Protein 5ZXD (pdb70)

Foldseek 3Di:
DDDWDWAFQDWDDDPNRGLAGGAIDTFDKQFEEEEEEDPPSQPVVVLVCVVVCVDPGPPFFEDEFDQDDADQDQLLVVQQCVNVVLSVLLVLQLVQQPDDPVSRGGSNVDDRLSSNSRVSNQVSAGQEYYEANCLSGFQSSLLSVLQVLCPHGHYYYYYHQQQVSQQSHGQKYWYRDPNYTDIAGHGVVVVCVVVVLVVLQVVLVVVVVVVVVVVVVVHGDHDDDQAAALAADAADDDDDDAFWFAQFWADDPPDDTLAGGETDGDDLAFEEEGEGPPSQPVVVLCLRVVVDAGPDTHDGDPPAFEQEDDLVVLQPQALAFLLCSLCVVQVDDSVVSQVLLRNLGQDPVRRHDGSNPDDSLSSLSSSSSVSRSSNGQEYEEEASPSNPHNVSLVSVLVNLCVHNHYYYYGYNNLVSCQSSFHFYWYRDPSYIHTDPDGPVSVSVVSCVVSVHDD/DLWWWQFADWDDDPRRTQAGRAIDTFDKQFAEEEAEFPPSQPVVVLVCVQVCVDPGPPVADEDELDAFQDFDQAQLLCSQQVPVVVLVVLVVLLVVLVVCVVVPNPPSVVVNVVSVCCNDPVNSVVLSVLLVLLLVQQFDDPVSGGGRNPDDRLVSNSSVSSQVSAGLEYEEANCLPGAQSSLLSVLVVLLPHRTTYYYYHQQLVSQQRRGQKYWYRPPSYTDIDGHGVVVVVVVVVCVVVVVVDAPAAAALAADAADDDDDPAFWFAQFWADDPPDDTLAGRETGGADLAFAAEHEGPPSQPVVVLCLRVVVDAGPDTHDGRPPAFEQEEDLVVLLVQAAFALLVVCCVVQVDDSVVSQNLLVNLPQDNVSRGHGSNPDDSLSSLSSSSSVSSSSNGQEYEYEASCSNGHNSNLVSVLVNLCVHNHHYYYHYSRQVSQVSNPHFYWYRPPSYIHTDPDGVVSVSVVSCVVSVHDDDPPDD

Radius of gyration: 34.21 Å; Cα contacts (8 Å, |Δi|>4): 1710; chains: 2; bounding box: 65×100×100 Å

Sequence (935 aa):
NASDIKLEKFSISAHGKELFVNADLYIVAGRRRYGLVGPNGKGKTTLLKHIANRALSIPPNIDVLLCEQEVVADETPAVQAVGAAAAEAKARRILAGLGFDPEQNRPTQKFSGGWRRVSLARALFEPTLLLDEPTNHLDLNAVIWLNNYLQGWRKTLLIVSHDQGFLDDVCTDIIHLDAQRLHYYRGNYTFKKYQQKQKELLKQYEKQEKKLKELKAGELLKRPKEYTVRFTFPDPPPLSPPVLGLHGVTFGYQGQKPLFKNLDFGIDDSRICIVGPNGVGKSTLLLLLTGKLTPTHGERKNHRLKIGFFNQQYAEQLREETPTEYLQRGFNNLPYQDARKCLGRFGLESHAHTIQICKLSGGQKARVVFAELACREPDVLILDEPTNNLDIESIDALGEAINEYKGAVIVVSHDARLITETNCQLWVVEEQSVSQIDGDFEDYKREVLEALGEVVASDIKLEKFSISAHGKELFVNADLYIVAGRRYGLVGPNGKGKTTLLKHIANRALSIPPNIDVLLCEQEVVADETPAVQAVLRADTKRLKLLEEERRLQGQLEQGDDTAAERLEKVYEELRATGAAAAEAKARRILAGLGFDPEQNRPTQKFSGGWRRVSLARALFEPTLLLDEPTNHLDLNAVIWLNNYLQGWRKTLLIVSHDQGFLDDVCTDIIHLDAQRLHYYRGNYTFKKYQQKQKELLKQPKEYTVRFTFPDPPPLSPPVLGLHGVTFGYQGQKPLFKNLDFGIDDSRICIVGPNGVGKSTLLLLLTGKLTPTHGERKNHRLKIGFFNQQYAEQLREETPTEYLQRGFNLPYQDARKCLGRFGLESHAHTIQICKLSGGQKARVVFAELACREPDVLILDEPTNNLDIESIDALGEAINEYKGAVIVVSHDARRLITETNCQLWVVEEQSVSQIDGDFEDYKREVLEALGEVVSHHHH

Secondary structure (DSSP, 8-state):
----EEEEEEEEEETTEEEEEEEEEEE-TT-EEEEE--TTSSHHHHHHHHHHT-S---S--B----PPP-SS-BHHHHHH--HHHHHHHHHHHHHHTT------SBGGGS-TTT--HHHHHHH---SB--BSTTTTS-HHHHHHHHHHHHT--SBEEEE---HHHHHHH-SEEEEEETTEEEEEES-------HHHHHHHHHHHHHHHHHHHHHHH-----PPPP-------PPPPP-PSP-EEEEEEEE--TTS--SEEEEEEEE---EEEEE--TTSSHHHHHHHHHTSS--SB---B-TT--EEEE-HHHHTT-----HHHHHHHHH---HHHHHHHHHHTT--GGGGGS-GGGS-HHHHHHHHHHHHHHT--SEEEEESTTTT--HHHHHHHHHHHHH--SEEEEE---HHHHHHTTPEEEEEETTEEEEE-S-HHHHHHHHHHHTT---/--SEEEEEEEEEETTEEEEEEEEEEE-TT-EEEEE--TTSSHHHHHHHHHTTSS---TTS-B----SPPP-SS-BHHHHHH-HHHHHHHHHHHHHHHHHHHHHT-TTHHHHHHHHHHHHSHHHHHHHHHHHHHHHHHTT------SBGGGS-TTT--HHHHHHH---SB--BSGGGG--HHHHHHHHHHHHT--SBEEEE---HHHHHHH-SEEEEEETTEEEEEES-------HHHHHHHHH---SS------PPP---PSP-EEEEEEEE--TTS--SEEEEEEEE---EEEEE-STTSSHHHHHHHHHTSS--SB---B-TT--EEEE-HHHHHH-----HHHHHHHHH---HHHHHHHHHHTT--TGGGGS-GGGS-HHHHHHHHHHHHHHH--SEEEEESTTTT--HHHHHHHHHHHHH--SEEEEE---HHHHHHTTPEEEEEETTEEEE-SS-HHHHHHHHHHHTT----S---

GO terms:
  GO:0005635 nuclear envelope (C, EXP)
  GO:0005737 cytoplasm (C, EXP)
  GO:0005524 ATP binding (F, TAS)
  GO:0008135 translation factor activity, RNA binding (F, TAS)
  GO:0006412 translation (P, TAS)
  GO:0006954 inflammatory response (P, TAS)
  GO:0005829 cytosol (C, TAS)
  GO:0005829 cytosol (C, IDA)
  GO:0016020 membrane (C, HDA)
  GO:0003723 RNA binding (F, HDA)
  GO:0005515 protein binding (F, IPI)
  GO:0005524 ATP binding (F, IDA)
  GO:0005635 nuclear envelope (C, IDA)
  GO:0005654 nucleoplasm (C, IDA)
  GO:0005737 cytoplasm (C, IDA)
  GO:0008494 translation activator activity (F, IDA)
  GO:0045727 positive regulation of translation (P, IDA)
  GO:0043022 ribosome binding (F, IDA)
  GO:0006413 translational initiation (P, IMP)

Structure (mmCIF, N/CA/C/O backbone):
data_5ZXD
#
_entry.id   5ZXD
#
_cell.length_a   66.068
_cell.length_b   132.814
_cell.length_c   148.329
_cell.angle_alpha   90.000
_cell.angle_beta   90.000
_cell.angle_gamma   90.000
#
_symmetry.space_group_name_H-M   'P 21 21 21'
#
loop_
_entity.id
_entity.type
_entity.pdbx_description
1 polymer 'ATP-binding cassette sub-family F member 1'
2 non-polymer "ADENOSINE-5'-TRIPHOSPHATE"
3 water water
#
loop_
_atom_site.group_PDB
_atom_site.id
_atom_site.type_symbol
_atom_site.label_atom_id
_atom_site.label_alt_id
_atom_site.label_comp_id
_atom_site.label_asym_id
_atom_site.label_entity_id
_atom_site.label_seq_id
_atom_site.pdbx_PDB_ins_code
_atom_site.Cartn_x
_atom_site.Cartn_y
_atom_site.Cartn_z
_atom_site.occupancy
_atom_site.B_iso_or_equiv
_atom_site.auth_seq_id
_atom_site.auth_comp_id
_atom_site.auth_asym_id
_atom_site.auth_atom_id
_atom_site.pdbx_PDB_model_num
ATOM 1 N N . ASN A 1 1 ? -11.93900 89.70000 45.16700 1.000 86.95000 2 ASN A N 1
ATOM 2 C CA . ASN A 1 1 ? -11.72400 90.96000 44.46800 1.000 85.38000 2 ASN A CA 1
ATOM 3 C C . ASN A 1 1 ? -12.98300 91.39200 43.72100 1.000 76.93000 2 ASN A C 1
ATOM 4 O O . ASN A 1 1 ? -13.92400 91.91000 44.32200 1.000 67.79000 2 ASN A O 1
ATOM 9 N N . ALA A 1 2 ? -12.99300 91.17300 42.40900 1.000 73.96000 3 ALA A N 1
ATOM 10 C CA . ALA A 1 2 ? -14.10300 91.55700 41.54900 1.000 69.32000 3 ALA A CA 1
ATOM 11 C C . ALA A 1 2 ? -14.75000 90.31300 40.95900 1.000 65.69000 3 ALA A C 1
ATOM 12 O O . ALA A 1 2 ? -14.05800 89.38400 40.53200 1.000 70.40000 3 ALA A O 1
ATOM 14 N N . SER A 1 3 ? -16.07900 90.30300 40.93400 1.000 61.84000 4 SER A N 1
ATOM 15 C CA . SER A 1 3 ? -16.82900 89.15800 40.44600 1.000 59.05000 4 SER A CA 1
ATOM 16 C C . SER A 1 3 ? -17.10800 89.28200 38.95300 1.000 51.99000 4 SER A C 1
ATOM 17 O O . SER A 1 3 ? -17.21400 90.38300 38.40600 1.000 51.08000 4 SER A O 1
ATOM 20 N N . ASP A 1 4 ? -17.22000 88.13200 38.29900 1.000 48.35000 5 ASP A N 1
ATOM 21 C CA . ASP A 1 4 ? -17.63600 88.07000 36.90900 1.000 48.34000 5 ASP A CA 1
ATOM 22 C C . ASP A 1 4 ? -19.15700 88.01400 36.82100 1.000 51.54000 5 ASP A C 1
ATOM 23 O O . ASP A 1 4 ? -19.85200 87.73300 37.80000 1.000 58.63000 5 ASP A O 1
ATOM 28 N N . ILE A 1 5 ? -19.67100 88.29200 35.62800 1.000 47.90000 6 ILE A N 1
ATOM 29 C CA . ILE A 1 5 ? -21.09600 88.19700 35.33600 1.000 46.82000 6 ILE A CA 1
ATOM 30 C C . ILE A 1 5 ? -21.30600 86.98200 34.44400 1.000 43.61000 6 ILE A C 1
ATOM 31 O O . ILE A 1 5 ? -20.71200 86.88800 33.36300 1.000 46.21000 6 ILE A O 1
ATOM 36 N N . LYS A 1 6 ? -22.15400 86.05700 34.89600 1.000 44.29000 7 LYS A N 1
ATOM 37 C CA . LYS A 1 6 ? -22.51300 84.85800 34.13400 1.000 47.96000 7 LYS A CA 1
ATOM 38 C C . LYS A 1 6 ? -24.01300 84.63800 34.31600 1.000 49.51000 7 LYS A C 1
ATOM 39 O O . LYS A 1 6 ? -24.44000 83.93500 35.23400 1.000 51.42000 7 LYS A O 1
ATOM 45 N N . LEU A 1 7 ? -24.81100 85.24200 33.43900 1.000 53.65000 8 LEU A N 1
ATOM 46 C CA . LEU A 1 7 ? -26.26300 85.07700 33.46200 1.000 52.85000 8 LEU A CA 1
ATOM 47 C C . LEU A 1 7 ? -26.68000 84.30700 32.21700 1.000 49.10000 8 LEU A C 1
ATOM 48 O O . LEU A 1 7 ? -26.54800 84.81100 31.09900 1.000 49.75000 8 LEU A O 1
ATOM 53 N N . GLU A 1 8 ? -27.20000 83.09800 32.40500 1.000 50.35000 9 GLU A N 1
ATOM 54 C CA . GLU A 1 8 ? -27.39800 82.17300 31.29800 1.000 52.71000 9 GLU A CA 1
ATOM 55 C C . GLU A 1 8 ? -28.87400 82.02800 30.94900 1.000 57.93000 9 GLU A C 1
ATOM 56 O O . GLU A 1 8 ? -29.72600 81.92600 31.83500 1.000 61.59000 9 GLU A O 1
ATOM 62 N N . LYS A 1 9 ? -29.16000 81.99200 29.64900 1.000 64.29000 10 LYS A N 1
ATOM 63 C CA . LYS A 1 9 ? -30.51300 81.84400 29.13000 1.000 68.52000 10 LYS A CA 1
ATOM 64 C C . LYS A 1 9 ? -31.48800 82.82800 29.77000 1.000 65.70000 10 LYS A C 1
ATOM 65 O O . LYS A 1 9 ? -32.57300 82.46200 30.22700 1.000 66.64000 10 LYS A O 1
ATOM 71 N N . PHE A 1 10 ? -31.11100 84.10500 29.74000 1.000 60.99000 11 PHE A N 1
ATOM 72 C CA . PHE A 1 10 ? -32.01900 85.18600 30.08300 1.000 55.54000 11 PHE A CA 1
ATOM 73 C C . PHE A 1 10 ? -32.74900 85.66500 28.83300 1.000 50.27000 11 PHE A C 1
ATOM 74 O O . PHE A 1 10 ? -32.28100 85.49900 27.70300 1.000 52.97000 11 PHE A O 1
ATOM 82 N N . SER A 1 11 ? -33.91300 86.27000 29.04900 1.000 48.41000 12 SER A N 1
ATOM 83 C CA . SER A 1 11 ? -34.73800 86.78300 27.96400 1.000 51.96000 12 SER A CA 1
ATOM 84 C C . SER A 1 11 ? -35.19900 88.19400 28.30200 1.000 58.52000 12 SER A C 1
ATOM 85 O O . SER A 1 11 ? -35.47300 88.50300 29.46600 1.000 61.51000 12 SER A O 1
ATOM 88 N N . ILE A 1 12 ? -35.27400 89.05000 27.28700 1.000 55.68000 13 ILE A N 1
ATOM 89 C CA . ILE A 1 12 ? -35.73300 90.42500 27.45500 1.000 54.61000 13 ILE A CA 1
ATOM 90 C C . ILE A 1 12 ? -36.72600 90.73800 26.34700 1.000 55.55000 13 ILE A C 1
ATOM 91 O O . ILE A 1 12 ? -36.39600 90.61400 25.16100 1.000 50.97000 13 ILE A O 1
ATOM 96 N N . SER A 1 13 ? -37.93900 91.12000 26.73600 1.000 57.56000 14 SER A N 1
ATOM 97 C CA . SER A 1 13 ? -38.93700 91.67000 25.83100 1.000 59.26000 14 SER A CA 1
ATOM 98 C C . SER A 1 13 ? -39.21200 93.10500 26.25100 1.000 58.46000 14 SER A C 1
ATOM 99 O O . SER A 1 13 ? -39.41600 93.37900 27.43900 1.000 62.43000 14 SER A O 1
ATOM 102 N N . ALA A 1 14 ? -39.20400 94.01900 25.28400 1.000 57.25000 15 ALA A N 1
ATOM 103 C CA . ALA A 1 14 ? -39.41500 95.42900 25.57300 1.000 60.04000 15 ALA A CA 1
ATOM 104 C C . ALA A 1 14 ? -40.05200 96.09900 24.36700 1.000 66.03000 15 ALA A C 1
ATOM 105 O O . ALA A 1 14 ? -39.69800 95.79600 23.22300 1.000 70.76000 15 ALA A O 1
ATOM 107 N N . HIS A 1 15 ? -40.99100 97.00800 24.63600 1.000 71.04000 16 HIS A N 1
ATOM 108 C CA . HIS A 1 15 ? -41.69100 97.76200 23.59500 1.000 71.73000 16 HIS A CA 1
ATOM 109 C C . HIS A 1 15 ? -42.36400 96.82700 22.59200 1.000 69.61000 16 HIS A C 1
ATOM 110 O O . HIS A 1 15 ? -42.38900 97.09100 21.38800 1.000 70.77000 16 HIS A O 1
ATOM 117 N N . GLY A 1 16 ? -42.91200 95.72200 23.09400 1.000 70.01000 17 GLY A N 1
ATOM 118 C CA . GLY A 1 16 ? -43.59600 94.77200 22.24000 1.000 73.52000 17 GLY A CA 1
ATOM 119 C C . GLY A 1 16 ? -42.70100 93.98300 21.31300 1.000 74.44000 17 GLY A C 1
ATOM 120 O O . GLY A 1 16 ? -43.17900 93.47000 20.29800 1.000 74.79000 17 GLY A O 1
ATOM 121 N N . LYS A 1 17 ? -41.41400 93.86500 21.63200 1.000 72.59000 18 LYS A N 1
ATOM 122 C CA . LYS A 1 17 ? -40.46200 93.14500 20.79900 1.000 67.77000 18 LYS A CA 1
ATOM 123 C C . LYS A 1 17 ? -39.72400 92.10800 21.63000 1.000 59.03000 18 LYS A C 1
ATOM 124 O O . LYS A 1 17 ? -39.35300 92.36900 22.77800 1.000 54.40000 18 LYS A O 1
ATOM 130 N N . GLU A 1 18 ? -39.51400 90.93200 21.04200 1.000 55.76000 19 GLU A N 1
ATOM 131 C CA . GLU A 1 18 ? -38.69600 89.88500 21.65200 1.000 55.96000 19 GLU A CA 1
ATOM 132 C C . GLU A 1 18 ? -37.24200 90.18100 21.31000 1.000 53.83000 19 GLU A C 1
ATOM 133 O O . GLU A 1 18 ? -36.71400 89.73300 20.29000 1.000 54.88000 19 GLU A O 1
ATOM 139 N N . LEU A 1 19 ? -36.58400 90.95400 22.17400 1.000 49.64000 20 LEU A N 1
ATOM 140 C CA . LEU A 1 19 ? -35.22000 91.37800 21.88300 1.000 45.86000 20 LEU A CA 1
ATOM 141 C C . LEU A 1 19 ? -34.20700 90.28100 22.19000 1.000 46.03000 20 LEU A C 1
ATOM 142 O O . LEU A 1 19 ? -33.28000 90.05600 21.40300 1.000 46.29000 20 LEU A O 1
ATOM 147 N N . PHE A 1 20 ? -34.36100 89.58600 23.31600 1.000 49.53000 21 PHE A N 1
ATOM 148 C CA . PHE A 1 20 ? -33.42600 88.54000 23.70800 1.000 45.70000 21 PHE A CA 1
ATOM 149 C C . PHE A 1 20 ? -34.19000 87.28200 24.09200 1.000 46.86000 21 PHE A C 1
ATOM 150 O O . PHE A 1 20 ? -35.07200 87.32800 24.95500 1.000 49.70000 21 PHE A O 1
ATOM 158 N N . VAL A 1 21 ? -33.84100 86.16600 23.45800 1.000 45.88000 22 VAL A N 1
ATOM 159 C CA . VAL A 1 21 ? -34.45800 84.87100 23.72200 1.000 50.44000 22 VAL A CA 1
ATOM 160 C C . VAL A 1 21 ? -33.34600 83.89700 24.08400 1.000 52.81000 22 VAL A C 1
ATOM 161 O O . VAL A 1 21 ? -32.57900 83.46900 23.21200 1.000 55.76000 22 VAL A O 1
ATOM 165 N N . ASN A 1 22 ? -33.26100 83.54500 25.36900 1.000 52.18000 23 ASN A N 1
ATOM 166 C CA . ASN A 1 22 ? -32.29900 82.55900 25.87100 1.000 51.64000 23 ASN A CA 1
ATOM 167 C C . ASN A 1 22 ? -30.86200 82.96400 25.54100 1.000 51.21000 23 ASN A C 1
ATOM 168 O O . ASN A 1 22 ? -30.07300 82.17700 25.01400 1.000 49.73000 23 ASN A O 1
ATOM 173 N N . ALA A 1 23 ? -30.52300 84.20900 25.86500 1.000 49.98000 24 ALA A N 1
ATOM 174 C CA . ALA A 1 23 ? -29.18900 84.74200 25.63500 1.000 46.53000 24 ALA A CA 1
ATOM 175 C C . ALA A 1 23 ? -28.30600 84.53100 26.86100 1.000 44.10000 24 ALA A C 1
ATOM 176 O O . ALA A 1 23 ? -28.78000 84.24000 27.95800 1.000 41.24000 24 ALA A O 1
ATOM 178 N N . ASP A 1 24 ? -27.00100 84.67900 26.66200 1.000 40.89000 25 ASP A N 1
ATOM 179 C CA . ASP A 1 24 ? -26.03600 84.47600 27.73200 1.000 43.95000 25 ASP A CA 1
ATOM 180 C C . ASP A 1 24 ? -25.17200 85.72000 27.87100 1.000 41.77000 25 ASP A C 1
ATOM 181 O O . ASP A 1 24 ? -24.60000 86.19700 26.88700 1.000 35.79000 25 ASP A O 1
ATOM 186 N N . LEU A 1 25 ? -25.08700 86.23900 29.09300 1.000 40.78000 26 LEU A N 1
ATOM 187 C CA . LEU A 1 25 ? -24.30600 87.42900 29.40900 1.000 37.34000 26 LEU A CA 1
ATOM 188 C C . LEU A 1 25 ? -23.08300 86.99200 30.20700 1.000 37.95000 26 LEU A C 1
ATOM 189 O O . LEU A 1 25 ? -23.20400 86.60600 31.37700 1.000 39.40000 26 LEU A O 1
ATOM 194 N N . TYR A 1 26 ? -21.91600 87.03300 29.56000 1.000 35.85000 27 TYR A N 1
ATOM 195 C CA . TYR A 1 26 ? -20.62900 86.71600 30.17400 1.000 40.58000 27 TYR A CA 1
ATOM 196 C C . TYR A 1 26 ? -19.76900 87.97200 30.14200 1.000 42.79000 27 TYR A C 1
ATOM 197 O O . TYR A 1 26 ? -19.37000 88.42700 29.06500 1.000 45.20000 27 TYR A O 1
ATOM 206 N N . ILE A 1 27 ? -19.47100 88.52200 31.31500 1.000 40.20000 28 ILE A N 1
ATOM 207 C CA . ILE A 1 27 ? -18.64200 89.72000 31.44000 1.000 36.58000 28 ILE A CA 1
ATOM 208 C C . ILE A 1 27 ? -17.56900 89.41900 32.48000 1.000 38.64000 28 ILE A C 1
ATOM 209 O O . ILE A 1 27 ? -17.84500 89.41900 33.68400 1.000 44.56000 28 ILE A O 1
ATOM 214 N N . VAL A 1 28 ? -16.34800 89.16500 32.02200 1.000 39.42000 29 VAL A N 1
ATOM 215 C CA . VAL A 1 28 ? -15.23100 88.90900 32.92300 1.000 35.96000 29 VAL A CA 1
ATOM 216 C C . VAL A 1 28 ? -14.67100 90.23900 33.40700 1.000 38.99000 29 VAL A C 1
ATOM 217 O O . VAL A 1 28 ? -14.45800 91.16400 32.61400 1.000 46.43000 29 VAL A O 1
ATOM 221 N N . ALA A 1 29 ? -14.43800 90.34000 34.71400 1.000 42.99000 30 ALA A N 1
ATOM 222 C CA . ALA A 1 29 ? -13.89100 91.56300 35.28300 1.000 46.88000 30 ALA A CA 1
ATOM 223 C C . ALA A 1 29 ? -12.52300 91.86800 34.68700 1.000 40.98000 30 ALA A C 1
ATOM 224 O O . ALA A 1 29 ? -11.68400 90.97800 34.52200 1.000 40.85000 30 ALA A O 1
ATOM 226 N N . GLY A 1 30 ? -12.30400 93.13900 34.35500 1.000 36.11000 31 GLY A N 1
ATOM 227 C CA . GLY A 1 30 ? -11.04500 93.59000 33.81100 1.000 35.18000 31 GLY A CA 1
ATOM 228 C C . GLY A 1 30 ? -10.96400 93.59900 32.29900 1.000 36.03000 31 GLY A C 1
ATOM 229 O O . GLY A 1 30 ? -10.08700 94.27200 31.74600 1.000 36.79000 31 GLY A O 1
ATOM 230 N N A ARG A 1 31 ? -11.84700 92.88100 31.61500 0.550 35.67000 32 ARG A N 1
ATOM 231 N N B ARG A 1 31 ? -11.84200 92.86900 31.61800 0.450 35.67000 32 ARG A N 1
ATOM 232 C CA A ARG A 1 31 ? -11.83400 92.84100 30.16200 0.550 33.95000 32 ARG A CA 1
ATOM 233 C CA B ARG A 1 31 ? -11.84200 92.84100 30.16600 0.450 34.07000 32 ARG A CA 1
ATOM 234 C C A ARG A 1 31 ? -12.68100 93.97200 29.58700 0.550 34.27000 32 ARG A C 1
ATOM 235 C C B ARG A 1 31 ? -12.60600 94.04000 29.61100 0.450 34.34000 32 ARG A C 1
ATOM 236 O O A ARG A 1 31 ? -13.51100 94.57500 30.27200 0.550 36.21000 32 ARG A O 1
ATOM 237 O O B ARG A 1 31 ? -13.31300 94.75400 30.32700 0.450 35.93000 32 ARG A O 1
ATOM 252 N N . ARG A 1 32 ? -12.45400 94.25800 28.30700 1.000 34.76000 33 ARG A N 1
ATOM 253 C CA . ARG A 1 32 ? -13.10800 95.36200 27.61500 1.000 34.39000 33 ARG A CA 1
ATOM 254 C C . ARG A 1 32 ? -13.88900 94.80400 26.43400 1.000 36.09000 33 ARG A C 1
ATOM 255 O O . ARG A 1 32 ? -13.30100 94.32000 25.45700 1.000 38.02000 33 ARG A O 1
ATOM 263 N N . TYR A 1 33 ? -15.21200 94.87300 26.54000 1.000 30.97000 34 TYR A N 1
ATOM 264 C CA . TYR A 1 33 ? -16.12700 94.30200 25.56600 1.000 31.92000 34 TYR A CA 1
ATOM 265 C C . TYR A 1 33 ? -16.69600 95.40500 24.68600 1.000 27.82000 34 TYR A C 1
ATOM 266 O O . TYR A 1 33 ? -17.11000 96.45800 25.18300 1.000 27.49000 34 TYR A O 1
ATOM 275 N N . GLY A 1 34 ? -16.71900 95.15900 23.38000 1.000 29.46000 35 GLY A N 1
ATOM 276 C CA . GLY A 1 34 ? -17.46900 95.98700 22.45800 1.000 28.51000 35 GLY A CA 1
ATOM 277 C C . GLY A 1 34 ? -18.70800 95.23600 22.01100 1.000 30.62000 35 GLY A C 1
ATOM 278 O O . GLY A 1 34 ? -18.61700 94.11600 21.51300 1.000 30.26000 35 GLY A O 1
ATOM 279 N N . LEU A 1 35 ? -19.86500 95.86600 22.19300 1.000 25.88000 36 LEU A N 1
ATOM 280 C CA . LEU A 1 35 ? -21.14700 95.27500 21.83200 1.000 25.39000 36 LEU A CA 1
ATOM 281 C C . LEU A 1 35 ? -21.59500 95.86000 20.49900 1.000 27.80000 36 LEU A C 1
ATOM 282 O O . LEU A 1 35 ? -21.81900 97.07100 20.39000 1.000 25.55000 36 LEU A O 1
ATOM 287 N N . VAL A 1 36 ? -21.70900 95.00100 19.48700 1.000 26.21000 37 VAL A N 1
ATOM 288 C CA . VAL A 1 36 ? -22.04000 95.42100 18.13200 1.000 27.63000 37 VAL A CA 1
ATOM 289 C C . VAL A 1 36 ? -23.25200 94.63900 17.65200 1.000 27.30000 37 VAL A C 1
ATOM 290 O O . VAL A 1 36 ? -23.48500 93.50000 18.06900 1.000 29.74000 37 VAL A O 1
ATOM 294 N N . GLY A 1 37 ? -24.02000 95.25900 16.76100 1.000 27.95000 38 GLY A N 1
ATOM 295 C CA . GLY A 1 37 ? -25.21200 94.65700 16.21700 1.000 31.17000 38 GLY A CA 1
ATOM 296 C C . GLY A 1 37 ? -26.06100 95.68000 15.49200 1.000 31.83000 38 GLY A C 1
ATOM 297 O O . GLY A 1 37 ? -25.90300 96.89100 15.67900 1.000 33.24000 38 GLY A O 1
ATOM 298 N N . PRO A 1 38 ? -26.98700 95.21100 14.65500 1.000 31.69000 39 PRO A N 1
ATOM 299 C CA . PRO A 1 38 ? -27.78300 96.13300 13.83700 1.000 35.10000 39 PRO A CA 1
ATOM 300 C C . PRO A 1 38 ? -28.59100 97.09900 14.69000 1.000 40.52000 39 PRO A C 1
ATOM 301 O O . PRO A 1 38 ? -28.84600 96.87000 15.87400 1.000 39.29000 39 PRO A O 1
ATOM 305 N N . ASN A 1 39 ? -28.99500 98.19800 14.05900 1.000 36.74000 40 ASN A N 1
ATOM 306 C CA . ASN A 1 39 ? -29.76800 99.22100 14.74800 1.000 41.85000 40 ASN A CA 1
ATOM 307 C C . ASN A 1 39 ? -31.13900 98.68400 15.14000 1.000 40.49000 40 ASN A C 1
ATOM 308 O O . ASN A 1 39 ? -31.78900 97.96900 14.37100 1.000 46.53000 40 ASN A O 1
ATOM 313 N N . GLY A 1 40 ? -31.57300 99.02700 16.35100 1.000 36.73000 41 GLY A N 1
ATOM 314 C CA . GLY A 1 40 ? -32.88400 98.64700 16.83400 1.000 41.27000 41 GLY A CA 1
ATOM 315 C C . GLY A 1 40 ? -33.01500 97.22600 17.32800 1.000 42.67000 41 GLY A C 1
ATOM 316 O O . GLY A 1 40 ? -34.14300 96.74400 17.47700 1.000 46.17000 41 GLY A O 1
ATOM 317 N N . LYS A 1 41 ? -31.90800 96.53500 17.59200 1.000 36.81000 42 LYS A N 1
ATOM 318 C CA . LYS A 1 41 ? -31.96300 95.13800 17.99700 1.000 33.21000 42 LYS A CA 1
ATOM 319 C C . LYS A 1 41 ? -31.91100 94.93800 19.50700 1.000 37.20000 42 LYS A C 1
ATOM 320 O O . LYS A 1 41 ? -32.15100 93.81900 19.97200 1.000 35.32000 42 LYS A O 1
ATOM 326 N N . GLY A 1 42 ? -31.60200 95.97800 20.28100 1.000 35.82000 43 GLY A N 1
ATOM 327 C CA . GLY A 1 42 ? -31.70300 95.88200 21.72600 1.000 39.13000 43 GLY A CA 1
ATOM 328 C C . GLY A 1 42 ? -30.42700 96.12600 22.50800 1.000 38.18000 43 GLY A C 1
ATOM 329 O O . GLY A 1 42 ? -30.30400 95.67000 23.64900 1.000 41.63000 43 GLY A O 1
ATOM 330 N N . LYS A 1 43 ? -29.47500 96.85300 21.92100 1.000 34.56000 44 LYS A N 1
ATOM 331 C CA . LYS A 1 43 ? -28.21800 97.12600 22.61500 1.000 33.52000 44 LYS A CA 1
ATOM 332 C C . LYS A 1 43 ? -28.43800 98.06400 23.80000 1.000 40.03000 44 LYS A C 1
ATOM 333 O O . LYS A 1 43 ? -28.06300 97.74800 24.94100 1.000 37.43000 44 LYS A O 1
ATOM 339 N N . THR A 1 44 ? -29.05500 99.22300 23.54700 1.000 32.64000 45 THR A N 1
ATOM 340 C CA . THR A 1 44 ? -29.34000 100.16900 24.62200 1.000 43.04000 45 THR A CA 1
ATOM 341 C C . THR A 1 44 ? -30.27600 99.56100 25.65900 1.000 42.69000 45 THR A C 1
ATOM 342 O O . THR A 1 44 ? -30.11300 99.79000 26.86300 1.000 47.65000 45 THR A O 1
ATOM 346 N N . THR A 1 45 ? -31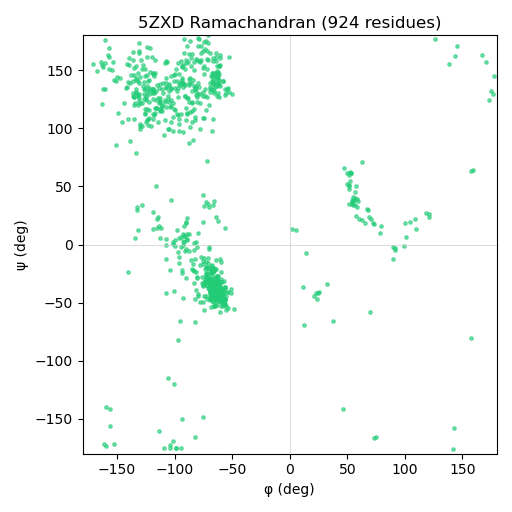.26400 98.78100 25.21000 1.000 46.56000 46 THR A N 1
ATOM 347 C CA . THR A 1 45 ? -32.16700 98.12200 26.14800 1.000 44.55000 46 THR A CA 1
ATOM 348 C C . THR A 1 45 ? -31.41000 97.15700 27.05200 1.000 46.91000 46 THR A C 1
ATOM 349 O O . THR A 1 45 ? -31.66700 97.09400 28.26100 1.000 53.77000 46 THR A O 1
ATOM 353 N N . LEU A 1 46 ? -30.46600 96.40300 26.48500 1.000 41.01000 47 LEU A N 1
ATOM 354 C CA . LEU A 1 46 ? -29.65000 95.50000 27.29100 1.000 38.10000 47 LEU A CA 1
ATOM 355 C C . LEU A 1 46 ? -28.84900 96.27100 28.33200 1.000 41.77000 47 LEU A C 1
ATOM 356 O O . LEU A 1 46 ? -28.80400 95.88700 29.51000 1.000 43.11000 47 LEU A O 1
ATOM 361 N N . LEU A 1 47 ? -28.20400 97.36700 27.91600 1.000 40.15000 48 LEU A N 1
ATOM 362 C CA . LEU A 1 47 ? -27.43000 98.15700 28.87100 1.000 37.87000 48 LEU A CA 1
ATOM 363 C C . LEU A 1 47 ? -28.31600 98.71500 29.98000 1.000 44.07000 48 LEU A C 1
ATOM 364 O O . LEU A 1 47 ? -27.93800 98.69500 31.15800 1.000 43.11000 48 LEU A O 1
ATOM 369 N N . LYS A 1 48 ? -29.50100 99.21200 29.62100 1.000 43.05000 49 LYS A N 1
ATOM 370 C CA . LYS A 1 48 ? -30.40100 99.77500 30.62100 1.000 45.25000 49 LYS A CA 1
ATOM 371 C C . LYS A 1 48 ? -30.89000 98.70600 31.59000 1.000 49.42000 49 LYS A C 1
ATOM 372 O O . LYS A 1 48 ? -31.04300 98.97000 32.78800 1.000 51.28000 49 LYS A O 1
ATOM 378 N N . HIS A 1 49 ? -31.13800 97.49300 31.09300 1.000 47.09000 50 HIS A N 1
ATOM 379 C CA . HIS A 1 49 ? -31.58400 96.42200 31.97700 1.000 47.05000 50 HIS A CA 1
ATOM 380 C C . HIS A 1 49 ? -30.45400 95.92000 32.86500 1.000 50.86000 50 HIS A C 1
ATOM 381 O O . HIS A 1 49 ? -30.71400 95.39000 33.95200 1.000 58.38000 50 HIS A O 1
ATOM 388 N N . ILE A 1 50 ? -29.20300 96.07200 32.42800 1.000 42.62000 51 ILE A N 1
ATOM 389 C CA . ILE A 1 50 ? -28.08100 95.74400 33.30500 1.000 46.41000 51 ILE A CA 1
ATOM 390 C C . ILE A 1 50 ? -27.93100 96.80300 34.39300 1.000 48.97000 51 ILE A C 1
ATOM 391 O O . ILE A 1 50 ? -27.74100 96.48200 35.57300 1.000 52.05000 51 ILE A O 1
ATOM 396 N N . ALA A 1 51 ? -28.02100 98.08100 34.01400 1.000 44.45000 52 ALA A N 1
ATOM 397 C CA . ALA A 1 51 ? -27.89400 99.15500 34.99700 1.000 50.92000 52 ALA A CA 1
ATOM 398 C C . ALA A 1 51 ? -29.04600 99.13700 35.99400 1.000 55.38000 52 ALA A C 1
ATOM 399 O O . ALA A 1 51 ? -28.84900 99.40900 37.18400 1.000 59.85000 52 ALA A O 1
ATOM 401 N N . ASN A 1 52 ? -30.25800 98.82600 35.52600 1.000 57.21000 53 ASN A N 1
ATOM 402 C CA . ASN A 1 52 ? -31.40700 98.72300 36.41800 1.000 62.76000 53 ASN A CA 1
ATOM 403 C C . ASN A 1 52 ? -31.28700 97.55800 37.38600 1.000 62.46000 53 ASN A C 1
ATOM 404 O O . ASN A 1 52 ? -31.96800 97.55500 38.41700 1.000 65.21000 53 ASN A O 1
ATOM 409 N N . ARG A 1 53 ? -30.43800 96.57700 37.07500 1.000 62.38000 54 ARG A N 1
ATOM 410 C CA . ARG A 1 53 ? -30.44700 95.27100 37.73200 1.000 66.48000 54 ARG A CA 1
ATOM 411 C C . ARG A 1 53 ? -31.80400 94.59000 37.58600 1.000 67.80000 54 ARG A C 1
ATOM 412 O O . ARG A 1 53 ? -32.24300 93.85100 38.47100 1.000 66.09000 54 ARG A O 1
ATOM 420 N N . ALA A 1 54 ? -32.48000 94.84900 36.46200 1.000 66.30000 55 ALA A N 1
ATOM 421 C CA . ALA A 1 54 ? -33.63800 94.04300 36.09300 1.000 65.92000 55 ALA A CA 1
ATOM 422 C C . ALA A 1 54 ? -33.21800 92.62100 35.75000 1.000 65.51000 55 ALA A C 1
ATOM 423 O O . ALA A 1 54 ? -33.98800 91.67700 35.95700 1.000 72.42000 55 ALA A O 1
ATOM 425 N N . LEU A 1 55 ? -32.01100 92.45600 35.21500 1.000 63.77000 56 LEU A N 1
ATOM 426 C CA . LEU A 1 55 ? -31.36000 91.16000 35.13500 1.000 64.05000 56 LEU A CA 1
ATOM 427 C C . LEU A 1 55 ? -30.59100 90.92500 36.42800 1.000 66.75000 56 LEU A C 1
ATOM 428 O O . LEU A 1 55 ? -30.02000 91.85900 36.99900 1.000 65.38000 56 LEU A O 1
ATOM 433 N N . SER A 1 56 ? -30.58900 89.67900 36.89400 1.000 73.67000 57 SER A N 1
ATOM 434 C CA . SER A 1 56 ? -29.91900 89.35500 38.14900 1.000 78.48000 57 SER A CA 1
ATOM 435 C C . SER A 1 56 ? -28.41500 89.53600 37.98200 1.000 73.19000 57 SER A C 1
ATOM 436 O O . SER A 1 56 ? -27.75100 88.73500 37.31600 1.000 70.65000 57 SER A O 1
ATOM 439 N N . ILE A 1 57 ? -27.88300 90.58800 38.59400 1.000 74.49000 58 ILE A N 1
ATOM 440 C CA . ILE A 1 57 ? -26.48000 90.96600 38.45900 1.000 73.57000 58 ILE A CA 1
ATOM 441 C C . ILE A 1 57 ? -25.86200 91.02300 39.85200 1.000 75.76000 58 ILE A C 1
ATOM 442 O O . ILE A 1 57 ? -26.49000 91.54700 40.78400 1.000 84.76000 58 ILE A O 1
ATOM 447 N N . PRO A 1 58 ? -24.65700 90.49300 40.04700 1.000 72.41000 59 PRO A N 1
ATOM 448 C CA . PRO A 1 58 ? -24.01500 90.55900 41.36900 1.000 74.95000 59 PRO A CA 1
ATOM 449 C C . PRO A 1 58 ? -23.72900 91.99500 41.76800 1.000 79.70000 59 PRO A C 1
ATOM 450 O O . PRO A 1 58 ? -23.64600 92.88400 40.90800 1.000 79.33000 59 PRO A O 1
ATOM 454 N N . PRO A 1 59 ? -23.57900 92.26600 43.06800 1.000 84.45000 60 PRO A N 1
ATOM 455 C CA . PRO A 1 59 ? -23.34500 93.64900 43.51100 1.000 83.28000 60 PRO A CA 1
ATOM 456 C C . PRO A 1 59 ? -21.95700 94.18500 43.18600 1.000 80.12000 60 PRO A C 1
ATOM 457 O O . PRO A 1 59 ? -21.12600 94.35200 44.08400 1.000 76.15000 60 PRO A O 1
ATOM 461 N N . ASN A 1 60 ? -21.69900 94.46100 41.91100 1.000 73.18000 61 ASN A N 1
ATOM 462 C CA . ASN A 1 60 ? -20.55000 95.25300 41.49500 1.000 69.52000 61 ASN A CA 1
ATOM 463 C C . ASN A 1 60 ? -21.00300 96.68600 41.25100 1.000 58.24000 61 ASN A C 1
ATOM 464 O O . ASN A 1 60 ? -22.16000 96.93300 40.89900 1.000 61.93000 61 ASN A O 1
ATOM 469 N N . ILE A 1 61 ? -20.09300 97.63900 41.44800 1.000 50.12000 62 ILE A N 1
ATOM 470 C CA . ILE A 1 61 ? -20.44900 99.02700 41.16700 1.000 55.18000 62 ILE A CA 1
ATOM 471 C C . ILE A 1 61 ? -20.52700 99.20800 39.65600 1.000 55.79000 62 ILE A C 1
ATOM 472 O O . ILE A 1 61 ? -19.53400 99.04700 38.93700 1.000 58.08000 62 ILE A O 1
ATOM 477 N N . ASP A 1 62 ? -21.72200 99.50900 39.16400 1.000 53.93000 63 ASP A N 1
ATOM 478 C CA . ASP A 1 62 ? -22.00300 99.56700 37.73900 1.000 59.26000 63 ASP A CA 1
ATOM 479 C C . ASP A 1 62 ? -22.53200 100.95000 37.39700 1.000 53.29000 63 ASP A C 1
ATOM 480 O O . ASP A 1 62 ? -23.38400 101.48400 38.11200 1.000 49.13000 63 ASP A O 1
ATOM 485 N N . VAL A 1 63 ? -22.02400 101.53800 36.31300 1.000 48.62000 64 VAL A N 1
ATOM 486 C CA . VAL A 1 63 ? -22.49300 102.85200 35.87100 1.000 48.78000 64 VAL A CA 1
ATOM 487 C C . VAL A 1 63 ? -22.77900 102.81300 34.37900 1.000 43.90000 64 VAL A C 1
ATOM 488 O O . VAL A 1 63 ? -21.92800 102.38700 33.59000 1.000 41.40000 64 VAL A O 1
ATOM 492 N N . LEU A 1 64 ? -23.97800 103.24600 33.99600 1.000 45.98000 65 LEU A N 1
ATOM 493 C CA . LEU A 1 64 ? -24.33400 103.51300 32.61200 1.000 41.24000 65 LEU A CA 1
ATOM 494 C C . LEU A 1 64 ? -24.41800 105.02100 32.41200 1.000 47.87000 65 LEU A C 1
ATOM 495 O O . LEU A 1 64 ? -25.00900 105.73300 33.23400 1.000 49.28000 65 LEU A O 1
ATOM 500 N N . LEU A 1 65 ? -23.85000 105.49700 31.31000 1.000 56.69000 66 LEU A N 1
ATOM 501 C CA . LEU A 1 65 ? -23.66600 106.91900 31.07100 1.000 61.43000 66 LEU A CA 1
ATOM 502 C C . LEU A 1 65 ? -24.81800 107.50700 30.26800 1.000 72.07000 66 LEU A C 1
ATOM 503 O O . LEU A 1 65 ? -25.32700 106.87700 29.33700 1.000 68.64000 66 LEU A O 1
ATOM 508 N N . CYS A 1 66 ? -25.20600 108.73100 30.62100 1.000 92.15000 67 CYS A N 1
ATOM 509 C CA . CYS A 1 66 ? -26.23100 109.47400 29.89600 1.000 99.65000 67 CYS A CA 1
ATOM 510 C C . CYS A 1 66 ? -26.08100 110.95500 30.22700 1.000 96.35000 67 CYS A C 1
ATOM 511 O O . CYS A 1 66 ? -25.27800 111.33900 31.08000 1.000 103.51000 67 CYS A O 1
ATOM 514 N N . GLU A 1 67 ? -26.89800 111.77800 29.57100 1.000 86.68000 68 GLU A N 1
ATOM 515 C CA . GLU A 1 67 ? -26.69300 113.22300 29.54400 1.000 76.94000 68 GLU A CA 1
ATOM 516 C C . GLU A 1 67 ? -26.85800 113.86000 30.92200 1.000 72.83000 68 GLU A C 1
ATOM 517 O O . GLU A 1 67 ? -27.70400 113.45000 31.72300 1.000 74.45000 68 GLU A O 1
ATOM 523 N N . GLN A 1 68 ? -26.06000 114.89700 31.17400 1.000 60.99000 69 GLN A N 1
ATOM 524 C CA . GLN A 1 68 ? -25.94400 115.54900 32.47100 1.000 60.51000 69 GLN A CA 1
ATOM 525 C C . GLN A 1 68 ? -26.75800 116.84400 32.50800 1.000 60.38000 69 GLN A C 1
ATOM 526 O O . GLN A 1 68 ? -26.87500 117.56100 31.50800 1.000 56.52000 69 GLN A O 1
ATOM 532 N N . GLU A 1 69 ? -27.30900 117.13300 33.69100 1.000 46.51000 70 GLU A N 1
ATOM 533 C CA . GLU A 1 69 ? -28.35600 118.13800 33.86000 1.000 59.54000 70 GLU A CA 1
ATOM 534 C C . GLU A 1 69 ? -27.84300 119.54100 33.57700 1.000 57.46000 70 GLU A C 1
ATOM 535 O O . GLU A 1 69 ? -26.64900 119.82000 33.66700 1.000 62.00000 70 GLU A O 1
ATOM 541 N N . VAL A 1 70 ? -28.75700 120.44400 33.25400 1.000 57.09000 71 VAL A N 1
ATOM 542 C CA . VAL A 1 70 ? -28.38500 121.80600 32.91100 1.000 58.59000 71 VAL A CA 1
ATOM 543 C C . VAL A 1 70 ? -28.91900 122.74200 33.98900 1.000 52.37000 71 VAL A C 1
ATOM 544 O O . VAL A 1 70 ? -30.11900 122.73400 34.29600 1.000 54.05000 71 VAL A O 1
ATOM 548 N N . VAL A 1 71 ? -27.98800 123.49200 34.60500 1.000 52.87000 72 VAL A N 1
ATOM 549 C CA . VAL A 1 71 ? -28.12800 124.27800 35.83700 1.000 55.48000 72 VAL A CA 1
ATOM 550 C C . VAL A 1 71 ? -27.02200 125.32500 35.85300 1.000 59.45000 72 VAL A C 1
ATOM 551 O O . VAL A 1 71 ? -26.23700 125.41300 34.90500 1.000 53.34000 72 VAL A O 1
ATOM 555 N N . ALA A 1 72 ? -26.88100 126.07200 36.94700 1.000 64.61000 73 ALA A N 1
ATOM 556 C CA . ALA A 1 72 ? -25.78300 127.03400 36.99400 1.000 65.33000 73 ALA A CA 1
ATOM 557 C C . ALA A 1 72 ? -24.45300 126.40100 37.38600 1.000 60.58000 73 ALA A C 1
ATOM 558 O O . ALA A 1 72 ? -23.44100 127.10900 37.45300 1.000 62.51000 73 ALA A O 1
ATOM 560 N N . ASP A 1 73 ? -24.40900 125.08400 37.59800 1.000 55.51000 74 ASP A N 1
ATOM 561 C CA . ASP A 1 73 ? -23.17200 124.45900 38.05300 1.000 62.63000 74 ASP A CA 1
ATOM 562 C C . ASP A 1 73 ? -22.10700 124.47100 36.96200 1.000 68.85000 74 ASP A C 1
ATOM 563 O O . ASP A 1 73 ? -22.34900 124.07100 35.81000 1.000 50.59000 74 ASP A O 1
ATOM 568 N N . GLU A 1 74 ? -20.90900 124.90600 37.35200 1.000 82.74000 75 GLU A N 1
ATOM 569 C CA . GLU A 1 74 ? -19.75200 124.87400 36.47400 1.000 68.81000 75 GLU A CA 1
ATOM 570 C C . GLU A 1 74 ? -19.38200 123.42800 36.15100 1.000 60.20000 75 GLU A C 1
ATOM 571 O O . GLU A 1 74 ? -19.57100 122.52100 36.96600 1.000 56.97000 75 GLU A O 1
ATOM 577 N N . THR A 1 75 ? -18.85900 123.22900 34.94400 1.000 53.60000 76 THR A N 1
ATOM 578 C CA . THR A 1 75 ? -18.54400 121.89800 34.42100 1.000 53.05000 76 THR A CA 1
ATOM 579 C C . THR A 1 75 ? -17.59800 121.07000 35.30100 1.000 46.89000 76 THR A C 1
ATOM 580 O O . THR A 1 75 ? -17.90700 119.88900 35.57300 1.000 48.85000 76 THR A O 1
ATOM 584 N N . PRO A 1 76 ? -16.46500 121.59500 35.78900 1.000 51.26000 77 PRO A N 1
ATOM 585 C CA . PRO A 1 76 ? -15.62100 120.74800 36.63300 1.000 51.17000 77 PRO A CA 1
ATOM 586 C C . PRO A 1 76 ? -16.29300 120.42400 37.94900 1.000 52.09000 77 PRO A C 1
ATOM 587 O O . PRO A 1 76 ? -15.98500 119.38800 38.54600 1.000 64.69000 77 PRO A O 1
ATOM 591 N N . ALA A 1 77 ? -17.22400 121.26700 38.40800 1.000 54.16000 78 ALA A N 1
ATOM 592 C CA . ALA A 1 77 ? -17.95200 120.95300 39.63200 1.000 53.72000 78 ALA A CA 1
ATOM 593 C C . ALA A 1 77 ? -18.91800 119.79900 39.42300 1.000 51.16000 78 ALA A C 1
ATOM 594 O O . ALA A 1 77 ? -19.10100 118.97400 40.32500 1.000 55.58000 78 ALA A O 1
ATOM 596 N N . VAL A 1 78 ? -19.55800 119.71600 38.25200 1.000 49.46000 79 VAL A N 1
ATOM 597 C CA . VAL A 1 78 ? -20.43600 118.56500 38.05800 1.000 64.61000 79 VAL A CA 1
ATOM 598 C C . VAL A 1 78 ? -19.60800 117.29800 37.92300 1.000 60.10000 79 VAL A C 1
ATOM 599 O O . VAL A 1 78 ? -20.11400 116.19600 38.17600 1.000 62.17000 79 VAL A O 1
ATOM 603 N N . GLN A 1 79 ? -18.32600 117.42800 37.53900 1.000 58.19000 80 GLN A N 1
ATOM 604 C CA . GLN A 1 79 ? -17.46100 116.24600 37.56100 1.000 59.71000 80 GLN A CA 1
ATOM 605 C C . GLN A 1 79 ? -17.03100 115.87400 38.96800 1.000 55.85000 80 GLN A C 1
ATOM 606 O O . GLN A 1 79 ? -17.19500 114.72900 39.40000 1.000 60.31000 80 GLN A O 1
ATOM 612 N N . ALA A 1 80 ? -16.55000 116.84600 39.71300 1.000 60.13000 81 ALA A N 1
ATOM 613 C CA . ALA A 1 80 ? -15.90900 116.60900 40.99800 1.000 61.66000 81 ALA A CA 1
ATOM 614 C C . ALA A 1 80 ? -16.80900 115.84400 41.96200 1.000 67.07000 81 ALA A C 1
ATOM 615 O O . ALA A 1 80 ? -16.39900 114.83500 42.55100 1.000 76.65000 81 ALA A O 1
ATOM 617 N N . VAL A 1 81 ? -18.03300 116.31700 42.14600 1.000 68.95000 82 VAL A N 1
ATOM 618 C CA . VAL A 1 81 ? -18.99000 115.59000 42.97400 1.000 82.73000 82 VAL A CA 1
ATOM 619 C C . VAL A 1 81 ? -20.33800 115.47000 42.26500 1.000 84.15000 82 VAL A C 1
ATOM 620 O O . VAL A 1 81 ? -20.88700 114.37600 42.14200 1.000 86.02000 82 VAL A O 1
ATOM 624 N N . GLY A 1 124 ? -4.82500 116.67500 47.76200 1.000 93.96000 125 GLY A N 1
ATOM 625 C CA . GLY A 1 124 ? -5.91400 115.72600 47.61900 1.000 90.30000 125 GLY A CA 1
ATOM 626 C C . GLY A 1 124 ? -7.02600 116.24300 46.73000 1.000 85.27000 125 GLY A C 1
ATOM 627 O O . GLY A 1 124 ? -7.23200 115.74300 45.62400 1.000 85.63000 125 GLY A O 1
ATOM 628 N N . ALA A 1 125 ? -7.75500 117.24700 47.22500 1.000 82.25000 126 ALA A N 1
ATOM 629 C CA . ALA A 1 125 ? -8.76800 117.89700 46.40200 1.000 77.06000 126 ALA A CA 1
ATOM 630 C C . ALA A 1 125 ? -8.14000 118.59500 45.20400 1.000 74.78000 126 ALA A C 1
ATOM 631 O O . ALA A 1 125 ? -8.76200 118.68100 44.13800 1.000 70.44000 126 ALA A O 1
ATOM 633 N N . ALA A 1 126 ? -6.91200 119.09900 45.36000 1.000 73.11000 127 ALA A N 1
ATOM 634 C CA . ALA A 1 126 ? -6.19300 119.65200 44.21800 1.000 70.39000 127 ALA A CA 1
ATOM 635 C C . ALA A 1 126 ? -5.96000 118.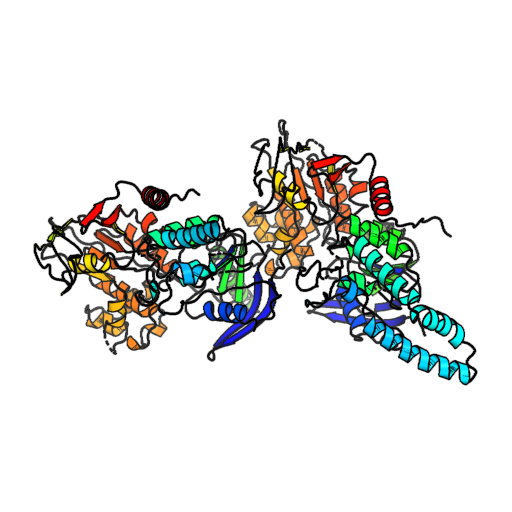58700 43.15500 1.000 69.22000 127 ALA A C 1
ATOM 636 O O . ALA A 1 126 ? -6.15900 118.83800 41.96000 1.000 66.73000 127 ALA A O 1
ATOM 638 N N . ALA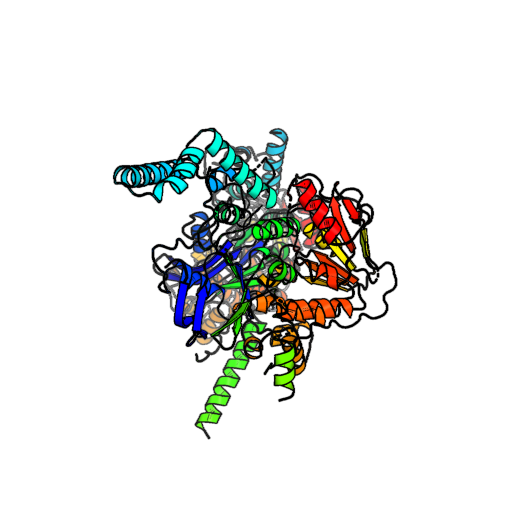 A 1 127 ? -5.55600 117.38500 43.57500 1.000 64.77000 128 ALA A N 1
ATOM 639 C CA . ALA A 1 127 ? -5.34800 116.29500 42.62800 1.000 64.94000 128 ALA A CA 1
ATOM 640 C C . ALA A 1 127 ? -6.64600 115.91600 41.92300 1.000 61.14000 128 ALA A C 1
ATOM 641 O O . ALA A 1 127 ? -6.65900 115.69500 40.70600 1.000 65.76000 128 ALA A O 1
ATOM 643 N N . ALA A 1 128 ? -7.75200 115.84600 42.67000 1.000 58.81000 129 ALA A N 1
ATOM 644 C CA . ALA A 1 128 ? -9.03100 115.47500 42.06900 1.000 58.77000 129 ALA A CA 1
ATOM 645 C C . ALA A 1 128 ? -9.51000 116.53200 41.08000 1.000 62.22000 129 ALA A C 1
ATOM 646 O O . ALA A 1 128 ? -9.99800 116.19700 39.99100 1.000 64.23000 129 ALA A O 1
ATOM 648 N N . GLU A 1 129 ? -9.38800 117.81200 41.44100 1.000 59.44000 130 GLU A N 1
ATOM 649 C CA . GLU A 1 129 ? -9.78200 118.87500 40.52300 1.000 55.45000 130 GLU A CA 1
ATOM 650 C C . GLU A 1 129 ? -8.90600 118.87300 39.27700 1.000 53.71000 130 GLU A C 1
ATOM 651 O O . GLU A 1 129 ? -9.39900 119.08500 38.16200 1.000 55.26000 130 GLU A O 1
ATOM 657 N N . ALA A 1 130 ? -7.60400 118.62200 39.44400 1.000 49.74000 131 ALA A N 1
ATOM 658 C CA . ALA A 1 130 ? -6.71600 118.53500 38.29000 1.000 50.31000 131 ALA A CA 1
ATOM 659 C C . ALA A 1 130 ? -7.10400 117.37300 37.38500 1.000 50.57000 131 ALA A C 1
ATOM 660 O O . ALA A 1 130 ? -7.06900 117.49700 36.15700 1.000 52.18000 131 ALA A O 1
ATOM 662 N N . LYS A 1 131 ? -7.49000 116.24000 37.97500 1.000 50.48000 132 LYS A N 1
ATOM 663 C CA . LYS A 1 131 ? -7.92800 115.09300 37.18200 1.000 47.49000 132 LYS A CA 1
ATOM 664 C C . LYS A 1 131 ? -9.19400 115.41600 36.39500 1.000 49.90000 132 LYS A C 1
ATOM 665 O O . LYS A 1 131 ? -9.29900 115.10200 35.19900 1.000 48.46000 132 LYS A O 1
ATOM 671 N N . ALA A 1 132 ? -10.17500 116.03300 37.06000 1.000 45.71000 133 ALA A N 1
ATOM 672 C CA . ALA A 1 132 ? -11.40900 116.41300 36.37900 1.000 44.89000 133 ALA A CA 1
ATOM 673 C C . ALA A 1 132 ? -11.13200 117.37400 35.22900 1.000 46.25000 133 ALA A C 1
ATOM 674 O O . ALA A 1 132 ? -11.66700 117.20700 34.12400 1.000 47.83000 133 ALA A O 1
ATOM 676 N N . ARG A 1 133 ? -10.28700 118.38200 35.46700 1.000 47.87000 134 ARG A N 1
ATOM 677 C CA . ARG A 1 133 ? -9.96300 119.33700 34.41300 1.000 47.20000 134 ARG A CA 1
ATOM 678 C C . ARG A 1 133 ? -9.17600 118.68700 33.28300 1.000 51.77000 134 ARG A C 1
ATOM 679 O O . ARG A 1 133 ? -9.33600 119.07400 32.12300 1.000 56.47000 134 ARG A O 1
ATOM 687 N N . ARG A 1 134 ? -8.33000 117.70300 33.59400 1.000 51.06000 135 ARG A N 1
ATOM 688 C CA . ARG A 1 134 ? -7.61600 116.97900 32.54700 1.000 52.11000 135 ARG A CA 1
ATOM 689 C C . ARG A 1 134 ? -8.58900 116.22000 31.65500 1.000 47.18000 135 ARG A C 1
ATOM 690 O O . ARG A 1 134 ? -8.49300 116.26800 30.42200 1.000 43.45000 135 ARG A O 1
ATOM 698 N N . ILE A 1 135 ? -9.54500 115.51700 32.26800 1.000 45.54000 136 ILE A N 1
ATOM 699 C CA . ILE A 1 135 ? -10.53700 114.78600 31.48200 1.000 40.04000 136 ILE A CA 1
ATOM 700 C C . ILE A 1 135 ? -11.36800 115.74800 30.64000 1.000 44.42000 136 ILE A C 1
ATOM 701 O O . ILE A 1 135 ? -11.69100 115.46200 29.48100 1.000 39.51000 136 ILE A O 1
ATOM 706 N N . LEU A 1 136 ? -11.71100 116.91000 31.20100 1.000 43.18000 137 LEU A N 1
ATOM 707 C CA . LEU A 1 136 ? -12.51400 117.87200 30.45300 1.000 38.85000 137 LEU A CA 1
ATOM 708 C C . LEU A 1 136 ? -11.73700 118.46100 29.28100 1.000 40.49000 137 LEU A C 1
ATOM 709 O O . LEU A 1 136 ? -12.27200 118.57700 28.17200 1.000 44.46000 137 LEU A O 1
ATOM 714 N N . ALA A 1 137 ? -10.47800 118.84500 29.50800 1.000 36.38000 138 ALA A N 1
ATOM 715 C CA . ALA A 1 137 ? -9.64400 119.34500 28.42200 1.000 38.62000 138 ALA A CA 1
ATOM 716 C C . ALA A 1 137 ? -9.47900 118.29800 27.33000 1.000 37.33000 138 ALA A C 1
ATOM 717 O O . ALA A 1 137 ? -9.47000 118.62700 26.13800 1.000 41.35000 138 ALA A O 1
ATOM 719 N N . GLY A 1 138 ? -9.35400 117.02700 27.71900 1.000 36.50000 139 GLY A N 1
ATOM 720 C CA . GLY A 1 138 ? -9.26200 115.96900 26.72900 1.000 37.91000 139 GLY A CA 1
ATOM 721 C C . GLY A 1 138 ? -10.49600 115.85400 25.85600 1.000 34.19000 139 GLY A C 1
ATOM 722 O O . GLY A 1 138 ? -10.40200 115.46100 24.69100 1.000 33.54000 139 GLY A O 1
ATOM 723 N N . LEU A 1 139 ? -11.66400 116.19400 26.39800 1.000 33.74000 140 LEU A N 1
ATOM 724 C CA . LEU A 1 139 ? -12.91700 116.11900 25.65900 1.000 34.27000 140 LEU A CA 1
ATOM 725 C C . LEU A 1 139 ? -13.26100 117.42300 24.94700 1.000 34.29000 140 LEU A C 1
ATOM 726 O O . LEU A 1 139 ? -14.35800 117.54000 24.38900 1.000 39.10000 140 LEU A O 1
ATOM 731 N N . GLY A 1 140 ? -12.35800 118.39400 24.95200 1.000 37.42000 141 GLY A N 1
ATOM 732 C CA . GLY A 1 140 ? -12.52900 119.62100 24.21300 1.000 36.54000 141 GLY A CA 1
ATOM 733 C C . GLY A 1 140 ? -12.91000 120.85400 25.01800 1.000 40.40000 141 GLY A C 1
ATOM 734 O O . GLY A 1 140 ? -13.40900 121.81900 24.42700 1.000 48.86000 141 GLY A O 1
ATOM 735 N N . PHE A 1 141 ? -12.69200 120.85500 26.32900 1.000 37.35000 142 PHE A N 1
ATOM 736 C CA . PHE A 1 141 ? -13.05500 121.97500 27.18700 1.000 40.62000 142 PHE A CA 1
ATOM 737 C C . PHE A 1 141 ? -11.81700 122.82000 27.46100 1.000 40.53000 142 PHE A C 1
ATOM 738 O O . PHE A 1 141 ? -10.86600 122.34500 28.09000 1.000 39.07000 142 PHE A O 1
ATOM 746 N N . ASP A 1 142 ? -11.82600 124.06200 26.98700 1.000 38.46000 143 ASP A N 1
ATOM 747 C CA . ASP A 1 142 ? -10.79300 125.01700 27.35400 1.000 43.54000 143 ASP A CA 1
ATOM 748 C C . ASP A 1 142 ? -11.07700 125.53600 28.76100 1.000 43.53000 143 ASP A C 1
ATOM 749 O O . ASP A 1 142 ? -12.12600 125.23800 29.33600 1.000 42.10000 143 ASP A O 1
ATOM 754 N N . PRO A 1 143 ? -10.14700 126.28800 29.36300 1.000 45.19000 144 PRO A N 1
ATOM 755 C CA . PRO A 1 143 ? -10.40400 126.81400 30.71700 1.000 44.58000 144 PRO A CA 1
ATOM 756 C C . PRO A 1 143 ? -11.73400 127.54000 30.87600 1.000 46.51000 144 PRO A C 1
ATOM 757 O O . PRO A 1 143 ? -12.40700 127.35300 31.89600 1.000 50.37000 144 PRO A O 1
ATOM 761 N N . GLU A 1 144 ? -12.13500 128.36100 29.90100 1.000 45.20000 145 GLU A N 1
ATOM 762 C CA . GLU A 1 144 ? -13.41700 129.05400 30.00500 1.000 51.09000 145 GLU A CA 1
ATOM 763 C C . GLU A 1 144 ? -14.57300 128.06300 30.04200 1.000 47.41000 145 GLU A C 1
ATOM 764 O O . GLU A 1 144 ? -15.45000 128.14500 30.91000 1.000 49.92000 145 GLU A O 1
ATOM 778 N N . GLN A 1 146 ? -14.44900 125.00100 30.78900 1.000 42.96000 147 GLN A N 1
ATOM 779 C CA . GLN A 1 146 ? -14.35100 124.34700 32.08500 1.000 50.68000 147 GLN A CA 1
ATOM 780 C C . GLN A 1 146 ? -15.17700 125.10600 33.11600 1.000 53.48000 147 GLN A C 1
ATOM 781 O O . GLN A 1 146 ? -16.21900 124.62600 33.56500 1.000 64.01000 147 GLN A O 1
ATOM 787 N N . ASN A 1 147 ? -14.78800 126.33800 33.42600 1.000 50.15000 148 ASN A N 1
ATOM 788 C CA . ASN A 1 147 ? -15.51000 127.11900 34.42200 1.000 57.10000 148 ASN A CA 1
ATOM 789 C C . ASN A 1 147 ? -16.84400 127.68000 33.91000 1.000 56.22000 148 ASN A C 1
ATOM 790 O O . ASN A 1 147 ? -17.37500 128.62000 34.51500 1.000 60.20000 148 ASN A O 1
ATOM 795 N N . ARG A 1 148 ? -17.40500 127.13100 32.82800 1.000 55.47000 149 ARG A N 1
ATOM 796 C CA . ARG A 1 148 ? -18.67300 127.66400 32.34100 1.000 54.79000 149 ARG A CA 1
ATOM 797 C C . ARG A 1 148 ? -19.84700 126.89700 32.94700 1.000 50.11000 149 ARG A C 1
ATOM 798 O O . ARG A 1 148 ? -19.78600 125.67000 33.07600 1.000 47.11000 149 ARG A O 1
ATOM 806 N N . PRO A 1 149 ? -20.91500 127.60100 33.33100 1.000 49.93000 150 PRO A N 1
ATOM 807 C CA . PRO A 1 149 ? -22.10500 126.91300 33.84300 1.000 52.66000 150 PRO A CA 1
ATOM 808 C C . PRO A 1 149 ? -22.65500 125.92400 32.83000 1.000 55.43000 150 PRO A C 1
ATOM 809 O O . PRO A 1 149 ? -22.67800 126.17600 31.62600 1.000 50.50000 150 PRO A O 1
ATOM 813 N N . THR A 1 150 ? -23.09000 124.77900 33.33800 1.000 58.83000 151 THR A N 1
ATOM 814 C CA . THR A 1 150 ? -23.62900 123.73500 32.48000 1.000 56.46000 151 THR A CA 1
ATOM 815 C C . THR A 1 150 ? -24.85900 124.17400 31.67800 1.000 56.20000 151 THR A C 1
ATOM 816 O O . THR A 1 150 ? -25.23100 123.46800 30.73800 1.000 52.36000 151 THR A O 1
ATOM 820 N N . GLN A 1 151 ? -25.51200 125.29700 32.02600 1.000 53.55000 152 GLN A N 1
ATOM 821 C CA . GLN A 1 151 ? -26.63200 125.81200 31.22600 1.000 55.25000 152 GLN A CA 1
ATOM 822 C C . GLN A 1 151 ? -26.22900 126.41400 29.88800 1.000 52.76000 152 GLN A C 1
ATOM 823 O O . GLN A 1 151 ? -27.04700 126.42900 28.95800 1.000 50.44000 152 GLN A O 1
ATOM 829 N N . LYS A 1 152 ? -25.01700 126.93700 29.76700 1.000 47.79000 153 LYS A N 1
ATOM 830 C CA . LYS A 1 152 ? -24.58900 127.59500 28.54600 1.000 57.09000 153 LYS A CA 1
ATOM 831 C C . LYS A 1 152 ? -23.95700 126.62000 27.55800 1.000 50.77000 153 LYS A C 1
ATOM 832 O O . LYS A 1 152 ? -23.17700 127.03800 26.69500 1.000 51.49000 153 LYS A O 1
ATOM 838 N N . PHE A 1 153 ? -24.28000 125.33400 27.67000 1.000 46.40000 154 PHE A N 1
ATOM 839 C CA . PHE A 1 153 ? -23.78900 124.30300 26.76900 1.000 41.80000 154 PHE A CA 1
ATOM 840 C C . PHE A 1 153 ? -24.95300 123.66200 26.02800 1.000 41.85000 154 PHE A C 1
ATOM 841 O O . PHE A 1 153 ? -26.04400 123.48900 26.58100 1.000 46.56000 154 PHE A O 1
ATOM 849 N N . SER A 1 154 ? -24.71000 123.30300 24.77000 1.000 41.57000 155 SER A N 1
ATOM 850 C CA . SER A 1 154 ? -25.69500 122.56300 23.99800 1.000 49.30000 155 SER A CA 1
ATOM 851 C C . SER A 1 154 ? -25.79900 121.13100 24.52600 1.000 49.59000 155 SER A C 1
ATOM 852 O O . SER A 1 154 ? -25.10900 120.73300 25.47000 1.000 49.79000 155 SER A O 1
ATOM 855 N N . GLY A 1 155 ? -26.67400 120.34200 23.90000 1.000 47.07000 156 GLY A N 1
ATOM 856 C CA . GLY A 1 155 ? -26.88100 118.97600 24.35700 1.000 44.98000 156 GLY A CA 1
ATOM 857 C C . GLY A 1 155 ? -25.64400 118.10600 24.22000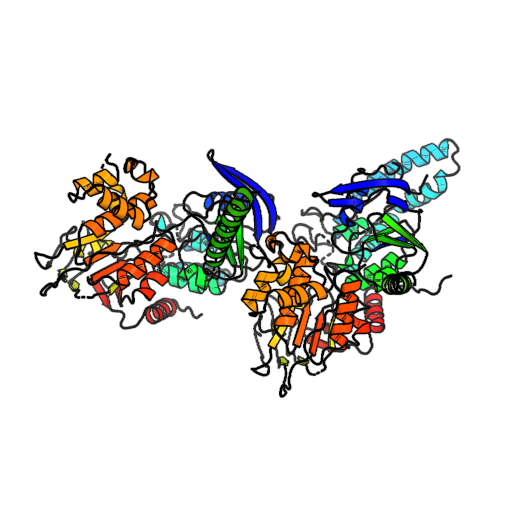 1.000 44.41000 156 GLY A C 1
ATOM 858 O O . GLY A 1 155 ? -25.30700 117.34100 25.12900 1.000 44.72000 156 GLY A O 1
ATOM 859 N N . GLY A 1 156 ? -24.95300 118.20500 23.08300 1.000 35.20000 157 GLY A N 1
ATOM 860 C CA . GLY A 1 156 ? -23.77000 117.38200 22.87700 1.000 34.41000 157 GLY A CA 1
ATOM 861 C C . GLY A 1 156 ? -22.67200 117.66900 23.88400 1.000 35.75000 157 GLY A C 1
ATOM 862 O O . GLY A 1 156 ? -22.01100 116.75200 24.38500 1.000 42.43000 157 GLY A O 1
ATOM 863 N N . TRP A 1 157 ? -22.46700 118.94500 24.20600 1.000 37.29000 158 TRP A N 1
ATOM 864 C CA . TRP A 1 157 ? -21.44700 119.27800 25.19000 1.000 40.69000 158 TRP A CA 1
ATOM 865 C C . TRP A 1 157 ? -21.84000 118.80400 26.58400 1.000 37.33000 158 TRP A C 1
ATOM 866 O O . TRP A 1 157 ? -20.97200 118.41200 27.37400 1.000 38.32000 158 TRP A O 1
ATOM 877 N N . ARG A 1 158 ? -23.13800 118.79700 26.89600 1.000 38.29000 159 ARG A N 1
ATOM 878 C CA . ARG A 1 158 ? -23.58200 118.21300 28.15800 1.000 43.76000 159 ARG A CA 1
ATOM 879 C C . ARG A 1 158 ? -23.34800 116.70600 28.18200 1.000 43.40000 159 ARG A C 1
ATOM 880 O O . ARG A 1 158 ? -23.00000 116.14500 29.23200 1.000 42.36000 159 ARG A O 1
ATOM 904 N N . ARG A 1 160 ? -20.87800 115.31900 26.73500 1.000 39.44000 161 ARG A N 1
ATOM 905 C CA . ARG A 1 160 ? -19.43900 115.23400 27.00000 1.000 36.84000 161 ARG A CA 1
ATOM 906 C C . ARG A 1 160 ? -19.12700 115.42400 28.48100 1.000 41.64000 161 ARG A C 1
ATOM 907 O O . ARG A 1 160 ? -18.25600 114.74200 29.03800 1.000 33.95000 161 ARG A O 1
ATOM 915 N N . VAL A 1 161 ? -19.80400 116.38000 29.11700 1.000 42.24000 162 VAL A N 1
ATOM 916 C CA . VAL A 1 161 ? -19.67500 116.60600 30.55400 1.000 42.14000 162 VAL A CA 1
ATOM 917 C C . VAL A 1 161 ? -19.99400 115.32500 31.33200 1.000 44.73000 162 VAL A C 1
ATOM 918 O O . VAL A 1 161 ? -19.22700 114.89400 32.20900 1.000 37.86000 162 VAL A O 1
ATOM 922 N N . SER A 1 162 ? -21.09300 114.65800 30.97100 1.000 40.79000 163 SER A N 1
ATOM 923 C CA . SER A 1 162 ? -21.45500 113.39800 31.62500 1.000 44.78000 163 SER A CA 1
ATOM 924 C C . SER A 1 162 ? -20.41500 112.30300 31.37100 1.000 47.24000 163 SER A C 1
ATOM 925 O O . SER A 1 162 ? -20.11400 111.48700 32.26300 1.000 48.97000 163 SER A O 1
ATOM 928 N N . LEU A 1 163 ? -19.88800 112.24800 30.14400 1.000 38.33000 164 LEU A N 1
ATOM 929 C CA . LEU A 1 163 ? -18.80700 111.31600 29.83400 1.000 38.71000 164 LEU A CA 1
ATOM 930 C C . LEU A 1 163 ? -17.62100 111.52900 30.76400 1.000 40.05000 164 LEU A C 1
ATOM 931 O O . LEU A 1 163 ? -17.05800 110.57200 31.31500 1.000 39.77000 164 LEU A O 1
ATOM 936 N N . ALA A 1 164 ? -17.22800 112.79000 30.93900 1.000 38.46000 165 ALA A N 1
ATOM 937 C CA . ALA A 1 164 ? -16.16500 113.11600 31.87900 1.000 42.41000 165 ALA A CA 1
ATOM 938 C C . ALA A 1 164 ? -16.49500 112.61100 33.27300 1.000 43.94000 165 ALA A C 1
ATOM 939 O O . ALA A 1 164 ? -15.60400 112.16100 34.00400 1.000 44.15000 165 ALA A O 1
ATOM 941 N N . ARG A 1 165 ? -17.77600 112.66700 33.65300 1.000 42.52000 166 ARG A N 1
ATOM 942 C CA . ARG A 1 165 ? -18.15400 112.23000 34.99600 1.000 40.60000 166 ARG A CA 1
ATOM 943 C C . ARG A 1 165 ? -17.89900 110.75000 35.18900 1.000 39.40000 166 ARG A C 1
ATOM 944 O O . ARG A 1 165 ? -17.26000 110.33400 36.16400 1.000 40.47000 166 ARG A O 1
ATOM 952 N N . ALA A 1 166 ? -18.43300 109.93600 34.28700 1.000 41.56000 167 ALA A N 1
ATOM 953 C CA . ALA A 1 166 ? -18.28400 108.50100 34.46100 1.000 42.35000 167 ALA A CA 1
ATOM 954 C C . ALA A 1 166 ? -16.82600 108.07700 34.32900 1.000 41.57000 167 ALA A C 1
ATOM 955 O O . ALA A 1 166 ? -16.38400 107.15400 35.02700 1.000 42.83000 167 ALA A O 1
ATOM 957 N N . LEU A 1 167 ? -16.04700 108.76800 33.49300 1.000 37.63000 168 LEU A N 1
ATOM 958 C CA . LEU A 1 167 ? -14.62100 108.46100 33.44300 1.000 39.76000 168 LEU A CA 1
ATOM 959 C C . LEU A 1 167 ? -13.91900 108.85400 34.73800 1.000 46.34000 168 LEU A C 1
ATOM 960 O O . LEU A 1 167 ? -12.99400 108.16200 35.17700 1.000 50.66000 168 LEU A O 1
ATOM 965 N N . PHE A 1 168 ? -14.35600 109.94600 35.36900 1.000 47.99000 169 PHE A N 1
ATOM 966 C CA . PHE A 1 168 ? -13.74300 110.39800 36.61200 1.000 47.66000 169 PHE A CA 1
ATOM 967 C C . PHE A 1 168 ? -14.06400 109.45700 37.76800 1.000 48.28000 169 PHE A C 1
ATOM 968 O O . 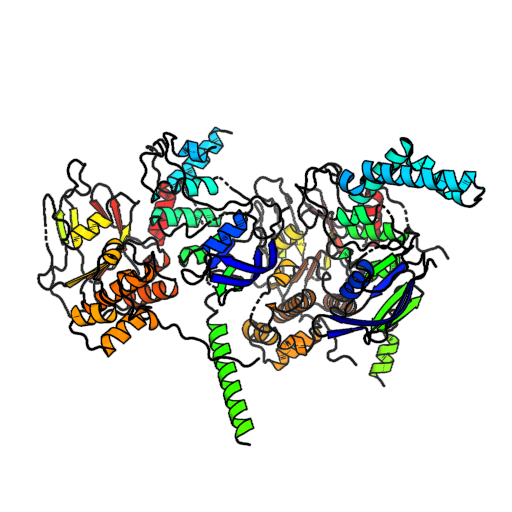PHE A 1 168 ? -13.21300 109.21500 38.63300 1.000 48.11000 169 PHE A O 1
ATOM 992 N N . GLU A 1 170 ? -14.52500 106.29000 37.75200 1.000 49.07000 171 GLU A N 1
ATOM 993 C CA . GLU A 1 170 ? -13.78900 105.04000 37.59100 1.000 48.05000 171 GLU A CA 1
ATOM 994 C C . GLU A 1 170 ? -14.50300 103.83600 38.21500 1.000 44.22000 171 GLU A C 1
ATOM 995 O O . GLU A 1 170 ? -13.98400 103.21500 39.14600 1.000 44.35000 171 GLU A O 1
ATOM 1001 N N . PRO A 1 171 ? -15.68600 103.47400 37.71900 1.000 48.47000 172 PRO A N 1
ATOM 1002 C CA . PRO A 1 171 ? -16.42500 102.36700 38.33000 1.000 47.81000 172 PRO A CA 1
ATOM 1003 C C . PRO A 1 171 ? -15.83900 101.02800 37.91700 1.000 53.43000 172 PRO A C 1
ATOM 1004 O O . PRO A 1 171 ? -15.03700 100.93300 36.98700 1.000 53.51000 172 PRO A O 1
ATOM 1008 N N . THR A 1 172 ? -16.23500 99.98500 38.65100 1.000 54.57000 173 THR A N 1
ATOM 1009 C CA . THR A 1 172 ? -15.78500 98.63700 38.31600 1.000 53.85000 173 THR A CA 1
ATOM 1010 C C . THR A 1 172 ? -16.26200 98.23900 36.92600 1.000 48.17000 173 THR A C 1
ATOM 1011 O O . THR A 1 172 ? -15.48000 97.73500 36.11000 1.000 47.30000 173 THR A O 1
ATOM 1015 N N . LEU A 1 173 ? -17.54000 98.47100 36.63000 1.000 47.30000 174 LEU A N 1
ATOM 1016 C CA . LEU A 1 173 ? -18.10600 98.19300 35.31300 1.000 43.25000 174 LEU A CA 1
ATOM 1017 C C . LEU A 1 173 ? -18.69500 99.47900 34.74700 1.000 41.46000 174 LEU A C 1
ATOM 1018 O O . LEU A 1 173 ? -19.73700 99.95700 35.21900 1.000 49.06000 174 LEU A O 1
ATOM 1023 N N . LEU A 1 174 ? -18.03400 100.02400 33.72700 1.000 43.14000 175 LEU A N 1
ATOM 1024 C CA . LEU A 1 174 ? -18.49800 101.21800 33.03700 1.000 38.55000 175 LEU A CA 1
ATOM 1025 C C . LEU A 1 174 ? -19.11000 100.82500 31.69900 1.000 36.08000 175 LEU A C 1
ATOM 1026 O O . LEU A 1 174 ? -18.47300 100.13000 30.89800 1.000 42.40000 175 LEU A O 1
ATOM 1039 N N . LEU A 1 176 ? -20.74400 102.29300 28.21600 1.000 37.84000 177 LEU A N 1
ATOM 1040 C CA . LEU A 1 176 ? -20.83100 103.45000 27.33500 1.000 35.66000 177 LEU A CA 1
ATOM 1041 C C . LEU A 1 176 ? -21.65700 103.08500 26.11200 1.000 33.23000 177 LEU A C 1
ATOM 1042 O O . LEU A 1 176 ? -21.40200 102.06100 25.47000 1.000 37.19000 177 LEU A O 1
ATOM 1047 N N . ASP A 1 177 ? -22.64600 103.92100 25.80100 1.000 30.44000 178 ASP A N 1
ATOM 1048 C CA . ASP A 1 177 ? -23.55800 103.69600 24.68100 1.000 30.73000 178 ASP A CA 1
ATOM 1049 C C . ASP A 1 177 ? -23.17700 104.65100 23.55500 1.000 28.77000 178 ASP A C 1
ATOM 1050 O O . ASP A 1 177 ? -23.54100 105.83000 23.57500 1.000 29.05000 178 ASP A O 1
ATOM 1055 N N . GLU A 1 178 ? -22.44500 104.13200 22.57300 1.000 31.19000 179 GLU A N 1
ATOM 1056 C CA . GLU A 1 178 ? -21.99000 104.89800 21.41700 1.000 36.74000 179 GLU A CA 1
ATOM 1057 C C . GLU A 1 178 ? -21.27900 106.19200 21.82600 1.000 33.39000 179 GLU A C 1
ATOM 1058 O O . GLU A 1 178 ? -21.69700 107.28600 21.43300 1.000 30.66000 179 GLU A O 1
ATOM 1064 N N . PRO A 1 179 ? -20.18900 106.09800 22.59400 1.000 35.72000 180 PRO A N 1
ATOM 1065 C CA . PRO A 1 179 ? -19.60900 107.31700 23.18000 1.000 32.10000 180 PRO A CA 1
ATOM 1066 C C . PRO A 1 179 ? -18.96100 108.24800 22.16800 1.000 32.77000 180 PRO A C 1
ATOM 1067 O O . PRO A 1 179 ? -18.93700 109.46200 22.40200 1.000 28.14000 180 PRO A O 1
ATOM 1071 N N . THR A 1 180 ? -18.43400 107.73100 21.06100 1.000 31.04000 181 THR A N 1
ATOM 1072 C CA . THR A 1 180 ? -17.77400 108.56700 20.06500 1.000 35.47000 181 THR A CA 1
ATOM 1073 C C . THR A 1 180 ? -18.72000 109.08200 18.98800 1.000 37.87000 181 THR A C 1
ATOM 1074 O O . THR A 1 180 ? -18.28900 109.86600 18.13600 1.000 32.18000 181 THR A O 1
ATOM 1078 N N . ASN A 1 181 ? -19.99300 108.67700 19.01100 1.000 33.28000 182 ASN A N 1
ATOM 1079 C CA . ASN A 1 181 ? -20.87400 108.94800 17.87800 1.000 34.34000 182 ASN A CA 1
ATOM 1080 C C . ASN A 1 181 ? -21.10500 110.44000 17.66900 1.000 35.74000 182 ASN A C 1
ATOM 1081 O O . ASN A 1 181 ? -21.28800 110.88200 16.52900 1.000 43.76000 182 ASN A O 1
ATOM 1086 N N . HIS A 1 182 ? -21.10100 111.23000 18.74100 1.000 34.25000 183 HIS A N 1
ATOM 1087 C CA . HIS A 1 182 ? -21.35400 112.66100 18.63100 1.000 39.05000 183 HIS A CA 1
ATOM 1088 C C . HIS A 1 182 ? -20.17200 113.50000 19.09700 1.000 34.51000 183 HIS A C 1
ATOM 1089 O O . HIS A 1 182 ? -20.31900 114.71300 19.28700 1.000 36.43000 183 HIS A O 1
ATOM 1096 N N . LEU A 1 183 ? -19.00600 112.88900 19.27700 1.000 32.34000 184 LEU A N 1
ATOM 1097 C CA . LEU A 1 183 ? -17.78800 113.63300 19.54100 1.000 35.11000 184 LEU A CA 1
ATOM 1098 C C . LEU A 1 183 ? -17.14000 114.07000 18.23300 1.000 35.98000 184 LEU A C 1
ATOM 1099 O O . LEU A 1 183 ? -17.40900 113.52100 17.16000 1.000 41.19000 184 LEU A O 1
ATOM 1104 N N . ASP A 1 184 ? -16.27900 115.07600 18.33200 1.000 36.41000 185 ASP A N 1
ATOM 1105 C CA . ASP A 1 184 ? -15.42200 115.44500 17.21900 1.000 31.58000 185 ASP A CA 1
ATOM 1106 C C . ASP A 1 184 ? -14.15000 114.60100 17.25200 1.000 29.24000 185 ASP A C 1
ATOM 1107 O O . ASP A 1 184 ? -13.91500 113.82100 18.17700 1.000 29.52000 185 ASP A O 1
ATOM 1112 N N . LEU A 1 185 ? -13.31500 114.77400 16.22500 1.000 27.71000 186 LEU A N 1
ATOM 1113 C CA . LEU A 1 185 ? -12.16600 113.88800 16.05800 1.000 27.65000 186 LEU A CA 1
ATOM 1114 C C . LEU A 1 185 ? -11.15600 114.05300 17.18700 1.000 26.58000 186 LEU A C 1
ATOM 1115 O O . LEU A 1 185 ? -10.57300 113.06700 17.65000 1.000 27.59000 186 LEU A O 1
ATOM 1120 N N . ASN A 1 186 ? -10.92500 115.28900 17.63700 1.000 27.49000 187 ASN A N 1
ATOM 1121 C CA . ASN A 1 186 ? -9.97000 115.50800 18.72200 1.000 28.01000 187 ASN A CA 1
ATOM 1122 C C . ASN A 1 186 ? -10.40100 114.77300 19.98700 1.000 33.57000 187 ASN A C 1
ATOM 1123 O O . ASN A 1 186 ? -9.58300 114.11500 20.65200 1.000 33.98000 187 ASN A O 1
ATOM 1128 N N . ALA A 1 187 ? -11.69100 114.85800 20.32100 1.000 27.67000 188 ALA A N 1
ATOM 1129 C CA . ALA A 1 187 ? -12.20800 114.17700 21.50200 1.000 27.62000 188 ALA A CA 1
ATOM 1130 C C . ALA A 1 187 ? -12.09800 112.66400 21.36400 1.000 29.99000 188 ALA A C 1
ATOM 1131 O O . ALA A 1 187 ? -11.77800 111.97400 22.33600 1.000 31.71000 188 ALA A O 1
ATOM 1133 N N . VAL A 1 188 ? -12.35900 112.12800 20.16800 1.000 27.51000 189 VAL A N 1
ATOM 1134 C CA . VAL A 1 188 ? -12.24000 110.68600 19.96700 1.000 28.38000 189 VAL A CA 1
ATOM 1135 C C . VAL A 1 188 ? -10.78800 110.24500 20.09900 1.000 32.21000 189 VAL A C 1
ATOM 1136 O O . VAL A 1 188 ? -10.49600 109.19300 20.67900 1.000 25.62000 189 VAL A O 1
ATOM 1140 N N . ILE A 1 189 ? -9.85800 111.02900 19.55100 1.000 29.60000 190 ILE A N 1
ATOM 1141 C CA . ILE A 1 189 ? -8.43700 110.72500 19.70200 1.000 27.78000 190 ILE A CA 1
ATOM 1142 C C . ILE A 1 189 ? -8.07900 110.62600 21.18000 1.000 29.52000 190 ILE A C 1
ATOM 1143 O O . ILE A 1 189 ? -7.50200 109.62600 21.64000 1.000 28.15000 190 ILE A O 1
ATOM 1148 N N . TRP A 1 190 ? -8.45400 111.65100 21.95400 1.000 29.57000 191 TRP A N 1
ATOM 1149 C CA . TRP A 1 190 ? -8.12400 111.63500 23.37600 1.000 31.68000 191 TRP A CA 1
ATOM 1150 C C . TRP A 1 190 ? -8.80300 110.47700 24.09800 1.000 31.10000 191 TRP A C 1
ATOM 1151 O O . TRP A 1 190 ? -8.18700 109.82800 24.94800 1.000 36.16000 191 TRP A O 1
ATOM 1162 N N . LEU A 1 191 ? -10.07300 110.20800 23.78600 1.000 27.55000 192 LEU A N 1
ATOM 1163 C CA . LEU A 1 191 ? -10.81600 109.17400 24.50400 1.000 27.56000 192 LEU A CA 1
ATOM 1164 C C . LEU A 1 191 ? -10.26500 107.78600 24.21000 1.000 32.59000 192 LEU A C 1
ATOM 1165 O O . LEU A 1 191 ? -10.15400 106.95300 25.11500 1.000 32.79000 192 LEU A O 1
ATOM 1170 N N . ASN A 1 192 ? -9.94900 107.51200 22.94300 1.000 29.60000 193 ASN A N 1
ATOM 1171 C CA . ASN A 1 192 ? -9.26100 106.28100 22.57300 1.000 27.06000 193 ASN A CA 1
ATOM 1172 C C . ASN A 1 192 ? -7.97900 106.11600 23.38300 1.000 29.01000 193 ASN A C 1
ATOM 1173 O O . ASN A 1 192 ? -7.76800 105.09000 24.05600 1.000 30.24000 193 ASN A O 1
ATOM 1178 N N . ASN A 1 193 ? -7.11500 107.13800 23.33900 1.000 29.10000 194 ASN A N 1
ATOM 1179 C CA . ASN A 1 193 ? -5.83700 107.05400 24.03800 1.000 34.92000 194 ASN A CA 1
ATOM 1180 C C . ASN A 1 193 ? -6.03000 106.86200 25.53900 1.000 37.23000 194 ASN A C 1
ATOM 1181 O O . ASN A 1 193 ? -5.25300 106.15000 26.18600 1.000 42.67000 194 ASN A O 1
ATOM 1186 N N . TYR A 1 194 ? -7.06700 107.47900 26.10900 1.000 41.00000 195 TYR A N 1
ATOM 1187 C CA . TYR A 1 194 ? -7.30700 107.38000 27.54500 1.000 42.70000 195 TYR A CA 1
ATOM 1188 C C . TYR A 1 194 ? -7.81100 105.99300 27.92500 1.000 39.73000 195 TYR A C 1
ATOM 1189 O O . TYR A 1 194 ? -7.31800 105.38100 28.88000 1.000 35.51000 195 TYR A O 1
ATOM 1198 N N . LEU A 1 195 ? -8.79400 105.47900 27.18100 1.000 34.38000 196 LEU A N 1
ATOM 1199 C CA . LEU A 1 195 ? -9.38300 104.18600 27.49900 1.000 36.55000 196 LEU A CA 1
ATOM 1200 C C . LEU A 1 195 ? -8.42100 103.03300 27.26600 1.000 46.21000 196 LEU A C 1
ATOM 1201 O O . LEU A 1 195 ? -8.65400 101.94000 27.79500 1.000 46.29000 196 LEU A O 1
ATOM 1206 N N . GLN A 1 196 ? -7.35700 103.23600 26.48400 1.000 45.01000 197 GLN A N 1
ATOM 1207 C CA . GLN A 1 196 ? -6.37500 102.15900 26.37500 1.000 47.28000 197 GLN A CA 1
ATOM 1208 C C . GLN A 1 196 ? -5.67100 101.88300 27.70300 1.000 51.51000 197 GLN A C 1
ATOM 1209 O O . GLN A 1 196 ? -5.24500 100.74800 27.94800 1.000 53.88000 197 GLN A O 1
ATOM 1215 N N . GLY A 1 197 ? -5.55000 102.88400 28.57300 1.000 50.66000 198 GLY A N 1
ATOM 1216 C CA . GLY A 1 197 ? -4.98100 102.68800 29.89000 1.000 48.98000 198 GLY A CA 1
ATOM 1217 C C . GLY A 1 197 ? -5.97100 102.30600 30.96600 1.000 44.96000 198 GLY A C 1
ATOM 1218 O O . GLY A 1 197 ? -5.60200 102.20800 32.14200 1.000 46.00000 198 GLY A O 1
ATOM 1219 N N . TRP A 1 198 ? -7.22900 102.08800 30.58900 1.000 44.58000 199 TRP A N 1
ATOM 1220 C CA . TRP A 1 198 ? -8.26600 101.71300 31.54000 1.000 45.05000 199 TRP A CA 1
ATOM 1221 C C . TRP A 1 198 ? -8.01400 100.30600 32.07000 1.000 47.16000 199 TRP A C 1
ATOM 1222 O O . TRP A 1 198 ? -7.73500 99.38200 31.29900 1.000 50.32000 199 TRP A O 1
ATOM 1233 N N . ARG A 1 199 ? -8.11800 100.14000 33.39000 1.000 45.88000 200 ARG A N 1
ATOM 1234 C CA . ARG A 1 199 ? -7.82700 98.86300 34.02400 1.000 47.94000 200 ARG A CA 1
ATOM 1235 C C . ARG A 1 199 ? -9.06400 98.12100 34.51400 1.000 41.24000 200 ARG A C 1
ATOM 1236 O O . ARG A 1 199 ? -8.95700 96.93600 34.84800 1.000 39.86000 200 ARG A O 1
ATOM 1244 N N . LYS A 1 200 ? -10.22500 98.76700 34.55600 1.000 39.73000 201 LYS A N 1
ATOM 1245 C CA . LYS A 1 200 ? -11.44600 98.13500 35.03100 1.000 39.27000 201 LYS A CA 1
ATOM 1246 C C . LYS A 1 200 ? -12.28800 97.66000 33.84500 1.000 43.09000 201 LYS A C 1
ATOM 1247 O O . LYS A 1 200 ? -11.87600 97.73700 32.68600 1.000 38.89000 201 LYS A O 1
ATOM 1253 N N . THR A 1 201 ? -13.48400 97.15800 34.14400 1.000 43.14000 202 THR A N 1
ATOM 1254 C CA . THR A 1 201 ? -14.30700 96.50900 33.13200 1.000 38.72000 202 THR A CA 1
ATOM 1255 C C . THR A 1 201 ? -15.08500 97.52700 32.30600 1.000 36.58000 202 THR A C 1
ATOM 1256 O O . THR A 1 201 ? -15.69200 98.46100 32.84300 1.000 45.13000 202 THR A O 1
ATOM 1260 N N . LEU A 1 202 ? -15.07600 97.32600 30.98900 1.000 33.13000 203 LEU A N 1
ATOM 1261 C CA . LEU A 1 202 ? -15.74900 98.19900 30.03800 1.000 34.60000 203 LEU A CA 1
ATOM 1262 C C . LEU A 1 202 ? -16.75900 97.40700 29.22000 1.000 36.62000 203 LEU A C 1
ATOM 1263 O O . LEU A 1 202 ? -16.50500 96.25700 28.84400 1.000 37.14000 203 LEU A O 1
ATOM 1268 N N . LEU A 1 203 ? -17.90100 98.03200 28.94000 1.000 38.09000 204 LEU A N 1
ATOM 1269 C CA . LEU A 1 203 ? -18.88900 97.49800 28.00700 1.000 32.22000 204 LEU A CA 1
ATOM 1270 C C . LEU A 1 203 ? -19.34300 98.65300 27.12300 1.000 33.84000 204 LEU A C 1
ATOM 1271 O O . LEU A 1 203 ? -20.04900 99.55300 27.58700 1.000 34.02000 204 LEU A O 1
ATOM 1276 N N . ILE A 1 204 ? -18.93000 98.63500 25.85800 1.000 30.35000 205 ILE A N 1
ATOM 1277 C CA . ILE A 1 204 ? -19.07500 99.77900 24.96500 1.000 32.10000 205 ILE A CA 1
ATOM 1278 C C . ILE A 1 204 ? -19.85100 99.34900 23.72800 1.000 27.74000 205 ILE A C 1
ATOM 1279 O O . ILE A 1 204 ? -19.38100 98.50400 22.95500 1.000 27.84000 205 ILE A O 1
ATOM 1284 N N . VAL A 1 205 ? -21.03000 99.93200 23.53900 1.000 26.21000 206 VAL A N 1
ATOM 1285 C CA . VAL A 1 205 ? -21.74900 99.81400 22.27700 1.000 25.79000 206 VAL A CA 1
ATOM 1286 C C . VAL A 1 205 ? -21.16800 100.83200 21.30600 1.000 31.31000 206 VAL A C 1
ATOM 1287 O O . VAL A 1 205 ? -20.97800 102.00100 21.66200 1.000 30.12000 206 VAL A O 1
ATOM 1291 N N . SER A 1 206 ? -20.87000 100.39600 20.08500 1.000 30.29000 207 SER A N 1
ATOM 1292 C CA . SER A 1 206 ? -20.21500 101.29300 19.14300 1.000 27.12000 207 SER A CA 1
ATOM 1293 C C . SER A 1 206 ? -20.26500 100.69800 17.74500 1.000 28.18000 207 SER A C 1
ATOM 1294 O O . SER A 1 206 ? -20.26800 99.47500 17.57600 1.000 29.43000 207 SER A O 1
ATOM 1297 N N . HIS A 1 207 ? -20.31400 101.58300 16.74700 1.000 25.25000 208 HIS A N 1
ATOM 1298 C CA . HIS A 1 207 ? -20.01900 101.22500 15.36500 1.000 27.45000 208 HIS A CA 1
ATOM 1299 C C . HIS A 1 207 ? -18.82300 102.02300 14.85000 1.000 29.09000 208 HIS A C 1
ATOM 1300 O O . HIS A 1 207 ? -18.70000 102.27800 13.65000 1.000 28.97000 208 HIS A O 1
ATOM 1307 N N . ASP A 1 208 ? -17.93600 102.41800 15.76400 1.000 23.78000 209 ASP A N 1
ATOM 1308 C CA . ASP A 1 208 ? -16.67200 103.08100 15.44400 1.000 29.85000 209 ASP A CA 1
ATOM 1309 C C . ASP A 1 208 ? -15.59800 101.99700 15.41100 1.000 27.66000 209 ASP A C 1
ATOM 1310 O O . ASP A 1 208 ? -15.13900 101.53300 16.45800 1.000 21.42000 209 ASP A O 1
ATOM 1315 N N . GLN A 1 209 ? -15.18300 101.60700 14.20100 1.000 25.15000 210 GLN A N 1
ATOM 1316 C CA . GLN A 1 209 ? -14.35300 100.41400 14.04700 1.000 25.21000 210 GLN A CA 1
ATOM 1317 C C . GLN A 1 209 ? -12.95300 100.60800 14.62100 1.000 27.21000 210 GLN A C 1
ATOM 1318 O O . GLN A 1 209 ? -12.43800 99.72100 15.30900 1.000 27.86000 210 GLN A O 1
ATOM 1324 N N . GLY A 1 210 ? -12.31100 101.74200 14.33400 1.000 21.25000 211 GLY A N 1
ATOM 1325 C CA . GLY A 1 210 ? -10.97800 101.97200 14.87200 1.000 27.38000 211 GLY A CA 1
ATOM 1326 C C . GLY A 1 210 ? -10.97000 102.05100 16.38700 1.000 29.76000 211 GLY A C 1
ATOM 1327 O O . GLY A 1 210 ? -10.06600 101.52300 17.04300 1.000 29.96000 211 GLY A O 1
ATOM 1328 N N . PHE A 1 211 ? -11.97400 102.71500 16.96000 1.000 23.21000 212 PHE A N 1
ATOM 1329 C CA . PHE A 1 211 ? -12.13400 102.76300 18.41000 1.000 22.37000 212 PHE A CA 1
ATOM 1330 C C . PHE A 1 211 ? -12.23500 101.35800 18.99800 1.000 26.34000 212 PHE A C 1
ATOM 1331 O O . PHE A 1 211 ? -11.51600 101.00700 19.94700 1.000 31.13000 212 PHE A O 1
ATOM 1339 N N . LEU A 1 212 ? -13.12100 100.53400 18.43000 1.000 26.40000 213 LEU A N 1
ATOM 1340 C CA . LEU A 1 212 ? -13.29500 99.16600 18.90800 1.000 27.67000 213 LEU A CA 1
ATOM 1341 C C . LEU A 1 212 ? -12.00900 98.36100 18.76900 1.000 36.25000 213 LEU A C 1
ATOM 1342 O O . LEU A 1 212 ? -11.67000 97.56100 19.64900 1.000 42.44000 213 LEU A O 1
ATOM 1347 N N . ASP A 1 213 ? -11.28100 98.55900 17.66700 1.000 29.09000 214 ASP A N 1
ATOM 1348 C CA . ASP A 1 213 ? -10.04000 97.82100 17.45200 1.000 28.00000 214 ASP A CA 1
ATOM 1349 C C . ASP A 1 213 ? -8.97200 98.22900 18.45500 1.000 26.70000 214 ASP A C 1
ATOM 1350 O O . ASP A 1 213 ? -8.19000 97.38900 18.91400 1.000 25.69000 214 ASP A O 1
ATOM 1355 N N . ASP A 1 214 ? -8.92500 99.51300 18.81000 1.000 25.90000 215 ASP A N 1
ATOM 1356 C CA . ASP A 1 214 ? -7.87100 100.00200 19.68600 1.000 27.89000 215 ASP A CA 1
ATOM 1357 C C . ASP A 1 214 ? -8.16200 99.78100 21.16500 1.000 32.45000 215 ASP A C 1
ATOM 1358 O O . ASP A 1 214 ? -7.21800 99.74600 21.96100 1.000 32.25000 215 ASP A O 1
ATOM 1363 N N . VAL A 1 215 ? -9.42600 99.63400 21.56000 1.000 28.26000 216 VAL A N 1
ATOM 1364 C CA . VAL A 1 215 ? -9.79100 99.59100 22.96900 1.000 31.54000 216 VAL A CA 1
ATOM 1365 C C . VAL A 1 215 ? -10.18200 98.18800 23.42300 1.000 31.17000 216 VAL A C 1
ATOM 1366 O O . VAL A 1 215 ? -9.78900 97.75700 24.50900 1.000 33.84000 216 VAL A O 1
ATOM 1370 N N . CYS A 1 216 ? -10.94700 97.46100 22.61600 1.000 27.41000 217 CYS A N 1
ATOM 1371 C CA . CYS A 1 216 ? -11.63500 96.26700 23.09100 1.000 29.27000 217 CYS A CA 1
ATOM 1372 C C . CYS A 1 216 ? -10.75700 95.02400 23.01900 1.000 33.68000 217 CYS A C 1
ATOM 1373 O O . CYS A 1 216 ? -10.01600 94.81800 22.05200 1.000 37.11000 217 CYS A O 1
ATOM 1376 N N . THR A 1 217 ? -10.85000 94.19700 24.06200 1.000 29.92000 218 THR A N 1
ATOM 1377 C CA . THR A 1 217 ? -10.25700 92.86800 24.07700 1.000 28.95000 218 THR A CA 1
ATOM 1378 C C . THR A 1 217 ? -11.25100 91.77800 23.69800 1.000 26.72000 218 THR A C 1
ATOM 1379 O O . THR A 1 217 ? -10.82900 90.65800 23.39100 1.000 28.23000 218 THR A O 1
ATOM 1383 N N . ASP A 1 218 ? -12.55200 92.07000 23.72000 1.000 27.62000 219 ASP A N 1
ATOM 1384 C CA . ASP A 1 218 ? -13.56600 91.10200 23.32600 1.000 24.76000 219 ASP A CA 1
ATOM 1385 C C . ASP A 1 218 ? -14.65700 91.79800 22.52500 1.000 26.98000 219 ASP A C 1
ATOM 1386 O O . ASP A 1 218 ? -14.88600 93.00200 22.67000 1.000 24.57000 219 ASP A O 1
ATOM 1391 N N . ILE A 1 219 ? -15.34000 91.02400 21.68200 1.000 23.97000 220 ILE A N 1
ATOM 1392 C CA . ILE A 1 219 ? -16.47600 91.51000 20.90800 1.000 23.67000 220 ILE A CA 1
ATOM 1393 C C . ILE A 1 219 ? -17.68300 90.63000 21.20500 1.000 29.97000 220 ILE A C 1
ATOM 1394 O O . ILE A 1 219 ? -17.58700 89.39700 21.18300 1.000 31.38000 220 ILE A O 1
ATOM 1399 N N . ILE A 1 220 ? -18.81100 91.27000 21.49900 1.000 26.85000 221 ILE A N 1
ATOM 1400 C CA . ILE A 1 220 ? -20.10200 90.61400 21.66500 1.000 27.22000 221 ILE A CA 1
ATOM 1401 C C . ILE A 1 220 ? -20.99400 91.07400 20.52200 1.000 29.84000 221 ILE A C 1
ATOM 1402 O O . ILE A 1 220 ? -21.22800 92.27700 20.35500 1.000 31.51000 221 ILE A O 1
ATOM 1407 N N . HIS A 1 221 ? -21.49100 90.11800 19.74800 1.000 28.17000 222 HIS A N 1
ATOM 1408 C CA . HIS A 1 221 ? -22.33200 90.36700 18.58600 1.000 29.44000 222 HIS A CA 1
ATOM 1409 C C . HIS A 1 221 ? -23.77100 90.01600 18.94200 1.000 28.25000 222 HIS A C 1
ATOM 1410 O O . HIS A 1 221 ? -24.05000 88.88600 19.35700 1.000 33.10000 222 HIS A O 1
ATOM 1417 N N . LEU A 1 222 ? -24.67100 90.98400 18.80100 1.000 31.64000 223 LEU A N 1
ATOM 1418 C CA . LEU A 1 222 ? -26.10000 90.75700 18.97900 1.000 34.72000 223 LEU A CA 1
ATOM 1419 C C . LEU A 1 222 ? -26.65100 90.24000 17.65600 1.000 38.15000 223 LEU A C 1
ATOM 1420 O O . LEU A 1 222 ? -26.79800 91.00200 16.69500 1.000 41.03000 223 LEU A O 1
ATOM 1425 N N . ASP A 1 223 ? -26.94400 88.94400 17.60300 1.000 39.15000 224 ASP A N 1
ATOM 1426 C CA . ASP A 1 223 ? -27.44400 88.31300 16.39000 1.000 40.32000 224 ASP A CA 1
ATOM 1427 C C . ASP A 1 223 ? -28.50000 87.28600 16.76600 1.000 39.14000 224 ASP A C 1
ATOM 1428 O O . ASP A 1 223 ? -28.30700 86.51400 17.71100 1.000 37.80000 224 ASP A O 1
ATOM 1433 N N . ALA A 1 224 ? -29.61200 87.29100 16.02900 1.000 37.72000 225 ALA A N 1
ATOM 1434 C CA . ALA A 1 224 ? -30.70700 86.34000 16.22400 1.000 40.77000 225 ALA A CA 1
ATOM 1435 C C . ALA A 1 224 ? -31.14500 86.29100 17.68700 1.000 41.56000 225 ALA A C 1
ATOM 1436 O O . ALA A 1 224 ? -31.28200 85.22200 18.28800 1.000 42.85000 225 ALA A O 1
ATOM 1438 N N . GLN A 1 225 ? -31.34700 87.47600 18.26300 1.000 42.88000 226 GLN A N 1
ATOM 1439 C CA . GLN A 1 225 ? -31.81900 87.64500 19.63600 1.000 48.68000 226 GLN A CA 1
ATOM 1440 C C . GLN A 1 225 ? -30.88200 87.01500 20.66100 1.000 48.77000 226 GLN A C 1
ATOM 1441 O O . GLN A 1 225 ? -31.29700 86.71900 21.78600 1.000 51.34000 226 GLN A O 1
ATOM 1447 N N . ARG A 1 226 ? -29.61800 86.81000 20.30400 1.000 48.74000 227 ARG A N 1
ATOM 1448 C CA . ARG A 1 226 ? -28.65900 86.20800 21.21400 1.000 45.83000 227 ARG A CA 1
ATOM 1449 C C . ARG A 1 226 ? -27.34000 86.96600 21.15900 1.000 40.91000 227 ARG A C 1
ATOM 1450 O O . ARG A 1 226 ? -27.08700 87.76000 20.24900 1.000 40.04000 227 ARG A O 1
ATOM 1458 N N . LEU A 1 227 ? -26.49700 86.70600 22.15200 1.000 41.70000 228 LEU A N 1
ATOM 1459 C CA . LEU A 1 227 ? -25.17400 87.30400 22.24800 1.000 38.38000 228 LEU A CA 1
ATOM 1460 C C . LEU A 1 227 ? -24.12900 86.25700 21.88900 1.000 36.81000 228 LEU A C 1
ATOM 1461 O O . LEU A 1 227 ? -24.13700 85.15200 22.44100 1.000 34.41000 228 LEU A O 1
ATOM 1466 N N . HIS A 1 228 ? -23.24300 86.60300 20.96100 1.000 36.22000 229 HIS A N 1
ATOM 1467 C CA . HIS A 1 228 ? -22.19700 85.70800 20.48900 1.000 32.73000 229 HIS A CA 1
ATOM 1468 C C . HIS A 1 228 ? -20.84800 86.33400 20.80600 1.000 31.53000 229 HIS A C 1
ATOM 1469 O O . HIS A 1 228 ? -20.64400 87.52600 20.56700 1.000 31.91000 229 HIS A O 1
ATOM 1476 N N . TYR A 1 229 ? -19.93200 85.53700 21.34400 1.000 33.00000 230 TYR A N 1
ATOM 1477 C CA . TYR A 1 229 ? -18.71600 86.06300 21.94200 1.000 31.77000 230 TYR A CA 1
ATOM 1478 C C . TYR A 1 229 ? -17.49900 85.71900 21.09500 1.000 32.25000 230 TYR A C 1
ATOM 1479 O O . TYR A 1 229 ? -17.38500 84.60900 20.56800 1.000 32.10000 230 TYR A O 1
ATOM 1488 N N . TYR A 1 230 ? -16.59900 86.69200 20.96500 1.000 32.59000 231 TYR A N 1
ATOM 1489 C CA . TYR A 1 230 ? -15.37900 86.56100 20.18500 1.000 24.71000 231 TYR A CA 1
ATOM 1490 C C . TYR A 1 230 ? -14.24300 87.16500 20.99000 1.000 25.64000 231 TYR A C 1
ATOM 1491 O O . TYR A 1 230 ? -14.36700 88.28700 21.49400 1.000 29.25000 231 TYR A O 1
ATOM 1500 N N . ARG A 1 231 ? -13.14800 86.42500 21.12200 1.000 31.37000 232 ARG A N 1
ATOM 1501 C CA . ARG A 1 231 ? -11.99000 86.91200 21.85900 1.000 45.07000 232 ARG A CA 1
ATOM 1502 C C . ARG A 1 231 ? -11.06200 87.64500 20.90200 1.000 42.70000 232 ARG A C 1
ATOM 1503 O O . ARG A 1 231 ? -10.52400 87.04300 19.96500 1.000 50.28000 232 ARG A O 1
ATOM 1511 N N . GLY A 1 232 ? -10.86600 88.93500 21.15300 1.000 33.79000 233 GLY A N 1
ATOM 1512 C CA . GLY A 1 232 ? -10.14600 89.82500 20.27300 1.000 28.13000 233 GLY A CA 1
ATOM 1513 C C . GLY A 1 232 ? -10.97500 91.04100 19.93100 1.000 31.15000 233 GLY A C 1
ATOM 1514 O O . GLY A 1 232 ? -12.13000 91.17500 20.32700 1.000 34.27000 233 GLY A O 1
ATOM 1515 N N . ASN A 1 233 ? -10.36200 91.94200 19.17000 1.000 24.83000 234 ASN A N 1
ATOM 1516 C CA . ASN A 1 233 ? -11.02700 93.18600 18.80500 1.000 27.41000 234 ASN A CA 1
ATOM 1517 C C . ASN A 1 233 ? -11.95300 92.94400 17.61200 1.000 31.42000 234 ASN A C 1
ATOM 1518 O O . ASN A 1 233 ? -12.26400 91.80400 17.25500 1.000 31.19000 234 ASN A O 1
ATOM 1523 N N . TYR A 1 234 ? -12.40400 94.02800 16.97400 1.000 30.43000 235 TYR A N 1
ATOM 1524 C CA . TYR A 1 234 ? -13.37100 93.89700 15.89000 1.000 26.09000 235 TYR A CA 1
ATOM 1525 C C . TYR A 1 234 ? -12.78500 93.17600 14.68200 1.000 23.06000 235 TYR A C 1
ATOM 1526 O O . TYR A 1 234 ? -13.51200 92.47600 13.96900 1.000 23.47000 235 TYR A O 1
ATOM 1543 N N . THR A 1 236 ? -10.71300 90.65900 14.65900 1.000 27.32000 237 THR A N 1
ATOM 1544 C CA . THR A 1 236 ? -10.87000 89.23800 14.94800 1.000 25.69000 237 THR A CA 1
ATOM 1545 C C . THR A 1 236 ? -12.31900 88.79900 14.78700 1.000 25.83000 237 THR A C 1
ATOM 1546 O O . THR A 1 236 ? -12.59300 87.71900 14.24500 1.000 36.18000 237 THR A O 1
ATOM 1550 N N . PHE A 1 237 ? -13.26000 89.62000 15.26200 1.000 34.26000 238 PHE A N 1
ATOM 1551 C CA . PHE A 1 237 ? -14.67200 89.26600 15.15800 1.000 25.38000 238 PHE A CA 1
ATOM 1552 C C . PHE A 1 237 ? -15.09700 89.12800 13.70600 1.000 37.22000 238 PHE A C 1
ATOM 1553 O O . PHE A 1 237 ? -15.81700 88.19400 13.35200 1.000 29.64000 238 PHE A O 1
ATOM 1561 N N . LYS A 1 238 ? -14.67200 90.06700 12.85500 1.000 24.91000 239 LYS A N 1
ATOM 1562 C CA . LYS A 1 238 ? -15.09600 90.04200 11.45800 1.000 35.42000 239 LYS A CA 1
ATOM 1563 C C . LYS A 1 238 ? -14.47600 88.86100 10.73100 1.000 32.68000 239 LYS A C 1
ATOM 1564 O O . LYS A 1 238 ? -15.13700 88.19700 9.92200 1.000 30.66000 239 LYS A O 1
ATOM 1570 N N . LYS A 1 239 ? -13.21700 88.55600 11.03500 1.000 25.99000 240 LYS A N 1
ATOM 1571 C CA . LYS A 1 239 ? -12.60300 87.33900 10.51000 1.000 26.81000 240 LYS A CA 1
ATOM 1572 C C . LYS A 1 239 ? -13.41900 86.10300 10.87500 1.000 34.47000 240 LYS A C 1
ATOM 1573 O O . LYS A 1 239 ? -13.84200 85.33300 9.99800 1.000 38.58000 240 LYS A O 1
ATOM 1595 N N . TYR A 1 241 ? -16.47600 85.80600 12.04700 1.000 33.15000 242 TYR A N 1
ATOM 1596 C CA . TYR A 1 241 ? -17.86700 85.83500 11.60500 1.000 37.94000 242 TYR A CA 1
ATOM 1597 C C . TYR A 1 241 ? -17.99000 85.50300 10.12300 1.000 40.96000 242 TYR A C 1
ATOM 1598 O O . TYR A 1 241 ? -18.85000 84.70400 9.72400 1.000 39.96000 242 TYR A O 1
ATOM 1607 N N . GLN A 1 242 ? -17.15800 86.12700 9.28200 1.000 40.35000 243 GLN A N 1
ATOM 1608 C CA . GLN A 1 242 ? -17.22700 85.81800 7.86100 1.000 46.87000 243 GLN A CA 1
ATOM 1609 C C . GLN A 1 242 ? -16.83200 84.36900 7.59400 1.000 44.73000 243 GLN A C 1
ATOM 1610 O O . GLN A 1 242 ? -17.42100 83.71700 6.71600 1.000 47.31000 243 GLN A O 1
ATOM 1616 N N . GLN A 1 243 ? -15.89200 83.82600 8.37700 1.000 39.05000 244 GLN A N 1
ATOM 1617 C CA . GLN A 1 243 ? -15.56500 82.40900 8.24200 1.000 46.40000 244 GLN A CA 1
ATOM 1618 C C . GLN A 1 243 ? -16.73000 81.51900 8.68100 1.000 50.64000 244 GLN A C 1
ATOM 1619 O O . GLN A 1 243 ? -17.00900 80.48400 8.05200 1.000 52.08000 244 GLN A O 1
ATOM 1625 N N . LYS A 1 244 ? -17.44000 81.91300 9.74100 1.000 44.99000 245 LYS A N 1
ATOM 1626 C CA . LYS A 1 244 ? -18.60700 81.14800 10.15900 1.000 42.35000 245 LYS A CA 1
ATOM 1627 C C . LYS A 1 244 ? -19.67000 81.13300 9.06900 1.000 45.57000 245 LYS A C 1
ATOM 1628 O O . LYS A 1 244 ? -20.27300 80.08900 8.79400 1.000 46.16000 245 LYS A O 1
ATOM 1634 N N . GLN A 1 245 ? -19.89400 82.27700 8.42000 1.000 46.00000 246 GLN A N 1
ATOM 1635 C CA . GLN A 1 245 ? -20.93300 82.33900 7.39400 1.000 49.29000 246 GLN A CA 1
ATOM 1636 C C . GLN A 1 245 ? -20.55200 81.52000 6.16100 1.000 47.79000 246 GLN A C 1
ATOM 1637 O O . GLN A 1 245 ? -21.40300 80.82200 5.58600 1.000 45.94000 246 GLN A O 1
ATOM 1643 N N . LYS A 1 246 ? -19.28000 81.57500 5.74400 1.000 49.37000 247 LYS A N 1
ATOM 1644 C CA . LYS A 1 246 ? -18.85500 80.73200 4.62700 1.000 55.60000 247 LYS A CA 1
ATOM 1645 C C . LYS A 1 246 ? -19.10600 79.25400 4.93700 1.000 55.54000 247 LYS A C 1
ATOM 1646 O O . LYS A 1 246 ? -19.64800 78.51100 4.09600 1.000 64.98000 247 LYS A O 1
ATOM 1652 N N . GLU A 1 247 ? -18.77600 78.82000 6.16400 1.000 48.78000 248 GLU A N 1
ATOM 1653 C CA . GLU A 1 247 ? -18.93900 77.40400 6.48000 1.000 54.69000 248 GLU A CA 1
ATOM 1654 C C . GLU A 1 247 ? -20.41200 77.01900 6.61200 1.000 56.44000 248 GLU A C 1
ATOM 1655 O O . GLU A 1 247 ? -20.79400 75.90500 6.23300 1.000 59.06000 248 GLU A O 1
ATOM 1661 N N . LEU A 1 248 ? -21.25400 77.92000 7.12800 1.000 48.65000 249 LEU A N 1
ATOM 1662 C CA . LEU A 1 248 ? -22.68800 77.64300 7.17300 1.000 49.01000 249 LEU A CA 1
ATOM 1663 C C . LEU A 1 248 ? -23.24900 77.44100 5.77200 1.000 51.79000 249 LEU A C 1
ATOM 1664 O O . LEU A 1 248 ? -24.06600 76.53800 5.54500 1.000 47.88000 249 LEU A O 1
ATOM 1669 N N . LEU A 1 249 ? -22.81900 78.27200 4.81700 1.000 55.47000 250 LEU A N 1
ATOM 1670 C CA . LEU A 1 249 ? -23.26200 78.07600 3.43900 1.000 57.00000 250 LEU A CA 1
ATOM 1671 C C . LEU A 1 249 ? -22.83000 76.71200 2.91100 1.000 57.20000 250 LEU A C 1
ATOM 1672 O O . LEU A 1 249 ? -23.62900 75.99600 2.28300 1.000 58.73000 250 LEU A O 1
ATOM 1677 N N . LYS A 1 250 ? -21.57400 76.32400 3.16600 1.000 56.88000 251 LYS A N 1
ATOM 1678 C CA . LYS A 1 250 ? -21.11600 75.03800 2.64000 1.000 60.71000 251 LYS A CA 1
ATOM 1679 C C . LYS A 1 250 ? -21.87900 73.87100 3.27000 1.000 60.80000 251 LYS A C 1
ATOM 1680 O O . LYS A 1 250 ? -22.23100 72.90600 2.57700 1.000 62.62000 251 LYS A O 1
ATOM 1686 N N . GLN A 1 251 ? -22.17800 73.95400 4.57100 1.000 58.63000 252 GLN A N 1
ATOM 1687 C CA . GLN A 1 251 ? -22.90500 72.86900 5.22700 1.000 53.89000 252 GLN A CA 1
ATOM 1688 C C . GLN A 1 251 ? -24.34200 72.79000 4.73000 1.000 51.63000 252 GLN A C 1
ATOM 1689 O O . GLN A 1 251 ? -24.87600 71.69100 4.53800 1.000 54.04000 252 GLN A O 1
ATOM 1695 N N . TYR A 1 252 ? -24.98200 73.94200 4.50800 1.000 47.78000 253 TYR A N 1
ATOM 1696 C CA . TYR A 1 252 ? -26.32500 73.93700 3.93900 1.000 49.64000 253 TYR A CA 1
ATOM 1697 C C . TYR A 1 252 ? -26.33900 73.28800 2.55800 1.000 50.10000 253 TYR A C 1
ATOM 1698 O O . TYR A 1 252 ? -27.24000 72.49700 2.23900 1.000 49.51000 253 TYR A O 1
ATOM 1707 N N . GLU A 1 253 ? -25.34400 73.60900 1.72500 1.000 53.10000 254 GLU A N 1
ATOM 1708 C CA . GLU A 1 253 ? -25.31500 73.04100 0.37900 1.000 55.20000 254 GLU A CA 1
ATOM 1709 C C . GLU A 1 253 ? -25.09100 71.53400 0.41400 1.000 54.35000 254 GLU A C 1
ATOM 1710 O O . GLU A 1 253 ? -25.74200 70.78800 -0.33300 1.000 59.58000 254 GLU A O 1
ATOM 1716 N N . LYS A 1 254 ? -24.17500 71.06400 1.27100 1.000 48.97000 255 LYS A N 1
ATOM 1717 C CA . LYS A 1 254 ? -23.96400 69.62100 1.36900 1.000 53.96000 255 LYS A CA 1
ATOM 1718 C C . LYS A 1 254 ? -25.20800 68.92300 1.91200 1.000 58.01000 255 LYS A C 1
ATOM 1719 O O . LYS A 1 254 ? -25.55300 67.82000 1.46700 1.000 62.82000 255 LYS A O 1
ATOM 1725 N N . GLN A 1 255 ? -25.91600 69.56500 2.84600 1.000 54.74000 256 GLN A N 1
ATOM 1726 C CA . GLN A 1 255 ? -27.16700 69.01000 3.35500 1.000 54.27000 256 GLN A CA 1
ATOM 1727 C C . GLN A 1 255 ? -28.18400 68.81900 2.23500 1.000 53.26000 256 GLN A C 1
ATOM 1728 O O . GLN A 1 255 ? -28.78000 67.74200 2.09600 1.000 49.55000 256 GLN A O 1
ATOM 1734 N N . GLU A 1 256 ? -28.39100 69.86200 1.42300 1.000 54.52000 257 GLU A N 1
ATOM 1735 C CA . GLU A 1 256 ? -29.39700 69.77200 0.36500 1.000 54.60000 257 GLU A CA 1
ATOM 1736 C C . GLU A 1 256 ? -28.98100 68.78400 -0.72300 1.000 52.16000 257 GLU A C 1
ATOM 1737 O O . GLU A 1 256 ? -29.82800 68.07900 -1.28700 1.000 55.54000 257 GLU A O 1
ATOM 1743 N N . LYS A 1 257 ? -27.68400 68.69500 -1.01900 1.000 47.04000 258 LYS A N 1
ATOM 1744 C CA . LYS A 1 257 ? -27.22700 67.70500 -1.99400 1.000 48.49000 258 LYS A CA 1
ATOM 1745 C C . LYS A 1 257 ? -27.46100 66.28400 -1.49500 1.000 47.49000 258 LYS A C 1
ATOM 1746 O O . LYS A 1 257 ? -27.92100 65.41700 -2.25100 1.000 50.33000 258 LYS A O 1
ATOM 1752 N N . LYS A 1 258 ? -27.14400 66.02300 -0.22200 1.000 44.74000 259 LYS A N 1
ATOM 1753 C CA . LYS A 1 258 ? -27.39100 64.69100 0.31300 1.000 53.09000 259 LYS A CA 1
ATOM 1754 C C . LYS A 1 258 ? -28.88200 64.38100 0.37100 1.000 54.05000 259 LYS A C 1
ATOM 1755 O O . LYS A 1 258 ? -29.28100 63.23100 0.16600 1.000 56.67000 259 LYS A O 1
ATOM 1761 N N . LEU A 1 259 ? -29.72100 65.38700 0.62300 1.000 49.75000 260 LEU A N 1
ATOM 1762 C CA . LEU A 1 259 ? -31.16400 65.15900 0.60800 1.000 48.29000 260 LEU A CA 1
ATOM 1763 C C . LEU A 1 259 ? -31.64100 64.77700 -0.78900 1.000 45.55000 260 LEU A C 1
ATOM 1764 O O . LEU A 1 259 ? -32.43600 63.84100 -0.95400 1.000 47.19000 260 LEU A O 1
ATOM 1769 N N . LYS A 1 260 ? -31.16800 65.50200 -1.81000 1.000 42.13000 261 LYS A N 1
ATOM 1770 C CA . LYS A 1 260 ? -31.52400 65.16000 -3.18500 1.000 42.39000 261 LYS A CA 1
ATOM 1771 C C . LYS A 1 260 ? -31.04000 63.76200 -3.55100 1.000 43.20000 261 LYS A C 1
ATOM 1772 O O . LYS A 1 260 ? -31.73400 63.02100 -4.25900 1.000 49.39000 261 LYS A O 1
ATOM 1778 N N . GLU A 1 261 ? -29.84900 63.38200 -3.08000 1.000 44.57000 262 GLU A N 1
ATOM 1779 C CA . GLU A 1 261 ? -29.33600 62.04700 -3.37400 1.000 47.02000 262 GLU A CA 1
ATOM 1780 C C . GLU A 1 261 ? -30.18100 60.96900 -2.70600 1.000 52.38000 262 GLU A C 1
ATOM 1781 O O . GLU A 1 261 ? -30.47800 59.93800 -3.32200 1.000 57.25000 262 GLU A O 1
ATOM 1787 N N . LEU A 1 262 ? -30.56900 61.18500 -1.44600 1.000 50.17000 263 LEU A N 1
ATOM 1788 C CA . LEU A 1 262 ? -31.46900 60.25300 -0.77400 1.000 56.64000 263 LEU A CA 1
ATOM 1789 C C . LEU A 1 262 ? -32.77300 60.10400 -1.54200 1.000 52.91000 263 LEU A C 1
ATOM 1790 O O . LEU A 1 262 ? -33.25600 58.98700 -1.76200 1.000 47.33000 263 LEU A O 1
ATOM 1795 N N . LYS A 1 263 ? -33.35800 61.22800 -1.96100 1.000 53.27000 264 LYS A N 1
ATOM 1796 C CA . LYS A 1 263 ? -34.66400 61.17800 -2.61000 1.000 55.95000 264 LYS A CA 1
ATOM 1797 C C . LYS A 1 263 ? -34.58100 60.52300 -3.98500 1.000 60.25000 264 LYS A C 1
ATOM 1798 O O . LYS A 1 263 ? -35.49500 59.79300 -4.38600 1.000 65.97000 264 LYS A O 1
ATOM 1804 N N . ALA A 1 264 ? -33.48900 60.75500 -4.71600 1.000 57.00000 265 ALA A N 1
ATOM 1805 C CA . ALA A 1 264 ? -33.36800 60.19300 -6.05700 1.000 54.66000 265 ALA A CA 1
ATOM 1806 C C . ALA A 1 264 ? -33.12600 58.68900 -6.02500 1.000 57.99000 265 ALA A C 1
ATOM 1807 O O . ALA A 1 264 ? -33.57300 57.97300 -6.92900 1.000 60.51000 265 ALA A O 1
ATOM 1809 N N . GLY A 1 265 ? -32.42900 58.19400 -5.00700 1.000 60.22000 266 GLY A N 1
ATOM 1810 C CA . GLY A 1 265 ? -32.12000 56.78000 -4.91200 1.000 65.67000 266 GLY A CA 1
ATOM 1811 C C . GLY A 1 265 ? -33.13300 55.98300 -4.11400 1.000 71.27000 266 GLY A C 1
ATOM 1812 O O . GLY A 1 265 ? -34.33900 56.20400 -4.22400 1.000 73.78000 266 GLY A O 1
ATOM 1813 N N . GLU A 1 301 ? -34.10900 71.36500 13.46300 1.000 94.43000 302 GLU A N 1
ATOM 1814 C CA . GLU A 1 301 ? -33.07000 70.44100 13.02400 1.000 97.51000 302 GLU A CA 1
ATOM 1815 C C . GLU A 1 301 ? -32.46800 70.87800 11.69300 1.000 97.00000 302 GLU A C 1
ATOM 1816 O O . GLU A 1 301 ? -31.26100 71.09800 11.58800 1.000 97.61000 302 GLU A O 1
ATOM 1822 N N . LEU A 1 302 ? -33.32300 71.00400 10.68200 1.000 92.73000 303 LEU A N 1
ATOM 1823 C CA . LEU A 1 302 ? -32.86300 71.30400 9.33300 1.000 86.49000 303 LEU A CA 1
ATOM 1824 C C . LEU A 1 302 ? -32.28000 72.71100 9.25300 1.000 84.14000 303 LEU A C 1
ATOM 1825 O O . LEU A 1 302 ? -32.74000 73.64100 9.92100 1.000 85.73000 303 LEU A O 1
ATOM 1830 N N . LEU A 1 303 ? -31.25500 72.85800 8.41900 1.000 79.53000 304 LEU A N 1
ATOM 1831 C CA . LEU A 1 303 ? -30.56000 74.12500 8.25900 1.000 73.53000 304 LEU A CA 1
ATOM 1832 C C . LEU A 1 303 ? -31.25600 75.00100 7.22500 1.000 69.36000 304 LEU A C 1
ATOM 1833 O O . LEU A 1 303 ? -31.94000 74.51300 6.32100 1.000 66.47000 304 LEU A O 1
ATOM 1838 N N . LYS A 1 304 ? -31.07600 76.31000 7.37300 1.000 66.33000 305 LYS A N 1
ATOM 1839 C CA . LYS A 1 304 ? -31.55800 77.29200 6.41500 1.000 69.36000 305 LYS A CA 1
ATOM 1840 C C . LYS A 1 304 ? -30.38600 77.88500 5.64300 1.000 69.99000 305 LYS A C 1
ATOM 1841 O O . LYS A 1 304 ? -29.24200 77.88200 6.10500 1.000 70.63000 305 LYS A O 1
ATOM 1847 N N . ARG A 1 305 ? -30.68800 78.39700 4.45700 1.000 70.05000 306 ARG A N 1
ATOM 1848 C CA . ARG A 1 305 ? -29.68800 79.11100 3.68000 1.000 74.49000 306 ARG A CA 1
ATOM 1849 C C . ARG A 1 305 ? -29.29200 80.38700 4.41600 1.000 77.07000 306 ARG A C 1
ATOM 1850 O O . ARG A 1 305 ? -30.17200 81.13700 4.85900 1.000 78.05000 306 ARG A O 1
ATOM 1858 N N . PRO A 1 306 ? -28.00000 80.66000 4.59200 1.000 78.50000 307 PRO A N 1
ATOM 1859 C CA . PRO A 1 306 ? -27.59700 81.91200 5.24100 1.000 78.99000 307 PRO A CA 1
ATOM 1860 C C . PRO A 1 306 ? -28.00500 83.12800 4.42200 1.000 84.94000 307 PRO A C 1
ATOM 1861 O O . PRO A 1 306 ? -28.34300 83.03800 3.23900 1.000 83.95000 307 PRO A O 1
ATOM 1865 N N . LYS A 1 307 ? -27.96600 84.28200 5.07600 1.000 90.58000 308 LYS A N 1
ATOM 1866 C CA . LYS A 1 307 ? -28.38200 85.54100 4.47800 1.000 96.58000 308 LYS A CA 1
ATOM 1867 C C . LYS A 1 307 ? -27.16900 86.30400 3.96000 1.000 95.15000 308 LYS A C 1
ATOM 1868 O O . LYS A 1 307 ? -26.10200 86.29900 4.58300 1.000 92.53000 308 LYS A O 1
ATOM 1874 N N . GLU A 1 308 ? -27.32800 86.93300 2.80200 1.000 97.68000 309 GLU A N 1
ATOM 1875 C CA . GLU A 1 308 ? -26.29800 87.80700 2.26500 1.000 99.62000 309 GLU A CA 1
ATOM 1876 C C . GLU A 1 308 ? -26.51400 89.23800 2.74900 1.000 99.56000 309 GLU A C 1
ATOM 1877 O O . GLU A 1 308 ? -27.60800 89.62400 3.16600 1.000 101.87000 309 GLU A O 1
ATOM 1883 N N . TYR A 1 309 ? -25.43900 90.02300 2.69600 1.000 97.33000 310 TYR A N 1
ATOM 1884 C CA . TYR A 1 309 ? -25.49300 91.44200 3.05700 1.000 95.39000 310 TYR A CA 1
ATOM 1885 C C . TYR A 1 309 ? -24.41700 92.14400 2.22900 1.000 93.85000 310 TYR A C 1
ATOM 1886 O O . TYR A 1 309 ? -23.28800 92.33500 2.68700 1.000 96.91000 310 TYR A O 1
ATOM 1888 N N . THR A 1 310 ? -24.78200 92.51900 1.00800 1.000 88.27000 311 THR A N 1
ATOM 1889 C CA . THR A 1 310 ? -23.84300 93.04800 0.02300 1.000 78.84000 311 THR A CA 1
ATOM 1890 C C . THR A 1 310 ? -24.10800 94.54000 -0.16400 1.000 68.21000 311 THR A C 1
ATOM 1891 O O . THR A 1 310 ? -24.95900 94.94000 -0.96000 1.000 69.63000 311 THR A O 1
ATOM 1895 N N . VAL A 1 311 ? -23.36900 95.35900 0.57300 1.000 51.32000 312 VAL A N 1
ATOM 1896 C CA . VAL A 1 311 ? -23.39900 96.80400 0.38000 1.000 37.10000 312 VAL A CA 1
ATOM 1897 C C . VAL A 1 311 ? -22.25500 97.19900 -0.54200 1.000 37.12000 312 VAL A C 1
ATOM 1898 O O . VAL A 1 311 ? -21.13200 96.69100 -0.42500 1.000 38.75000 312 VAL A O 1
ATOM 1902 N N . ARG A 1 312 ? -22.54700 98.09700 -1.47900 1.000 35.63000 313 ARG A N 1
ATOM 1903 C CA . ARG A 1 312 ? -21.54800 98.63600 -2.39700 1.000 35.14000 313 ARG A CA 1
ATOM 1904 C C . ARG A 1 312 ? -21.85300 100.11600 -2.57300 1.000 30.21000 313 ARG A C 1
ATOM 1905 O O . ARG A 1 312 ? -22.84300 100.47400 -3.21800 1.000 30.14000 313 ARG A O 1
ATOM 1913 N N . PHE A 1 313 ? -21.01300 100.97200 -1.99100 1.000 22.80000 314 PHE A N 1
ATOM 1914 C CA . PHE A 1 313 ? -21.24000 102.41000 -1.98500 1.000 24.66000 314 PHE A CA 1
ATOM 1915 C C . PHE A 1 313 ? -20.61700 103.11200 -3.18700 1.000 25.28000 314 PHE A C 1
ATOM 1916 O O . PHE A 1 313 ? -20.42600 104.33300 -3.14500 1.000 24.38000 314 PHE A O 1
ATOM 1924 N N . THR A 1 314 ? -20.31700 102.37000 -4.25300 1.000 25.29000 315 THR A N 1
ATOM 1925 C CA . THR A 1 314 ? -19.59100 102.91900 -5.39200 1.000 28.41000 315 THR A CA 1
ATOM 1926 C C . THR A 1 314 ? -20.30000 104.13400 -5.97600 1.000 28.04000 315 THR A C 1
ATOM 1927 O O . THR A 1 314 ? -21.51800 104.12800 -6.17400 1.000 28.88000 315 THR A O 1
ATOM 1931 N N . PHE A 1 315 ? -19.52500 105.18400 -6.24300 1.000 28.02000 316 PHE A N 1
ATOM 1932 C CA . PHE A 1 315 ? -19.98800 106.37300 -6.93400 1.000 27.20000 316 PHE A CA 1
ATOM 1933 C C . PHE A 1 315 ? -19.42100 106.40600 -8.34800 1.000 30.51000 316 PHE A C 1
ATOM 1934 O O . PHE A 1 315 ? -18.27800 105.98600 -8.56300 1.000 28.60000 316 PHE A O 1
ATOM 1942 N N . PRO A 1 316 ? -20.18900 106.87800 -9.32900 1.000 27.91000 317 PRO A N 1
ATOM 1943 C CA . PRO A 1 316 ? -19.67300 106.92200 -10.70200 1.000 26.36000 317 PRO A CA 1
ATOM 1944 C C . PRO A 1 316 ? -18.50700 107.89200 -10.82600 1.000 26.32000 317 PRO A C 1
ATOM 1945 O O . PRO A 1 316 ? -18.50700 108.97600 -10.23800 1.000 29.65000 317 PRO A O 1
ATOM 1949 N N . ASP A 1 317 ? -17.50900 107.48700 -11.59700 1.000 25.44000 318 ASP A N 1
ATOM 1950 C CA . ASP A 1 317 ? -16.31000 108.30000 -11.76200 1.000 35.03000 318 ASP A CA 1
ATOM 1951 C C . ASP A 1 317 ? -16.60200 109.48400 -12.67800 1.000 36.05000 318 ASP A C 1
ATOM 1952 O O . ASP A 1 317 ? -17.17800 109.30100 -13.75500 1.000 32.89000 318 ASP A O 1
ATOM 1957 N N . PRO A 1 318 ? -16.22300 110.69700 -12.29300 1.000 35.85000 319 PRO A N 1
ATOM 1958 C CA . PRO A 1 318 ? -16.57500 111.87500 -13.08900 1.000 32.09000 319 PRO A CA 1
ATOM 1959 C C . PRO A 1 318 ? -15.71100 111.97400 -14.33100 1.000 35.13000 319 PRO A C 1
ATOM 1960 O O . PRO A 1 318 ? -14.56400 111.50400 -14.34100 1.000 31.02000 319 PRO A O 1
ATOM 1964 N N . PRO A 1 319 ? -16.22600 112.58000 -15.39700 1.000 30.79000 320 PRO A N 1
ATOM 1965 C CA . PRO A 1 319 ? -15.39300 112.86400 -16.56700 1.000 29.08000 320 PRO A CA 1
ATOM 1966 C C . PRO A 1 319 ? -14.41200 113.98000 -16.25900 1.000 38.76000 320 PRO A C 1
ATOM 1967 O O . PRO A 1 319 ? -14.54600 114.66000 -15.23000 1.000 38.32000 320 PRO A O 1
ATOM 1971 N N . PRO A 1 320 ? -13.40200 114.19300 -17.10700 1.000 46.90000 321 PRO A N 1
ATOM 1972 C CA . PRO A 1 320 ? -12.39900 115.22100 -16.80400 1.000 47.59000 321 PRO A CA 1
ATOM 1973 C C . PRO A 1 320 ? -13.01600 116.61000 -16.70700 1.000 44.49000 321 PRO A C 1
ATOM 1974 O O . PRO A 1 320 ? -13.98600 116.93800 -17.39400 1.000 39.75000 321 PRO A O 1
ATOM 1978 N N . LEU A 1 321 ? -12.43600 117.42600 -15.83000 1.000 43.79000 322 LEU A N 1
ATOM 1979 C CA . LEU A 1 321 ? -12.90800 118.78000 -15.57900 1.000 45.44000 322 LEU A CA 1
ATOM 1980 C C . LEU A 1 321 ? -11.72500 119.73300 -15.58500 1.000 51.20000 322 LEU A C 1
ATOM 1981 O O . LEU A 1 321 ? -10.71500 119.48000 -14.92000 1.000 56.71000 322 LEU A O 1
ATOM 1986 N N . SER A 1 322 ? -11.85500 120.82700 -16.32700 1.000 49.70000 323 SER A N 1
ATOM 1987 C CA . SER A 1 322 ? -10.77800 121.80400 -16.40100 1.000 55.40000 323 SER A CA 1
ATOM 1988 C C . SER A 1 322 ? -10.79400 122.70300 -15.16600 1.000 53.32000 323 SER A C 1
ATOM 1989 O O . SER A 1 322 ? -11.86500 123.11300 -14.71000 1.000 55.52000 323 SER A O 1
ATOM 1992 N N . PRO A 1 323 ? -9.62900 123.01600 -14.60700 1.000 56.41000 324 PRO A N 1
ATOM 1993 C CA . PRO A 1 323 ? -9.57000 123.91200 -13.44600 1.000 52.34000 324 PRO A CA 1
ATOM 1994 C C . PRO A 1 323 ? -9.99300 125.31900 -13.82800 1.000 51.52000 324 PRO A C 1
ATOM 1995 O O . PRO A 1 323 ? -9.97700 125.67400 -15.01600 1.000 55.13000 324 PRO A O 1
ATOM 1999 N N . PRO A 1 324 ? -10.38500 126.15700 -12.85300 1.000 51.48000 325 PRO A N 1
ATOM 2000 C CA . PRO A 1 324 ? -10.48500 125.86300 -11.41900 1.000 49.02000 325 PRO A CA 1
ATOM 2001 C C . PRO A 1 324 ? -11.68600 124.98700 -11.07500 1.000 40.68000 325 PRO A C 1
ATOM 2002 O O . PRO A 1 324 ? -12.68300 124.99200 -11.79700 1.000 45.25000 325 PRO A O 1
ATOM 2006 N N . VAL A 1 325 ? -11.57900 124.24300 -9.97600 1.000 35.00000 326 VAL A N 1
ATOM 2007 C CA . VAL A 1 325 ? -12.60300 123.28200 -9.58300 1.000 32.72000 326 VAL A CA 1
ATOM 2008 C C . VAL A 1 325 ? -13.55300 123.92100 -8.57900 1.000 36.67000 326 VAL A C 1
ATOM 2009 O O . VAL A 1 325 ? -14.74200 124.10700 -8.86400 1.000 36.89000 326 VAL A O 1
ATOM 2013 N N . LEU A 1 326 ? -13.03500 124.25300 -7.39700 1.000 34.71000 327 LEU A N 1
ATOM 2014 C CA . LEU A 1 326 ? -13.84300 124.82900 -6.32900 1.000 32.22000 327 LEU A CA 1
ATOM 2015 C C . LEU A 1 326 ? -12.90700 125.51300 -5.34400 1.000 34.11000 327 LEU A C 1
ATOM 2016 O O . LEU A 1 326 ? -11.87500 124.94200 -4.96700 1.000 35.78000 327 LEU A O 1
ATOM 2021 N N . GLY A 1 327 ? -13.26000 126.73300 -4.94000 1.000 37.19000 328 GLY A N 1
ATOM 2022 C CA . GLY A 1 327 ? -12.41100 127.49000 -4.04100 1.000 39.32000 328 GLY A CA 1
ATOM 2023 C C . GLY A 1 327 ? -13.14700 128.62500 -3.37100 1.000 38.33000 328 GLY A C 1
ATOM 2024 O O . GLY A 1 327 ? -14.13200 129.15400 -3.89400 1.000 35.69000 328 GLY A O 1
ATOM 2025 N N . LEU A 1 328 ? -12.66900 128.98000 -2.18300 1.000 37.16000 329 LEU A N 1
ATOM 2026 C CA . LEU A 1 328 ? -13.06300 130.17600 -1.45800 1.000 29.90000 329 LEU A CA 1
ATOM 2027 C C . LEU A 1 328 ? -11.93500 131.19100 -1.56600 1.000 32.88000 329 LEU A C 1
ATOM 2028 O O . LEU A 1 328 ? -10.76700 130.85200 -1.32800 1.000 38.73000 329 LEU A O 1
ATOM 2033 N N . HIS A 1 329 ? -12.28700 132.43100 -1.90800 1.000 29.99000 330 HIS A N 1
ATOM 2034 C CA . HIS A 1 329 ? -11.32000 133.49000 -2.17400 1.000 34.56000 330 HIS A CA 1
ATOM 2035 C C . HIS A 1 329 ? -11.66100 134.68500 -1.29500 1.000 37.22000 330 HIS A C 1
ATOM 2036 O O . HIS A 1 329 ? -12.71400 135.31300 -1.47500 1.000 36.80000 330 HIS A O 1
ATOM 2043 N N . GLY A 1 330 ? -10.77000 134.98700 -0.35300 1.000 38.41000 331 GLY A N 1
ATOM 2044 C CA . GLY A 1 330 ? -10.94700 136.09800 0.56800 1.000 39.48000 331 GLY A CA 1
ATOM 2045 C C . GLY A 1 330 ? -12.25900 136.05600 1.31900 1.000 38.36000 331 GLY A C 1
ATOM 2046 O O . GLY A 1 330 ? -12.85900 137.10600 1.58000 1.000 37.74000 331 GLY A O 1
ATOM 2047 N N . VAL A 1 331 ? -12.71600 134.86200 1.67900 1.000 37.65000 332 VAL A N 1
ATOM 2048 C CA . VAL A 1 331 ? -14.05800 134.69000 2.22100 1.000 38.02000 332 VAL A CA 1
ATOM 2049 C C . VAL A 1 331 ? -14.07100 135.06600 3.69600 1.000 40.73000 332 VAL A C 1
ATOM 2050 O O . VAL A 1 331 ? -13.26300 134.56900 4.48900 1.000 42.58000 332 VAL A O 1
ATOM 2054 N N . THR A 1 332 ? -14.98800 135.95500 4.05900 1.000 39.05000 333 THR A N 1
ATOM 2055 C CA . THR A 1 332 ? -15.31000 136.25900 5.44400 1.000 38.73000 333 THR A CA 1
ATOM 2056 C C . THR A 1 332 ? -16.77000 135.89900 5.66900 1.000 37.81000 333 THR A C 1
ATOM 2057 O O . THR A 1 332 ? -17.63000 136.26900 4.86400 1.000 38.47000 333 THR A O 1
ATOM 2061 N N . PHE A 1 333 ? -17.04800 135.16200 6.74200 1.000 38.74000 334 PHE A N 1
ATOM 2062 C CA . PHE A 1 333 ? -18.42700 134.81100 7.04400 1.000 38.04000 334 PHE A CA 1
ATOM 2063 C C . PHE A 1 333 ? -18.63200 134.72900 8.54700 1.000 40.49000 334 PHE A C 1
ATOM 2064 O O . PHE A 1 333 ? -17.75300 134.27700 9.28500 1.000 43.45000 334 PHE A O 1
ATOM 2072 N N . GLY A 1 334 ? -19.81000 135.16600 8.98000 1.000 43.56000 335 GLY A N 1
ATOM 2073 C CA . GLY A 1 334 ? -20.27200 134.99100 10.34300 1.000 45.79000 335 GLY A CA 1
ATOM 2074 C C . GLY A 1 334 ? -21.78000 135.05800 10.34700 1.000 46.50000 335 GLY A C 1
ATOM 2075 O O . GLY A 1 334 ? -22.41200 135.41400 9.35000 1.000 45.89000 335 GLY A O 1
ATOM 2076 N N . TYR A 1 335 ? -22.35900 134.69600 11.48300 1.000 49.58000 336 TYR A N 1
ATOM 2077 C CA . TYR A 1 335 ? -23.79900 134.79700 11.65000 1.000 55.83000 336 TYR A CA 1
ATOM 2078 C C . TYR A 1 335 ? -24.15300 136.12700 12.30100 1.000 63.50000 336 TYR A C 1
ATOM 2079 O O . TYR A 1 335 ? -23.34700 136.71700 13.02500 1.000 63.56000 336 TYR A O 1
ATOM 2088 N N . GLN A 1 336 ? -25.36700 136.59800 12.01700 1.000 71.71000 337 GLN A N 1
ATOM 2089 C CA . GLN A 1 336 ? -25.81900 137.90900 12.47000 1.000 77.17000 337 GLN A CA 1
ATOM 2090 C C . GLN A 1 336 ? -25.57800 138.09300 13.96200 1.000 78.54000 337 GLN A C 1
ATOM 2091 O O . GLN A 1 336 ? -25.93600 137.23700 14.77300 1.000 79.14000 337 GLN A O 1
ATOM 2097 N N . GLY A 1 337 ? -24.95000 139.21100 14.31800 1.000 80.02000 338 GLY A N 1
ATOM 2098 C CA . GLY A 1 337 ? -24.71800 139.52500 15.71300 1.000 84.95000 338 GLY A CA 1
ATOM 2099 C C . GLY A 1 337 ? -23.66800 138.68300 16.40000 1.000 87.84000 338 GLY A C 1
ATOM 2100 O O . GLY A 1 337 ? -23.64400 138.62900 17.63200 1.000 91.72000 338 GLY A O 1
ATOM 2101 N N . GLN A 1 338 ? -22.79500 138.02000 15.64400 1.000 85.12000 339 GLN A N 1
ATOM 2102 C CA . GLN A 1 338 ? -21.75000 137.18900 16.22300 1.000 83.46000 339 GLN A CA 1
ATOM 2103 C C . GLN A 1 338 ? -20.42300 137.45300 15.52600 1.000 77.58000 339 GLN A C 1
ATOM 2104 O O . GLN A 1 338 ? -20.38000 137.84300 14.35600 1.000 77.45000 339 GLN A O 1
ATOM 2110 N N . LYS A 1 339 ? -19.34300 137.23700 16.27000 1.000 71.11000 340 LYS A N 1
ATOM 2111 C CA . LYS A 1 339 ? -18.00600 137.42300 15.72900 1.000 66.54000 340 LYS A CA 1
ATOM 2112 C C . LYS A 1 339 ? -17.76800 136.43600 14.58600 1.000 58.19000 340 LYS A C 1
ATOM 2113 O O . LYS A 1 339 ? -18.14200 135.26100 14.69400 1.000 52.74000 340 LYS A O 1
ATOM 2119 N N . PRO A 1 340 ? -17.16900 136.87700 13.47900 1.000 54.26000 341 PRO A N 1
ATOM 2120 C CA . PRO A 1 340 ? -17.11100 136.02900 12.28100 1.000 50.18000 341 PRO A CA 1
ATOM 2121 C C . PRO A 1 340 ? -16.33600 134.74000 12.51800 1.000 46.25000 341 PRO A C 1
ATOM 2122 O O . PRO A 1 340 ? -15.33000 134.71400 13.23000 1.000 49.56000 341 PRO A O 1
ATOM 2126 N N . LEU A 1 341 ? -16.82500 133.66100 11.90300 1.000 40.71000 342 LEU A N 1
ATOM 2127 C CA . LEU A 1 341 ? -16.18400 132.35800 12.03200 1.000 40.29000 342 LEU A CA 1
ATOM 2128 C C . LEU A 1 341 ? -14.97900 132.22100 11.11300 1.000 37.71000 342 LEU A C 1
ATOM 2129 O O . LEU A 1 341 ? -14.05500 131.46000 11.41800 1.000 37.39000 342 LEU A O 1
ATOM 2134 N N . PHE A 1 342 ? -14.97500 132.93400 9.98900 1.000 34.42000 343 PHE A N 1
ATOM 2135 C CA . PHE A 1 342 ? -13.86100 132.91000 9.05500 1.000 31.53000 343 PHE A CA 1
ATOM 2136 C C . PHE A 1 342 ? -13.60200 134.32200 8.55600 1.000 35.37000 343 PHE A C 1
ATOM 2137 O O . PHE A 1 342 ? -14.54300 135.07500 8.29000 1.000 39.17000 343 PHE A O 1
ATOM 2145 N N . LYS A 1 343 ? -12.32400 134.67800 8.44800 1.000 40.24000 344 LYS A N 1
ATOM 2146 C CA . LYS A 1 343 ? -11.90300 135.97800 7.94600 1.000 45.59000 344 LYS A CA 1
ATOM 2147 C C . LYS A 1 343 ? -10.81600 135.77000 6.90500 1.000 43.19000 344 LYS A C 1
ATOM 2148 O O . LYS A 1 343 ? -9.83500 135.06600 7.16600 1.000 44.76000 344 LYS A O 1
ATOM 2154 N N . ASN A 1 344 ? -10.99500 136.37800 5.73200 1.000 43.65000 345 ASN A N 1
ATOM 2155 C CA . ASN A 1 344 ? -9.99700 136.35200 4.66200 1.000 48.90000 345 ASN A CA 1
ATOM 2156 C C . ASN A 1 344 ? -9.54500 134.92400 4.36400 1.000 49.40000 345 ASN A C 1
ATOM 2157 O O . ASN A 1 344 ? -8.35200 134.61200 4.33200 1.000 48.39000 345 ASN A O 1
ATOM 2162 N N . LEU A 1 345 ? -10.52100 134.04700 4.15100 1.000 44.98000 346 LEU A N 1
ATOM 2163 C CA . LEU A 1 345 ? -10.26000 132.62500 3.98000 1.000 40.72000 346 LEU A CA 1
ATOM 2164 C C . LEU A 1 345 ? -10.00400 132.30000 2.51400 1.000 41.33000 346 LEU A C 1
ATOM 2165 O O . LEU A 1 345 ? -10.81600 132.63300 1.64500 1.000 37.65000 346 LEU A O 1
ATOM 2170 N N . ASP A 1 346 ? -8.87100 131.65400 2.24700 1.000 39.44000 347 ASP A N 1
ATOM 2171 C CA . ASP A 1 346 ? -8.52800 131.14700 0.92400 1.000 40.22000 347 ASP A CA 1
ATOM 2172 C C . ASP A 1 346 ? -8.37700 129.63700 1.02800 1.000 40.76000 347 ASP A C 1
ATOM 2173 O O . ASP A 1 346 ? -7.59400 129.15000 1.85000 1.000 45.41000 347 ASP A O 1
ATOM 2178 N N . PHE A 1 347 ? -9.12000 128.89800 0.20300 1.000 38.42000 348 PHE A N 1
ATOM 2179 C CA . PHE A 1 347 ? -9.09300 127.43700 0.31000 1.000 38.42000 348 PHE A CA 1
ATOM 2180 C C . PHE A 1 347 ? -9.66800 126.82100 -0.95400 1.000 35.15000 348 PHE A C 1
ATOM 2181 O O . PHE A 1 347 ? -10.83100 127.06300 -1.27500 1.000 41.55000 348 PHE A O 1
ATOM 2189 N N . GLY A 1 348 ? -8.87700 126.00500 -1.65500 1.000 35.78000 349 GLY A N 1
ATOM 2190 C CA . GLY A 1 348 ? -9.32200 125.40600 -2.89300 1.000 38.96000 349 GLY A CA 1
ATOM 2191 C C . GLY A 1 348 ? -9.05400 123.91300 -2.92200 1.000 39.64000 349 GLY A C 1
ATOM 2192 O O . GLY A 1 348 ? -8.28700 123.37900 -2.12000 1.000 40.24000 349 GLY A O 1
ATOM 2193 N N . ILE A 1 349 ? -9.71000 123.23900 -3.87300 1.000 34.78000 350 ILE A N 1
ATOM 2194 C CA . ILE A 1 349 ? -9.54100 121.80000 -4.04000 1.000 35.54000 350 ILE A CA 1
ATOM 2195 C C . ILE A 1 349 ? -9.22700 121.46700 -5.49300 1.000 37.47000 350 ILE A C 1
ATOM 2196 O O . ILE A 1 349 ? -9.51300 122.23600 -6.41400 1.000 39.65000 350 ILE A O 1
ATOM 2201 N N . ASP A 1 350 ? -8.62400 120.29600 -5.68100 1.000 34.22000 351 ASP A N 1
ATOM 2202 C CA . ASP A 1 350 ? -8.41500 119.67400 -6.98000 1.000 38.21000 351 ASP A CA 1
ATOM 2203 C C . ASP A 1 350 ? -9.39600 118.51600 -7.14200 1.000 31.79000 351 ASP A C 1
ATOM 2204 O O . ASP A 1 350 ? -10.13400 118.16300 -6.21900 1.000 26.96000 351 ASP A O 1
ATOM 2217 N N . ASP A 1 352 ? -8.69300 115.46600 -7.37000 1.000 30.92000 353 ASP A N 1
ATOM 2218 C CA . ASP A 1 352 ? -8.22200 114.30400 -6.62600 1.000 31.94000 353 ASP A CA 1
ATOM 2219 C C . ASP A 1 352 ? -8.06800 114.59400 -5.14000 1.000 27.05000 353 ASP A C 1
ATOM 2220 O O . ASP A 1 352 ? -7.46400 113.79200 -4.42000 1.000 28.06000 353 ASP A O 1
ATOM 2225 N N . SER A 1 353 ? -8.60100 115.71700 -4.66600 1.000 24.64000 354 SER A N 1
ATOM 2226 C CA . SER A 1 353 ? -8.41800 116.10400 -3.27500 1.000 30.33000 354 SER A CA 1
ATOM 2227 C C . SER A 1 353 ? -9.10300 115.11600 -2.34000 1.000 28.15000 354 SER A C 1
ATOM 2228 O O . SER A 1 353 ? -10.21500 114.64900 -2.59900 1.000 25.54000 354 SER A O 1
ATOM 2231 N N . ARG A 1 354 ? -8.41500 114.78800 -1.25400 1.000 28.22000 355 ARG A N 1
ATOM 2232 C CA . ARG A 1 354 ? -8.98200 114.05500 -0.12600 1.000 25.55000 355 ARG A CA 1
ATOM 2233 C C . ARG A 1 354 ? -8.76200 114.94300 1.09100 1.000 26.91000 355 ARG A C 1
ATOM 2234 O O . ARG A 1 354 ? -7.64300 115.03300 1.60100 1.000 26.46000 355 ARG A O 1
ATOM 2242 N N . ILE A 1 355 ? -9.81300 115.62200 1.54000 1.000 26.29000 356 ILE A N 1
ATOM 2243 C CA . ILE A 1 355 ? -9.71200 116.61100 2.60600 1.000 30.03000 356 ILE A CA 1
ATOM 2244 C C . ILE A 1 355 ? -10.59300 116.17600 3.76700 1.000 29.08000 356 ILE A C 1
ATOM 2245 O O . ILE A 1 355 ? -11.77100 115.85500 3.57400 1.000 25.66000 356 ILE A O 1
ATOM 2250 N N . CYS A 1 356 ? -10.02500 116.17300 4.97100 1.000 27.86000 357 CYS A N 1
ATOM 2251 C CA . CYS A 1 356 ? -10.78800 115.98100 6.19600 1.000 26.18000 357 CYS A CA 1
ATOM 2252 C C . CYS A 1 356 ? -10.67700 117.24400 7.03600 1.000 24.76000 357 CYS A C 1
ATOM 2253 O O . CYS A 1 356 ? -9.57700 117.61600 7.46000 1.000 23.37000 357 CYS A O 1
ATOM 2256 N N . ILE A 1 357 ? -11.81100 117.89400 7.27300 1.000 25.11000 358 ILE A N 1
ATOM 2257 C CA . ILE A 1 357 ? -11.86900 119.10800 8.07900 1.000 28.76000 358 ILE A CA 1
ATOM 2258 C C . ILE A 1 357 ? -12.02700 118.70800 9.54100 1.000 27.06000 358 ILE A C 1
ATOM 2259 O O . ILE A 1 357 ? -12.98100 118.01200 9.90500 1.000 32.73000 358 ILE A O 1
ATOM 2264 N N . VAL A 1 358 ? -11.09200 119.14400 10.38100 1.000 23.23000 359 VAL A N 1
ATOM 2265 C CA . VAL A 1 358 ? -11.07400 118.78000 11.78900 1.000 28.36000 359 VAL A CA 1
ATOM 2266 C C . VAL A 1 358 ? -11.13300 120.04800 12.63600 1.000 31.42000 359 VAL A C 1
ATOM 2267 O O . VAL A 1 358 ? -10.97800 121.16800 12.14500 1.000 30.34000 359 VAL A O 1
ATOM 2271 N N . GLY A 1 359 ? -11.35700 119.84600 13.93200 1.000 35.91000 360 GLY A N 1
ATOM 2272 C CA . GLY A 1 359 ? -11.55200 120.92800 14.86600 1.000 36.31000 360 GLY A CA 1
ATOM 2273 C C . GLY A 1 359 ? -12.67300 120.60700 15.83300 1.000 36.06000 360 GLY A C 1
ATOM 2274 O O . GLY A 1 359 ? -13.56800 119.80900 15.53600 1.000 32.87000 360 GLY A O 1
ATOM 2275 N N . PRO A 1 360 ? -12.64500 121.22100 17.01300 1.000 35.90000 361 PRO A N 1
ATOM 2276 C CA . PRO A 1 360 ? -13.68300 120.94100 18.00800 1.000 36.64000 361 PRO A CA 1
ATOM 2277 C C . PRO A 1 360 ? -15.04200 121.43100 17.53800 1.000 38.59000 361 PRO A C 1
ATOM 2278 O O . PRO A 1 360 ? -15.15300 122.42400 16.81600 1.000 38.18000 361 PRO A O 1
ATOM 2282 N N . ASN A 1 361 ? -16.08200 120.70900 17.95000 1.000 39.60000 362 ASN A N 1
ATOM 2283 C CA . ASN A 1 361 ? -17.43900 121.07500 17.56800 1.000 40.10000 362 ASN A CA 1
ATOM 2284 C C . ASN A 1 361 ? -17.75500 122.49400 18.02300 1.000 37.49000 362 ASN A C 1
ATOM 2285 O O . ASN A 1 361 ? -17.34800 122.92400 19.10500 1.000 33.99000 362 ASN A O 1
ATOM 2290 N N . GLY A 1 362 ? -18.47300 123.22700 17.17700 1.000 35.68000 363 GLY A N 1
ATOM 2291 C CA . GLY A 1 362 ? -18.73900 124.62700 17.41800 1.000 36.00000 363 GLY A CA 1
ATOM 2292 C C . GLY A 1 362 ? -17.73200 125.58300 16.81500 1.000 34.41000 363 GLY A C 1
ATOM 2293 O O . GLY A 1 362 ? -17.91800 126.80100 16.92800 1.000 40.97000 363 GLY A O 1
ATOM 2294 N N . VAL A 1 363 ? -16.67300 125.07500 16.17800 1.000 32.91000 364 VAL A N 1
ATOM 2295 C CA . VAL A 1 363 ? -15.66900 125.94200 15.56700 1.000 34.30000 364 VAL A CA 1
ATOM 2296 C C . VAL A 1 363 ? -16.05400 126.38800 14.15800 1.000 33.81000 364 VAL A C 1
ATOM 2297 O O . VAL A 1 363 ? -15.53300 127.40600 13.67900 1.000 36.02000 364 VAL A O 1
ATOM 2301 N N . GLY A 1 364 ? -16.94500 125.66300 13.48200 1.000 30.44000 365 GLY A N 1
ATOM 2302 C CA . GLY A 1 364 ? -17.43100 126.09100 12.18300 1.000 31.09000 365 GLY A CA 1
ATOM 2303 C C . GLY A 1 364 ? -17.13900 125.15000 11.03000 1.000 32.53000 365 GLY A C 1
ATOM 2304 O O . GLY A 1 364 ? -17.04100 125.58900 9.88000 1.000 37.23000 365 GLY A O 1
ATOM 2305 N N . LYS A 1 365 ? -17.00400 123.85400 11.31700 1.000 30.26000 366 LYS A N 1
ATOM 2306 C CA . LYS A 1 365 ? -16.71900 122.88900 10.25800 1.000 30.13000 366 LYS A CA 1
ATOM 2307 C C . LYS A 1 365 ? -17.89900 122.76700 9.29500 1.000 27.81000 366 LYS A C 1
ATOM 2308 O O . LYS A 1 365 ? -17.72900 122.83200 8.06600 1.000 26.83000 366 LYS A O 1
ATOM 2314 N N . SER A 1 366 ? -19.10700 122.60300 9.84100 1.000 25.15000 367 SER A N 1
ATOM 2315 C CA . SER A 1 366 ? -20.30400 122.52700 9.00800 1.000 30.29000 367 SER A CA 1
ATOM 2316 C C . SER A 1 366 ? -20.52500 123.82300 8.23900 1.000 30.62000 367 SER A C 1
ATOM 2317 O O . SER A 1 366 ? -20.93500 123.79800 7.07300 1.000 32.16000 367 SER A O 1
ATOM 2320 N N . THR A 1 367 ? -20.27800 124.96600 8.88600 1.000 27.53000 368 THR A N 1
ATOM 2321 C CA . THR A 1 367 ? -20.36700 126.24800 8.19400 1.000 28.64000 368 THR A CA 1
ATOM 2322 C C . THR A 1 367 ? -19.41500 126.29600 7.00600 1.000 28.67000 368 THR A C 1
ATOM 2323 O O . THR A 1 367 ? -19.77500 126.78900 5.93000 1.000 26.45000 368 THR A O 1
ATOM 2327 N N . LEU A 1 368 ? -18.19300 125.79000 7.18600 1.000 26.14000 369 LEU A N 1
ATOM 2328 C CA . LEU A 1 368 ? -17.23200 125.75900 6.08900 1.000 25.89000 369 LEU A CA 1
ATOM 2329 C C . LEU A 1 368 ? -17.73600 124.89500 4.94100 1.000 28.43000 369 LEU A C 1
ATOM 2330 O O . LEU A 1 368 ? -17.62700 125.27900 3.76700 1.000 34.05000 369 LEU A O 1
ATOM 2335 N N . LEU A 1 369 ? -18.29800 123.72500 5.25700 1.000 26.33000 370 LEU A N 1
ATOM 2336 C CA . LEU A 1 369 ? -18.85100 122.88200 4.19900 1.000 27.10000 370 LEU A CA 1
ATOM 2337 C C . LEU A 1 369 ? -19.98400 123.59100 3.46200 1.000 27.56000 370 LEU A C 1
ATOM 2338 O O . LEU A 1 369 ? -20.05600 123.54900 2.22500 1.000 28.49000 370 LEU A O 1
ATOM 2343 N N . LEU A 1 370 ? -20.87100 124.26200 4.20400 1.000 25.56000 371 LEU A N 1
ATOM 2344 C CA . LEU A 1 370 ? -21.98100 124.97100 3.57300 1.000 33.44000 371 LEU A CA 1
ATOM 2345 C C . LEU A 1 370 ? -21.49300 126.12100 2.70200 1.000 35.81000 371 LEU A C 1
ATOM 2346 O O . LEU A 1 370 ? -22.11000 126.42800 1.67600 1.000 39.19000 371 LEU A O 1
ATOM 2351 N N . LEU A 1 371 ? -20.40000 126.77500 3.09900 1.000 32.10000 372 LEU A N 1
ATOM 2352 C CA . LEU A 1 371 ? -19.79800 127.79000 2.24000 1.000 30.44000 372 LEU A CA 1
ATOM 2353 C C . LEU A 1 371 ? -19.22700 127.16400 0.97600 1.000 30.63000 372 LEU A C 1
ATOM 2354 O O . LEU A 1 371 ? -19.28900 127.76200 -0.10500 1.000 29.88000 372 LEU A O 1
ATOM 2359 N N . LEU A 1 372 ? -18.66300 125.96100 1.09500 1.000 28.06000 373 LEU A N 1
ATOM 2360 C CA . LEU A 1 372 ? -18.11900 125.29200 -0.08200 1.000 30.02000 373 LEU A CA 1
ATOM 2361 C C . LEU A 1 372 ? -19.21600 124.84800 -1.04400 1.000 33.26000 373 LEU A C 1
ATOM 2362 O O . LEU A 1 372 ? -18.98100 124.78100 -2.25600 1.000 33.13000 373 LEU A O 1
ATOM 2367 N N . THR A 1 373 ? -20.41200 124.54400 -0.53300 1.000 25.89000 374 THR A N 1
ATOM 2368 C CA . THR A 1 373 ? -21.50900 124.14700 -1.41300 1.000 32.95000 374 THR A CA 1
ATOM 2369 C C . THR A 1 373 ? -22.26400 125.33300 -2.00000 1.000 33.49000 374 THR A C 1
ATOM 2370 O O . THR A 1 373 ? -22.99900 125.15500 -2.97900 1.000 30.82000 374 THR A O 1
ATOM 2374 N N . GLY A 1 374 ? -22.10700 126.52700 -1.43200 1.000 32.72000 375 GLY A N 1
ATOM 2375 C CA . GLY A 1 374 ? -22.84300 127.69200 -1.87300 1.000 33.26000 375 GLY A CA 1
ATOM 2376 C C . GLY A 1 374 ? -24.14600 127.93700 -1.14600 1.000 39.25000 375 GLY A C 1
ATOM 2377 O O . GLY A 1 374 ? -24.79400 128.96100 -1.40100 1.000 39.78000 375 GLY A O 1
ATOM 2378 N N . LYS A 1 375 ? -24.55100 127.03900 -0.24400 1.000 41.88000 376 LYS A N 1
ATOM 2379 C CA . LYS A 1 375 ? -25.79100 127.23100 0.49700 1.000 42.77000 376 LYS A CA 1
ATOM 2380 C C . LYS A 1 375 ? -25.67100 128.30000 1.57600 1.000 35.46000 376 LYS A C 1
ATOM 2381 O O . LYS A 1 375 ? -26.69700 128.73300 2.11000 1.000 39.99000 376 LYS A O 1
ATOM 2387 N N . LEU A 1 376 ? -24.45700 128.74800 1.89000 1.000 38.45000 377 LEU A N 1
ATOM 2388 C CA . LEU A 1 376 ? -24.22700 129.94300 2.68800 1.000 37.97000 377 LEU A CA 1
ATOM 2389 C C . LEU A 1 376 ? -23.44400 130.94100 1.84700 1.000 34.80000 377 LEU A C 1
ATOM 2390 O O . LEU A 1 376 ? -22.47000 130.57400 1.18400 1.000 34.21000 377 LEU A O 1
ATOM 2395 N N . THR A 1 377 ? -23.87900 132.19800 1.86300 1.000 36.22000 378 THR A N 1
ATOM 2396 C CA . THR A 1 377 ? -23.23200 133.22500 1.05400 1.000 37.20000 378 THR A CA 1
ATOM 2397 C C . THR A 1 377 ? -22.24600 134.01300 1.90000 1.000 38.86000 378 THR A C 1
ATOM 2398 O O . THR A 1 377 ? -22.59000 134.42600 3.01800 1.000 36.81000 378 THR A O 1
ATOM 2402 N N . PRO A 1 378 ? -21.02100 134.22500 1.42000 1.000 35.80000 379 PRO A N 1
ATOM 2403 C CA . PRO A 1 378 ? -20.03800 134.97400 2.21000 1.000 33.20000 379 PRO A CA 1
ATOM 2404 C C . PRO A 1 378 ? -20.46600 136.41400 2.45600 1.000 38.48000 379 PRO A C 1
ATOM 2405 O O . PRO A 1 378 ? -21.12800 137.04700 1.63000 1.000 39.34000 379 PRO A O 1
ATOM 2409 N N . THR A 1 379 ? -20.07600 136.92400 3.62600 1.000 40.59000 380 THR A N 1
ATOM 2410 C CA . THR A 1 379 ? -20.21500 138.34800 3.91000 1.000 44.18000 380 THR A CA 1
ATOM 2411 C C . THR A 1 379 ? -19.27500 139.16600 3.03600 1.000 46.10000 380 THR A C 1
ATOM 2412 O O . THR A 1 379 ? -19.65100 140.23100 2.53000 1.000 47.33000 380 THR A O 1
ATOM 2416 N N . HIS A 1 380 ? -18.04500 138.68400 2.86300 1.000 43.58000 381 HIS A N 1
ATOM 2417 C CA . HIS A 1 380 ? -17.04700 139.30400 2.00700 1.000 42.12000 381 HIS A CA 1
ATOM 2418 C C . HIS A 1 380 ? -16.30200 138.19800 1.27200 1.000 36.52000 381 HIS A C 1
ATOM 2419 O O . HIS A 1 380 ? -16.31400 137.03700 1.68800 1.000 39.99000 381 HIS A O 1
ATOM 2426 N N . GLY A 1 381 ? -15.64700 138.56500 0.17400 1.000 37.83000 382 GLY A N 1
ATOM 2427 C CA . GLY A 1 381 ? -15.00900 137.56000 -0.65600 1.000 34.25000 382 GLY A CA 1
ATOM 2428 C C . GLY A 1 381 ? -16.05300 136.77600 -1.43400 1.000 37.00000 382 GLY A C 1
ATOM 2429 O O . GLY A 1 381 ? -17.22000 137.16100 -1.51600 1.000 36.94000 382 GLY A O 1
ATOM 2430 N N . GLU A 1 382 ? -15.62300 135.65100 -2.00600 1.000 35.07000 383 GLU A N 1
ATOM 2431 C CA . GLU A 1 382 ? -16.59200 134.86200 -2.75900 1.000 41.71000 383 GLU A CA 1
ATOM 2432 C C . GLU A 1 382 ? -16.12200 133.42500 -2.92500 1.000 38.00000 383 GLU A C 1
ATOM 2433 O O . GLU A 1 382 ? -14.92600 133.12500 -2.89000 1.000 42.26000 383 GLU A O 1
ATOM 2447 N N . ARG A 1 384 ? -16.01500 130.43800 -5.68000 1.000 30.51000 385 ARG A N 1
ATOM 2448 C CA . ARG A 1 384 ? -16.03900 130.23600 -7.12000 1.000 35.50000 385 ARG A CA 1
ATOM 2449 C C . ARG A 1 384 ? -15.82300 128.76400 -7.42400 1.000 34.03000 385 ARG A C 1
ATOM 2450 O O . ARG A 1 384 ? -14.90100 128.14000 -6.88600 1.000 36.85000 385 ARG A O 1
ATOM 2458 N N . LYS A 1 385 ? -16.67100 128.21600 -8.28800 1.000 32.95000 386 LYS A N 1
ATOM 2459 C CA . LYS A 1 385 ? -16.52800 126.84600 -8.74800 1.000 36.75000 386 LYS A CA 1
ATOM 2460 C C . LYS A 1 385 ? -16.75400 126.80400 -10.25100 1.000 35.61000 386 LYS A C 1
ATOM 2461 O O . LYS A 1 385 ? -17.36600 127.70400 -10.83300 1.000 34.71000 386 LYS A O 1
ATOM 2467 N N . ASN A 1 386 ? -16.23100 125.75000 -10.87400 1.000 34.95000 387 ASN A N 1
ATOM 2468 C CA . ASN A 1 386 ? -16.51900 125.49300 -12.27700 1.000 37.48000 387 ASN A CA 1
ATOM 2469 C C . ASN A 1 386 ? -18.02400 125.42100 -12.48300 1.000 32.84000 387 ASN A C 1
ATOM 2470 O O . ASN A 1 386 ? -18.73100 124.72700 -11.74700 1.000 28.84000 387 ASN A O 1
ATOM 2475 N N . HIS A 1 387 ? -18.51700 126.15700 -13.48100 1.000 33.50000 388 HIS A N 1
ATOM 2476 C CA . HIS A 1 387 ? -19.95500 126.22100 -13.71600 1.000 33.13000 388 HIS A CA 1
ATOM 2477 C C . HIS A 1 387 ? -20.55200 124.87500 -14.10700 1.000 31.68000 388 HIS A C 1
ATOM 2478 O O . HIS A 1 387 ? -21.78000 124.73400 -14.09200 1.000 36.39000 388 HIS A O 1
ATOM 2485 N N . ARG A 1 388 ? -19.72500 123.89100 -14.45100 1.000 32.04000 389 ARG A N 1
ATOM 2486 C CA . ARG A 1 388 ? -20.18600 122.53900 -14.72800 1.000 32.35000 389 ARG A CA 1
ATOM 2487 C C . ARG A 1 388 ? -19.98000 121.59200 -13.55300 1.000 29.78000 389 ARG A C 1
ATOM 2488 O O . ARG A 1 388 ? -20.35100 120.41800 -13.65000 1.000 31.79000 389 ARG A O 1
ATOM 2496 N N . LEU A 1 389 ? -19.39500 122.06900 -12.45600 1.000 27.99000 390 LEU A N 1
ATOM 2497 C CA . LEU A 1 389 ? -19.16400 121.22000 -11.29500 1.000 26.82000 390 LEU A CA 1
ATOM 2498 C C . LEU A 1 389 ? -20.48900 120.80100 -10.67400 1.000 26.21000 390 LEU A C 1
ATOM 2499 O O . LEU A 1 389 ? -21.37500 121.63300 -10.45200 1.000 29.01000 390 LEU A O 1
ATOM 2504 N N . LYS A 1 390 ? -20.62700 119.50900 -10.40100 1.000 23.65000 391 LYS A N 1
ATOM 2505 C CA . LYS A 1 390 ? -21.79500 118.97200 -9.71700 1.000 25.12000 391 LYS A CA 1
ATOM 2506 C C . LYS A 1 390 ? -21.36200 118.46500 -8.35000 1.000 28.57000 391 LYS A C 1
ATOM 2507 O O . LYS A 1 390 ? -20.45700 117.62700 -8.24900 1.000 26.87000 391 LYS A O 1
ATOM 2513 N N . ILE A 1 391 ? -21.99900 118.98600 -7.30700 1.000 29.56000 392 ILE A N 1
ATOM 2514 C CA . ILE A 1 391 ? -21.64700 118.68400 -5.92700 1.000 24.59000 392 ILE A CA 1
ATOM 2515 C C . ILE A 1 391 ? -22.66300 117.69600 -5.37300 1.000 29.48000 392 ILE A C 1
ATOM 2516 O O . ILE A 1 391 ? -23.87400 117.86600 -5.56600 1.000 29.63000 392 ILE A O 1
ATOM 2521 N N . GLY A 1 392 ? -22.17500 116.65100 -4.70800 1.000 24.44000 393 GLY A N 1
ATOM 2522 C CA . GLY A 1 392 ? -23.02300 115.78900 -3.91200 1.000 25.34000 393 GLY A CA 1
ATOM 2523 C C . GLY A 1 392 ? -22.76200 116.03600 -2.44100 1.000 28.21000 393 GLY A C 1
ATOM 2524 O O . GLY A 1 392 ? -21.64400 115.82100 -1.96400 1.000 26.86000 393 GLY A O 1
ATOM 2525 N N . PHE A 1 393 ? -23.78200 116.48500 -1.71300 1.000 28.62000 394 PHE A N 1
ATOM 2526 C CA . PHE A 1 393 ? -23.63000 116.97500 -0.35000 1.000 21.18000 394 PHE A CA 1
ATOM 2527 C C . PHE A 1 393 ? -24.44100 116.11200 0.60600 1.000 29.65000 394 PHE A C 1
ATOM 2528 O O . PHE A 1 393 ? -25.61800 115.83200 0.35300 1.000 27.13000 394 PHE A O 1
ATOM 2536 N N . PHE A 1 394 ? -23.80800 115.69200 1.69900 1.000 25.37000 395 PHE A N 1
ATOM 2537 C CA . PHE A 1 394 ? -24.44800 114.90400 2.74200 1.000 25.51000 395 PHE A CA 1
ATOM 2538 C C . PHE A 1 394 ? -24.33700 115.63600 4.06900 1.000 29.74000 395 PHE A C 1
ATOM 2539 O O . PHE A 1 394 ? -23.25300 116.10000 4.43700 1.000 26.29000 395 PHE A O 1
ATOM 2547 N N . ASN A 1 395 ? -25.45600 115.72000 4.78500 1.000 33.45000 396 ASN A N 1
ATOM 2548 C CA . ASN A 1 395 ? -25.45700 116.03000 6.20600 1.000 30.59000 396 ASN A CA 1
ATOM 2549 C C . ASN A 1 395 ? -26.76000 115.50200 6.78900 1.000 33.18000 396 ASN A C 1
ATOM 2550 O O . ASN A 1 395 ? -27.71700 115.22500 6.06200 1.000 39.88000 396 ASN A O 1
ATOM 2555 N N . GLN A 1 396 ? -26.77800 115.35100 8.11400 1.000 40.73000 397 GLN A N 1
ATOM 2556 C CA . GLN A 1 396 ? -27.89300 114.66700 8.76500 1.000 39.62000 397 GLN A CA 1
ATOM 2557 C C . GLN A 1 396 ? -29.19800 115.44400 8.64100 1.000 35.78000 397 GLN A C 1
ATOM 2558 O O . GLN A 1 396 ? -30.27100 114.83500 8.56600 1.000 40.45000 397 GLN A O 1
ATOM 2560 N N . GLN A 1 397 ? -29.13600 116.77800 8.61900 1.000 34.60000 398 GLN A N 1
ATOM 2561 C CA . GLN A 1 397 ? -30.36700 117.55900 8.57100 1.000 48.56000 398 GLN A CA 1
ATOM 2562 C C . GLN A 1 397 ? -31.04800 117.45400 7.21100 1.000 58.82000 398 GLN A C 1
ATOM 2563 O O . GLN A 1 397 ? -32.27800 117.53300 7.13100 1.000 66.44000 398 GLN A O 1
ATOM 2569 N N . TYR A 1 398 ? -30.27500 117.26200 6.13800 1.000 62.58000 399 TYR A N 1
ATOM 2570 C CA . TYR A 1 398 ? -30.88000 117.02900 4.83100 1.000 64.94000 399 TYR A CA 1
ATOM 2571 C C . TYR A 1 398 ? -31.58000 115.67800 4.77800 1.000 64.25000 399 TYR A C 1
ATOM 2572 O O . TYR A 1 398 ? -32.53500 115.50400 4.01300 1.000 60.12000 399 TYR A O 1
ATOM 2581 N N . ALA A 1 399 ? -31.12000 114.71300 5.58100 1.000 65.23000 400 ALA A N 1
ATOM 2582 C CA . ALA A 1 399 ? -31.77500 113.41100 5.63000 1.000 61.41000 400 ALA A CA 1
ATOM 2583 C C . ALA A 1 399 ? -33.17600 113.51200 6.21800 1.000 66.92000 400 ALA A C 1
ATOM 2584 O O . ALA A 1 399 ? -34.05100 112.71300 5.86900 1.000 65.02000 400 ALA A O 1
ATOM 2586 N N . GLU A 1 400 ? -33.40700 114.47200 7.11200 1.000 75.81000 401 GLU A N 1
ATOM 2587 C CA . GLU A 1 400 ? -34.74900 114.73300 7.61400 1.000 81.72000 401 GLU A CA 1
ATOM 2588 C C . GLU A 1 400 ? -35.55200 115.63300 6.68500 1.000 87.48000 401 GLU A C 1
ATOM 2589 O O . GLU A 1 400 ? -36.69900 115.96300 7.00300 1.000 87.78000 401 GLU A O 1
ATOM 2595 N N . GLN A 1 401 ? -34.97200 116.03800 5.55500 1.000 94.88000 402 GLN A N 1
ATOM 2596 C CA . GLN A 1 401 ? -35.64200 116.89900 4.59000 1.000 101.95000 402 GLN A CA 1
ATOM 2597 C C . GLN A 1 401 ? -36.23600 116.05200 3.47100 1.000 106.36000 402 GLN A C 1
ATOM 2598 O O . GLN A 1 401 ? -37.43000 115.73700 3.50200 1.000 114.99000 402 GLN A O 1
ATOM 2604 N N . LEU A 1 402 ? -35.40600 115.67500 2.49200 1.000 98.40000 403 LEU A N 1
ATOM 2605 C CA . LEU A 1 402 ? -35.78100 114.76500 1.41100 1.000 83.10000 403 LEU A CA 1
ATOM 2606 C C . LEU A 1 402 ? -37.13200 115.12700 0.79700 1.000 74.65000 403 LEU A C 1
ATOM 2607 O O . LEU A 1 402 ? -37.44600 116.30900 0.62100 1.000 79.50000 403 LEU A O 1
ATOM 2612 N N . ARG A 1 403 ? -37.92600 114.11200 0.45800 1.000 60.97000 404 ARG A N 1
ATOM 2613 C CA . ARG A 1 403 ? -39.32300 114.26900 0.05500 1.000 59.89000 404 ARG A CA 1
ATOM 2614 C C . ARG A 1 403 ? -40.10900 113.25000 0.87600 1.000 56.62000 404 ARG A C 1
ATOM 2615 O O . ARG A 1 403 ? -40.21500 112.07700 0.50700 1.000 61.61000 404 ARG A O 1
ATOM 2631 N N . GLU A 1 405 ? -43.16600 112.34800 1.81400 1.000 40.45000 406 GLU A N 1
ATOM 2632 C CA . GLU A 1 405 ? -44.35200 111.56600 1.49000 1.000 45.84000 406 GLU A CA 1
ATOM 2633 C C . GLU A 1 405 ? -44.12100 110.54300 0.38500 1.000 44.41000 406 GLU A C 1
ATOM 2634 O O . GLU A 1 405 ? -45.01400 109.73100 0.12100 1.000 47.51000 406 GLU A O 1
ATOM 2640 N N . GLU A 1 406 ? -42.96300 110.55700 -0.26300 1.000 38.18000 407 GLU A N 1
ATOM 2641 C CA . GLU A 1 406 ? -42.66300 109.58100 -1.29800 1.000 40.89000 407 GLU A CA 1
ATOM 2642 C C . GLU A 1 406 ? -41.89700 108.40000 -0.71400 1.000 35.73000 407 GLU A C 1
ATOM 2643 O O . GLU A 1 406 ? -41.25900 108.49700 0.33500 1.000 30.24000 407 GLU A O 1
ATOM 2649 N N . THR A 1 407 ? -41.97300 107.27300 -1.41300 1.000 28.01000 408 THR A N 1
ATOM 2650 C CA . THR A 1 407 ? -41.11800 106.13900 -1.11700 1.000 30.19000 408 THR A CA 1
ATOM 2651 C C . THR A 1 407 ? -39.72000 106.39800 -1.66900 1.000 29.43000 408 THR A C 1
ATOM 2652 O O . THR A 1 407 ? -39.54000 107.23900 -2.55300 1.000 26.93000 408 THR A O 1
ATOM 2656 N N . PRO A 1 408 ? -38.70100 105.70600 -1.14500 1.000 23.41000 409 PRO A N 1
ATOM 2657 C CA . PRO A 1 408 ? -37.35100 105.88600 -1.70700 1.000 20.67000 409 PRO A CA 1
ATOM 2658 C C . PRO A 1 408 ? -37.28000 105.56100 -3.18900 1.000 25.59000 409 PRO A C 1
ATOM 2659 O O . PRO A 1 408 ? -36.57400 106.24800 -3.94300 1.000 25.38000 409 PRO A O 1
ATOM 2663 N N . THR A 1 409 ? -38.01400 104.53400 -3.62700 1.000 26.82000 410 THR A N 1
ATOM 2664 C CA . THR A 1 409 ? -38.07200 104.20200 -5.04600 1.000 25.82000 410 THR A CA 1
ATOM 2665 C C . THR A 1 409 ? -38.62100 105.36800 -5.85800 1.000 26.95000 410 THR A C 1
ATOM 2666 O O . THR A 1 409 ? -38.00900 105.79900 -6.84400 1.000 29.58000 410 THR A O 1
ATOM 2670 N N . GLU A 1 410 ? -39.79200 105.87600 -5.46300 1.000 24.86000 411 GLU A N 1
ATOM 2671 C CA . GLU A 1 410 ? -40.36200 107.04700 -6.12000 1.000 30.66000 411 GLU A CA 1
ATOM 2672 C C . GLU A 1 410 ? -39.41000 108.22900 -6.05500 1.000 28.58000 411 GLU A C 1
ATOM 2673 O O . GLU A 1 410 ? -39.26400 108.97000 -7.03200 1.000 27.49000 411 GLU A O 1
ATOM 2679 N N . TYR A 1 411 ? -38.77200 108.43600 -4.90300 1.000 26.26000 412 TYR A N 1
ATOM 2680 C CA . TYR A 1 411 ? -37.86100 109.56300 -4.75500 1.000 25.12000 412 TYR A CA 1
ATOM 2681 C C . TYR A 1 411 ? -36.76700 109.51900 -5.81400 1.000 25.35000 412 TYR A C 1
ATOM 2682 O O . TYR A 1 411 ? -36.56000 110.49200 -6.54800 1.000 28.05000 412 TYR A O 1
ATOM 2691 N N . LEU A 1 412 ? -36.08700 108.37600 -5.94300 1.000 21.08000 413 LEU A N 1
ATOM 2692 C CA . LEU A 1 412 ? -35.01200 108.28000 -6.92800 1.000 28.64000 413 LEU A CA 1
ATOM 2693 C C . LEU A 1 412 ? -35.54600 108.36800 -8.35600 1.000 29.97000 413 LEU A C 1
ATOM 2694 O O . LEU A 1 412 ? -34.97600 109.08400 -9.19300 1.000 31.29000 413 LEU A O 1
ATOM 2699 N N . GLN A 1 413 ? -36.64600 107.66200 -8.65000 1.000 22.26000 414 GLN A N 1
ATOM 2700 C CA . GLN A 1 413 ? -37.17300 107.63600 -10.01300 1.000 24.24000 414 GLN A CA 1
ATOM 2701 C C . GLN A 1 413 ? -37.61700 109.01900 -10.47300 1.000 28.72000 414 GLN A C 1
ATOM 2702 O O . GLN A 1 413 ? -37.36100 109.40800 -11.61700 1.000 27.77000 414 GLN A O 1
ATOM 2708 N N . ARG A 1 414 ? -38.29700 109.77000 -9.60600 1.000 33.54000 415 ARG A N 1
ATOM 2709 C CA . ARG A 1 414 ? -38.75300 111.10300 -9.97300 1.000 32.73000 415 ARG A CA 1
ATOM 2710 C C . ARG A 1 414 ? -37.62000 112.11900 -9.96000 1.000 28.88000 415 ARG A C 1
ATOM 2711 O O . ARG A 1 414 ? -37.61900 113.04600 -10.77700 1.000 33.16000 415 ARG A O 1
ATOM 2719 N N . GLY A 1 415 ? -36.64400 111.96100 -9.06300 1.000 26.31000 416 GLY A N 1
ATOM 2720 C CA . GLY A 1 415 ? -35.55300 112.91200 -9.01200 1.000 28.84000 416 GLY A CA 1
ATOM 2721 C C . GLY A 1 415 ? -34.58100 112.78500 -10.16600 1.000 33.02000 416 GLY A C 1
ATOM 2722 O O . GLY A 1 415 ? -33.99200 113.78300 -10.59100 1.000 35.68000 416 GLY A O 1
ATOM 2723 N N . PHE A 1 416 ? -34.39500 111.57100 -10.69500 1.000 28.48000 417 PHE A N 1
ATOM 2724 C CA . PHE A 1 416 ? -33.36200 111.36900 -11.70400 1.000 28.52000 417 PHE A CA 1
ATOM 2725 C C . PHE A 1 416 ? -33.83800 110.60800 -12.93600 1.000 30.63000 417 PHE A C 1
ATOM 2726 O O . PHE A 1 416 ? -33.00000 110.19800 -13.74900 1.000 35.13000 417 PHE A O 1
ATOM 2734 N N . ASN A 1 417 ? -35.15000 110.42900 -13.10800 1.000 33.46000 418 ASN A N 1
ATOM 2735 C CA A ASN A 1 417 ? -35.71100 109.72100 -14.25900 0.420 36.05000 418 ASN A CA 1
ATOM 2736 C CA B ASN A 1 417 ? -35.69900 109.72600 -14.26900 0.580 35.98000 418 ASN A CA 1
ATOM 2737 C C . ASN A 1 417 ? -35.04800 108.35600 -14.43900 1.000 37.33000 418 ASN A C 1
ATOM 2738 O O . ASN A 1 417 ? -34.66900 107.95300 -15.54100 1.000 42.30000 418 ASN A O 1
ATOM 2747 N N . LEU A 1 418 ? -34.90900 107.63700 -13.32800 1.000 32.75000 419 LEU A N 1
ATOM 2748 C CA . LEU A 1 418 ? -34.30300 106.31300 -13.32100 1.000 37.96000 419 LEU A CA 1
ATOM 2749 C C . LEU A 1 418 ? -35.35400 105.24200 -13.59300 1.000 35.24000 419 LEU A C 1
ATOM 2750 O O . LEU A 1 418 ? -36.47200 105.32500 -13.07500 1.000 37.73000 419 LEU A O 1
ATOM 2755 N N . PRO A 1 419 ? -35.02300 104.23700 -14.40200 1.000 35.68000 420 PRO A N 1
ATOM 2756 C CA . PRO A 1 419 ? -35.89700 103.06600 -14.50400 1.000 32.69000 420 PRO A CA 1
ATOM 2757 C C . PRO A 1 419 ? -36.01700 102.38800 -13.14900 1.000 29.89000 420 PRO A C 1
ATOM 2758 O O . PRO A 1 419 ? -35.12800 102.49100 -12.30100 1.000 31.44000 420 PRO A O 1
ATOM 2762 N N . TYR A 1 420 ? -37.13900 101.69400 -12.95000 1.000 30.26000 421 TYR A N 1
ATOM 2763 C CA . TYR A 1 420 ? -37.43500 101.13000 -11.63600 1.000 29.25000 421 TYR A CA 1
ATOM 2764 C C . TYR A 1 420 ? -36.33400 100.18700 -11.16500 1.000 28.47000 421 TYR A C 1
ATOM 2765 O O . TYR A 1 420 ? -35.94800 100.21100 -9.98900 1.000 27.87000 421 TYR A O 1
ATOM 2774 N N . GLN A 1 421 ? -35.82300 99.34300 -12.06200 1.000 26.67000 422 GLN A N 1
ATOM 2775 C CA . GLN A 1 421 ? -34.81100 98.37200 -11.66100 1.000 37.86000 422 GLN A CA 1
ATOM 2776 C C . GLN A 1 421 ? -33.52000 99.06200 -11.23600 1.000 36.01000 422 GLN A C 1
ATOM 2777 O O . GLN A 1 421 ? -32.84900 98.61200 -10.29700 1.000 37.18000 422 GLN A O 1
ATOM 2783 N N . ASP A 1 422 ? -33.16500 100.16400 -11.90200 1.000 32.35000 423 ASP A N 1
ATOM 2784 C CA . ASP A 1 422 ? -31.97500 100.91400 -11.51200 1.000 25.76000 423 ASP A CA 1
ATOM 2785 C C . ASP A 1 422 ? -32.13400 101.51200 -10.12100 1.000 22.60000 423 ASP A C 1
ATOM 2786 O O . ASP A 1 422 ? -31.22600 101.41900 -9.28700 1.000 27.60000 423 ASP A O 1
ATOM 2791 N N . ALA A 1 423 ? -33.28400 102.14000 -9.85800 1.000 25.06000 424 ALA A N 1
ATOM 2792 C CA . ALA A 1 423 ? -33.54400 102.68900 -8.53100 1.000 29.43000 424 ALA A CA 1
ATOM 2793 C C . ALA A 1 423 ? -33.50400 101.59800 -7.47000 1.000 20.20000 424 ALA A C 1
ATOM 2794 O O . ALA A 1 423 ? -32.96400 101.80300 -6.37500 1.000 25.97000 424 ALA A O 1
ATOM 2796 N N . ARG A 1 424 ? -34.05700 100.42500 -7.78400 1.000 22.29000 425 ARG A N 1
ATOM 2797 C CA . ARG A 1 424 ? -34.05900 99.32500 -6.82600 1.000 21.40000 425 ARG A CA 1
ATOM 2798 C C . ARG A 1 424 ? -32.64100 98.86600 -6.51100 1.000 26.23000 425 ARG A C 1
ATOM 2799 O O . ARG A 1 424 ? -32.27400 98.71300 -5.34100 1.000 27.42000 425 ARG A O 1
ATOM 2807 N N . LYS A 1 425 ? -31.83000 98.63100 -7.54800 1.000 23.81000 426 LYS A N 1
ATOM 2808 C CA . LYS A 1 425 ? -30.45900 98.18600 -7.31600 1.000 26.22000 426 LYS A CA 1
ATOM 2809 C C . LYS A 1 425 ? -29.65100 99.24000 -6.56600 1.000 26.25000 426 LYS A C 1
ATOM 2810 O O . LYS A 1 425 ? -28.83200 98.90300 -5.69900 1.000 31.03000 426 LYS A O 1
ATOM 2816 N N . CYS A 1 426 ? -29.87900 100.52100 -6.86900 1.000 22.42000 427 CYS A N 1
ATOM 2817 C CA . CYS A 1 426 ? -29.14300 101.58500 -6.19400 1.000 23.39000 427 CYS A CA 1
ATOM 2818 C C . CYS A 1 426 ? -29.50800 101.65500 -4.71700 1.000 29.75000 427 CYS A C 1
ATOM 2819 O O . CYS A 1 426 ? -28.62800 101.76200 -3.85500 1.000 33.56000 427 CYS A O 1
ATOM 2822 N N . LEU A 1 427 ? -30.80600 101.60300 -4.40400 1.000 25.05000 428 LEU A N 1
ATOM 2823 C CA . LEU A 1 427 ? -31.21800 101.59400 -3.00400 1.000 24.78000 428 LEU A CA 1
ATOM 2824 C C . LEU A 1 427 ? -30.69300 100.35800 -2.28800 1.000 23.08000 428 LEU A C 1
ATOM 2825 O O . LEU A 1 427 ? -30.27400 100.43400 -1.12700 1.000 21.75000 428 LEU A O 1
ATOM 2830 N N . GLY A 1 428 ? -30.69200 99.21100 -2.97100 1.000 21.32000 429 GLY A N 1
ATOM 2831 C CA . GLY A 1 428 ? -30.25500 97.98500 -2.32900 1.000 19.99000 429 GLY A CA 1
ATOM 2832 C C . GLY A 1 428 ? -28.77600 97.98600 -1.99600 1.000 26.33000 429 GLY A C 1
ATOM 2833 O O . GLY A 1 428 ? -28.37900 97.58800 -0.89800 1.000 23.67000 429 GLY A O 1
ATOM 2834 N N . ARG A 1 429 ? -27.93600 98.43700 -2.93500 1.000 21.81000 430 ARG A N 1
ATOM 2835 C CA . ARG A 1 429 ? -26.49900 98.36200 -2.69400 1.000 22.38000 430 ARG A CA 1
ATOM 2836 C C . ARG A 1 429 ? -26.02200 99.37600 -1.66100 1.000 27.24000 430 ARG A C 1
ATOM 2837 O O . ARG A 1 429 ? -24.94500 99.19000 -1.08400 1.000 22.57000 430 ARG A O 1
ATOM 2845 N N . PHE A 1 430 ? -26.79100 100.42800 -1.39700 1.000 23.53000 431 PHE A N 1
ATOM 2846 C CA . PHE A 1 430 ? -26.45500 101.35600 -0.32700 1.000 18.70000 431 PHE A CA 1
ATOM 2847 C C . PHE A 1 430 ? -27.04500 100.93800 1.01400 1.000 21.53000 431 PHE A C 1
ATOM 2848 O O . PHE A 1 430 ? -26.98500 101.71400 1.97400 1.000 22.12000 431 PHE A O 1
ATOM 2856 N N . GLY A 1 431 ? -27.60600 99.73600 1.10000 1.000 23.02000 432 GLY A N 1
ATOM 2857 C CA . GLY A 1 431 ? -27.97200 99.14700 2.37000 1.000 25.64000 432 GLY A CA 1
ATOM 2858 C C . GLY A 1 431 ? -29.43100 99.22200 2.75800 1.000 24.22000 432 GLY A C 1
ATOM 2859 O O . GLY A 1 431 ? -29.76700 98.83800 3.88400 1.000 27.04000 432 GLY A O 1
ATOM 2860 N N . LEU A 1 432 ? -30.30600 99.70100 1.88000 1.000 24.27000 433 LEU A N 1
ATOM 2861 C CA . LEU A 1 432 ? -31.73300 99.76800 2.17700 1.000 27.17000 433 LEU A CA 1
ATOM 2862 C C . LEU A 1 432 ? -32.36700 98.43100 1.80900 1.000 27.72000 433 LEU A C 1
ATOM 2863 O O . LEU A 1 432 ? -32.40200 98.05500 0.63300 1.000 32.46000 433 LEU A O 1
ATOM 2868 N N . GLU A 1 433 ? -32.86100 97.71400 2.81500 1.000 28.99000 434 GLU A N 1
ATOM 2869 C CA . GLU A 1 433 ? -33.48400 96.42000 2.57600 1.000 32.04000 434 GLU A CA 1
ATOM 2870 C C . GLU A 1 433 ? -34.73000 96.57500 1.71200 1.000 27.71000 434 GLU A C 1
ATOM 2871 O O . GLU A 1 433 ? -35.37900 97.62400 1.70100 1.000 25.11000 434 GLU A O 1
ATOM 2877 N N . SER A 1 434 ? -35.06000 95.50200 0.98800 1.000 25.74000 435 SER A N 1
ATOM 2878 C CA . SER A 1 434 ? -36.12300 95.55400 -0.01200 1.000 26.70000 435 SER A CA 1
ATOM 2879 C C . SER A 1 434 ? -37.44400 96.03200 0.57900 1.000 24.64000 435 SER A C 1
ATOM 2880 O O . SER A 1 434 ? -38.13200 96.86900 -0.01700 1.000 23.57000 435 SER A O 1
ATOM 2883 N N . HIS A 1 435 ? -37.80900 95.52000 1.75900 1.000 24.95000 436 HIS A N 1
ATOM 2884 C CA . HIS A 1 435 ? -39.09600 95.86200 2.35700 1.000 35.17000 436 HIS A CA 1
ATOM 2885 C C . HIS A 1 435 ? -39.24100 97.35600 2.61800 1.000 26.92000 436 HIS A C 1
ATOM 2886 O O . HIS A 1 435 ? -40.37000 97.85400 2.68300 1.000 25.54000 436 HIS A O 1
ATOM 2893 N N . ALA A 1 436 ? -38.13300 98.08200 2.76000 1.000 23.95000 437 ALA A N 1
ATOM 2894 C CA . ALA A 1 436 ? -38.18100 99.51500 3.01300 1.000 31.24000 437 ALA A CA 1
ATOM 2895 C C . ALA A 1 436 ? -38.23900 100.34900 1.74100 1.000 29.36000 437 ALA A C 1
ATOM 2896 O O . ALA A 1 436 ? -38.38700 101.57200 1.83200 1.000 29.51000 437 ALA A O 1
ATOM 2898 N N . HIS A 1 437 ? -38.12500 99.72900 0.56400 1.000 22.89000 438 HIS A N 1
ATOM 2899 C CA . HIS A 1 437 ? -38.19900 100.49100 -0.67700 1.000 21.98000 438 HIS A CA 1
ATOM 2900 C C . HIS A 1 437 ? -39.58900 101.06100 -0.92300 1.000 25.78000 438 HIS A C 1
ATOM 2901 O O . HIS A 1 437 ? -39.71900 102.04200 -1.66300 1.000 28.59000 438 HIS A O 1
ATOM 2908 N N . THR A 1 438 ? -40.62200 100.47400 -0.32300 1.000 24.21000 439 THR A N 1
ATOM 2909 C CA . THR A 1 438 ? -42.00000 100.87600 -0.55900 1.000 28.24000 439 THR A CA 1
ATOM 2910 C C . THR A 1 438 ? -42.61600 101.62500 0.61500 1.000 34.76000 439 THR A C 1
ATOM 2911 O O . THR A 1 438 ? -43.81200 101.93200 0.57600 1.000 40.51000 439 THR A O 1
ATOM 2915 N N . ILE A 1 439 ? -41.84000 101.92100 1.65300 1.000 30.68000 440 ILE A N 1
ATOM 2916 C CA . ILE A 1 439 ? -42.31200 102.68600 2.80000 1.000 33.83000 440 ILE A CA 1
ATOM 2917 C C . ILE A 1 439 ? -42.15000 104.16800 2.50200 1.000 29.96000 440 ILE A C 1
ATOM 2918 O O . ILE A 1 439 ? -41.18000 104.58200 1.85900 1.000 34.30000 440 ILE A O 1
ATOM 2923 N N . GLN A 1 440 ? -43.10200 104.97300 2.96600 1.000 28.40000 441 GLN A N 1
ATOM 2924 C CA . GLN A 1 440 ? -42.95100 106.41800 2.86900 1.000 30.79000 441 GLN A CA 1
ATOM 2925 C C . GLN A 1 440 ? -41.72300 106.86500 3.65300 1.000 31.53000 441 GLN A C 1
ATOM 2926 O O . GLN A 1 440 ? -41.45800 106.37600 4.75500 1.000 26.67000 441 GLN A O 1
ATOM 2932 N N . ILE A 1 441 ? -40.96800 107.79900 3.06700 1.000 29.96000 442 ILE A N 1
ATOM 2933 C CA . ILE A 1 441 ? -39.68600 108.20800 3.63600 1.000 31.04000 442 ILE A CA 1
ATOM 2934 C C . ILE A 1 441 ? -39.85100 108.74900 5.05200 1.000 36.13000 442 ILE A C 1
ATOM 2935 O O . ILE A 1 441 ? -38.96500 108.57200 5.89900 1.000 34.68000 442 ILE A O 1
ATOM 2940 N N . CYS A 1 442 ? -40.98900 109.38400 5.34600 1.000 36.77000 443 CYS A N 1
ATOM 2941 C CA . CYS A 1 442 ? -41.21000 109.92700 6.68200 1.000 41.35000 443 CYS A CA 1
ATOM 2942 C C . CYS A 1 442 ? -41.29900 108.84000 7.74800 1.000 44.70000 443 CYS A C 1
ATOM 2943 O O . CYS A 1 442 ? -41.10500 109.13600 8.93200 1.000 40.55000 443 CYS A O 1
ATOM 2946 N N . LYS A 1 443 ? -41.58200 107.59800 7.36100 1.000 38.35000 444 LYS A N 1
ATOM 2947 C CA . LYS A 1 443 ? -41.63900 106.48700 8.30100 1.000 33.83000 444 LYS A CA 1
ATOM 2948 C C . LYS A 1 443 ? -40.31200 105.75100 8.43400 1.000 31.57000 444 LYS A C 1
ATOM 2949 O O . LYS A 1 443 ? -40.22800 104.79200 9.20900 1.000 35.69000 444 LYS A O 1
ATOM 2955 N N . LEU A 1 444 ? -39.28200 106.16800 7.70500 1.000 33.54000 445 LEU A N 1
ATOM 2956 C CA . LEU A 1 444 ? -37.98800 105.51100 7.78000 1.000 31.78000 445 LEU A CA 1
ATOM 2957 C C . LEU A 1 444 ? -37.17800 106.03900 8.96000 1.000 30.41000 445 LEU A C 1
ATOM 2958 O O . LEU A 1 444 ? -37.39500 107.14800 9.45600 1.000 32.50000 445 LEU A O 1
ATOM 2963 N N . SER A 1 445 ? -36.22600 105.22400 9.40200 1.000 27.96000 446 SER A N 1
ATOM 2964 C CA . SER A 1 445 ? -35.33000 105.61200 10.47700 1.000 34.96000 446 SER A CA 1
ATOM 2965 C C . SER A 1 445 ? -34.22300 106.51800 9.94300 1.000 31.95000 446 SER A C 1
ATOM 2966 O O . SER A 1 445 ? -34.06000 106.70100 8.73300 1.000 34.81000 446 SER A O 1
ATOM 2969 N N . GLY A 1 446 ? -33.45000 107.08600 10.87100 1.000 32.27000 447 GLY A N 1
ATOM 2970 C CA . GLY A 1 446 ? -32.37500 107.98300 10.47700 1.000 30.12000 447 GLY A CA 1
ATOM 2971 C C . GLY A 1 446 ? -31.32600 107.30400 9.61700 1.000 30.44000 447 GLY A C 1
ATOM 2972 O O . GLY A 1 446 ? -30.82900 107.88700 8.64900 1.000 33.72000 447 GLY A O 1
ATOM 2973 N N . GLY A 1 447 ? -30.97800 106.06100 9.95400 1.000 30.58000 448 GLY A N 1
ATOM 2974 C CA . GLY A 1 447 ? -30.02900 105.32600 9.13300 1.000 27.35000 448 GLY A CA 1
ATOM 2975 C C . GLY A 1 447 ? -30.56500 105.04100 7.74200 1.000 27.98000 448 GLY A C 1
ATOM 2976 O O . GLY A 1 447 ? -29.84500 105.17300 6.74700 1.000 26.04000 448 GLY A O 1
ATOM 2977 N N . GLN A 1 448 ? -31.84000 104.65500 7.65400 1.000 24.59000 449 GLN A N 1
ATOM 2978 C CA . GLN A 1 448 ? -32.45000 104.40200 6.35400 1.000 27.93000 449 GLN A CA 1
ATOM 2979 C C . GLN A 1 448 ? -32.49400 105.67300 5.51000 1.000 27.57000 449 GLN A C 1
ATOM 2980 O O . GLN A 1 448 ? -32.21200 105.64000 4.30300 1.000 27.69000 449 GLN A O 1
ATOM 2986 N N . LYS A 1 449 ? -32.82400 106.80800 6.13400 1.000 25.08000 450 LYS A N 1
ATOM 2987 C CA . LYS A 1 449 ? -32.81300 108.08100 5.41700 1.000 26.06000 450 LYS A CA 1
ATOM 2988 C C . LYS A 1 449 ? -31.40800 108.43600 4.94400 1.000 24.97000 450 LYS A C 1
ATOM 2989 O O . LYS A 1 449 ? -31.22700 108.92100 3.81900 1.000 26.17000 450 LYS A O 1
ATOM 2995 N N . ALA A 1 450 ? -30.40000 108.20400 5.79000 1.000 24.52000 451 ALA A N 1
ATOM 2996 C CA . ALA A 1 450 ? -29.02100 108.45900 5.38400 1.000 30.33000 451 ALA A CA 1
ATOM 2997 C C . ALA A 1 450 ? -28.63700 107.61200 4.17700 1.000 25.50000 451 ALA A C 1
ATOM 2998 O O . ALA A 1 450 ? -27.95300 108.08700 3.26000 1.000 24.83000 451 ALA A O 1
ATOM 3000 N N . ARG A 1 451 ? -29.06900 106.35000 4.15900 1.000 21.65000 452 ARG A N 1
ATOM 3001 C CA . ARG A 1 451 ? -28.76600 105.49600 3.01500 1.000 20.03000 452 ARG A CA 1
ATOM 3002 C C . ARG A 1 451 ? -29.47000 105.98600 1.75400 1.000 23.65000 452 ARG A C 1
ATOM 3003 O O . ARG A 1 451 ? -28.89500 105.93700 0.65700 1.000 24.37000 452 ARG A O 1
ATOM 3011 N N . VAL A 1 452 ? -30.70800 106.47300 1.88600 1.000 22.35000 453 VAL A N 1
ATOM 3012 C CA . VAL A 1 452 ? -31.38300 107.06700 0.73100 1.000 24.50000 453 VAL A CA 1
ATOM 3013 C C . VAL A 1 452 ? -30.60300 108.27500 0.22100 1.000 24.50000 453 VAL A C 1
ATOM 3014 O O . VAL A 1 452 ? -30.49800 108.49900 -0.99200 1.000 22.78000 453 VAL A O 1
ATOM 3018 N N . VAL A 1 453 ? -30.03800 109.06700 1.13500 1.000 25.90000 454 VAL A N 1
ATOM 3019 C CA . VAL A 1 453 ? -29.28000 110.24400 0.71300 1.000 24.38000 454 VAL A CA 1
ATOM 3020 C C . VAL A 1 453 ? -28.00800 109.83300 -0.02100 1.000 25.54000 454 VAL A C 1
ATOM 3021 O O . VAL A 1 453 ? -27.62200 110.45600 -1.01800 1.000 25.58000 454 VAL A O 1
ATOM 3025 N N . PHE A 1 454 ? -27.33200 108.78800 0.46100 1.000 19.09000 455 PHE A N 1
ATOM 3026 C CA . PHE A 1 454 ? -26.14300 108.30600 -0.24100 1.000 22.85000 455 PHE A CA 1
ATOM 3027 C C . PHE A 1 454 ? -26.49600 107.79600 -1.63500 1.000 24.92000 455 PHE A C 1
ATOM 3028 O O . PHE A 1 454 ? -25.76300 108.04300 -2.60500 1.000 21.30000 455 PHE A O 1
ATOM 3036 N N . ALA A 1 455 ? -27.62200 107.08500 -1.75500 1.000 21.89000 456 ALA A N 1
ATOM 3037 C CA . ALA A 1 455 ? -28.08800 106.65700 -3.07200 1.000 26.38000 456 ALA A CA 1
ATOM 3038 C C . ALA A 1 455 ? -28.34700 107.85300 -3.98300 1.000 24.55000 456 ALA A C 1
ATOM 3039 O O . ALA A 1 455 ? -27.96700 107.84400 -5.16200 1.000 30.43000 456 ALA A O 1
ATOM 3041 N N . GLU A 1 456 ? -28.99700 108.89300 -3.45100 1.000 22.42000 457 GLU A N 1
ATOM 3042 C CA . GLU A 1 456 ? -29.23400 110.10400 -4.23100 1.000 22.16000 457 GLU A CA 1
ATOM 3043 C C . GLU A 1 456 ? -27.92400 110.72500 -4.69900 1.000 27.38000 457 GLU A C 1
ATOM 3044 O O . GLU A 1 456 ? -27.81100 111.15800 -5.85300 1.000 23.77000 457 GLU A O 1
ATOM 3050 N N . LEU A 1 457 ? -26.92800 110.78500 -3.81000 1.000 25.97000 458 LEU A N 1
ATOM 3051 C CA . LEU A 1 457 ? -25.62300 111.31400 -4.19400 1.000 27.41000 458 LEU A CA 1
ATOM 3052 C C . LEU A 1 457 ? -25.02400 110.51200 -5.33900 1.000 25.92000 458 LEU A C 1
ATOM 3053 O O . LEU A 1 457 ? -24.45200 111.08400 -6.27500 1.000 30.91000 458 LEU A O 1
ATOM 3058 N N . ALA A 1 458 ? -25.14600 109.18400 -5.28300 1.000 23.11000 459 ALA A N 1
ATOM 3059 C CA . ALA A 1 458 ? -24.69600 108.36300 -6.40400 1.000 21.42000 459 ALA A CA 1
ATOM 3060 C C . ALA A 1 458 ? -25.43000 108.73400 -7.68800 1.000 26.12000 459 ALA A C 1
ATOM 3061 O O . ALA A 1 458 ? -24.81900 108.81400 -8.76100 1.000 26.94000 459 ALA A O 1
ATOM 3063 N N . CYS A 1 459 ? -26.74100 108.97200 -7.59800 1.000 20.98000 460 CYS A N 1
ATOM 3064 C CA . CYS A 1 459 ? -27.51000 109.28900 -8.79900 1.000 23.32000 460 CYS A CA 1
ATOM 3065 C C . CYS A 1 459 ? -27.18400 110.67600 -9.34200 1.000 22.40000 460 CYS A C 1
ATOM 3066 O O . CYS A 1 459 ? -27.36200 110.92600 -10.53900 1.000 29.22000 460 CYS A O 1
ATOM 3069 N N . ARG A 1 460 ? -26.71300 111.58900 -8.49000 1.000 22.53000 461 ARG A N 1
ATOM 3070 C CA . ARG A 1 460 ? -26.38000 112.93200 -8.95000 1.000 26.33000 461 ARG A CA 1
ATOM 3071 C C . ARG A 1 460 ? -25.12800 112.96600 -9.81800 1.000 30.37000 461 ARG A C 1
ATOM 3072 O O . ARG A 1 460 ? -24.86800 113.99600 -10.45000 1.000 30.01000 461 ARG A O 1
ATOM 3080 N N . GLU A 1 461 ? -24.36900 111.87400 -9.86600 1.000 33.55000 462 GLU A N 1
ATOM 3081 C CA . GLU A 1 461 ? -23.12100 111.79500 -10.61600 1.000 36.97000 462 GLU A CA 1
ATOM 3082 C C . GLU A 1 461 ? -22.20300 112.97700 -10.29100 1.000 34.31000 462 GLU A C 1
ATOM 3083 O O . GLU A 1 461 ? -21.86600 113.77100 -11.17400 1.000 29.14000 462 GLU A O 1
ATOM 3089 N N . PRO A 1 462 ? -21.78000 113.11200 -9.04000 1.000 28.85000 463 PRO A N 1
ATOM 3090 C CA . PRO A 1 462 ? -21.07800 114.32600 -8.62300 1.000 29.51000 463 PRO A CA 1
ATOM 3091 C C . PRO A 1 462 ? -19.61100 114.30700 -9.02000 1.000 30.23000 463 PRO A C 1
ATOM 3092 O O . PRO A 1 462 ? -19.01000 113.26000 -9.27000 1.000 29.17000 463 PRO A O 1
ATOM 3096 N N . ASP A 1 463 ? -19.04500 115.50900 -9.08200 1.000 24.28000 464 ASP A N 1
ATOM 3097 C CA . ASP A 1 463 ? -17.60600 115.67600 -9.20700 1.000 29.58000 464 ASP A CA 1
ATOM 3098 C C . ASP A 1 463 ? -16.92800 115.84300 -7.85700 1.000 30.95000 464 ASP A C 1
ATOM 3099 O O . ASP A 1 463 ? -15.73500 115.54500 -7.73500 1.000 31.02000 464 ASP A O 1
ATOM 3104 N N . VAL A 1 464 ? -17.66300 116.31100 -6.84800 1.000 28.76000 465 VAL A N 1
ATOM 3105 C CA . VAL A 1 464 ? -17.14000 116.52500 -5.50300 1.000 22.77000 465 VAL A CA 1
ATOM 3106 C C . VAL A 1 464 ? -18.14600 115.98300 -4.49700 1.000 26.43000 465 VAL A C 1
ATOM 3107 O O . VAL A 1 464 ? -19.32300 116.35400 -4.52900 1.000 26.05000 465 VAL A O 1
ATOM 3111 N N . LEU A 1 465 ? -17.67900 115.12100 -3.59700 1.000 22.64000 466 LEU A N 1
ATOM 3112 C CA . LEU A 1 465 ? -18.45700 114.62400 -2.46900 1.000 28.28000 466 LEU A CA 1
ATOM 3113 C C . LEU A 1 465 ? -18.10700 115.46200 -1.24600 1.000 28.68000 466 LEU A C 1
ATOM 3114 O O . LEU A 1 465 ? -16.92700 115.61600 -0.92300 1.000 27.21000 466 LEU A O 1
ATOM 3119 N N . ILE A 1 466 ? -19.11800 116.01400 -0.58300 1.000 24.38000 467 ILE A N 1
ATOM 3120 C CA . ILE A 1 466 ? -18.93400 116.82500 0.61700 1.000 22.33000 467 ILE A CA 1
ATOM 3121 C C . ILE A 1 466 ? -19.79400 116.20500 1.70700 1.000 26.56000 467 ILE A C 1
ATOM 3122 O O . ILE A 1 466 ? -21.02100 116.35600 1.69600 1.000 24.70000 467 ILE A O 1
ATOM 3127 N N . LEU A 1 467 ? -19.15500 115.52300 2.65400 1.000 26.44000 468 LEU A N 1
ATOM 3128 C CA . LEU A 1 467 ? -19.82900 114.64600 3.60900 1.000 25.24000 468 LEU A CA 1
ATOM 3129 C C . LEU A 1 467 ? -19.60500 115.16300 5.02400 1.000 28.56000 468 LEU A C 1
ATOM 3130 O O . LEU A 1 467 ? -18.48600 115.09000 5.54400 1.000 22.02000 468 LEU A O 1
ATOM 3135 N N . ASP A 1 468 ? -20.66900 115.65500 5.65800 1.000 27.41000 469 ASP A N 1
ATOM 3136 C CA . ASP A 1 468 ? -20.62800 116.11400 7.04100 1.000 27.93000 469 ASP A CA 1
ATOM 3137 C C . ASP A 1 468 ? -21.11700 114.98300 7.94000 1.000 22.64000 469 ASP A C 1
ATOM 3138 O O . ASP A 1 468 ? -22.31300 114.67500 7.96000 1.000 24.70000 469 ASP A O 1
ATOM 3143 N N . GLU A 1 469 ? -20.19300 114.37300 8.67700 1.000 23.97000 470 GLU A N 1
ATOM 3144 C CA . GLU A 1 469 ? -20.48800 113.26700 9.58100 1.000 28.72000 470 GLU A CA 1
ATOM 3145 C C . GLU A 1 469 ? -21.24400 112.13100 8.88300 1.000 27.83000 470 GLU A C 1
ATOM 3146 O O . GLU A 1 469 ? -22.36700 111.79700 9.27000 1.000 25.94000 470 GLU A O 1
ATOM 3152 N N . PRO A 1 470 ? -20.64700 111.50500 7.86400 1.000 25.93000 471 PRO A N 1
ATOM 3153 C CA . PRO A 1 470 ? -21.38900 110.48600 7.10500 1.000 23.15000 471 PRO A CA 1
ATOM 3154 C C . PRO A 1 470 ? -21.60600 109.18200 7.85700 1.000 27.33000 471 PRO A C 1
ATOM 3155 O O . PRO A 1 470 ? -22.51800 108.43000 7.49200 1.000 27.33000 471 PRO A O 1
ATOM 3159 N N . THR A 1 471 ? -20.81900 108.88900 8.89300 1.000 21.74000 472 THR A N 1
ATOM 3160 C CA . THR A 1 471 ? -20.86600 107.58600 9.54700 1.000 19.85000 472 THR A CA 1
ATOM 3161 C C . THR A 1 471 ? -21.83600 107.51800 10.71900 1.000 25.36000 472 THR A C 1
ATOM 3162 O O . THR A 1 471 ? -22.02600 106.42800 11.27100 1.000 28.65000 472 THR A O 1
ATOM 3166 N N . ASN A 1 472 ? -22.45400 108.63900 11.10300 1.000 28.68000 473 ASN A N 1
ATOM 3167 C CA . ASN A 1 472 ? -23.20900 108.68600 12.35400 1.000 27.57000 473 ASN A CA 1
ATOM 3168 C C . ASN A 1 472 ? -24.31200 107.63300 12.39700 1.000 29.55000 473 ASN A C 1
ATOM 3169 O O . ASN A 1 472 ? -24.54500 107.01600 13.44200 1.000 24.10000 473 ASN A O 1
ATOM 3174 N N . ASN A 1 473 ? -24.99200 107.40300 11.27300 1.000 21.95000 474 ASN A N 1
ATOM 3175 C CA . ASN A 1 473 ? -26.12700 106.48800 11.22900 1.000 29.04000 474 ASN A CA 1
ATOM 3176 C C . ASN A 1 473 ? -25.86700 105.26800 10.35100 1.000 30.58000 474 ASN A C 1
ATOM 3177 O O . ASN A 1 473 ? -26.81800 104.62300 9.89700 1.000 38.20000 474 ASN A O 1
ATOM 3182 N N . LEU A 1 474 ? -24.60400 104.93500 10.10600 1.000 30.27000 475 LEU A N 1
ATOM 3183 C CA . LEU A 1 474 ? -24.23500 103.75800 9.33700 1.000 28.75000 475 LEU A CA 1
ATOM 3184 C C . LEU A 1 474 ? -23.68400 102.68000 10.26100 1.000 30.64000 475 LEU A C 1
ATOM 3185 O O . LEU A 1 474 ? -23.21200 102.95700 11.36700 1.000 36.81000 475 LEU A O 1
ATOM 3190 N N . ASP A 1 475 ? -23.75300 101.43900 9.79200 1.000 26.01000 476 ASP A N 1
ATOM 3191 C CA . ASP A 1 475 ? -23.07100 100.34400 10.46100 1.000 24.95000 476 ASP A CA 1
ATOM 3192 C C . ASP A 1 475 ? -21.65500 100.20600 9.90500 1.000 23.20000 476 ASP A C 1
ATOM 3193 O O . ASP A 1 475 ? -21.28500 100.83700 8.91300 1.000 26.56000 476 ASP A O 1
ATOM 3198 N N . ILE A 1 476 ? -20.85700 99.36300 10.56100 1.000 24.47000 477 ILE A N 1
ATOM 3199 C CA . ILE A 1 476 ? -19.43800 99.27700 10.22600 1.000 27.67000 477 ILE A CA 1
ATOM 3200 C C . ILE A 1 476 ? -19.24300 98.75700 8.80600 1.000 26.14000 477 ILE A C 1
ATOM 3201 O O . ILE A 1 476 ? -18.34300 99.20600 8.08800 1.000 26.51000 477 ILE A O 1
ATOM 3206 N N . GLU A 1 477 ? -20.07900 97.81100 8.37400 1.000 26.47000 478 GLU A N 1
ATOM 3207 C CA . GLU A 1 477 ? -19.93200 97.27800 7.02300 1.000 33.08000 478 GLU A CA 1
ATOM 3208 C C . GLU A 1 477 ? -20.16500 98.36400 5.97800 1.000 28.71000 478 GLU A C 1
ATOM 3209 O O . GLU A 1 477 ? -19.43800 98.44600 4.98000 1.000 34.72000 478 GLU A O 1
ATOM 3215 N N . SER A 1 478 ? -21.15600 99.22900 6.20500 1.000 22.34000 479 SER A N 1
ATOM 3216 C CA . SER A 1 478 ? -21.40000 100.31700 5.26500 1.000 26.24000 479 SER A CA 1
ATOM 3217 C C . SER A 1 478 ? -20.32200 101.39100 5.34800 1.000 22.43000 479 SER A C 1
ATOM 3218 O O . SER A 1 478 ? -20.02600 102.03700 4.34100 1.000 25.26000 479 SER A O 1
ATOM 3221 N N . ILE A 1 479 ? -19.71200 101.58900 6.51800 1.000 23.56000 480 ILE A N 1
ATOM 3222 C CA . ILE A 1 479 ? -18.60400 102.53700 6.61100 1.000 22.40000 480 ILE A CA 1
ATOM 3223 C C . ILE A 1 479 ? -17.38500 102.00700 5.86000 1.000 28.07000 480 ILE A C 1
ATOM 3224 O O . ILE A 1 479 ? -16.67500 102.76300 5.18400 1.000 26.90000 480 ILE A O 1
ATOM 3229 N N . ASP A 1 480 ? -17.13900 100.69700 5.94800 1.000 29.35000 481 ASP A N 1
ATOM 3230 C CA . ASP A 1 480 ? -16.08400 100.07600 5.15200 1.000 29.64000 481 ASP A CA 1
ATOM 3231 C C . ASP A 1 480 ? -16.37100 100.21200 3.66200 1.000 26.83000 481 ASP A C 1
ATOM 3232 O O . ASP A 1 480 ? -15.46700 100.51400 2.86800 1.000 22.13000 481 ASP A O 1
ATOM 3237 N N . ALA A 1 481 ? -17.62600 99.97900 3.26300 1.000 19.53000 482 ALA A N 1
ATOM 3238 C CA . ALA A 1 481 ? -18.00400 100.15200 1.86400 1.000 26.12000 482 ALA A CA 1
ATOM 3239 C C . ALA A 1 481 ? -17.80800 101.59500 1.41400 1.000 25.73000 482 ALA A C 1
ATOM 3240 O O . ALA A 1 481 ? -17.35100 101.84700 0.29300 1.000 29.46000 482 ALA A O 1
ATOM 3242 N N . LEU A 1 482 ? -18.13900 102.55600 2.28000 1.000 20.01000 483 LEU A N 1
ATOM 3243 C CA . LEU A 1 482 ? -17.94000 103.96400 1.95500 1.000 21.22000 483 LEU A CA 1
ATOM 3244 C C . LEU A 1 482 ? -16.46200 104.28300 1.77300 1.000 21.91000 483 LEU A C 1
ATOM 3245 O O . LEU A 1 482 ? -16.08900 105.03000 0.86200 1.000 19.31000 483 LEU A O 1
ATOM 3250 N N . GLY A 1 483 ? -15.60800 103.73300 2.63800 1.000 19.83000 484 GLY A N 1
ATOM 3251 C CA . GLY A 1 483 ? -14.17700 103.94100 2.47800 1.000 20.99000 484 GLY A CA 1
ATOM 3252 C C . GLY A 1 483 ? -13.64700 103.36400 1.17900 1.000 22.24000 484 GLY A C 1
ATOM 3253 O O . GLY A 1 483 ? -12.87600 104.01600 0.46400 1.000 23.67000 484 GLY A O 1
ATOM 3254 N N . GLU A 1 484 ? -14.05600 102.13600 0.85100 1.000 21.17000 485 GLU A N 1
ATOM 3255 C CA . GLU A 1 484 ? -13.64400 101.53700 -0.41700 1.000 26.73000 485 GLU A CA 1
ATOM 3256 C C . GLU A 1 484 ? -14.12500 102.37100 -1.60000 1.000 24.49000 485 GLU A C 1
ATOM 3257 O O . GLU A 1 484 ? -13.38500 102.57200 -2.57500 1.000 22.68000 485 GLU A O 1
ATOM 3263 N N . ALA A 1 485 ? -15.35700 102.88200 -1.52300 1.000 22.28000 486 ALA A N 1
ATOM 3264 C CA . ALA A 1 485 ? -15.89900 103.69400 -2.60700 1.000 25.92000 486 ALA A CA 1
ATOM 3265 C C . ALA A 1 485 ? -15.12700 104.99700 -2.76000 1.000 23.57000 486 ALA A C 1
ATOM 3266 O O . ALA A 1 485 ? -14.84400 105.43100 -3.88300 1.000 25.45000 486 ALA A O 1
ATOM 3268 N N . ILE A 1 486 ? -14.78400 105.63800 -1.64200 1.000 24.31000 487 ILE A N 1
ATOM 3269 C CA . ILE A 1 486 ? -13.98500 106.85800 -1.70000 1.000 22.15000 487 ILE A CA 1
ATOM 3270 C C . ILE A 1 486 ? -12.62300 106.56800 -2.31300 1.000 23.91000 487 ILE A C 1
ATOM 3271 O O . ILE A 1 486 ? -12.07800 107.38400 -3.06700 1.000 23.89000 487 ILE A O 1
ATOM 3276 N N . ASN A 1 487 ? -12.05900 105.39500 -2.01700 1.000 21.70000 488 ASN A N 1
ATOM 3277 C CA . ASN A 1 487 ? -10.75900 105.06300 -2.59300 1.000 23.57000 488 ASN A CA 1
ATOM 3278 C C . ASN A 1 487 ? -10.85300 104.76700 -4.08700 1.000 23.33000 488 ASN A C 1
ATOM 3279 O O . ASN A 1 487 ? -9.88300 104.99000 -4.81900 1.000 25.42000 488 ASN A O 1
ATOM 3284 N N . GLU A 1 488 ? -11.99700 104.26700 -4.56300 1.000 26.44000 489 GLU A N 1
ATOM 3285 C CA . GLU A 1 488 ? -12.16300 104.06300 -6.00100 1.000 28.92000 489 GLU A CA 1
ATOM 3286 C C . GLU A 1 488 ? -12.61800 105.32100 -6.73300 1.000 27.16000 489 GLU A C 1
ATOM 3287 O O . GLU A 1 488 ? -12.40500 105.42800 -7.94600 1.000 25.41000 489 GLU A O 1
ATOM 3293 N N . TYR A 1 489 ? -13.23300 106.26300 -6.02400 1.000 28.76000 490 TYR A N 1
ATOM 3294 C CA . TYR A 1 489 ? -13.85100 107.43100 -6.64000 1.000 23.10000 490 TYR A CA 1
ATOM 3295 C C . TYR A 1 489 ? -12.79700 108.34100 -7.26900 1.000 26.60000 490 TYR A C 1
ATOM 3296 O O . TYR A 1 489 ? -11.76600 108.63300 -6.65500 1.000 27.78000 490 TYR A O 1
ATOM 3305 N N . LYS A 1 490 ? -13.05100 108.78000 -8.50300 1.000 24.97000 491 LYS A N 1
ATOM 3306 C CA . LYS A 1 490 ? -12.12100 109.62600 -9.24100 1.000 25.53000 491 LYS A CA 1
ATOM 3307 C C . LYS A 1 490 ? -12.47300 111.10700 -9.16000 1.000 25.05000 491 LYS A C 1
ATOM 3308 O O . LYS A 1 490 ? -11.92100 111.91000 -9.92000 1.000 32.76000 491 LYS A O 1
ATOM 3314 N N . GLY A 1 491 ? -13.38500 111.48600 -8.26600 1.000 24.95000 492 GLY A N 1
ATOM 3315 C CA . GLY A 1 491 ? -13.63400 112.87500 -7.95300 1.000 24.89000 492 GLY A CA 1
ATOM 3316 C C . GLY A 1 491 ? -12.97100 113.28400 -6.64900 1.000 24.39000 492 GLY A C 1
ATOM 3317 O O . GLY A 1 491 ? -12.14700 112.56700 -6.07900 1.000 24.00000 492 GLY A O 1
ATOM 3318 N N . ALA A 1 492 ? -13.34100 114.47000 -6.17700 1.000 23.22000 493 ALA A N 1
ATOM 3319 C CA . ALA A 1 492 ? -12.81400 115.01200 -4.93400 1.000 22.80000 493 ALA A CA 1
ATOM 3320 C C . ALA A 1 492 ? -13.73200 114.65700 -3.77200 1.000 27.53000 493 ALA A C 1
ATOM 3321 O O . ALA A 1 492 ? -14.93300 114.45200 -3.95300 1.000 26.56000 493 ALA A O 1
ATOM 3323 N N . VAL A 1 493 ? -13.15700 114.58100 -2.57200 1.000 22.69000 494 VAL A N 1
ATOM 3324 C CA . VAL A 1 493 ? -13.91900 114.29000 -1.36100 1.000 20.47000 494 VAL A CA 1
ATOM 3325 C C . VAL A 1 493 ? -13.46100 115.22000 -0.24500 1.000 26.54000 494 VAL A C 1
ATOM 3326 O O . VAL A 1 493 ? -12.26300 115.32200 0.03700 1.000 24.61000 494 VAL A O 1
ATOM 3330 N N . ILE A 1 494 ? -14.42000 115.89600 0.38100 1.000 26.58000 495 ILE A N 1
ATOM 3331 C CA . ILE A 1 494 ? -14.21600 116.72200 1.56500 1.000 23.34000 495 ILE A CA 1
ATOM 3332 C C . ILE A 1 494 ? -15.13600 116.17200 2.64200 1.000 25.27000 495 ILE A C 1
ATOM 3333 O O . ILE A 1 494 ? -16.35300 116.09900 2.43800 1.000 25.96000 495 ILE A O 1
ATOM 3338 N N . VAL A 1 495 ? -14.56900 115.78400 3.78100 1.000 24.57000 496 VAL A N 1
ATOM 3339 C CA . VAL A 1 495 ? -15.32000 115.07400 4.80800 1.000 25.54000 496 VAL A CA 1
ATOM 3340 C C . VAL A 1 495 ? -15.04100 115.68900 6.17300 1.000 27.71000 496 VAL A C 1
ATOM 3341 O O . VAL A 1 495 ? -13.91800 116.11900 6.46000 1.000 27.34000 496 VAL A O 1
ATOM 3345 N N . VAL A 1 496 ? -16.08100 115.76100 6.99700 1.000 28.88000 497 VAL A N 1
ATOM 3346 C CA . VAL A 1 496 ? -15.95900 115.97800 8.43200 1.000 24.75000 497 VAL A CA 1
ATOM 3347 C C . VAL A 1 496 ? -16.37400 114.68000 9.10600 1.000 29.75000 497 VAL A C 1
ATOM 3348 O O . VAL A 1 496 ? -17.50900 114.22200 8.93000 1.000 30.94000 497 VAL A O 1
ATOM 3352 N N . SER A 1 497 ? -15.46000 114.07600 9.86200 1.000 25.93000 498 SER A N 1
ATOM 3353 C CA . SER A 1 497 ? -15.74800 112.78300 10.46100 1.000 28.02000 498 SER A CA 1
ATOM 3354 C C . SER A 1 497 ? -14.91100 112.58500 11.71300 1.000 29.00000 498 SER A C 1
ATOM 3355 O O . SER A 1 497 ? -13.80100 113.11000 11.83000 1.000 29.62000 498 SER A O 1
ATOM 3358 N N . HIS A 1 498 ? -15.46600 111.81900 12.64900 1.000 31.15000 499 HIS A N 1
ATOM 3359 C CA . HIS A 1 498 ? -14.75200 111.35100 13.82600 1.000 30.19000 499 HIS A CA 1
ATOM 3360 C C . HIS A 1 498 ? -14.29500 109.90700 13.68900 1.000 32.49000 499 HIS A C 1
ATOM 3361 O O . HIS A 1 498 ? -13.72900 109.35500 14.63800 1.000 33.92000 499 HIS A O 1
ATOM 3368 N N . ASP A 1 499 ? -14.54100 109.28100 12.54000 1.000 27.27000 500 ASP A N 1
ATOM 3369 C CA . ASP A 1 499 ? -14.20800 107.87600 12.32200 1.000 28.03000 500 ASP A CA 1
ATOM 3370 C C . ASP A 1 499 ? -12.76100 107.79500 11.85000 1.000 25.03000 500 ASP A C 1
ATOM 3371 O O . ASP A 1 499 ? -12.46200 108.03100 10.67800 1.000 25.94000 500 ASP A O 1
ATOM 3376 N N . ALA A 1 500 ? -11.86100 107.44900 12.77400 1.000 23.73000 501 ALA A N 1
ATOM 3377 C CA . ALA A 1 500 ? -10.43600 107.42900 12.46200 1.000 24.25000 501 ALA A CA 1
ATOM 3378 C C . ALA A 1 500 ? -10.11700 106.43900 11.34900 1.000 26.27000 501 ALA A C 1
ATOM 3379 O O . ALA A 1 500 ? -9.28700 106.72300 10.47900 1.000 26.05000 501 ALA A O 1
ATOM 3381 N N . ARG A 1 501 ? -10.75900 105.26800 11.36100 1.000 24.14000 502 ARG A N 1
ATOM 3382 C CA . ARG A 1 501 ? -10.49100 104.27500 10.32600 1.000 24.13000 502 ARG A CA 1
ATOM 3383 C C . ARG A 1 501 ? -10.87100 104.79900 8.94700 1.000 22.99000 502 ARG A C 1
ATOM 3384 O O . ARG A 1 501 ? -10.13400 104.59800 7.97500 1.000 23.08000 502 ARG A O 1
ATOM 3392 N N . LEU A 1 502 ? -12.01000 105.48800 8.84500 1.000 22.11000 503 LEU A N 1
ATOM 3393 C CA . LEU A 1 502 ? -12.42200 106.05400 7.56400 1.000 27.18000 503 LEU A CA 1
ATOM 3394 C C . LEU A 1 502 ? -11.44400 107.12500 7.09900 1.000 26.29000 503 LEU A C 1
ATOM 3395 O O . LEU A 1 502 ? -11.01800 107.13400 5.93800 1.000 25.16000 503 LEU A O 1
ATOM 3400 N N . ILE A 1 503 ? -11.07700 108.04000 7.99900 1.000 25.68000 504 ILE A N 1
ATOM 3401 C CA . ILE A 1 503 ? -10.16700 109.12400 7.64100 1.000 24.07000 504 ILE A CA 1
ATOM 3402 C C . ILE A 1 503 ? -8.81200 108.56900 7.22000 1.000 23.75000 504 ILE A C 1
ATOM 3403 O O . ILE A 1 503 ? -8.16000 109.09800 6.31200 1.000 25.33000 504 ILE A O 1
ATOM 3408 N N . THR A 1 504 ? -8.38100 107.47900 7.85500 1.000 23.25000 505 THR A N 1
ATOM 3409 C CA . THR A 1 504 ? -7.05600 106.92700 7.59800 1.000 24.37000 505 THR A CA 1
ATOM 3410 C C . THR A 1 504 ? -7.02200 106.12700 6.30000 1.000 29.22000 505 THR A C 1
ATOM 3411 O O . THR A 1 504 ? -6.13200 106.32500 5.46600 1.000 26.68000 505 THR A O 1
ATOM 3415 N N . GLU A 1 505 ? -7.98200 105.21700 6.11400 1.000 30.11000 506 GLU A N 1
ATOM 3416 C CA . GLU A 1 505 ? -7.97300 104.36000 4.93400 1.000 28.14000 506 GLU A CA 1
ATOM 3417 C C . GLU A 1 505 ? -8.21500 105.13500 3.64500 1.000 25.36000 506 GLU A C 1
ATOM 3418 O O . GLU A 1 505 ? -7.80700 104.67100 2.57500 1.000 23.62000 506 GLU A O 1
ATOM 3424 N N . THR A 1 506 ? -8.85900 106.29800 3.71700 1.000 23.19000 507 THR A N 1
ATOM 3425 C CA . THR A 1 506 ? -9.05100 107.14100 2.54500 1.000 21.96000 507 THR A CA 1
ATOM 3426 C C . THR A 1 506 ? -7.90800 108.12600 2.33700 1.000 27.87000 507 THR A C 1
ATOM 3427 O O . THR A 1 506 ? -7.98700 108.95700 1.42500 1.000 23.37000 507 THR A O 1
ATOM 3431 N N . ASN A 1 507 ? -6.86000 108.05500 3.16400 1.000 23.52000 508 ASN A N 1
ATOM 3432 C CA . ASN A 1 507 ? -5.64200 108.85200 2.99000 1.000 24.75000 508 ASN A CA 1
ATOM 3433 C C . ASN A 1 507 ? -5.94300 110.34800 2.99900 1.000 26.68000 508 ASN A C 1
ATOM 3434 O O . ASN A 1 507 ? -5.35800 111.12400 2.24000 1.000 27.11000 508 ASN A O 1
ATOM 3439 N N . CYS A 1 508 ? -6.86000 110.75800 3.87000 1.000 23.40000 509 CYS A N 1
ATOM 3440 C CA . CYS A 1 508 ? -7.27600 112.15100 3.91000 1.000 24.18000 509 CYS A CA 1
ATOM 3441 C C . CYS A 1 508 ? -6.16100 113.04800 4.43400 1.000 31.79000 509 CYS A C 1
ATOM 3442 O O . CYS A 1 508 ? -5.48900 112.73300 5.42000 1.000 24.85000 509 CYS A O 1
ATOM 3445 N N . GLN A 1 509 ? -5.95400 114.15800 3.73300 1.000 25.90000 510 GLN A N 1
ATOM 3446 C CA . GLN A 1 509 ? -5.16000 115.27100 4.22800 1.000 27.07000 510 GLN A CA 1
ATOM 3447 C C . GLN A 1 509 ? -5.99400 116.06700 5.22200 1.000 31.58000 510 GLN A C 1
ATOM 3448 O O . GLN A 1 509 ? -7.13800 116.43100 4.93100 1.000 27.48000 510 GLN A O 1
ATOM 3454 N N . LEU A 1 510 ? -5.43400 116.32800 6.39600 1.000 29.66000 511 LEU A N 1
ATOM 3455 C CA . LEU A 1 510 ? -6.19200 116.96200 7.46400 1.000 33.53000 511 LEU A CA 1
ATOM 3456 C C . LEU A 1 510 ? -6.01400 118.47400 7.42800 1.000 31.75000 511 LEU A C 1
ATOM 3457 O O . LEU A 1 510 ? -4.90300 118.98400 7.25000 1.000 30.56000 511 LEU A O 1
ATOM 3462 N N . TRP A 1 511 ? -7.12800 119.18800 7.57900 1.000 27.15000 512 TRP A N 1
ATOM 3463 C CA . TRP A 1 511 ? -7.13600 120.64300 7.63900 1.000 26.44000 512 TRP A CA 1
ATOM 3464 C C . TRP A 1 511 ? -7.94600 121.05500 8.85800 1.000 26.31000 512 TRP A C 1
ATOM 3465 O O . TRP A 1 511 ? -9.12000 120.69400 8.97400 1.000 27.33000 512 TRP A O 1
ATOM 3476 N N . VAL A 1 512 ? -7.31800 121.79500 9.76800 1.000 27.65000 513 VAL A N 1
ATOM 3477 C CA . VAL A 1 512 ? -7.92000 122.16000 11.04500 1.000 29.31000 513 VAL A CA 1
ATOM 3478 C C . VAL A 1 512 ? -8.51500 123.55600 10.93400 1.000 30.05000 513 VAL A C 1
ATOM 3479 O O . VAL A 1 512 ? -7.88300 124.47000 10.38900 1.000 29.24000 513 VAL A O 1
ATOM 3483 N N . VAL A 1 513 ? -9.73600 123.72000 11.43600 1.000 30.47000 514 VAL A N 1
ATOM 3484 C CA . VAL A 1 513 ? -10.34600 125.04200 11.53400 1.000 33.40000 514 VAL A CA 1
ATOM 3485 C C . VAL A 1 513 ? -9.79700 125.72800 12.77800 1.000 37.45000 514 VAL A C 1
ATOM 3486 O O . VAL A 1 513 ? -9.90900 125.20100 13.89000 1.000 41.47000 514 VAL A O 1
ATOM 3490 N N . GLU A 1 514 ? -9.19800 126.90000 12.59100 1.000 31.29000 515 GLU A N 1
ATOM 3491 C CA . GLU A 1 514 ? -8.55700 127.62600 13.67800 1.000 32.99000 515 GLU A CA 1
ATOM 3492 C C . GLU A 1 514 ? -8.18400 129.01000 13.17200 1.000 37.16000 515 GLU A C 1
ATOM 3493 O O . GLU A 1 514 ? -7.99500 129.21700 11.97000 1.000 35.37000 515 GLU A O 1
ATOM 3499 N N . GLU A 1 515 ? -8.07500 129.95300 14.11000 1.000 36.01000 516 GLU A N 1
ATOM 3500 C CA . GLU A 1 515 ? -7.66900 131.32600 13.80800 1.000 39.59000 516 GLU A CA 1
ATOM 3501 C C . GLU A 1 515 ? -8.58700 131.97600 12.77700 1.000 37.36000 516 GLU A C 1
ATOM 3502 O O . GLU A 1 515 ? -8.13600 132.77400 11.95100 1.000 38.93000 516 GLU A O 1
ATOM 3508 N N . GLN A 1 516 ? -9.87700 131.63200 12.81800 1.000 37.48000 517 GLN A N 1
ATOM 3509 C CA . GLN A 1 516 ? -10.85800 132.12000 11.84500 1.000 39.81000 517 GLN A CA 1
ATOM 3510 C C . GLN A 1 516 ? -10.41900 131.80300 10.41800 1.000 37.45000 517 GLN A C 1
ATOM 3511 O O . GLN A 1 516 ? -10.61400 132.59800 9.49600 1.000 37.78000 517 GLN A O 1
ATOM 3517 N N . SER A 1 517 ? -9.82400 130.62900 10.23900 1.000 37.70000 518 SER A N 1
ATOM 3518 C CA . SER A 1 517 ? -9.26100 130.20800 8.96300 1.000 35.89000 518 SER A CA 1
ATOM 3519 C C . SER A 1 517 ? -9.09700 128.69300 8.99500 1.000 36.30000 518 SER A C 1
ATOM 3520 O O . SER A 1 517 ? -9.55100 128.02200 9.92800 1.000 32.41000 518 SER A O 1
ATOM 3523 N N . VAL A 1 518 ? -8.43900 128.15100 7.97300 1.000 31.65000 519 VAL A N 1
ATOM 3524 C CA . VAL A 1 518 ? -8.18800 126.72000 7.84900 1.000 35.79000 519 VAL A CA 1
ATOM 3525 C C . VAL A 1 518 ? -6.69300 126.51900 7.63800 1.000 39.21000 519 VAL A C 1
ATOM 3526 O O . VAL A 1 518 ? -6.07700 127.22400 6.83300 1.000 39.60000 519 VAL A O 1
ATOM 3530 N N . SER A 1 519 ? -6.10900 125.57100 8.36700 1.000 37.91000 520 SER A N 1
ATOM 3531 C CA . SER A 1 519 ? -4.66700 125.34900 8.35600 1.000 41.38000 520 SER A CA 1
ATOM 3532 C C . SER A 1 519 ? -4.37200 123.89200 8.02600 1.000 40.98000 520 SER A C 1
ATOM 3533 O O . SER A 1 519 ? -4.99000 122.98700 8.59200 1.000 41.99000 520 SER A O 1
ATOM 3536 N N . GLN A 1 520 ? -3.42100 123.67100 7.12600 1.000 41.59000 521 GLN A N 1
ATOM 3537 C CA . GLN A 1 520 ? -3.08900 122.32500 6.68200 1.000 40.26000 521 GLN A CA 1
ATOM 3538 C C . GLN A 1 520 ? -2.15900 121.63600 7.67300 1.000 40.53000 521 GLN A C 1
ATOM 3539 O O . GLN A 1 520 ? -1.20300 122.23800 8.17000 1.000 45.73000 521 GLN A O 1
ATOM 3545 N N . ILE A 1 521 ? -2.44100 120.36700 7.96000 1.000 40.02000 522 ILE A N 1
ATOM 3546 C CA . ILE A 1 521 ? -1.56100 119.51800 8.75200 1.000 45.07000 522 ILE A CA 1
ATOM 3547 C C . ILE A 1 521 ? -0.72000 118.72600 7.75700 1.000 50.83000 522 ILE A C 1
ATOM 3548 O O . ILE A 1 521 ? -1.17300 117.71300 7.21700 1.000 49.50000 522 ILE A O 1
ATOM 3553 N N . ASP A 1 522 ? 0.50200 119.18500 7.49300 1.000 60.43000 523 ASP A N 1
ATOM 3554 C CA . ASP A 1 522 ? 1.40200 118.43100 6.62700 1.000 69.86000 523 ASP A CA 1
ATOM 3555 C C . ASP A 1 522 ? 1.93600 117.24700 7.42500 1.000 62.03000 523 ASP A C 1
ATOM 3556 O O . ASP A 1 522 ? 2.74600 117.41100 8.34300 1.000 63.01000 523 ASP A O 1
ATOM 3561 N N . GLY A 1 523 ? 1.47200 116.06300 7.07100 1.000 54.79000 524 GLY A N 1
ATOM 3562 C CA . GLY A 1 523 ? 1.63800 114.87000 7.87800 1.000 46.61000 524 GLY A CA 1
ATOM 3563 C C . GLY A 1 523 ? 0.41400 113.99200 7.74100 1.000 39.95000 524 GLY A C 1
ATOM 3564 O O . GLY A 1 523 ? -0.59900 114.38200 7.16600 1.000 36.19000 524 GLY A O 1
ATOM 3565 N N . ASP A 1 524 ? 0.52200 112.77900 8.27200 1.000 35.53000 525 ASP A N 1
ATOM 3566 C CA . ASP A 1 524 ? -0.57600 111.83100 8.18300 1.000 31.31000 525 ASP A CA 1
ATOM 3567 C C . ASP A 1 524 ? -1.43400 111.90000 9.44400 1.000 32.95000 525 ASP A C 1
ATOM 3568 O O . ASP A 1 524 ? -1.22500 112.73400 10.32800 1.000 40.37000 525 ASP A O 1
ATOM 3573 N N . PHE A 1 525 ? -2.42300 111.00500 9.51900 1.000 35.05000 526 PHE A N 1
ATOM 3574 C CA . PHE A 1 525 ? -3.35900 111.02600 10.63900 1.000 32.77000 526 PHE A CA 1
ATOM 3575 C C . PHE A 1 525 ? -2.66000 110.78300 11.97000 1.000 34.43000 526 PHE A C 1
ATOM 3576 O O . PHE A 1 525 ? -3.06700 111.34800 12.99300 1.000 38.16000 526 PHE A O 1
ATOM 3584 N N . GLU A 1 526 ? -1.61400 109.95000 11.97800 1.000 32.99000 527 GLU A N 1
ATOM 3585 C CA . GLU A 1 526 ? -0.90700 109.66600 13.22400 1.000 40.74000 527 GLU A CA 1
ATOM 3586 C C . GLU A 1 526 ? -0.14000 110.89100 13.70500 1.000 45.91000 527 GLU A C 1
ATOM 3587 O O . GLU A 1 526 ? -0.02200 111.12900 14.91300 1.000 45.30000 527 GLU A O 1
ATOM 3593 N N . ASP A 1 527 ? 0.37800 111.68900 12.77300 1.000 43.23000 528 ASP A N 1
ATOM 3594 C CA . ASP A 1 527 ? 1.00700 112.95400 13.14100 1.000 43.64000 528 ASP A CA 1
ATOM 3595 C C . ASP A 1 527 ? 0.00800 113.88800 13.81400 1.000 42.90000 528 ASP A C 1
ATOM 3596 O O . ASP A 1 527 ? 0.31200 114.49700 14.84400 1.000 50.12000 528 ASP A O 1
ATOM 3601 N N . TYR A 1 528 ? -1.19700 114.00400 13.24800 1.000 37.80000 529 TYR A N 1
ATOM 3602 C CA . TYR A 1 528 ? -2.22100 114.84600 13.85900 1.000 36.47000 529 TYR A CA 1
ATOM 3603 C C . TYR A 1 528 ? -2.64800 114.30400 15.21500 1.000 35.68000 529 TYR A C 1
ATOM 3604 O O . TYR A 1 528 ? -2.94500 115.07700 16.13300 1.000 39.58000 529 TYR A O 1
ATOM 3613 N N . LYS A 1 529 ? -2.70100 112.97900 15.35400 1.000 33.14000 530 LYS A N 1
ATOM 3614 C CA . LYS A 1 529 ? -3.07000 112.37800 16.63100 1.000 38.82000 530 LYS A CA 1
ATOM 3615 C C . LYS A 1 529 ? -2.03200 112.69200 17.70500 1.000 42.34000 530 LYS A C 1
ATOM 3616 O O . LYS A 1 529 ? -2.37900 113.11100 18.82000 1.000 41.22000 530 LYS A O 1
ATOM 3622 N N . ARG A 1 530 ? -0.74900 112.53000 17.37200 1.000 43.76000 531 ARG A N 1
ATOM 3623 C CA . ARG A 1 530 ? 0.31300 112.91400 18.29400 1.000 49.78000 531 ARG A CA 1
ATOM 3624 C C . ARG A 1 530 ? 0.26700 114.40600 18.59800 1.000 48.94000 531 ARG A C 1
ATOM 3625 O O . ARG A 1 530 ? 0.55100 114.82300 19.72300 1.000 47.86000 531 ARG A O 1
ATOM 3633 N N . GLU A 1 531 ? -0.09200 115.22500 17.60900 1.000 47.50000 532 GLU A N 1
ATOM 3634 C CA . GLU A 1 531 ? -0.17100 116.66700 17.82700 1.000 46.31000 532 GLU A CA 1
ATOM 3635 C C . GLU A 1 531 ? -1.28100 117.01700 18.81400 1.000 47.20000 532 GLU A C 1
ATOM 3636 O O . GLU A 1 531 ? -1.08000 117.81800 19.73800 1.000 50.70000 532 GLU A O 1
ATOM 3642 N N . VAL A 1 532 ? -2.46300 116.42300 18.62700 1.000 40.94000 533 VAL A N 1
ATOM 3643 C CA . VAL A 1 532 ? -3.57900 116.64800 19.54200 1.000 37.29000 533 VAL A CA 1
ATOM 3644 C C . VAL A 1 532 ? -3.19900 116.23700 20.95600 1.000 37.74000 533 VAL A C 1
ATOM 3645 O O . VAL A 1 532 ? -3.46400 116.96400 21.92200 1.000 45.25000 533 VAL A O 1
ATOM 3649 N N . LEU A 1 533 ? -2.56400 115.07100 21.10500 1.000 38.50000 534 LEU A N 1
ATOM 3650 C CA . LEU A 1 533 ? -2.21400 114.63000 22.45200 1.000 51.99000 534 LEU A CA 1
ATOM 3651 C C . LEU A 1 533 ? -1.06300 115.44000 23.03800 1.000 57.18000 534 LEU A C 1
ATOM 3652 O O . LEU A 1 533 ? -0.98300 115.59800 24.26100 1.000 59.61000 534 LEU A O 1
ATOM 3657 N N . GLU A 1 534 ? -0.18000 115.97600 22.19400 1.000 57.68000 535 GLU A N 1
ATOM 3658 C CA . GLU A 1 534 ? 0.92100 116.79200 22.68800 1.000 62.94000 535 GLU A CA 1
ATOM 3659 C C . GLU A 1 534 ? 0.43500 118.15800 23.14900 1.000 61.00000 535 GLU A C 1
ATOM 3660 O O . GLU A 1 534 ? 1.02400 118.74900 24.06200 1.000 69.13000 535 GLU A O 1
ATOM 3666 N N . ALA A 1 535 ? -0.63100 118.67500 22.53300 1.000 51.68000 536 ALA A N 1
ATOM 3667 C CA . ALA A 1 535 ? -1.21300 119.92300 23.01100 1.000 49.62000 536 ALA A CA 1
ATOM 3668 C C . ALA A 1 535 ? -1.86900 119.77100 24.37800 1.000 50.84000 536 ALA A C 1
ATOM 3669 O O . ALA A 1 535 ? -2.04800 120.77300 25.07900 1.000 53.56000 536 ALA A O 1
ATOM 3671 N N . LEU A 1 536 ? -2.22300 118.55000 24.77700 1.000 49.63000 537 LEU A N 1
ATOM 3672 C CA . LEU A 1 536 ? -2.88100 118.29900 26.05200 1.000 51.18000 537 LEU A CA 1
ATOM 3673 C C . LEU A 1 536 ? -1.93300 117.77200 27.12000 1.000 58.29000 537 LEU A C 1
ATOM 3674 O O . LEU A 1 536 ? -2.37200 117.51800 28.24600 1.000 64.88000 537 LEU A O 1
ATOM 3679 N N . GLY A 1 537 ? -0.65400 117.60300 26.80200 1.000 59.09000 538 GLY A N 1
ATOM 3680 C CA . GLY A 1 537 ? 0.25500 116.97800 27.74200 1.000 61.12000 538 GLY A CA 1
ATOM 3681 C C . GLY A 1 537 ? -0.02400 115.51000 27.97200 1.000 62.18000 538 GLY A C 1
ATOM 3682 O O . GLY A 1 537 ? 0.23900 114.99800 29.06500 1.000 58.48000 538 GLY A O 1
ATOM 3683 N N . GLU A 1 538 ? -0.56200 114.82100 26.97200 1.000 59.54000 539 GLU A N 1
ATOM 3684 C CA . GLU A 1 538 ? -0.85300 113.39900 27.05300 1.000 61.62000 539 GLU A CA 1
ATOM 3685 C C . GLU A 1 538 ? 0.20600 112.60500 26.29900 1.000 62.96000 539 GLU A C 1
ATOM 3686 O O . GLU A 1 538 ? 0.72700 113.05000 25.27300 1.000 59.96000 539 GLU A O 1
ATOM 3692 N N . VAL A 1 539 ? 0.51900 111.42300 26.81800 1.000 66.48000 540 VAL A N 1
ATOM 3693 C CA . VAL A 1 539 ? 1.47900 110.52500 26.18600 1.000 65.89000 540 VAL A CA 1
ATOM 3694 C C . VAL A 1 539 ? 0.71500 109.56100 25.29000 1.000 60.12000 540 VAL A C 1
ATOM 3695 O O . VAL A 1 539 ? -0.10600 108.77100 25.77100 1.000 59.59000 540 VAL A O 1
ATOM 3707 N N . VAL A 1 541 ? -0.08100 106.35800 23.42100 1.000 63.04000 542 VAL A N 1
ATOM 3708 C CA . VAL A 1 541 ? 0.25500 104.96400 23.67900 1.000 66.24000 542 VAL A CA 1
ATOM 3709 C C . VAL A 1 541 ? 0.69300 104.27500 22.39200 1.000 68.15000 542 VAL A C 1
ATOM 3710 O O . VAL A 1 541 ? 0.22800 104.61500 21.30300 1.000 65.60000 542 VAL A O 1
ATOM 3714 N N . ALA B 1 2 ? -32.38300 53.38800 60.67000 1.000 96.97000 3 ALA B N 1
ATOM 3715 C CA . ALA B 1 2 ? -33.15700 54.57600 60.33200 1.000 95.12000 3 ALA B CA 1
ATOM 3716 C C . ALA B 1 2 ? -32.23700 55.74800 60.00600 1.000 88.31000 3 ALA B C 1
ATOM 3717 O O . ALA B 1 2 ? -32.62100 56.66900 59.28500 1.000 91.76000 3 ALA B O 1
ATOM 3719 N N . SER B 1 3 ? -31.01900 55.70800 60.54500 1.000 79.04000 4 SER B N 1
ATOM 3720 C CA . SER B 1 3 ? -30.03800 56.75200 60.28100 1.000 64.83000 4 SER B CA 1
ATOM 3721 C C . SER B 1 3 ? -29.24200 56.51100 59.00400 1.000 59.72000 4 SER B C 1
ATOM 3722 O O . SER B 1 3 ? -28.56100 57.43100 58.53800 1.000 58.40000 4 SER B O 1
ATOM 3725 N N . ASP B 1 4 ? -29.31000 55.31300 58.43100 1.000 53.21000 5 ASP B N 1
ATOM 3726 C CA . ASP B 1 4 ? -28.62400 55.01000 57.18400 1.000 53.95000 5 ASP B CA 1
ATOM 3727 C C . ASP B 1 4 ? -29.54800 55.25000 55.99500 1.000 56.89000 5 ASP B C 1
ATOM 3728 O O . ASP B 1 4 ? -30.77500 55.18300 56.11200 1.000 58.78000 5 ASP B O 1
ATOM 3733 N N . ILE B 1 5 ? -28.94300 55.53000 54.84400 1.000 55.06000 6 ILE B N 1
ATOM 3734 C CA . ILE B 1 5 ? -29.67200 55.72100 53.59500 1.000 54.47000 6 ILE B CA 1
ATOM 3735 C C . ILE B 1 5 ? -29.52100 54.45700 52.76200 1.000 51.96000 6 ILE B C 1
ATOM 3736 O O . ILE B 1 5 ? -28.39800 54.02400 52.47400 1.000 45.41000 6 ILE B O 1
ATOM 3741 N N . LYS B 1 6 ? -30.65600 53.86900 52.36700 1.000 50.24000 7 LYS B N 1
ATOM 3742 C CA . LYS B 1 6 ? -30.69900 52.64600 51.56000 1.000 51.93000 7 LYS B CA 1
ATOM 3743 C C . LYS B 1 6 ? -31.71700 52.86900 50.44300 1.000 53.23000 7 LYS B C 1
ATOM 3744 O O . LYS B 1 6 ? -32.85400 52.39600 50.51100 1.000 53.68000 7 LYS B O 1
ATOM 3750 N N . LEU B 1 7 ? -31.29900 53.59200 49.40800 1.000 50.45000 8 LEU B N 1
ATOM 3751 C CA . LEU B 1 7 ? -32.15500 53.93700 48.27600 1.000 54.25000 8 LEU B CA 1
ATOM 3752 C C . LEU B 1 7 ? -31.81900 53.01500 47.11400 1.000 55.08000 8 LEU B C 1
ATOM 3753 O O . LEU B 1 7 ? -30.88700 53.27900 46.35500 1.000 54.64000 8 LEU B O 1
ATOM 3758 N N . GLU B 1 8 ? -32.59700 51.95700 46.94100 1.000 54.57000 9 GLU B N 1
ATOM 3759 C CA . GLU B 1 8 ? -32.28300 50.94800 45.94300 1.000 56.84000 9 GLU B CA 1
ATOM 3760 C C . GLU B 1 8 ? -33.11800 51.13400 44.68200 1.000 55.77000 9 GLU B C 1
ATOM 3761 O O . GLU B 1 8 ? -34.30000 51.48000 44.74700 1.000 59.06000 9 GLU B O 1
ATOM 3767 N N . LYS B 1 9 ? -32.47600 50.91500 43.53300 1.000 50.31000 10 LYS B N 1
ATOM 3768 C CA . LYS B 1 9 ? -33.10500 50.91100 42.21200 1.000 51.49000 10 LYS B CA 1
ATOM 3769 C C . LYS B 1 9 ? -33.68900 52.28500 41.87300 1.000 52.59000 10 LYS B C 1
ATOM 3770 O O . LYS B 1 9 ? -34.90500 52.48400 41.80600 1.000 51.16000 10 LYS B O 1
ATOM 3776 N N . PHE B 1 10 ? -32.78200 53.22700 41.61500 1.000 45.16000 11 PHE B N 1
ATOM 3777 C CA . PHE B 1 10 ? -33.17500 54.54800 41.15500 1.000 45.95000 11 PHE B CA 1
ATOM 3778 C C . PHE B 1 10 ? -32.53700 54.85800 39.80900 1.000 53.61000 11 PHE B C 1
ATOM 3779 O O . PHE B 1 10 ? -31.43400 54.39600 39.49500 1.000 58.56000 11 PHE B O 1
ATOM 3787 N N . SER B 1 11 ? -33.25600 55.64800 39.01600 1.000 46.42000 12 SER B N 1
ATOM 3788 C CA . SER B 1 11 ? -32.81200 56.07300 37.70100 1.000 50.12000 12 SER B CA 1
ATOM 3789 C C . SER B 1 11 ? -33.01300 57.57400 37.56300 1.000 53.62000 12 SER B C 1
ATOM 3790 O O . SER B 1 11 ? -34.02300 58.12300 38.02000 1.000 51.66000 12 SER B O 1
ATOM 3793 N N . ILE B 1 12 ? -32.04400 58.22900 36.92800 1.000 46.57000 13 ILE B N 1
ATOM 3794 C CA . ILE B 1 12 ? -32.07900 59.66400 36.67900 1.000 47.09000 13 ILE B CA 1
ATOM 3795 C C . ILE B 1 12 ? -31.69300 59.91500 35.22900 1.000 61.70000 13 ILE B C 1
ATOM 3796 O O . ILE B 1 12 ? -30.67500 59.39500 34.75500 1.000 60.23000 13 ILE B O 1
ATOM 3801 N N . SER B 1 13 ? -32.50600 60.71100 34.53600 1.000 63.01000 14 SER B N 1
ATOM 3802 C CA . SER B 1 13 ? -32.21900 61.18800 33.18800 1.000 68.87000 14 SER B CA 1
ATOM 3803 C C . SER B 1 13 ? -32.33000 62.70400 33.19400 1.000 73.83000 14 SER B C 1
ATOM 3804 O O . SER B 1 13 ? -33.36500 63.24900 33.59100 1.000 76.89000 14 SER B O 1
ATOM 3807 N N . ALA B 1 14 ? -31.27100 63.38400 32.75700 1.000 77.03000 15 ALA B N 1
ATOM 3808 C CA . ALA B 1 14 ? -31.24500 64.83800 32.74000 1.000 78.10000 15 ALA B CA 1
ATOM 3809 C C . ALA B 1 14 ? -30.56100 65.32200 31.47200 1.000 80.90000 15 ALA B C 1
ATOM 3810 O O . ALA B 1 14 ? -29.56600 64.73800 31.03400 1.000 78.53000 15 ALA B O 1
ATOM 3812 N N . HIS B 1 15 ? -31.10900 66.39100 30.88900 1.000 85.22000 16 HIS B N 1
ATOM 3813 C CA . HIS B 1 15 ? -30.53400 67.03200 29.70400 1.000 89.35000 16 HIS B CA 1
ATOM 3814 C C . HIS B 1 15 ? -30.34700 66.03300 28.56600 1.000 87.48000 16 HIS B C 1
ATOM 3815 O O . HIS B 1 15 ? -29.34000 66.04500 27.85400 1.000 87.96000 16 HIS B O 1
ATOM 3822 N N . GLY B 1 16 ? -31.33300 65.15600 28.39600 1.000 86.02000 17 GLY B N 1
ATOM 3823 C CA . GLY B 1 16 ? -31.30400 64.20200 27.30400 1.000 82.77000 17 GLY B CA 1
ATOM 3824 C C . GLY B 1 16 ? -30.22200 63.15300 27.40400 1.000 79.45000 17 GLY B C 1
ATOM 3825 O O . GLY B 1 16 ? -29.72900 62.68200 26.37600 1.000 81.70000 17 GLY B O 1
ATOM 3826 N N . LYS B 1 17 ? -29.83300 62.77600 28.61800 1.000 74.70000 18 LYS B N 1
ATOM 3827 C CA . LYS B 1 17 ? -28.85500 61.72000 28.81900 1.000 75.65000 18 LYS B CA 1
ATOM 3828 C C . LYS B 1 17 ? -29.31700 60.83300 29.96000 1.000 72.09000 18 LYS B C 1
ATOM 3829 O O . LYS B 1 17 ? -29.92500 61.30500 30.92600 1.000 72.64000 18 LYS B O 1
ATOM 3835 N N . GLU B 1 18 ? -29.02100 59.54300 29.84300 1.000 67.51000 19 GLU B N 1
ATOM 3836 C CA . GLU B 1 18 ? -29.42800 58.56400 30.84800 1.000 69.15000 19 GLU B CA 1
ATOM 3837 C C . GLU B 1 18 ? -28.28200 58.41200 31.84900 1.000 67.67000 19 GLU B C 1
ATOM 3838 O O . GLU B 1 18 ? -27.32300 57.66500 31.62500 1.000 71.20000 19 GLU B O 1
ATOM 3844 N N . LEU B 1 19 ? -28.39000 59.14000 32.95900 1.000 59.93000 20 LEU B N 1
ATOM 3845 C CA . LEU B 1 19 ? -27.28900 59.23900 33.90800 1.000 56.81000 20 LEU B CA 1
ATOM 3846 C C . LEU B 1 19 ? -27.25000 58.04200 34.84900 1.000 52.54000 20 LEU B C 1
ATOM 3847 O O . LEU B 1 19 ? -26.18700 57.45400 35.07000 1.000 54.69000 20 LEU B O 1
ATOM 3852 N N . PHE B 1 20 ? -28.39600 57.66300 35.41000 1.000 51.57000 21 PHE B N 1
ATOM 3853 C CA . PHE B 1 20 ? -28.47300 56.52100 36.31200 1.000 48.69000 21 PHE B CA 1
ATOM 3854 C C . PHE B 1 20 ? -29.61300 55.61400 35.88000 1.000 45.31000 21 PHE B C 1
ATOM 3855 O O . PHE B 1 20 ? -30.68600 56.09300 35.50200 1.000 56.10000 21 PHE B O 1
ATOM 3863 N N . VAL B 1 21 ? -29.37300 54.30400 35.92400 1.000 47.39000 22 VAL B N 1
ATOM 3864 C CA . VAL B 1 21 ? -30.40100 53.30900 35.63700 1.000 50.55000 22 VAL B CA 1
ATOM 3865 C C . VAL B 1 21 ? -30.18500 52.12100 36.56600 1.000 52.25000 22 VAL B C 1
ATOM 3866 O O . VAL B 1 21 ? -29.10400 51.52100 36.57300 1.000 57.69000 22 VAL B O 1
ATOM 3870 N N . ASN B 1 22 ? -31.20800 51.79300 37.35900 1.000 53.41000 23 ASN B N 1
ATOM 3871 C CA . ASN B 1 22 ? -31.14600 50.69500 38.32600 1.000 59.70000 23 ASN B CA 1
ATOM 3872 C C . ASN B 1 22 ? -29.98400 50.87800 39.30100 1.000 56.54000 23 ASN B C 1
ATOM 3873 O O . ASN B 1 22 ? -29.30100 49.92100 39.66900 1.000 62.50000 23 ASN B O 1
ATOM 3878 N N . ALA B 1 23 ? -29.76100 52.11700 39.72600 1.000 52.41000 24 ALA B N 1
ATOM 3879 C CA . ALA B 1 23 ? -28.66000 52.43200 40.62100 1.000 48.96000 24 ALA B CA 1
ATOM 3880 C C . ALA B 1 23 ? -29.08200 52.27000 42.07800 1.000 48.88000 24 ALA B C 1
ATOM 3881 O O . ALA B 1 23 ? -30.26500 52.32400 42.42000 1.000 46.14000 24 ALA B O 1
ATOM 3883 N N . ASP B 1 24 ? -28.08800 52.06600 42.93800 1.000 46.31000 25 ASP B N 1
ATOM 3884 C CA . ASP B 1 24 ? -28.30000 51.92200 44.37000 1.000 44.86000 25 ASP B CA 1
ATOM 3885 C C . ASP B 1 24 ? -27.48100 52.96300 45.12000 1.000 45.50000 25 ASP B C 1
ATOM 3886 O O . ASP B 1 24 ? -26.33700 53.25400 44.75500 1.000 48.70000 25 ASP B O 1
ATOM 3891 N N . LEU B 1 25 ? -28.07800 53.51500 46.17100 1.000 43.60000 26 LEU B N 1
ATOM 3892 C CA . LEU B 1 25 ? -27.48000 54.54900 47.01000 1.000 43.79000 26 LEU B CA 1
ATOM 3893 C C . LEU B 1 25 ? -27.41300 54.00300 48.43100 1.000 48.20000 26 LEU B C 1
ATOM 3894 O O . LEU B 1 25 ? -28.42500 53.96400 49.13800 1.000 52.39000 26 LEU B O 1
ATOM 3899 N N . TYR B 1 26 ? -26.22500 53.56900 48.83900 1.000 38.02000 27 TYR B N 1
ATOM 3900 C CA . TYR B 1 26 ? -25.97800 53.07500 50.18700 1.000 45.44000 27 TYR B CA 1
ATOM 3901 C C . TYR B 1 26 ? -25.07800 54.06900 50.90500 1.000 48.60000 27 TYR B C 1
ATOM 3902 O O . TYR B 1 26 ? -23.92200 54.25900 50.51100 1.000 51.91000 27 TYR B O 1
ATOM 3911 N N . ILE B 1 27 ? -25.60800 54.70500 51.94600 1.000 49.11000 28 ILE B N 1
ATOM 3912 C CA . ILE B 1 27 ? -24.86600 55.68400 52.73600 1.000 44.82000 28 ILE B CA 1
ATOM 3913 C C . ILE B 1 27 ? -25.00000 55.26800 54.19500 1.000 47.48000 28 ILE B C 1
ATOM 3914 O O . ILE B 1 27 ? -26.04000 55.50000 54.82100 1.000 51.72000 28 ILE B O 1
ATOM 3919 N N . VAL B 1 28 ? -23.95400 54.65400 54.73900 1.000 48.25000 29 VAL B N 1
ATOM 3920 C CA . VAL B 1 28 ? -23.94700 54.25200 56.14100 1.000 46.96000 29 VAL B CA 1
ATOM 3921 C C . VAL B 1 28 ? -23.51400 55.43900 56.99000 1.000 44.75000 29 VAL B C 1
ATOM 3922 O O . VAL B 1 28 ? -22.52500 56.11300 56.67800 1.000 48.77000 29 VAL B O 1
ATOM 3926 N N . ALA B 1 29 ? -24.26000 55.70100 58.06100 1.000 42.16000 30 ALA B N 1
ATOM 3927 C CA . ALA B 1 29 ? -23.99500 56.86600 58.89600 1.000 44.30000 30 ALA B CA 1
ATOM 3928 C C . ALA B 1 29 ? -22.61400 56.77700 59.53400 1.000 45.98000 30 ALA B C 1
ATOM 3929 O O . ALA B 1 29 ? -22.18600 55.71200 59.98700 1.000 48.71000 30 ALA B O 1
ATOM 3931 N N . GLY B 1 30 ? -21.91400 57.91000 59.56400 1.000 49.82000 31 GLY B N 1
ATOM 3932 C CA . GLY B 1 30 ? -20.60000 57.98900 60.16000 1.000 50.85000 31 GLY B CA 1
ATOM 3933 C C . GLY B 1 30 ? -19.44700 57.70800 59.22200 1.000 49.20000 31 GLY B C 1
ATOM 3934 O O . GLY B 1 30 ? -18.29500 57.97600 59.58700 1.000 48.53000 31 GLY B O 1
ATOM 3935 N N . ARG B 1 31 ? -19.71200 57.17400 58.03500 1.000 43.79000 32 ARG B N 1
ATOM 3936 C CA . ARG B 1 31 ? -18.66300 56.90200 57.06600 1.000 46.70000 32 ARG B CA 1
ATOM 3937 C C . ARG B 1 31 ? -18.36200 58.14500 56.23700 1.000 46.15000 32 ARG B C 1
ATOM 3938 O O . ARG B 1 31 ? -19.13900 59.10300 56.19600 1.000 51.24000 32 ARG B O 1
ATOM 3946 N N . ARG B 1 32 ? -17.21200 58.11700 55.57000 1.000 43.91000 33 ARG B N 1
ATOM 3947 C CA . ARG B 1 32 ? -16.78500 59.19400 54.68400 1.000 40.15000 33 ARG B CA 1
ATOM 3948 C C . ARG B 1 32 ? -16.64500 58.61900 53.28100 1.000 38.32000 33 ARG B C 1
ATOM 3949 O O . ARG B 1 32 ? -15.72100 57.84200 53.00600 1.000 36.29000 33 ARG B O 1
ATOM 3957 N N . TYR B 1 33 ? -17.57900 58.98800 52.40800 1.000 35.43000 34 TYR B N 1
ATOM 3958 C CA . TYR B 1 33 ? -17.67600 58.45200 51.06000 1.000 37.83000 34 TYR B CA 1
ATOM 3959 C C . TYR B 1 33 ? -17.05900 59.41600 50.05700 1.000 40.43000 34 TYR B C 1
ATOM 3960 O O . TYR B 1 33 ? -17.30300 60.62500 50.10700 1.000 40.74000 34 TYR B O 1
ATOM 3969 N N . GLY B 1 34 ? -16.26500 58.87200 49.14300 1.000 40.27000 35 GLY B N 1
ATOM 3970 C CA . GLY B 1 34 ? -15.76200 59.63800 48.02200 1.000 33.11000 35 GLY B CA 1
ATOM 3971 C C . GLY B 1 34 ? -16.36600 59.15500 46.72100 1.000 39.58000 35 GLY B C 1
ATOM 3972 O O . GLY B 1 34 ? -16.18400 57.99400 46.34500 1.000 35.63000 35 GLY B O 1
ATOM 3973 N N . LEU B 1 35 ? -17.10400 60.02500 46.03600 1.000 39.05000 36 LEU B N 1
ATOM 3974 C CA . LEU B 1 35 ? -17.77100 59.67900 44.78600 1.000 38.32000 36 LEU B CA 1
ATOM 3975 C C . LEU B 1 35 ? -16.86100 60.07400 43.62700 1.000 40.86000 36 LEU B C 1
ATOM 3976 O O . LEU B 1 35 ? -16.62200 61.26300 43.39100 1.000 40.71000 36 LEU B O 1
ATOM 3981 N N . VAL B 1 36 ? -16.35300 59.07300 42.91200 1.000 38.30000 37 VAL B N 1
ATOM 3982 C CA . VAL B 1 36 ? -15.44300 59.27700 41.79400 1.000 41.26000 37 VAL B CA 1
ATOM 3983 C C . VAL B 1 36 ? -16.10200 58.77100 40.51900 1.000 43.32000 37 VAL B C 1
ATOM 3984 O O . VAL B 1 36 ? -16.88000 57.81200 40.53500 1.000 44.14000 37 VAL B O 1
ATOM 3988 N N . GLY B 1 37 ? -15.77600 59.42700 39.41000 1.000 44.48000 38 GLY B N 1
ATOM 3989 C CA . GLY B 1 37 ? -16.31600 59.08100 38.11800 1.000 44.42000 38 GLY B CA 1
ATOM 3990 C C . GLY B 1 37 ? -15.94900 60.12600 37.08700 1.000 46.69000 38 GLY B C 1
ATOM 3991 O O . GLY B 1 37 ? -15.64600 61.27600 37.42200 1.000 41.23000 38 GLY B O 1
ATOM 3992 N N . PRO B 1 38 ? -15.96100 59.74600 35.80900 1.000 46.45000 39 PRO B N 1
ATOM 3993 C CA . PRO B 1 38 ? -15.59800 60.69700 34.75300 1.000 45.89000 39 PRO B CA 1
ATOM 3994 C C . PRO B 1 38 ? -16.53400 61.89700 34.73200 1.000 49.33000 39 PRO B C 1
ATOM 3995 O O . PRO B 1 38 ? -17.62300 61.88600 35.31100 1.000 53.40000 39 PRO B O 1
ATOM 3999 N N . ASN B 1 39 ? -16.08600 62.94900 34.05500 1.000 48.68000 40 ASN B N 1
ATOM 4000 C CA . ASN B 1 39 ? -16.86800 64.17200 33.96900 1.000 53.76000 40 ASN B CA 1
ATOM 4001 C C . ASN B 1 39 ? -18.12900 63.95000 33.14300 1.000 54.38000 40 ASN B C 1
ATOM 4002 O O . ASN B 1 39 ? -18.15300 63.15300 32.20100 1.000 54.66000 40 ASN B O 1
ATOM 4007 N N . GLY B 1 40 ? -19.18800 64.66700 33.51000 1.000 52.91000 41 GLY B N 1
ATOM 4008 C CA . GLY B 1 40 ? -20.42300 64.60000 32.75600 1.000 53.53000 41 GLY B CA 1
ATOM 4009 C C . GLY B 1 40 ? -21.21400 63.32600 32.92800 1.000 51.08000 41 GLY B C 1
ATOM 4010 O O . GLY B 1 40 ? -22.08400 63.03400 32.10500 1.000 58.96000 41 GLY B O 1
ATOM 4011 N N . LYS B 1 41 ? -20.93900 62.55200 33.97300 1.000 44.45000 42 LYS B N 1
ATOM 4012 C CA . LYS B 1 41 ? -21.65400 61.30500 34.19800 1.000 48.24000 42 LYS B CA 1
ATOM 4013 C C . LYS B 1 41 ? -22.80800 61.44600 35.18300 1.000 48.99000 42 LYS B C 1
ATOM 4014 O O . LYS B 1 41 ? -23.56100 60.48400 35.36900 1.000 53.64000 42 LYS B O 1
ATOM 4020 N N . GLY B 1 42 ? -22.96500 62.60200 35.81000 1.000 46.20000 43 GLY B N 1
ATOM 4021 C CA . GLY B 1 42 ? -24.09500 62.87500 36.66700 1.000 44.80000 43 GLY B CA 1
ATOM 4022 C C . GLY B 1 42 ? -23.82400 62.95700 38.16400 1.000 45.49000 43 GLY B C 1
ATOM 4023 O O . GLY B 1 42 ? -24.76500 62.78400 38.95100 1.000 43.32000 43 GLY B O 1
ATOM 4024 N N . LYS B 1 43 ? -22.58300 63.21800 38.57800 1.000 37.83000 44 LYS B N 1
ATOM 4025 C CA . LYS B 1 43 ? -22.27500 63.30100 40.00300 1.000 49.97000 44 LYS B CA 1
ATOM 4026 C C . LYS B 1 43 ? -22.98700 64.48900 40.64800 1.000 47.33000 44 LYS B C 1
ATOM 4027 O O . LYS B 1 43 ? -23.70000 64.34100 41.65500 1.000 41.10000 44 LYS B O 1
ATOM 4033 N N . THR B 1 44 ? -22.80900 65.67900 40.06600 1.000 46.31000 45 THR B N 1
ATOM 4034 C CA . THR B 1 44 ? -23.49700 66.86900 40.55600 1.000 48.49000 45 THR B CA 1
ATOM 4035 C C . THR B 1 44 ? -25.00900 66.68000 40.53400 1.000 45.73000 45 THR B C 1
ATOM 4036 O O . THR B 1 44 ? -25.70700 67.08800 41.47100 1.000 43.27000 45 THR B O 1
ATOM 4040 N N . THR B 1 45 ? -25.53200 66.06100 39.47200 1.000 49.84000 46 THR B N 1
ATOM 4041 C CA . THR B 1 45 ? -26.97000 65.83000 39.38000 1.000 46.33000 46 THR B CA 1
ATOM 4042 C C . THR B 1 45 ? -27.45900 64.93600 40.51300 1.000 46.84000 46 THR B C 1
ATOM 4043 O O . THR B 1 45 ? -28.52700 65.17800 41.08700 1.000 51.96000 46 THR B O 1
ATOM 4047 N N . LEU B 1 46 ? -26.68700 63.90200 40.85300 1.000 40.37000 47 LEU B N 1
ATOM 4048 C CA . LEU B 1 46 ? -27.06400 63.02600 41.95800 1.000 39.50000 47 LEU B CA 1
ATOM 4049 C C . LEU B 1 46 ? -27.09800 63.79100 43.27500 1.000 41.62000 47 LEU B C 1
ATOM 4050 O O . LEU B 1 46 ? -28.05400 63.67100 44.05600 1.000 37.38000 47 LEU B O 1
ATOM 4055 N N . LEU B 1 47 ? -26.05500 64.58500 43.54300 1.000 37.50000 48 LEU B N 1
ATOM 4056 C CA . LEU B 1 47 ? -26.04100 65.35700 44.78300 1.000 41.14000 48 LEU B CA 1
ATOM 4057 C C . LEU B 1 47 ? -27.21800 66.32600 44.84600 1.000 43.28000 48 LEU B C 1
ATOM 4058 O O . LEU B 1 47 ? -27.84700 66.48600 45.90100 1.000 41.65000 48 LEU B O 1
ATOM 4063 N N . LYS B 1 48 ? -27.54300 66.96600 43.71900 1.000 40.92000 49 LYS B N 1
ATOM 4064 C CA . LYS B 1 48 ? -28.65900 67.90700 43.69800 1.000 41.82000 49 LYS B CA 1
ATOM 4065 C C . LYS B 1 48 ? -29.98900 67.19600 43.91300 1.000 46.66000 49 LYS B C 1
ATOM 4066 O O . LYS B 1 48 ? -30.87100 67.71500 44.60700 1.000 51.22000 49 LYS B O 1
ATOM 4072 N N . HIS B 1 49 ? -30.15400 66.00900 43.32300 1.000 48.32000 50 HIS B N 1
ATOM 4073 C CA . HIS B 1 49 ? -31.38300 65.25000 43.52600 1.000 47.98000 50 HIS B CA 1
ATOM 4074 C C . HIS B 1 49 ? -31.53100 64.80100 44.97100 1.000 49.97000 50 HIS B C 1
ATOM 4075 O O . HIS B 1 49 ? -32.65400 64.71600 45.48000 1.000 53.44000 50 HIS B O 1
ATOM 4082 N N . ILE B 1 50 ? -30.41700 64.50700 45.64500 1.000 46.32000 51 ILE B N 1
ATOM 4083 C CA . ILE B 1 50 ? -30.49300 64.15800 47.06100 1.000 48.74000 51 ILE B CA 1
ATOM 4084 C C . ILE B 1 50 ? -30.87900 65.37800 47.89000 1.000 55.62000 51 ILE B C 1
ATOM 4085 O O . ILE B 1 50 ? -31.76200 65.30800 48.75300 1.000 54.08000 51 ILE B O 1
ATOM 4090 N N . ALA B 1 51 ? -30.22700 66.51700 47.63700 1.000 58.75000 52 ALA B N 1
ATOM 4091 C CA . ALA B 1 51 ? -30.48600 67.70500 48.44700 1.000 60.67000 52 ALA B CA 1
ATOM 4092 C C . ALA B 1 51 ? -31.89300 68.25200 48.23200 1.000 64.86000 52 ALA B C 1
ATOM 4093 O O . ALA B 1 51 ? -32.50100 68.77800 49.17200 1.000 69.15000 52 ALA B O 1
ATOM 4095 N N . ASN B 1 52 ? -32.42600 68.14200 47.01800 1.000 63.81000 53 ASN B N 1
ATOM 4096 C CA . ASN B 1 52 ? -33.75000 68.65600 46.69500 1.000 65.86000 53 ASN B CA 1
ATOM 4097 C C . ASN B 1 52 ? -34.86200 67.65700 46.99000 1.000 62.57000 53 ASN B C 1
ATOM 4098 O O . ASN B 1 52 ? -36.00900 67.89600 46.59700 1.000 64.23000 53 ASN B O 1
ATOM 4103 N N . ARG B 1 53 ? -34.54800 66.55000 47.66500 1.000 58.73000 54 ARG B N 1
ATOM 4104 C CA . ARG B 1 53 ? -35.51300 65.49100 47.96700 1.000 59.17000 54 ARG B CA 1
ATOM 4105 C C . ARG B 1 53 ? -36.16000 64.93000 46.70200 1.000 55.55000 54 ARG B C 1
ATOM 4106 O O . ARG B 1 53 ? -37.27500 64.40300 46.74500 1.000 59.82000 54 ARG B O 1
ATOM 4114 N N . ALA B 1 54 ? -35.47700 65.05200 45.56000 1.000 50.61000 55 ALA B N 1
ATOM 4115 C CA . ALA B 1 54 ? -35.93000 64.35900 44.35900 1.000 48.25000 55 ALA B CA 1
ATOM 4116 C C . ALA B 1 54 ? -35.83600 62.85400 44.54900 1.000 52.22000 55 ALA B C 1
ATOM 4117 O O . ALA B 1 54 ? -36.70300 62.10400 44.08700 1.000 54.36000 55 ALA B O 1
ATOM 4119 N N . LEU B 1 55 ? -34.78200 62.40100 45.21800 1.000 44.92000 56 LEU B N 1
ATOM 4120 C CA . LEU B 1 55 ? -34.71000 61.05200 45.74900 1.000 44.44000 56 LEU B CA 1
ATOM 4121 C C . LEU B 1 55 ? -35.19100 61.06800 47.19500 1.000 52.59000 56 LEU B C 1
ATOM 4122 O O . LEU B 1 55 ? -34.88800 61.99500 47.95200 1.000 55.41000 56 LEU B O 1
ATOM 4127 N N . SER B 1 56 ? -35.96500 60.05100 47.56700 1.000 51.93000 57 SER B N 1
ATOM 4128 C CA . SER B 1 56 ? -36.63800 60.03400 48.86500 1.000 57.59000 57 SER B CA 1
ATOM 4129 C C . SER B 1 56 ? -35.63900 59.65400 49.95100 1.000 59.71000 57 SER B C 1
ATOM 4130 O O . SER B 1 56 ? -35.34600 58.47600 50.16400 1.000 69.43000 57 SER B O 1
ATOM 4133 N N . ILE B 1 57 ? -35.12300 60.66000 50.65000 1.000 53.79000 58 ILE B N 1
ATOM 4134 C CA . ILE B 1 57 ? -34.22400 60.45900 51.78400 1.000 53.43000 58 ILE B CA 1
ATOM 4135 C C . ILE B 1 57 ? -35.06800 60.51400 53.05300 1.000 54.22000 58 ILE B C 1
ATOM 4136 O O . ILE B 1 57 ? -35.97800 61.35200 53.14400 1.000 53.32000 58 ILE B O 1
ATOM 4141 N N . PRO B 1 58 ? -34.83200 59.64000 54.03000 1.000 58.05000 59 PRO B N 1
ATOM 4142 C CA . PRO B 1 58 ? -35.62700 59.65900 55.26900 1.000 63.42000 59 PRO B CA 1
ATOM 4143 C C . PRO B 1 58 ? -35.62600 61.03600 55.90900 1.000 57.59000 59 PRO B C 1
ATOM 4144 O O . PRO B 1 58 ? -34.57100 61.68000 56.02000 1.000 57.03000 59 PRO B O 1
ATOM 4148 N N . PRO B 1 59 ? -36.79300 61.51800 56.34600 1.000 56.20000 60 PRO B N 1
ATOM 4149 C CA . PRO B 1 59 ? -36.89200 62.91800 56.79200 1.000 56.19000 60 PRO B CA 1
ATOM 4150 C C . PRO B 1 59 ? -36.10700 63.22600 58.05500 1.000 57.48000 60 PRO B C 1
ATOM 4151 O O . PRO B 1 59 ? -35.75300 64.39200 58.26600 1.000 62.55000 60 PRO B O 1
ATOM 4155 N N . ASN B 1 60 ? -35.82200 62.23200 58.89900 1.000 53.37000 61 ASN B N 1
ATOM 4156 C CA . ASN B 1 60 ? -35.08200 62.49700 60.12700 1.000 56.54000 61 ASN B CA 1
ATOM 4157 C C . ASN B 1 60 ? -33.62900 62.87100 59.86300 1.000 55.63000 61 ASN B C 1
ATOM 4158 O O . ASN B 1 60 ? -32.99300 63.48200 60.72700 1.000 59.68000 61 ASN B O 1
ATOM 4163 N N . ILE B 1 61 ? -33.09500 62.52600 58.69600 1.000 48.60000 62 ILE B N 1
ATOM 4164 C CA . ILE B 1 61 ? -31.70900 62.82100 58.35000 1.000 47.40000 62 ILE B CA 1
ATOM 4165 C C . ILE B 1 61 ? -31.64200 64.23400 57.78500 1.000 52.37000 62 ILE B C 1
ATOM 4166 O O . ILE B 1 61 ? -32.30800 64.54500 56.79100 1.000 58.52000 62 ILE B O 1
ATOM 4171 N N . ASP B 1 62 ? -30.84200 65.09300 58.41400 1.000 48.65000 63 ASP B N 1
ATOM 4172 C CA . ASP B 1 62 ? -30.63500 66.45100 57.92300 1.000 56.61000 63 ASP B CA 1
ATOM 4173 C C . ASP B 1 62 ? -29.45300 66.43700 56.95900 1.000 50.79000 63 ASP B C 1
ATOM 4174 O O . ASP B 1 62 ? -28.31300 66.18100 57.35900 1.000 43.01000 63 ASP B O 1
ATOM 4179 N N . VAL B 1 63 ? -29.73300 66.69600 55.68500 1.000 50.54000 64 VAL B N 1
ATOM 4180 C CA . VAL B 1 63 ? -28.74700 66.65700 54.61100 1.000 48.56000 64 VAL B CA 1
ATOM 4181 C C . VAL B 1 63 ? -28.40800 68.08900 54.22400 1.000 46.94000 64 VAL B C 1
ATOM 4182 O O . VAL B 1 63 ? -29.30000 68.93600 54.11700 1.000 48.38000 64 VAL B O 1
ATOM 4186 N N . LEU B 1 64 ? -27.12100 68.37100 54.03000 1.000 45.76000 65 LEU B N 1
ATOM 4187 C CA . LEU B 1 64 ? -26.70100 69.68700 53.55500 1.000 45.61000 65 LEU B CA 1
ATOM 4188 C C . LEU B 1 64 ? -25.72600 69.52500 52.40100 1.000 41.26000 65 LEU B C 1
ATOM 4189 O O . LEU B 1 64 ? -24.66100 68.92200 52.56700 1.000 39.13000 65 LEU B O 1
ATOM 4194 N N . LEU B 1 65 ? -26.08500 70.07100 51.24100 1.000 40.77000 66 LEU B N 1
ATOM 4195 C CA . LEU B 1 65 ? -25.19400 70.14600 50.09000 1.000 39.90000 66 LEU B CA 1
ATOM 4196 C C . LEU B 1 65 ? -24.62600 71.55600 50.01000 1.000 38.80000 66 LEU B C 1
ATOM 4197 O O . LEU B 1 65 ? -25.38600 72.52500 49.90600 1.000 39.69000 66 LEU B O 1
ATOM 4202 N N . CYS B 1 66 ? -23.30100 71.67700 50.05500 1.000 38.94000 67 CYS B N 1
ATOM 4203 C CA . CYS B 1 66 ? -22.67700 72.99300 49.94100 1.000 44.32000 67 CYS B CA 1
ATOM 4204 C C . CYS B 1 66 ? -22.58800 73.36700 48.46500 1.000 44.38000 67 CYS B C 1
ATOM 4205 O O . CYS B 1 66 ? -21.76900 72.81000 47.72700 1.000 37.95000 67 CYS B O 1
ATOM 4208 N N . GLU B 1 67 ? -23.42700 74.31100 48.02600 1.000 52.96000 68 GLU B N 1
ATOM 4209 C CA . GLU B 1 67 ? -23.49800 74.63500 46.60100 1.000 62.39000 68 GLU B CA 1
ATOM 4210 C C . GLU B 1 67 ? -23.64800 76.11500 46.27000 1.000 66.39000 68 GLU B C 1
ATOM 4211 O O . GLU B 1 67 ? -23.28300 76.50200 45.15500 1.000 71.44000 68 GLU B O 1
ATOM 4217 N N . GLN B 1 68 ? -24.16000 76.96000 47.16300 1.000 63.18000 69 GLN B N 1
ATOM 4218 C CA . GLN B 1 68 ? -24.49300 78.34100 46.82800 1.000 63.55000 69 GLN B CA 1
ATOM 4219 C C . GLN B 1 68 ? -23.77200 79.31600 47.75400 1.000 59.40000 69 GLN B C 1
ATOM 4220 O O . GLN B 1 68 ? -23.56900 79.02800 48.93700 1.000 55.86000 69 GLN B O 1
ATOM 4226 N N . GLU B 1 69 ? -23.39700 80.47400 47.20900 1.000 59.93000 70 GLU B N 1
ATOM 4227 C CA . GLU B 1 69 ? -22.61400 81.45300 47.94300 1.000 59.18000 70 GLU B CA 1
ATOM 4228 C C . GLU B 1 69 ? -23.43800 82.13100 49.03000 1.000 57.39000 70 GLU B C 1
ATOM 4229 O O . GLU B 1 69 ? -24.66400 82.17500 48.98600 1.000 56.28000 70 GLU B O 1
ATOM 4235 N N . VAL B 1 70 ? -22.72000 82.69100 50.00800 1.000 60.75000 71 VAL B N 1
ATOM 4236 C CA . VAL B 1 70 ? -23.34800 83.47100 51.07000 1.000 63.15000 71 VAL B CA 1
ATOM 4237 C C . VAL B 1 70 ? -24.01600 84.70000 50.46400 1.000 69.13000 71 VAL B C 1
ATOM 4238 O O . VAL B 1 70 ? -23.59800 85.20300 49.41800 1.000 70.18000 71 VAL B O 1
ATOM 4242 N N . VAL B 1 71 ? -25.10900 85.14700 51.09000 1.000 72.10000 72 VAL B N 1
ATOM 4243 C CA . VAL B 1 71 ? -25.76400 86.37000 50.64900 1.000 71.41000 72 VAL B CA 1
ATOM 4244 C C . VAL B 1 71 ? -24.86400 87.55800 50.96000 1.000 69.83000 72 VAL B C 1
ATOM 4245 O O . VAL B 1 71 ? -24.23000 87.62800 52.02200 1.000 69.97000 72 VAL B O 1
ATOM 4249 N N . ALA B 1 72 ? -24.79000 88.49600 50.02200 1.000 64.64000 73 ALA B N 1
ATOM 4250 C CA . ALA B 1 72 ? -23.94700 89.67700 50.16800 1.000 62.19000 73 ALA B CA 1
ATOM 4251 C C . ALA B 1 72 ? -24.75300 90.77300 50.85200 1.000 66.13000 73 ALA B C 1
ATOM 4252 O O . ALA B 1 72 ? -25.70700 91.30400 50.27500 1.000 72.06000 73 ALA B O 1
ATOM 4254 N N . ASP B 1 73 ? -24.37100 91.10800 52.08000 1.000 58.97000 74 ASP B N 1
ATOM 4255 C CA . ASP B 1 73 ? -24.97800 92.21800 52.80200 1.000 62.87000 74 ASP B CA 1
ATOM 4256 C C . ASP B 1 73 ? -23.97600 92.71600 53.84300 1.000 62.68000 74 ASP B C 1
ATOM 4257 O O . ASP B 1 73 ? -22.76500 92.51200 53.70100 1.000 62.21000 74 ASP B O 1
ATOM 4262 N N . GLU B 1 74 ? -24.48400 93.36200 54.88900 1.000 64.30000 75 GLU B N 1
ATOM 4263 C CA . GLU B 1 74 ? -23.65300 93.98100 55.91300 1.000 68.67000 75 GLU B CA 1
ATOM 4264 C C . GLU B 1 74 ? -23.14000 92.99000 56.95100 1.000 59.02000 75 GLU B C 1
ATOM 4265 O O . GLU B 1 74 ? -22.39200 93.39300 57.84800 1.000 57.23000 75 GLU B O 1
ATOM 4271 N N . THR B 1 75 ? -23.51200 91.72100 56.85000 1.000 55.12000 76 THR B N 1
ATOM 4272 C CA . THR B 1 75 ? -23.09900 90.73900 57.84600 1.000 53.51000 76 THR B CA 1
ATOM 4273 C C . THR B 1 75 ? -21.61300 90.43100 57.70000 1.000 52.79000 76 THR B C 1
ATOM 4274 O O . THR B 1 75 ? -21.16000 90.09900 56.59700 1.000 57.17000 76 THR B O 1
ATOM 4278 N N . PRO B 1 76 ? -20.82400 90.53500 58.77000 1.000 45.90000 77 PRO B N 1
ATOM 4279 C CA . PRO B 1 76 ? -19.43300 90.07700 58.70200 1.000 43.16000 77 PRO B CA 1
ATOM 4280 C C . PRO B 1 76 ? -19.36900 88.58800 58.40300 1.000 44.24000 77 PRO B C 1
ATOM 4281 O O . PRO B 1 76 ? -20.29400 87.83000 58.70700 1.000 46.46000 77 PRO B O 1
ATOM 4285 N N . ALA B 1 77 ? -18.25600 88.17300 57.79200 1.000 40.80000 78 ALA B N 1
ATOM 4286 C CA . ALA B 1 77 ? -18.11300 86.78100 57.37500 1.000 38.98000 78 ALA B CA 1
ATOM 4287 C C . ALA B 1 77 ? -18.21100 85.83200 58.56400 1.000 38.30000 78 ALA B C 1
ATOM 4288 O O . ALA B 1 77 ? -18.87500 84.78800 58.48400 1.000 39.58000 78 ALA B O 1
ATOM 4290 N N . VAL B 1 78 ? -17.56300 86.18200 59.67900 1.000 38.58000 79 VAL B N 1
ATOM 4291 C CA . VAL B 1 78 ? -17.60100 85.32000 60.85700 1.000 42.10000 79 VAL B CA 1
ATOM 4292 C C . VAL B 1 78 ? -19.02200 85.19000 61.38500 1.000 42.56000 79 VAL B C 1
ATOM 4293 O O . VAL B 1 78 ? -19.40800 84.12900 61.88600 1.000 41.84000 79 VAL B O 1
ATOM 4297 N N . GLN B 1 79 ? -19.83000 86.24700 61.27000 1.000 37.90000 80 GLN B N 1
ATOM 4298 C CA . GLN B 1 79 ? -21.22200 86.15300 61.69200 1.000 41.47000 80 GLN B CA 1
ATOM 4299 C C . GLN B 1 79 ? -22.06100 85.35400 60.70400 1.000 41.18000 80 GLN B C 1
ATOM 4300 O O . GLN B 1 79 ? -23.00800 84.67300 61.11200 1.000 43.82000 80 GLN B O 1
ATOM 4306 N N . ALA B 1 80 ? -21.73200 85.42200 59.41000 1.000 41.34000 81 ALA B N 1
ATOM 4307 C CA . ALA B 1 80 ? -22.40600 84.57100 58.43500 1.000 40.90000 81 ALA B CA 1
ATOM 4308 C C . ALA B 1 80 ? -22.10600 83.10000 58.68300 1.000 39.30000 81 ALA B C 1
ATOM 4309 O O . ALA B 1 80 ? -22.92900 82.23700 58.35800 1.000 40.10000 81 ALA B O 1
ATOM 4311 N N . VAL B 1 81 ? -20.93800 82.79500 59.25000 1.000 39.84000 82 VAL B N 1
ATOM 4312 C CA . VAL B 1 81 ? -20.63800 81.41300 59.61300 1.000 36.96000 82 VAL B CA 1
ATOM 4313 C C . VAL B 1 81 ? -21.27900 81.05000 60.95000 1.000 39.28000 82 VAL B C 1
ATOM 4314 O O . VAL B 1 81 ? -21.79800 79.94200 61.12300 1.000 39.79000 82 VAL B O 1
ATOM 4318 N N . LEU B 1 82 ? -21.27100 81.98400 61.90200 1.000 45.96000 83 LEU B N 1
ATOM 4319 C CA . LEU B 1 82 ? -21.71500 81.69400 63.26200 1.000 44.67000 83 LEU B CA 1
ATOM 4320 C C . LEU B 1 82 ? -23.23200 81.58300 63.34000 1.000 47.93000 83 LEU B C 1
ATOM 4321 O O . LEU B 1 82 ? -23.76900 80.56200 63.78600 1.000 51.29000 83 LEU B O 1
ATOM 4326 N N . ARG B 1 83 ? -23.93700 82.63300 62.91400 1.000 53.07000 84 ARG B N 1
ATOM 4327 C CA . ARG B 1 83 ? -25.38900 82.73400 63.06200 1.000 56.45000 84 ARG B CA 1
ATOM 4328 C C . ARG B 1 83 ? -25.79700 82.49500 64.51500 1.000 54.49000 84 ARG B C 1
ATOM 4329 O O . ARG B 1 83 ? -26.62700 81.63700 64.82500 1.000 52.52000 84 ARG B O 1
ATOM 4337 N N . ALA B 1 84 ? -25.19900 83.28200 65.41300 1.000 52.78000 85 ALA B N 1
ATOM 4338 C CA . ALA B 1 84 ? -25.33200 83.02400 66.84400 1.000 54.08000 85 ALA B CA 1
ATOM 4339 C C . ALA B 1 84 ? -26.76300 83.22700 67.32800 1.000 57.78000 85 ALA B C 1
ATOM 4340 O O . ALA B 1 84 ? -27.23900 82.47900 68.18900 1.000 61.20000 85 ALA B O 1
ATOM 4342 N N . ASP B 1 85 ? -27.46600 84.22700 66.79300 1.000 56.14000 86 ASP B N 1
ATOM 4343 C CA . ASP B 1 85 ? -28.84200 84.47400 67.22000 1.000 60.71000 86 ASP B CA 1
ATOM 4344 C C . ASP B 1 85 ? -29.75800 83.32200 66.81100 1.000 59.99000 86 ASP B C 1
ATOM 4345 O O . ASP B 1 85 ? -30.52000 82.78800 67.63300 1.000 60.13000 86 ASP B O 1
ATOM 4350 N N . THR B 1 86 ? -29.68900 82.92300 65.53800 1.000 59.45000 87 THR B N 1
ATOM 4351 C CA . THR B 1 86 ? -30.47500 81.79000 65.06000 1.000 60.08000 87 THR B CA 1
ATOM 4352 C C . THR B 1 86 ? -30.10100 80.51000 65.80100 1.000 54.29000 87 THR B C 1
ATOM 4353 O O . THR B 1 86 ? -30.97600 79.70600 66.15900 1.000 55.68000 87 THR B O 1
ATOM 4357 N N . LYS B 1 87 ? -28.80400 80.30800 66.04300 1.000 51.02000 88 LYS B N 1
ATOM 4358 C CA . LYS B 1 87 ? -28.36100 79.12400 66.76900 1.000 48.66000 88 LYS B CA 1
ATOM 4359 C C . LYS B 1 87 ? -28.91600 79.10700 68.18700 1.000 50.53000 88 LYS B C 1
ATOM 4360 O O . LYS B 1 87 ? -29.30800 78.05100 68.69300 1.000 46.75000 88 LYS B O 1
ATOM 4366 N N . ARG B 1 88 ? -28.96300 80.26900 68.84400 1.000 50.18000 89 ARG B N 1
ATOM 4367 C CA . ARG B 1 88 ? -29.52200 80.32500 70.19000 1.000 51.40000 89 ARG B CA 1
ATOM 4368 C C . ARG B 1 88 ? -31.01300 80.01800 70.18000 1.000 52.45000 89 ARG B C 1
ATOM 4369 O O . ARG B 1 88 ? -31.51400 79.33000 71.07700 1.000 50.10000 89 ARG B O 1
ATOM 4377 N N . LEU B 1 89 ? -31.73900 80.52300 69.17900 1.000 51.41000 90 LEU B N 1
ATOM 4378 C CA . LEU B 1 89 ? -33.15800 80.18200 69.07200 1.000 55.21000 90 LEU B CA 1
ATOM 4379 C C . LEU B 1 89 ? -33.34900 78.67500 68.92400 1.000 54.73000 90 LEU B C 1
ATOM 4380 O O . LEU B 1 89 ? -34.19200 78.06800 69.60300 1.000 57.34000 90 LEU B O 1
ATOM 4385 N N . LYS B 1 90 ? -32.56300 78.05200 68.03900 1.000 51.29000 91 LYS B N 1
ATOM 4386 C CA . LYS B 1 90 ? -32.67700 76.60900 67.84500 1.000 50.47000 91 LYS B CA 1
ATOM 4387 C C . LYS B 1 90 ? -32.31900 75.84800 69.11700 1.000 47.33000 91 LYS B C 1
ATOM 4388 O O . LYS B 1 90 ? -32.97100 74.85300 69.46000 1.000 49.83000 91 LYS B O 1
ATOM 4394 N N . LEU B 1 91 ? -31.29400 76.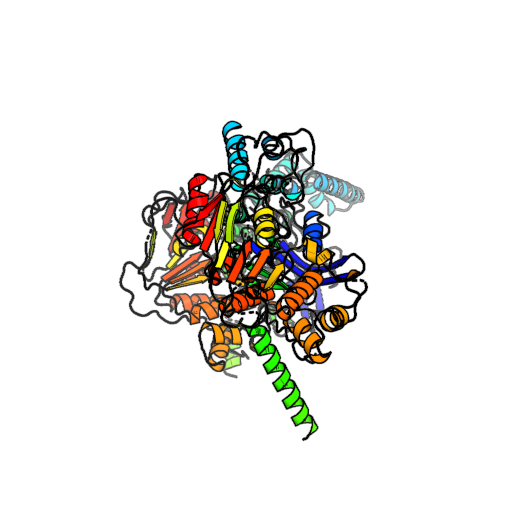30900 69.83700 1.000 41.98000 92 LEU B N 1
ATOM 4395 C CA . LEU B 1 91 ? -30.89700 75.64300 71.07300 1.000 40.72000 92 LEU B CA 1
ATOM 4396 C C . LEU B 1 91 ? -31.97300 75.76600 72.14300 1.000 42.41000 92 LEU B C 1
ATOM 4397 O O . LEU B 1 91 ? -32.19600 74.82700 72.90900 1.000 43.57000 92 LEU B O 1
ATOM 4402 N N . LEU B 1 92 ? -32.65100 76.91300 72.21400 1.000 41.85000 93 LEU B N 1
ATOM 4403 C CA . LEU B 1 92 ? -33.71200 77.07500 73.20500 1.000 49.71000 93 LEU B CA 1
ATOM 4404 C C . LEU B 1 92 ? -34.90100 76.17900 72.88700 1.000 47.96000 93 LEU B C 1
ATOM 4405 O O . LEU B 1 92 ? -35.49400 75.56800 73.78900 1.000 45.99000 93 LEU B O 1
ATOM 4410 N N . GLU B 1 93 ? -35.25900 76.09200 71.60500 1.000 47.78000 94 GLU B N 1
ATOM 4411 C CA . GLU B 1 93 ? -36.33000 75.19100 71.19400 1.000 55.42000 94 GLU B CA 1
ATOM 4412 C C . GLU B 1 93 ? -35.97000 73.73900 71.54000 1.000 52.39000 94 GLU B C 1
ATOM 4413 O O . GLU B 1 93 ? -36.77800 73.00400 72.14300 1.000 54.58000 94 GLU B O 1
ATOM 4419 N N . GLU B 1 94 ? -34.73700 73.31800 71.20900 1.000 49.75000 95 GLU B N 1
ATOM 4420 C CA . GLU B 1 94 ? -34.28500 71.96500 71.54400 1.000 52.73000 95 GLU B CA 1
ATOM 4421 C C . GLU B 1 94 ? -34.25500 71.73100 73.05000 1.000 47.20000 95 GLU B C 1
ATOM 4422 O O . GLU B 1 94 ? -34.54500 70.62100 73.51400 1.000 45.51000 95 GLU B O 1
ATOM 4428 N N . GLU B 1 95 ? -33.89900 72.75800 73.82400 1.000 46.55000 96 GLU B N 1
ATOM 4429 C CA . GLU B 1 95 ? -33.90500 72.64500 75.27600 1.000 47.96000 96 GLU B CA 1
ATOM 4430 C C . GLU B 1 95 ? -35.31000 72.39800 75.79900 1.000 49.74000 96 GLU B C 1
ATOM 4431 O O . GLU B 1 95 ? -35.50900 71.56100 76.68500 1.000 49.36000 96 GLU B O 1
ATOM 4437 N N . ARG B 1 96 ? -36.30000 73.11800 75.26500 1.000 48.46000 97 ARG B N 1
ATOM 4438 C CA . ARG B 1 96 ? -37.68300 72.86600 75.66700 1.000 47.66000 97 ARG B CA 1
ATOM 4439 C C . ARG B 1 96 ? -38.06700 71.41000 75.42000 1.000 50.75000 97 ARG B C 1
ATOM 4440 O O . ARG B 1 96 ? -38.58300 70.72600 76.32000 1.000 53.43000 97 ARG B O 1
ATOM 4448 N N . ARG B 1 97 ? -37.80400 70.91100 74.20400 1.000 44.18000 98 ARG B N 1
ATOM 4449 C CA . ARG B 1 97 ? -38.20900 69.53600 73.89400 1.000 47.11000 98 ARG B CA 1
ATOM 4450 C C . ARG B 1 97 ? -37.48700 68.51600 74.77300 1.000 45.09000 98 ARG B C 1
ATOM 4451 O O . ARG B 1 97 ? -38.10700 67.57300 75.28800 1.000 46.57000 98 ARG B O 1
ATOM 4459 N N . LEU B 1 98 ? -36.17900 68.68400 74.96000 1.000 37.91000 99 LEU B N 1
ATOM 4460 C CA . LEU B 1 98 ? -35.42100 67.70900 75.73700 1.000 35.21000 99 LEU B CA 1
ATOM 4461 C C . LEU B 1 98 ? -35.79000 67.76200 77.21300 1.000 39.48000 99 LEU B C 1
ATOM 4462 O O . LEU B 1 98 ? -35.81600 66.72600 77.88600 1.000 41.19000 99 LEU B O 1
ATOM 4467 N N . GLN B 1 99 ? -36.08100 68.95500 77.73900 1.000 42.10000 100 GLN B N 1
ATOM 4468 C CA . GLN B 1 99 ? -36.51800 69.05000 79.12600 1.000 44.72000 100 GLN B CA 1
ATOM 4469 C C . GLN B 1 99 ? -37.87000 68.37900 79.31700 1.000 45.57000 100 GLN B C 1
ATOM 4470 O O . GLN B 1 99 ? -38.09200 67.70400 80.33000 1.000 43.37000 100 GLN B O 1
ATOM 4476 N N . GLY B 1 100 ? -38.77900 68.53000 78.34900 1.000 47.76000 101 GLY B N 1
ATOM 4477 C CA . GLY B 1 100 ? -40.02600 67.78200 78.41400 1.000 43.89000 101 GLY B CA 1
ATOM 4478 C C . GLY B 1 100 ? -39.79800 66.28100 78.44100 1.000 45.48000 101 GLY B C 1
ATOM 4479 O O . GLY B 1 100 ? -40.35400 65.56400 79.28400 1.000 43.44000 101 GLY B O 1
ATOM 4480 N N . GLN B 1 101 ? -38.96100 65.78600 77.52100 1.000 45.07000 102 GLN B N 1
ATOM 4481 C CA . GLN B 1 101 ? -38.67900 64.35100 77.48000 1.000 46.08000 102 GLN B CA 1
ATOM 4482 C C . GLN B 1 101 ? -38.07000 63.86200 78.79000 1.000 43.95000 102 GLN B C 1
ATOM 4483 O O . GLN B 1 101 ? -38.45000 62.80200 79.30200 1.000 42.65000 102 GLN B O 1
ATOM 4489 N N . LEU B 1 102 ? -37.12500 64.62300 79.35000 1.000 44.31000 103 LEU B N 1
ATOM 4490 C CA . LEU B 1 102 ? -36.50000 64.22900 80.60900 1.000 46.76000 103 LEU B CA 1
ATOM 4491 C C . LEU B 1 102 ? -37.51500 64.20800 81.74500 1.000 43.79000 103 LEU B C 1
ATOM 4492 O O . LEU B 1 102 ? -37.48800 63.30900 82.59500 1.000 41.19000 103 LEU B O 1
ATOM 4497 N N . GLU B 1 103 ? -38.42000 65.19000 81.77600 1.000 45.59000 104 GLU B N 1
ATOM 4498 C CA . GLU B 1 103 ? -39.46100 65.19600 82.79700 1.000 47.02000 104 GLU B CA 1
ATOM 4499 C C . GLU B 1 103 ? -40.35700 63.97000 82.67800 1.000 47.86000 104 GLU B C 1
ATOM 4500 O O . GLU B 1 103 ? -40.80200 63.41700 83.69100 1.000 44.47000 104 GLU B O 1
ATOM 4506 N N . GLN B 1 104 ? -40.62700 63.52300 81.45000 1.000 42.16000 105 GLN B N 1
ATOM 4507 C CA . GLN B 1 104 ? -41.50900 62.37300 81.28400 1.000 48.14000 105 GLN B CA 1
ATOM 4508 C C . GLN B 1 104 ? -40.83600 61.03700 81.58300 1.000 48.96000 105 GLN B C 1
ATOM 4509 O O . GLN B 1 104 ? -41.53400 60.02100 81.66700 1.000 54.03000 105 GLN B O 1
ATOM 4515 N N . GLY B 1 105 ? -39.51700 61.00400 81.75000 1.000 47.00000 106 GLY B N 1
ATOM 4516 C CA . GLY B 1 105 ? -38.81200 59.77500 82.05200 1.000 43.89000 106 GLY B CA 1
ATOM 4517 C C . GLY B 1 105 ? -37.94900 59.22400 80.93600 1.000 47.05000 106 GLY B C 1
ATOM 4518 O O . GLY B 1 105 ? -37.52500 58.06500 81.02200 1.000 53.48000 106 GLY B O 1
ATOM 4519 N N . ASP B 1 106 ? -37.68000 60.00800 79.89600 1.000 48.19000 107 ASP B N 1
ATOM 4520 C CA . ASP B 1 106 ? -36.81900 59.57600 78.80200 1.000 52.40000 107 ASP B CA 1
ATOM 4521 C C . ASP B 1 106 ? -35.36800 59.60600 79.26600 1.000 53.12000 107 ASP B C 1
ATOM 4522 O O . ASP B 1 106 ? -34.78900 60.68200 79.45000 1.000 49.18000 107 ASP B O 1
ATOM 4527 N N . ASP B 1 107 ? -34.77500 58.43000 79.45700 1.000 58.40000 108 ASP B N 1
ATOM 4528 C CA . ASP B 1 107 ? -33.39100 58.33200 79.90500 1.000 64.37000 108 ASP B CA 1
ATOM 4529 C C . ASP B 1 107 ? -32.38400 58.54900 78.78200 1.000 59.22000 108 ASP B C 1
ATOM 4530 O O . ASP B 1 107 ? -31.18900 58.31000 78.98500 1.000 57.08000 108 ASP B O 1
ATOM 4535 N N . THR B 1 108 ? -32.83300 58.99900 77.61000 1.000 55.93000 109 THR B N 1
ATOM 4536 C CA . THR B 1 108 ? -31.95000 59.25700 76.48200 1.000 55.44000 109 THR B CA 1
ATOM 4537 C C . THR B 1 108 ? -31.67900 60.73700 76.24800 1.000 51.31000 109 THR B C 1
ATOM 4538 O O . THR B 1 108 ? -30.67900 61.07300 75.60300 1.000 48.07000 109 THR B O 1
ATOM 4542 N N . ALA B 1 109 ? -32.54800 61.62200 76.73600 1.000 45.13000 110 ALA B N 1
ATOM 4543 C CA . ALA B 1 109 ? -32.44100 63.04200 76.42600 1.000 43.11000 110 ALA B CA 1
ATOM 4544 C C . ALA B 1 109 ? -31.32300 63.74200 77.18800 1.000 43.40000 110 ALA B C 1
ATOM 4545 O O . ALA B 1 109 ? -30.91900 64.84300 76.79300 1.000 43.88000 110 ALA B O 1
ATOM 4547 N N . ALA B 1 110 ? -30.80900 63.13100 78.26000 1.000 42.99000 111 ALA B N 1
ATOM 4548 C CA . ALA B 1 110 ? -29.84200 63.81900 79.11100 1.000 43.32000 111 ALA B CA 1
ATOM 4549 C C . ALA B 1 110 ? -28.52600 64.07100 78.38600 1.000 44.84000 111 ALA B C 1
ATOM 4550 O O . ALA B 1 110 ? -27.89900 65.12100 78.57900 1.000 44.08000 111 ALA B O 1
ATOM 4552 N N . GLU B 1 111 ? -28.08700 63.13300 77.54300 1.000 47.56000 112 GLU B N 1
ATOM 4553 C CA . GLU B 1 111 ? -26.76600 63.28500 76.94000 1.000 53.27000 112 GLU B CA 1
ATOM 4554 C C . GLU B 1 111 ? -26.74000 64.42700 75.92700 1.000 49.22000 112 GLU B C 1
ATOM 4555 O O . GLU B 1 111 ? -25.76100 65.17600 75.86000 1.000 51.53000 112 GLU B O 1
ATOM 4561 N N . ARG B 1 112 ? -27.81000 64.59900 75.14900 1.000 45.48000 113 ARG B N 1
ATOM 4562 C CA . ARG B 1 112 ? -27.87600 65.74300 74.24400 1.000 43.34000 113 ARG B CA 1
ATOM 4563 C C . ARG B 1 112 ? -28.17600 67.02800 75.00900 1.000 39.27000 113 ARG B C 1
ATOM 4564 O O . ARG B 1 112 ? -27.67300 68.10400 74.65400 1.000 35.32000 113 ARG B O 1
ATOM 4572 N N . LEU B 1 113 ? -28.98900 66.93400 76.06600 1.000 43.31000 114 LEU B N 1
ATOM 4573 C CA . LEU B 1 113 ? -29.29800 68.11100 76.87100 1.000 43.32000 114 LEU B CA 1
ATOM 4574 C C . LEU B 1 113 ? -28.05300 68.67900 77.53700 1.000 43.03000 114 LEU B C 1
ATOM 4575 O O . LEU B 1 113 ? -27.96100 69.89300 77.74300 1.000 46.26000 114 LEU B O 1
ATOM 4580 N N . GLU B 1 114 ? -27.08900 67.82000 77.88100 1.000 44.75000 115 GLU B N 1
ATOM 4581 C CA . GLU B 1 114 ? -25.81600 68.30000 78.41400 1.000 51.92000 115 GLU B CA 1
ATOM 4582 C C . GLU B 1 114 ? -25.13500 69.24400 77.42900 1.000 49.49000 115 GLU B C 1
ATOM 4583 O O . GLU B 1 114 ? -24.71800 70.35300 77.79200 1.000 52.72000 115 GLU B O 1
ATOM 4589 N N . LYS B 1 115 ? -25.02200 68.81900 76.16900 1.000 44.86000 116 LYS B N 1
ATOM 4590 C CA . LYS B 1 115 ? -24.39500 69.65500 75.15200 1.000 45.27000 116 LYS B CA 1
ATOM 4591 C C . LYS B 1 115 ? -25.20400 70.91900 74.89400 1.000 40.66000 116 LYS B C 1
ATOM 4592 O O . LYS B 1 115 ? -24.63300 71.98600 74.64300 1.000 40.22000 116 LYS B O 1
ATOM 4598 N N . VAL B 1 116 ? -26.53500 70.81700 74.93800 1.000 39.85000 117 VAL B N 1
ATOM 4599 C CA . VAL B 1 116 ? -27.36600 72.00400 74.74000 1.000 38.65000 117 VAL B CA 1
ATOM 4600 C C . VAL B 1 116 ? -27.10100 73.02700 75.84000 1.000 40.70000 117 VAL B C 1
ATOM 4601 O O . VAL B 1 116 ? -26.92500 74.22600 75.57300 1.000 46.14000 117 VAL B O 1
ATOM 4605 N N . TYR B 1 117 ? -27.05600 72.56400 77.09200 1.000 38.49000 118 TYR B N 1
ATOM 4606 C CA . TYR B 1 117 ? -26.70400 73.43800 78.20500 1.000 45.52000 118 TYR B CA 1
ATOM 4607 C C . TYR B 1 117 ? -25.34200 74.08000 77.98400 1.000 47.97000 118 TYR B C 1
ATOM 4608 O O . TYR B 1 117 ? -25.18100 75.29200 78.16000 1.000 52.07000 118 TYR B O 1
ATOM 4617 N N . GLU B 1 118 ? -24.34700 73.27800 77.59000 1.000 48.07000 119 GLU B N 1
ATOM 4618 C CA . GLU B 1 118 ? -23.00500 73.81700 77.37500 1.000 50.00000 119 GLU B CA 1
ATOM 4619 C C . GLU B 1 118 ? -23.00300 74.90300 76.30500 1.000 45.59000 119 GLU B C 1
ATOM 4620 O O . GLU B 1 118 ? -22.38300 75.95800 76.48200 1.000 45.52000 119 GLU B O 1
ATOM 4626 N N . GLU B 1 119 ? -23.69600 74.66500 75.18900 1.000 41.96000 120 GLU B N 1
ATOM 4627 C CA . GLU B 1 119 ? -23.68400 75.61900 74.08600 1.000 47.91000 120 GLU B CA 1
ATOM 4628 C C . GLU B 1 119 ? -24.48800 76.87600 74.39000 1.000 50.27000 120 GLU B C 1
ATOM 4629 O O . GLU B 1 119 ? -24.21700 77.92400 73.79200 1.000 47.26000 120 GLU B O 1
ATOM 4635 N N . LEU B 1 120 ? -25.46600 76.80500 75.29700 1.000 48.93000 121 LEU B N 1
ATOM 4636 C CA . LEU B 1 120 ? -26.25100 77.99700 75.59600 1.000 49.75000 121 LEU B CA 1
ATOM 4637 C C . LEU B 1 120 ? -25.52900 78.98700 76.50600 1.000 50.42000 121 LEU B C 1
ATOM 4638 O O . LEU B 1 120 ? -25.93300 80.15300 76.56300 1.000 53.32000 121 LEU B O 1
ATOM 4643 N N . ARG B 1 121 ? -24.47600 78.56700 77.20700 1.000 49.50000 122 ARG B N 1
ATOM 4644 C CA . ARG B 1 121 ? -23.76300 79.48700 78.08200 1.000 51.27000 122 ARG B CA 1
ATOM 4645 C C . ARG B 1 121 ? -22.89000 80.44300 77.27200 1.000 51.58000 122 ARG B C 1
ATOM 4646 O O . ARG B 1 121 ? -22.64300 80.25000 76.07900 1.000 52.44000 122 ARG B O 1
ATOM 4654 N N . ALA B 1 122 ? -22.41400 81.49200 77.95000 1.000 51.43000 123 ALA B N 1
ATOM 4655 C CA . ALA B 1 122 ? -21.50000 82.43300 77.31100 1.000 53.49000 123 ALA B CA 1
ATOM 4656 C C . ALA B 1 122 ? -20.20700 81.75000 76.88300 1.000 53.52000 123 ALA B C 1
ATOM 4657 O O . ALA B 1 122 ? -19.63900 82.09100 75.83700 1.000 59.74000 123 ALA B O 1
ATOM 4659 N N . THR B 1 123 ? -19.73600 80.77800 77.66900 1.000 50.87000 124 THR B N 1
ATOM 4660 C CA . THR B 1 123 ? -18.53700 80.03500 77.29300 1.000 53.52000 124 THR B CA 1
ATOM 4661 C C . THR B 1 123 ? -18.77400 79.20300 76.03600 1.000 52.89000 124 THR B C 1
ATOM 4662 O O . THR B 1 123 ? -17.89000 79.09700 75.17800 1.000 56.13000 124 THR B O 1
ATOM 4666 N N . GLY B 1 124 ? -19.96300 78.61200 75.90600 1.000 50.68000 125 GLY B N 1
ATOM 4667 C CA . GLY B 1 124 ? -20.28000 77.87300 74.69400 1.000 49.61000 125 GLY B CA 1
ATOM 4668 C C . GLY B 1 124 ? -20.33300 78.76100 73.46500 1.000 54.30000 125 GLY B C 1
ATOM 4669 O O . GLY B 1 124 ? -19.87300 78.37400 72.38600 1.000 56.63000 125 GLY B O 1
ATOM 4670 N N . ALA B 1 125 ? -20.89100 79.96600 73.61000 1.000 55.14000 126 ALA B N 1
ATOM 4671 C CA . ALA B 1 125 ? -20.89800 80.91400 72.50000 1.000 51.86000 126 ALA B CA 1
ATOM 4672 C C . ALA B 1 125 ? -19.48100 81.33800 72.12700 1.000 46.66000 126 ALA B C 1
ATOM 4673 O O . ALA B 1 125 ? -19.15900 81.48100 70.93900 1.000 43.85000 126 ALA B O 1
ATOM 4675 N N . ALA B 1 126 ? -18.62300 81.54700 73.13100 1.000 43.11000 127 ALA B N 1
ATOM 4676 C CA . ALA B 1 126 ? -17.22400 81.85500 72.85000 1.000 48.29000 127 ALA B CA 1
ATOM 4677 C C . ALA B 1 126 ? -16.55100 80.71700 72.09100 1.000 48.43000 127 ALA B C 1
ATOM 4678 O O . ALA B 1 126 ? -15.79700 80.95500 71.13900 1.000 52.21000 127 ALA B O 1
ATOM 4680 N N . ALA B 1 127 ? -16.81600 79.47300 72.49900 1.000 45.00000 128 ALA B N 1
ATOM 4681 C CA . ALA B 1 127 ? -16.25700 78.32500 71.78900 1.000 39.55000 128 ALA B CA 1
ATOM 4682 C C . ALA B 1 127 ? -16.75100 78.27500 70.34700 1.000 39.93000 128 ALA B C 1
ATOM 4683 O O . ALA B 1 127 ? -15.98200 77.96200 69.42800 1.000 40.53000 128 ALA B O 1
ATOM 4685 N N . ALA B 1 128 ? -18.03100 78.58800 70.12800 1.000 38.41000 129 ALA B N 1
ATOM 4686 C CA . ALA B 1 128 ? -18.57300 78.59300 68.77100 1.000 38.20000 129 ALA B CA 1
ATOM 4687 C C . ALA B 1 128 ? -17.88600 79.64500 67.90500 1.000 37.36000 129 ALA B C 1
ATOM 4688 O O . ALA B 1 128 ? -17.52900 79.38000 66.74800 1.000 33.53000 129 ALA B O 1
ATOM 4690 N N . GLU B 1 129 ? -17.70400 80.85600 68.44300 1.000 36.33000 130 GLU B N 1
ATOM 4691 C CA . GLU B 1 129 ? -17.02400 81.89400 67.67100 1.000 44.89000 130 GLU B CA 1
ATOM 4692 C C . GLU B 1 129 ? -15.58200 81.50000 67.37400 1.000 44.99000 130 GLU B C 1
ATOM 4693 O O . GLU B 1 129 ? -15.07600 81.74100 66.26800 1.000 43.11000 130 GLU B O 1
ATOM 4699 N N . ALA B 1 130 ? -14.90600 80.88900 68.35100 1.000 40.47000 131 ALA B N 1
ATOM 4700 C CA . ALA B 1 130 ? -13.53900 80.43100 68.12600 1.000 44.12000 131 ALA B CA 1
ATOM 4701 C C . ALA B 1 130 ? -13.48400 79.39300 67.01200 1.000 44.22000 131 ALA B C 1
ATOM 4702 O O . ALA B 1 130 ? -12.58300 79.42700 66.16700 1.000 49.10000 131 ALA B O 1
ATOM 4704 N N . LYS B 1 131 ? -14.45000 78.47000 66.98600 1.000 39.53000 132 LYS B N 1
ATOM 4705 C CA . LYS B 1 131 ? -14.47700 77.46000 65.93100 1.000 34.11000 132 LYS B CA 1
ATOM 4706 C C . LYS B 1 131 ? -14.73200 78.08900 64.56500 1.000 38.01000 132 LYS B C 1
ATOM 4707 O O . LYS B 1 131 ? -14.09900 77.70900 63.57000 1.000 37.02000 132 LYS B O 1
ATOM 4713 N N . ALA B 1 132 ? -15.66100 79.04600 64.49700 1.000 33.35000 133 ALA B N 1
ATOM 4714 C CA . ALA B 1 132 ? -15.93500 79.71600 63.22900 1.000 33.55000 133 ALA B CA 1
ATOM 4715 C C . ALA B 1 132 ? -14.69900 80.44100 62.71000 1.000 35.33000 133 ALA B C 1
ATOM 4716 O O . ALA B 1 132 ? -14.37800 80.36600 61.51500 1.000 31.04000 133 ALA B O 1
ATOM 4718 N N . ARG B 1 133 ? -13.98700 81.14000 63.59700 1.000 34.59000 134 ARG B N 1
ATOM 4719 C CA . ARG B 1 133 ? -12.78100 81.84300 63.17400 1.000 38.20000 134 ARG B CA 1
ATOM 4720 C C . ARG B 1 133 ? -11.67800 80.86800 62.78100 1.000 42.23000 134 ARG B C 1
ATOM 4721 O O . ARG B 1 133 ? -10.91700 81.13300 61.84500 1.000 44.90000 134 ARG B O 1
ATOM 4729 N N . ARG B 1 134 ? -11.58100 79.73100 63.47700 1.000 40.56000 135 ARG B N 1
ATOM 4730 C CA . ARG B 1 134 ? -10.62200 78.70000 63.09100 1.000 39.49000 135 ARG B CA 1
ATOM 4731 C C . ARG B 1 134 ? -10.89900 78.19300 61.68100 1.000 36.28000 135 ARG B C 1
ATOM 4732 O O . ARG B 1 134 ? -9.97600 78.05400 60.86500 1.000 39.75000 135 ARG B O 1
ATOM 4740 N N . ILE B 1 135 ? -12.17100 77.93000 61.37200 1.000 32.53000 136 ILE B N 1
ATOM 4741 C CA . ILE B 1 135 ? -12.52800 77.42700 60.04900 1.000 31.70000 136 ILE B CA 1
ATOM 4742 C C . ILE B 1 135 ? -12.25100 78.47600 58.98000 1.000 33.35000 136 ILE B C 1
ATOM 4743 O O . ILE B 1 135 ? -11.72800 78.16000 57.90400 1.000 37.55000 136 ILE B O 1
ATOM 4748 N N . LEU B 1 136 ? -12.58900 79.74000 59.25400 1.000 31.01000 137 LEU B N 1
ATOM 4749 C CA . LEU B 1 136 ? -12.33400 80.78800 58.26900 1.000 30.78000 137 LEU B CA 1
ATOM 4750 C C . LEU B 1 136 ? -10.83800 80.98600 58.04500 1.000 33.67000 137 LEU B C 1
ATOM 4751 O O . LEU B 1 136 ? -10.39500 81.17600 56.90600 1.000 39.50000 137 LEU B O 1
ATOM 4756 N N . ALA B 1 137 ? -10.04400 80.93600 59.11900 1.000 33.56000 138 ALA B N 1
ATOM 4757 C CA . ALA B 1 137 ? -8.59800 81.06900 58.98400 1.000 34.77000 138 ALA B CA 1
ATOM 4758 C C . ALA B 1 137 ? -8.01500 79.92700 58.16500 1.000 31.02000 138 ALA B C 1
ATOM 4759 O O . ALA B 1 137 ? -7.15400 80.14700 57.30400 1.000 35.56000 138 ALA B O 1
ATOM 4761 N N . GLY B 1 138 ? -8.47300 78.69700 58.41600 1.000 30.26000 139 GLY B N 1
ATOM 4762 C CA . GLY B 1 138 ? -8.01200 77.57300 57.62000 1.000 30.43000 139 GLY B CA 1
ATOM 4763 C C . GLY B 1 138 ? -8.31500 77.72600 56.14200 1.000 39.29000 139 GLY B C 1
ATOM 4764 O O . GLY B 1 138 ? -7.57600 77.21400 55.29700 1.000 37.74000 139 GLY B O 1
ATOM 4765 N N . LEU B 1 139 ? -9.39400 78.43200 55.81000 1.000 39.70000 140 LEU B N 1
ATOM 4766 C CA . LEU B 1 139 ? -9.78800 78.66000 54.42700 1.000 38.93000 140 LEU B CA 1
ATOM 4767 C C . LEU B 1 139 ? -9.21100 79.95000 53.85500 1.000 36.22000 140 LEU B C 1
ATOM 4768 O O . LEU B 1 139 ? -9.58100 80.33900 52.74300 1.000 41.65000 140 LEU B O 1
ATOM 4773 N N . GLY B 1 140 ? -8.32600 80.61900 54.58500 1.000 36.53000 141 GLY B N 1
ATOM 4774 C CA . GLY B 1 140 ? -7.61900 81.77000 54.06700 1.000 38.64000 141 GLY B CA 1
ATOM 4775 C C . GLY B 1 140 ? -8.14300 83.12900 54.47900 1.000 45.92000 141 GLY B C 1
ATOM 4776 O O . GLY B 1 140 ? -7.81800 84.11900 53.81300 1.000 51.37000 141 GLY B O 1
ATOM 4777 N N . PHE B 1 141 ? -8.93600 83.21400 55.54300 1.000 45.30000 142 PHE B N 1
ATOM 4778 C CA . PHE B 1 141 ? -9.46800 84.48300 56.02900 1.000 47.35000 142 PHE B CA 1
ATOM 4779 C C . PHE B 1 141 ? -8.59000 84.97100 57.17600 1.000 47.65000 142 PHE B C 1
ATOM 4780 O O . PHE B 1 141 ? -8.56600 84.36000 58.24900 1.000 47.80000 142 PHE B O 1
ATOM 4788 N N . ASP B 1 142 ? -7.86800 86.06900 56.95100 1.000 47.98000 143 ASP B N 1
ATOM 4789 C CA . ASP B 1 142 ? -7.15400 86.72300 58.03300 1.000 49.50000 143 ASP B CA 1
ATOM 4790 C C . ASP B 1 142 ? -8.17300 87.44900 58.91300 1.000 53.81000 143 ASP B C 1
ATOM 4791 O O . ASP B 1 142 ? -9.34500 87.56300 58.54600 1.000 53.66000 143 ASP B O 1
ATOM 4796 N N . PRO B 1 143 ? -7.76700 87.92700 60.09900 1.000 58.27000 144 PRO B N 1
ATOM 4797 C CA . PRO B 1 143 ? -8.73700 88.60500 60.98000 1.000 59.62000 144 PRO B CA 1
ATOM 4798 C C . PRO B 1 143 ? -9.54300 89.70900 60.30900 1.000 61.20000 144 PRO B C 1
ATOM 4799 O O . PRO B 1 143 ? -10.73800 89.84700 60.59700 1.000 64.67000 144 PRO B O 1
ATOM 4803 N N . GLU B 1 144 ? -8.93000 90.49400 59.41900 1.000 59.33000 145 GLU B N 1
ATOM 4804 C CA . GLU B 1 144 ? -9.67400 91.55300 58.74200 1.000 58.74000 145 GLU B CA 1
ATOM 4805 C C . GLU B 1 144 ? -10.78000 90.97700 57.86600 1.000 57.07000 145 GLU B C 1
ATOM 4806 O O . GLU B 1 144 ? -11.89400 91.51300 57.83000 1.000 60.29000 145 GLU B O 1
ATOM 4820 N N . GLN B 1 146 ? -12.23300 88.07800 58.23400 1.000 45.49000 147 GLN B N 1
ATOM 4821 C CA . GLN B 1 146 ? -13.23600 87.43600 59.07600 1.000 41.10000 147 GLN B CA 1
ATOM 4822 C C . GLN B 1 146 ? -14.30400 88.42400 59.52200 1.000 42.87000 147 GLN B C 1
ATOM 4823 O O . GLN B 1 146 ? -15.47400 88.05100 59.66400 1.000 42.73000 147 GLN B O 1
ATOM 4829 N N . ASN B 1 147 ? -13.92700 89.68200 59.73700 1.000 45.81000 148 ASN B N 1
ATOM 4830 C CA . ASN B 1 147 ? -14.85500 90.71400 60.17300 1.000 53.02000 148 ASN B CA 1
ATOM 4831 C C . ASN B 1 147 ? -15.33500 91.60200 59.03300 1.000 55.92000 148 ASN B C 1
ATOM 4832 O O . ASN B 1 147 ? -16.07700 92.55700 59.28100 1.000 60.76000 148 ASN B O 1
ATOM 4837 N N . ARG B 1 148 ? -14.93500 91.31100 57.80100 1.000 54.95000 149 ARG B N 1
ATOM 4838 C CA . ARG B 1 148 ? -15.36600 92.10900 56.65900 1.000 57.72000 149 ARG B CA 1
ATOM 4839 C C . ARG B 1 148 ? -16.78600 91.71900 56.25700 1.000 55.61000 149 ARG B C 1
ATOM 4840 O O . ARG B 1 148 ? -17.09900 90.52600 56.19800 1.000 52.15000 149 ARG B O 1
ATOM 4848 N N . PRO B 1 149 ? -17.66500 92.68500 55.98800 1.000 54.15000 150 PRO B N 1
ATOM 4849 C CA . PRO B 1 149 ? -19.02100 92.33600 55.54600 1.000 57.61000 150 PRO B CA 1
ATOM 4850 C C . PRO B 1 149 ? -18.99900 91.58300 54.22400 1.000 62.02000 150 PRO B C 1
ATOM 4851 O O . PRO B 1 149 ? -18.12900 91.79100 53.37600 1.000 64.03000 150 PRO B O 1
ATOM 4855 N N . THR B 1 150 ? -19.98300 90.69300 54.05600 1.000 58.23000 151 THR B N 1
ATOM 4856 C CA . THR B 1 150 ? -20.03400 89.84300 52.87200 1.000 57.27000 151 THR B CA 1
ATOM 4857 C C . THR B 1 150 ? -20.29800 90.62800 51.59400 1.000 62.06000 151 THR B C 1
ATOM 4858 O O . THR B 1 150 ? -19.96100 90.14500 50.50800 1.000 64.24000 151 THR B O 1
ATOM 4862 N N . GLN B 1 151 ? -20.88800 91.82000 51.69200 1.000 59.89000 152 GLN B N 1
ATOM 4863 C CA . GLN B 1 151 ? -21.09600 92.64500 50.50800 1.000 65.54000 152 GLN B CA 1
ATOM 4864 C C . GLN B 1 151 ? -19.79900 93.21600 49.95200 1.000 64.60000 152 GLN B C 1
ATOM 4865 O O . GLN B 1 151 ? -19.83400 93.88000 48.91000 1.000 63.47000 152 GLN B O 1
ATOM 4871 N N . LYS B 1 152 ? -18.66600 92.98200 50.61600 1.000 58.36000 153 LYS B N 1
ATOM 4872 C CA . LYS B 1 152 ? -17.36300 93.42900 50.14400 1.000 61.90000 153 LYS B CA 1
ATOM 4873 C C . LYS B 1 152 ? -16.44800 92.25900 49.79600 1.000 55.61000 153 LYS B C 1
ATOM 4874 O O . LYS B 1 152 ? -15.22200 92.40300 49.81800 1.000 55.59000 153 LYS B O 1
ATOM 4880 N N . PHE B 1 153 ? -17.02600 91.10100 49.48600 1.000 52.83000 154 PHE B N 1
ATOM 4881 C CA . PHE B 1 153 ? -16.29400 89.93600 49.01500 1.000 54.44000 154 PHE B CA 1
ATOM 4882 C C . PHE B 1 153 ? -16.78000 89.56500 47.62100 1.000 63.07000 154 PHE B C 1
ATOM 4883 O O . PHE B 1 153 ? -17.95800 89.73800 47.29200 1.000 64.13000 154 PHE B O 1
ATOM 4891 N N . SER B 1 154 ? -15.86700 89.04800 46.80300 1.000 69.63000 155 SER B N 1
ATOM 4892 C CA . SER B 1 154 ? -16.25200 88.55300 45.49200 1.000 73.66000 155 SER B CA 1
ATOM 4893 C C . SER B 1 154 ? -17.06100 87.26400 45.63400 1.000 74.41000 155 SER B C 1
ATOM 4894 O O . SER B 1 154 ? -17.21800 86.71100 46.72700 1.000 72.92000 155 SER B O 1
ATOM 4897 N N . GLY B 1 155 ? -17.58400 86.78500 44.50300 1.000 77.48000 156 GLY B N 1
ATOM 4898 C CA . GLY B 1 155 ? -18.41600 85.59100 44.53200 1.000 70.25000 156 GLY B CA 1
ATOM 4899 C C . GLY B 1 155 ? -17.68000 84.36500 45.04100 1.000 63.75000 156 GLY B C 1
ATOM 4900 O O . GLY B 1 155 ? -18.24400 83.55200 45.77900 1.000 64.50000 156 GLY B O 1
ATOM 4901 N N . GLY B 1 156 ? -16.41100 84.21600 44.65800 1.000 59.77000 157 GLY B N 1
ATOM 4902 C CA . GLY B 1 156 ? -15.64400 83.06600 45.11300 1.000 56.09000 157 GLY B CA 1
ATOM 4903 C C . GLY B 1 156 ? -15.38200 83.08600 46.60700 1.000 54.23000 157 GLY B C 1
ATOM 4904 O O . GLY B 1 156 ? -15.49000 82.05600 47.28200 1.000 53.73000 157 GLY B O 1
ATOM 4905 N N . TRP B 1 157 ? -15.02700 84.25400 47.14700 1.000 51.98000 158 TRP B N 1
ATOM 4906 C CA . TRP B 1 157 ? -14.83100 84.36100 48.58700 1.000 50.03000 158 TRP B CA 1
ATOM 4907 C C . TRP B 1 157 ? -16.12700 84.10000 49.33600 1.000 48.53000 158 TRP B C 1
ATOM 4908 O O . TRP B 1 157 ? -16.11500 83.52900 50.43400 1.000 43.99000 158 TRP B O 1
ATOM 4919 N N . ARG B 1 158 ? -17.25700 84.48200 48.74600 1.000 53.48000 159 ARG B N 1
ATOM 4920 C CA . ARG B 1 158 ? -18.52800 84.20300 49.39200 1.000 53.03000 159 ARG B CA 1
ATOM 4921 C C . ARG B 1 158 ? -18.88200 82.72200 49.30500 1.000 53.54000 159 ARG B C 1
ATOM 4922 O O . ARG B 1 158 ? -19.51700 82.18900 50.22000 1.000 56.19000 159 ARG B O 1
ATOM 4938 N N . ARG B 1 160 ? -16.50000 80.51700 49.56100 1.000 39.50000 161 ARG B N 1
ATOM 4939 C CA . ARG B 1 160 ? -15.66300 80.04400 50.66600 1.000 40.77000 161 ARG B CA 1
ATOM 4940 C C . ARG B 1 160 ? -16.36000 80.23700 52.01000 1.000 43.99000 161 ARG B C 1
ATOM 4941 O O . ARG B 1 160 ? -16.29000 79.36500 52.88600 1.000 45.77000 161 ARG B O 1
ATOM 4949 N N . VAL B 1 161 ? -17.02600 81.38100 52.19300 1.000 41.60000 162 VAL B N 1
ATOM 4950 C CA . VAL B 1 161 ? -17.81500 81.60000 53.40500 1.000 41.53000 162 VAL B CA 1
ATOM 4951 C C . VAL B 1 161 ? -18.92500 80.56100 53.50900 1.000 42.31000 162 VAL B C 1
ATOM 4952 O O . VAL B 1 161 ? -19.23500 80.06500 54.60000 1.000 38.46000 162 VAL B O 1
ATOM 4956 N N . SER B 1 162 ? -19.53800 80.21400 52.37500 1.000 39.80000 163 SER B N 1
ATOM 4957 C CA . SER B 1 162 ? -20.56200 79.17200 52.36800 1.000 38.17000 163 SER B CA 1
ATOM 4958 C C . SER B 1 162 ? -19.99400 77.82800 52.81100 1.000 38.27000 163 SER B C 1
ATOM 4959 O O . SER B 1 162 ? -20.62900 77.10000 53.58400 1.000 38.57000 163 SER B O 1
ATOM 4962 N N . LEU B 1 163 ? -18.80300 77.47700 52.32100 1.000 39.28000 164 LEU B N 1
ATOM 4963 C CA . LEU B 1 163 ? -18.17800 76.21800 52.72000 1.000 38.10000 164 LEU B CA 1
ATOM 4964 C C . LEU B 1 163 ? -17.84300 76.21900 54.20600 1.000 33.28000 164 LEU B C 1
ATOM 4965 O O . LEU B 1 163 ? -18.01800 75.20500 54.89500 1.000 31.71000 164 LEU B O 1
ATOM 4970 N N . ALA B 1 164 ? -17.35400 77.35200 54.71400 1.000 35.97000 165 ALA B N 1
ATOM 4971 C CA . ALA B 1 164 ? -17.07400 77.46400 56.14100 1.000 38.43000 165 ALA B CA 1
ATOM 4972 C C . ALA B 1 164 ? -18.34400 77.29300 56.96400 1.000 36.43000 165 ALA B C 1
ATOM 4973 O O . ALA B 1 164 ? -18.33800 76.61600 57.99700 1.000 37.88000 165 ALA B O 1
ATOM 4975 N N . ARG B 1 165 ? -19.44800 77.89300 56.51300 1.000 36.53000 166 ARG B N 1
ATOM 4976 C CA . ARG B 1 165 ? -20.72300 77.73600 57.20600 1.000 40.50000 166 ARG B CA 1
ATOM 4977 C C . ARG B 1 165 ? -21.18500 76.28300 57.19400 1.000 39.03000 166 ARG B C 1
ATOM 4978 O O . ARG B 1 165 ? -21.66200 75.76400 58.21200 1.000 37.70000 166 ARG B O 1
ATOM 4986 N N . ALA B 1 166 ? -21.05800 75.61400 56.04500 1.000 37.64000 167 ALA B N 1
ATOM 4987 C CA . ALA B 1 166 ? -21.45800 74.21400 55.95100 1.000 32.22000 167 ALA B CA 1
ATOM 4988 C C . ALA B 1 166 ? -20.63800 73.34300 56.89200 1.000 35.82000 167 ALA B C 1
ATOM 4989 O O . ALA B 1 166 ? -21.18400 72.46800 57.57500 1.000 37.37000 167 ALA B O 1
ATOM 4991 N N . LEU B 1 167 ? -19.32200 73.56600 56.94200 1.000 35.50000 168 LEU B N 1
ATOM 4992 C CA . LEU B 1 167 ? -18.48300 72.81500 57.87000 1.000 33.98000 168 LEU B CA 1
ATOM 4993 C C . LEU B 1 167 ? -18.81800 73.14200 59.32000 1.000 32.14000 168 LEU B C 1
ATOM 4994 O O . LEU B 1 167 ? -18.72100 72.27100 60.19100 1.000 34.65000 168 LEU B O 1
ATOM 4999 N N . PHE B 1 168 ? -19.21500 74.38600 59.59500 1.000 30.98000 169 PHE B N 1
ATOM 5000 C CA . PHE B 1 168 ? -19.51600 74.79100 60.96300 1.000 36.94000 169 PHE B CA 1
ATOM 5001 C C . PHE B 1 168 ? -20.80500 74.15200 61.46200 1.000 37.30000 169 PHE B C 1
ATOM 5002 O O . PHE B 1 168 ? -20.88100 73.72000 62.61800 1.000 34.22000 169 PHE B O 1
ATOM 5018 N N . GLU B 1 170 ? -22.04600 71.36300 60.88500 1.000 43.90000 171 GLU B N 1
ATOM 5019 C CA . GLU B 1 170 ? -21.84500 69.94100 61.14000 1.000 42.94000 171 GLU B CA 1
ATOM 5020 C C . GLU B 1 170 ? -23.14200 69.14300 60.96900 1.000 45.46000 171 GLU B C 1
ATOM 5021 O O . GLU B 1 170 ? -23.64900 68.56100 61.93000 1.000 46.67000 171 GLU B O 1
ATOM 5027 N N . PRO B 1 171 ? -23.70200 69.10000 59.76200 1.000 44.89000 172 PRO B N 1
ATOM 5028 C CA . PRO B 1 171 ? -24.92200 68.31800 59.55900 1.000 42.06000 172 PRO B CA 1
ATOM 5029 C C . PRO B 1 171 ? -24.62900 66.83000 59.65800 1.000 41.68000 172 PRO B C 1
ATOM 5030 O O . PRO B 1 171 ? -23.47800 66.38900 59.61300 1.000 39.73000 172 PRO B O 1
ATOM 5034 N N . THR B 1 172 ? -25.70200 66.05100 59.81300 1.000 44.04000 173 THR B N 1
ATOM 5035 C CA . THR B 1 172 ? -25.55100 64.60000 59.84100 1.000 44.36000 173 THR B CA 1
ATOM 5036 C C . THR B 1 172 ? -24.90900 64.09500 58.55600 1.000 46.19000 173 THR B C 1
ATOM 5037 O O . THR B 1 172 ? -23.98600 63.27400 58.59400 1.000 46.23000 173 THR B O 1
ATOM 5041 N N . LEU B 1 173 ? -25.37400 64.58600 57.40900 1.000 45.47000 174 LEU B N 1
ATOM 5042 C CA . LEU B 1 173 ? -24.82200 64.21500 56.11000 1.000 42.02000 174 LEU B CA 1
ATOM 5043 C C . LEU B 1 173 ? -24.37100 65.47700 55.38800 1.000 43.37000 174 LEU B C 1
ATOM 5044 O O . LEU B 1 173 ? -25.20500 66.25700 54.90600 1.000 42.07000 174 LEU B O 1
ATOM 5049 N N . LEU B 1 174 ? -23.05700 65.65800 55.29000 1.000 38.18000 175 LEU B N 1
ATOM 5050 C CA . LEU B 1 174 ? -22.48100 66.78300 54.56700 1.000 39.60000 175 LEU B CA 1
ATOM 5051 C C . LEU B 1 174 ? -22.06400 66.33100 53.17300 1.000 41.75000 175 LEU B C 1
ATOM 5052 O O . LEU B 1 174 ? -21.37600 65.31400 53.02600 1.000 33.70000 175 LEU B O 1
ATOM 5065 N N . LEU B 1 176 ? -20.15000 67.54700 49.65000 1.000 39.90000 177 LEU B N 1
ATOM 5066 C CA . LEU B 1 176 ? -19.19900 68.46700 49.03500 1.000 39.98000 177 LEU B CA 1
ATOM 5067 C C . LEU B 1 176 ? -18.98500 68.04800 47.58900 1.000 41.20000 177 LEU B C 1
ATOM 5068 O O . LEU B 1 176 ? -18.60500 66.90300 47.32800 1.000 39.94000 177 LEU B O 1
ATOM 5073 N N . ASP B 1 177 ? -19.21700 68.96900 46.65900 1.000 39.85000 178 ASP B N 1
ATOM 5074 C CA . ASP B 1 177 ? -19.08000 68.70100 45.22900 1.000 35.27000 178 ASP B CA 1
ATOM 5075 C C . ASP B 1 177 ? -17.79900 69.36500 44.73200 1.000 36.00000 178 ASP B C 1
ATOM 5076 O O . ASP B 1 177 ? -17.78000 70.56900 44.45900 1.000 33.53000 178 ASP B O 1
ATOM 5081 N N . GLU B 1 178 ? -16.73700 68.56400 44.59900 1.000 37.31000 179 GLU B N 1
ATOM 5082 C CA . GLU B 1 178 ? -15.41300 69.00500 44.17000 1.000 45.32000 179 GLU B CA 1
ATOM 5083 C C . GLU B 1 178 ? -14.99200 70.26300 44.92300 1.000 41.37000 179 GLU B C 1
ATOM 5084 O O . GLU B 1 178 ? -14.85100 71.33400 44.31700 1.000 42.97000 179 GLU B O 1
ATOM 5090 N N . PRO B 1 179 ? -14.78100 70.17500 46.24000 1.000 39.82000 180 PRO B N 1
ATOM 5091 C CA . PRO B 1 179 ? -14.47600 71.39900 47.00000 1.000 44.57000 180 PRO B CA 1
ATOM 5092 C C . PRO B 1 179 ? -13.10900 71.97700 46.68900 1.000 50.71000 180 PRO B C 1
ATOM 5093 O O . PRO B 1 179 ? -12.95200 73.20500 46.68100 1.000 53.87000 180 PRO B O 1
ATOM 5097 N N . THR B 1 180 ? -12.11100 71.13200 46.42600 1.000 47.54000 181 THR B N 1
ATOM 5098 C CA . THR B 1 180 ? -10.76200 71.61700 46.15500 1.000 46.49000 181 THR B CA 1
ATOM 5099 C C . THR B 1 180 ? -10.63800 72.32900 44.81400 1.000 51.25000 181 THR B C 1
ATOM 5100 O O . THR B 1 180 ? -9.54900 72.82500 44.50500 1.000 55.09000 181 THR B O 1
ATOM 5104 N N . ASN B 1 181 ? -11.71200 72.40200 44.02300 1.000 53.59000 182 ASN B N 1
ATOM 5105 C CA . ASN B 1 181 ? -11.60900 72.96400 42.68000 1.000 60.54000 182 ASN B CA 1
ATOM 5106 C C . ASN B 1 181 ? -11.25200 74.44400 42.71900 1.000 65.42000 182 ASN B C 1
ATOM 5107 O O . ASN B 1 181 ? -10.38700 74.90000 41.96000 1.000 71.79000 182 ASN B O 1
ATOM 5112 N N . HIS B 1 182 ? -11.90900 75.21500 43.58300 1.000 72.44000 183 HIS B N 1
ATOM 5113 C CA . HIS B 1 182 ? -11.55200 76.62200 43.70100 1.000 82.59000 183 HIS B CA 1
ATOM 5114 C C . HIS B 1 182 ? -11.00500 76.93500 45.08600 1.000 80.66000 183 HIS B C 1
ATOM 5115 O O . HIS B 1 182 ? -11.44200 77.88900 45.73800 1.000 84.10000 183 HIS B O 1
ATOM 5122 N N . LEU B 1 183 ? -10.03500 76.14200 45.52800 1.000 62.23000 184 LEU B N 1
ATOM 5123 C CA . LEU B 1 183 ? -9.25900 76.41600 46.72800 1.000 52.82000 184 LEU B CA 1
ATOM 5124 C C . LEU B 1 183 ? -7.78000 76.39800 46.37600 1.000 49.67000 184 LEU B C 1
ATOM 5125 O O . LEU B 1 183 ? -7.34700 75.62000 45.52000 1.000 48.36000 184 LEU B O 1
ATOM 5130 N N . ASP B 1 184 ? -7.00900 77.26200 47.03000 1.000 48.38000 185 ASP B N 1
ATOM 5131 C CA . ASP B 1 184 ? -5.56500 77.21800 46.87700 1.000 45.34000 185 ASP B CA 1
ATOM 5132 C C . ASP B 1 184 ? -4.99600 76.02400 47.64400 1.000 38.37000 185 ASP B C 1
ATOM 5133 O O . ASP B 1 184 ? -5.70400 75.31800 48.36600 1.000 36.99000 185 ASP B O 1
ATOM 5138 N N . LEU B 1 185 ? -3.68800 75.80700 47.48700 1.000 40.56000 186 LEU B N 1
ATOM 5139 C CA . LEU B 1 185 ? -3.06400 74.62700 48.08000 1.000 39.50000 186 LEU B CA 1
ATOM 5140 C C . LEU B 1 185 ? -3.10400 74.67600 49.60300 1.000 35.92000 186 LEU B C 1
ATOM 5141 O O . LEU B 1 185 ? -3.29600 73.64500 50.25500 1.000 41.57000 186 LEU B O 1
ATOM 5146 N N . ASN B 1 186 ? -2.91900 75.86000 50.19000 1.000 33.83000 187 ASN B N 1
ATOM 5147 C CA . ASN B 1 186 ? -2.95300 75.97500 51.64600 1.000 33.39000 187 ASN B CA 1
ATOM 5148 C C . ASN B 1 186 ? -4.33200 75.61700 52.19000 1.000 30.71000 187 ASN B C 1
ATOM 5149 O O . ASN B 1 186 ? -4.46000 74.85600 53.16100 1.000 33.93000 187 ASN B O 1
ATOM 5154 N N . ALA B 1 187 ? -5.38200 76.15800 51.56700 1.000 31.50000 188 ALA B N 1
ATOM 5155 C CA . ALA B 1 187 ? -6.73900 75.83500 51.98500 1.000 30.03000 188 ALA B CA 1
ATOM 5156 C C . ALA B 1 187 ? -7.05800 74.36300 51.76500 1.000 35.41000 188 ALA B C 1
ATOM 5157 O O . ALA B 1 187 ? -7.79400 73.76900 52.55800 1.000 38.20000 188 ALA B O 1
ATOM 5159 N N . VAL B 1 188 ? -6.50500 73.75400 50.71300 1.000 34.73000 189 VAL B N 1
ATOM 5160 C CA . VAL B 1 188 ? -6.72700 72.32700 50.49000 1.000 28.34000 189 VAL B CA 1
ATOM 5161 C C . VAL B 1 188 ? -6.03300 71.50300 51.56700 1.000 34.57000 189 VAL B C 1
ATOM 5162 O O . VAL B 1 188 ? -6.58200 70.50900 52.05400 1.000 35.29000 189 VAL B O 1
ATOM 5166 N N . ILE B 1 189 ? -4.81500 71.89500 51.95000 1.000 29.06000 190 ILE B N 1
ATOM 5167 C CA . ILE B 1 189 ? -4.11900 71.22000 53.04300 1.000 32.41000 190 ILE B CA 1
ATOM 5168 C C . ILE B 1 189 ? -4.96200 71.27500 54.31100 1.000 36.00000 190 ILE B C 1
ATOM 5169 O O . ILE B 1 189 ? -5.18700 70.25300 54.98200 1.000 36.76000 190 ILE B O 1
ATOM 5174 N N . TRP B 1 190 ? -5.46800 72.46700 54.64000 1.000 34.86000 191 TRP B N 1
ATOM 5175 C CA . TRP B 1 190 ? -6.28000 72.59900 55.84600 1.000 33.46000 191 TRP B CA 1
ATOM 5176 C C . TRP B 1 190 ? -7.55600 71.77000 55.75200 1.000 31.02000 191 TRP B C 1
ATOM 5177 O O . TRP B 1 190 ? -7.93400 71.09900 56.71500 1.000 26.78000 191 TRP B O 1
ATOM 5188 N N . LEU B 1 191 ? -8.24500 71.81900 54.60800 1.000 32.95000 192 LEU B N 1
ATOM 5189 C CA . LEU B 1 191 ? -9.51400 71.10700 54.47600 1.000 29.88000 192 LEU B CA 1
ATOM 5190 C C . LEU B 1 191 ? -9.31200 69.60000 54.54500 1.000 30.22000 192 LEU B C 1
ATOM 5191 O O . LEU B 1 191 ? -10.11400 68.88600 55.15800 1.000 34.29000 192 LEU B O 1
ATOM 5196 N N . ASN B 1 192 ? -8.25400 69.09800 53.90600 1.000 32.75000 193 ASN B N 1
ATOM 5197 C CA . ASN B 1 192 ? -7.88200 67.69300 54.01600 1.000 34.61000 193 ASN B CA 1
ATOM 5198 C C . ASN B 1 192 ? -7.70200 67.29700 55.47700 1.000 32.04000 193 ASN B C 1
ATOM 5199 O O . ASN B 1 192 ? -8.35400 66.36500 55.97700 1.000 34.89000 193 ASN B O 1
ATOM 5204 N N . ASN B 1 193 ? -6.81500 68.01300 56.17800 1.000 30.48000 194 ASN B N 1
ATOM 5205 C CA . ASN B 1 193 ? -6.55000 67.68000 57.57200 1.000 29.36000 194 ASN B CA 1
ATOM 5206 C C . ASN B 1 193 ? -7.80200 67.80500 58.43200 1.000 31.69000 194 ASN B C 1
ATOM 5207 O O . ASN B 1 193 ? -7.97700 67.04100 59.38700 1.000 32.56000 194 ASN B O 1
ATOM 5212 N N . TYR B 1 194 ? -8.68900 68.74300 58.09800 1.000 31.89000 195 TYR B N 1
ATOM 5213 C CA . TYR B 1 194 ? -9.87900 68.97300 58.90900 1.000 32.45000 195 TYR B CA 1
ATOM 5214 C C . TYR B 1 194 ? -10.90600 67.86700 58.71300 1.000 29.85000 195 TYR B C 1
ATOM 5215 O O . TYR B 1 194 ? -11.49700 67.38000 59.68400 1.000 29.50000 195 TYR B O 1
ATOM 5224 N N . LEU B 1 195 ? -11.13600 67.46100 57.46400 1.000 33.85000 196 LEU B N 1
ATOM 5225 C CA . LEU B 1 195 ? -12.09200 66.39700 57.19700 1.000 36.69000 196 LEU B CA 1
ATOM 5226 C C . LEU B 1 195 ? -11.57200 65.03500 57.63000 1.000 40.24000 196 LEU B C 1
ATOM 5227 O O . LEU B 1 195 ? -12.37400 64.11100 57.80500 1.000 45.62000 196 LEU B O 1
ATOM 5232 N N . GLN B 1 196 ? -10.25500 64.88400 57.81000 1.000 39.18000 197 GLN B N 1
ATOM 5233 C CA . GLN B 1 196 ? -9.76000 63.63200 58.37900 1.000 39.28000 197 GLN B CA 1
ATOM 5234 C C . GLN B 1 196 ? -10.27200 63.41100 59.80000 1.000 42.23000 197 GLN B C 1
ATOM 5235 O O . GLN B 1 196 ? -10.39800 62.26200 60.23900 1.000 50.19000 197 GLN B O 1
ATOM 5241 N N . GLY B 1 197 ? -10.57300 64.48400 60.52900 1.000 38.84000 198 GLY B N 1
ATOM 5242 C CA . GLY B 1 197 ? -11.14600 64.39900 61.85700 1.000 35.51000 198 GLY B CA 1
ATOM 5243 C C . GLY B 1 197 ? -12.65600 64.48700 61.90500 1.000 35.61000 198 GLY B C 1
ATOM 5244 O O . GLY B 1 197 ? -13.23200 64.54900 62.99600 1.000 35.79000 198 GLY B O 1
ATOM 5245 N N . TRP B 1 198 ? -13.31400 64.49600 60.74800 1.000 30.45000 199 TRP B N 1
ATOM 5246 C CA . TRP B 1 198 ? -14.76800 64.55700 60.68400 1.000 34.50000 199 TRP B CA 1
ATOM 5247 C C . TRP B 1 198 ? -15.36300 63.21500 61.09000 1.000 39.96000 199 TRP B C 1
ATOM 5248 O O . TRP B 1 198 ? -14.98500 62.17100 60.55100 1.000 46.87000 199 TRP B O 1
ATOM 5259 N N . ARG B 1 199 ? -16.30100 63.23700 62.03700 1.000 38.50000 200 ARG B N 1
ATOM 5260 C CA . ARG B 1 199 ? -16.85700 62.00500 62.58000 1.000 45.57000 200 ARG B CA 1
ATOM 5261 C C . ARG B 1 199 ? -18.32400 61.78800 62.23400 1.000 46.69000 200 ARG B C 1
ATOM 5262 O O . ARG B 1 199 ? -18.92000 60.82000 62.71600 1.000 47.71000 200 ARG B O 1
ATOM 5270 N N . LYS B 1 200 ? -18.91400 62.63800 61.40000 1.000 45.52000 201 LYS B N 1
ATOM 5271 C CA . LYS B 1 200 ? -20.26000 62.42200 60.89800 1.000 45.52000 201 LYS B CA 1
ATOM 5272 C C . LYS B 1 200 ? -20.18500 61.92800 59.45300 1.000 46.03000 201 LYS B C 1
ATOM 5273 O O . LYS B 1 200 ? -19.10500 61.63700 58.93000 1.000 42.50000 201 LYS B O 1
ATOM 5279 N N . THR B 1 201 ? -21.33800 61.83300 58.79300 1.000 45.61000 202 THR B N 1
ATOM 5280 C CA . THR B 1 201 ? -21.39200 61.23900 57.46400 1.000 43.88000 202 THR B CA 1
ATOM 5281 C C . THR B 1 201 ? -21.01700 62.25100 56.38800 1.000 44.25000 202 THR B C 1
ATOM 5282 O O . THR B 1 201 ? -21.48000 63.39900 56.39100 1.000 45.73000 202 THR B O 1
ATOM 5286 N N . LEU B 1 202 ? -20.19400 61.79600 55.44600 1.000 42.11000 203 LEU B N 1
ATOM 5287 C CA . LEU B 1 202 ? -19.59100 62.64100 54.42700 1.000 37.56000 203 LEU B CA 1
ATOM 5288 C C . LEU B 1 202 ? -19.78200 62.00400 53.05900 1.000 39.77000 203 LEU B C 1
ATOM 5289 O O . LEU B 1 202 ? -19.48300 60.81900 52.87800 1.000 38.63000 203 LEU B O 1
ATOM 5294 N N . LEU B 1 203 ? -20.28100 62.78500 52.10100 1.000 39.70000 204 LEU B N 1
ATOM 5295 C CA . LEU B 1 203 ? -20.31500 62.38300 50.69800 1.000 33.21000 204 LEU B CA 1
ATOM 5296 C C . LEU B 1 203 ? -19.62600 63.47500 49.89100 1.000 39.80000 204 LEU B C 1
ATOM 5297 O O . LEU B 1 203 ? -20.12800 64.60200 49.80000 1.000 37.34000 204 LEU B O 1
ATOM 5302 N N . ILE B 1 204 ? -18.47100 63.14400 49.32200 1.000 37.11000 205 ILE B N 1
ATOM 5303 C CA . ILE B 1 204 ? -17.62600 64.10600 48.62900 1.000 37.49000 205 ILE B CA 1
ATOM 5304 C C . ILE B 1 204 ? -17.36300 63.60000 47.21900 1.000 32.92000 205 ILE B C 1
ATOM 5305 O O . ILE B 1 204 ? -16.89200 62.47300 47.03500 1.000 32.71000 205 ILE B O 1
ATOM 5310 N N . VAL B 1 205 ? -17.68300 64.42800 46.23400 1.000 32.29000 206 VAL B N 1
ATOM 5311 C CA . VAL B 1 205 ? -17.24500 64.22500 44.86100 1.000 35.47000 206 VAL B CA 1
ATOM 5312 C C . VAL B 1 205 ? -15.89200 64.90100 44.70400 1.000 37.21000 206 VAL B C 1
ATOM 5313 O O . VAL B 1 205 ? -15.74400 66.08500 45.02300 1.000 38.31000 206 VAL B O 1
ATOM 5317 N N . SER B 1 206 ? -14.90000 64.15600 44.22900 1.000 37.10000 207 SER B N 1
ATOM 5318 C CA . SER B 1 206 ? -13.57300 64.73800 44.09100 1.000 37.82000 207 SER B CA 1
ATOM 5319 C C . SER B 1 206 ? -12.77900 63.96400 43.05300 1.000 42.90000 207 SER B C 1
ATOM 5320 O O . SER B 1 206 ? -12.99600 62.76700 42.84600 1.000 47.68000 207 SER B O 1
ATOM 5323 N N . HIS B 1 207 ? -11.85900 64.67400 42.40000 1.000 39.09000 208 HIS B N 1
ATOM 5324 C CA . HIS B 1 207 ? -10.85500 64.06900 41.53600 1.000 40.53000 208 HIS B CA 1
ATOM 5325 C C . HIS B 1 207 ? -9.44900 64.27700 42.08300 1.000 40.96000 208 HIS B C 1
ATOM 5326 O O . HIS B 1 207 ? -8.47000 64.08300 41.35200 1.000 43.11000 208 HIS B O 1
ATOM 5333 N N . ASP B 1 208 ? -9.33000 64.68000 43.34600 1.000 37.61000 209 ASP B N 1
ATOM 5334 C CA . ASP B 1 208 ? -8.04500 64.82500 44.02100 1.000 37.62000 209 ASP B CA 1
ATOM 5335 C C . ASP B 1 208 ? -7.71600 63.49300 44.68800 1.000 30.96000 209 ASP B C 1
ATOM 5336 O O . ASP B 1 208 ? -8.32800 63.12900 45.69700 1.000 33.75000 209 ASP B O 1
ATOM 5341 N N . GLN B 1 209 ? -6.74300 62.77100 44.12600 1.000 36.86000 210 GLN B N 1
ATOM 5342 C CA . GLN B 1 209 ? -6.44800 61.42500 44.61000 1.000 39.82000 210 GLN B CA 1
ATOM 5343 C C . GLN B 1 209 ? -5.88400 61.44400 46.02500 1.000 38.55000 210 GLN B C 1
ATOM 5344 O O . GLN B 1 209 ? -6.25100 60.60300 46.85200 1.000 43.74000 210 GLN B O 1
ATOM 5350 N N . GLY B 1 210 ? -4.98700 62.38600 46.32300 1.000 34.36000 211 GLY B N 1
ATOM 5351 C CA . GLY B 1 210 ? -4.46100 62.48000 47.67600 1.000 36.28000 211 GLY B CA 1
ATOM 5352 C C . GLY B 1 210 ? -5.53500 62.81800 48.69300 1.000 37.45000 211 GLY B C 1
ATOM 5353 O O . GLY B 1 210 ? -5.58500 62.23300 49.77900 1.000 44.78000 211 GLY B O 1
ATOM 5354 N N . PHE B 1 211 ? -6.41000 63.76500 48.34900 1.000 36.85000 212 PHE B N 1
ATOM 5355 C CA . PHE B 1 211 ? -7.53300 64.11600 49.21400 1.000 38.04000 212 PHE B CA 1
ATOM 5356 C C . PHE B 1 211 ? -8.41500 62.90200 49.48600 1.000 34.95000 212 PHE B C 1
ATOM 5357 O O . PHE B 1 211 ? -8.75000 62.60500 50.64100 1.000 35.17000 212 PHE B O 1
ATOM 5365 N N . LEU B 1 212 ? -8.79400 62.18300 48.42400 1.000 37.35000 213 LEU B N 1
ATOM 5366 C CA . LEU B 1 212 ? -9.63600 61.00100 48.57800 1.000 39.44000 213 LEU B CA 1
ATOM 5367 C C . LEU B 1 212 ? -8.95000 59.93900 49.42700 1.000 41.92000 213 LEU B C 1
ATOM 5368 O O . LEU B 1 212 ? -9.58900 59.30000 50.27200 1.000 50.49000 213 LEU B O 1
ATOM 5373 N N . ASP B 1 213 ? -7.64800 59.73600 49.21900 1.000 37.62000 214 ASP B N 1
ATOM 5374 C CA . ASP B 1 213 ? -6.93100 58.70700 49.96100 1.000 37.98000 214 ASP B CA 1
ATOM 5375 C C . ASP B 1 213 ? -6.76900 59.07800 51.42800 1.000 42.82000 214 ASP B C 1
ATOM 5376 O O . ASP B 1 213 ? -6.71600 58.19200 52.28800 1.000 45.90000 214 ASP B O 1
ATOM 5381 N N . ASP B 1 214 ? -6.69000 60.37300 51.73500 1.000 44.82000 215 ASP B N 1
ATOM 5382 C CA . ASP B 1 214 ? -6.51700 60.78300 53.12200 1.000 45.69000 215 ASP B CA 1
ATOM 5383 C C . ASP B 1 214 ? -7.83300 60.84300 53.88700 1.000 38.62000 215 ASP B C 1
ATOM 5384 O O . ASP B 1 214 ? -7.85100 60.56000 55.09000 1.000 37.16000 215 ASP B O 1
ATOM 5389 N N . VAL B 1 215 ? -8.93100 61.20000 53.22800 1.000 38.28000 216 VAL B N 1
ATOM 5390 C CA . VAL B 1 215 ? -10.16600 61.53900 53.92600 1.000 37.46000 216 VAL B CA 1
ATOM 5391 C C . VAL B 1 215 ? -11.16700 60.38900 53.92500 1.000 38.44000 216 VAL B C 1
ATOM 5392 O O . VAL B 1 215 ? -11.83100 60.14400 54.93200 1.000 48.22000 216 VAL B O 1
ATOM 5396 N N . CYS B 1 216 ? -11.28800 59.66400 52.81800 1.000 36.72000 217 CYS B N 1
ATOM 5397 C CA . CYS B 1 216 ? -12.43000 58.78500 52.60800 1.000 39.99000 217 CYS B CA 1
ATOM 5398 C C . CYS B 1 216 ? -12.20200 57.39400 53.18600 1.000 43.81000 217 CYS B C 1
ATOM 5399 O O . CYS B 1 216 ? -11.12200 56.81300 53.04800 1.000 48.61000 217 CYS B O 1
ATOM 5402 N N . THR B 1 217 ? -13.23900 56.86800 53.84300 1.000 44.16000 218 THR B N 1
ATOM 5403 C CA . THR B 1 217 ? -13.26600 55.47700 54.27100 1.000 48.69000 218 THR B CA 1
ATOM 5404 C C . THR B 1 217 ? -13.94200 54.56600 53.25700 1.000 50.78000 218 THR B C 1
ATOM 5405 O O . THR B 1 217 ? -13.69300 53.35500 53.27100 1.000 53.13000 218 THR B O 1
ATOM 5409 N N . ASP B 1 218 ? -14.79300 55.11100 52.38900 1.000 49.69000 219 ASP B N 1
ATOM 5410 C CA . ASP B 1 218 ? -15.42800 54.32400 51.34200 1.000 47.32000 219 ASP B CA 1
ATOM 5411 C C . ASP B 1 218 ? -15.34100 55.07600 50.02200 1.000 40.09000 219 ASP B C 1
ATOM 5412 O O . ASP B 1 218 ? -15.26600 56.30600 49.99600 1.000 38.61000 219 ASP B O 1
ATOM 5417 N N . ILE B 1 219 ? -15.35600 54.32300 48.92500 1.000 40.49000 220 ILE B N 1
ATOM 5418 C CA . ILE B 1 219 ? -15.31700 54.87900 47.57800 1.000 44.79000 220 ILE B CA 1
ATOM 5419 C C . ILE B 1 219 ? -16.54300 54.39400 46.81600 1.000 48.77000 220 ILE B C 1
ATOM 5420 O O . ILE B 1 219 ? -16.83500 53.19200 46.79300 1.000 52.52000 220 ILE B O 1
ATOM 5425 N N . ILE B 1 220 ? -17.25900 55.33100 46.20200 1.000 44.70000 221 ILE B N 1
ATOM 5426 C CA . ILE B 1 220 ? -18.36900 55.04000 45.30300 1.000 46.17000 221 ILE B CA 1
ATOM 5427 C C . ILE B 1 220 ? -17.93000 55.42300 43.89800 1.000 48.30000 221 ILE B C 1
ATOM 5428 O O . ILE B 1 220 ? -17.61900 56.59100 43.63500 1.000 47.46000 221 ILE B O 1
ATOM 5433 N N . HIS B 1 221 ? -17.92000 54.44800 42.99900 1.000 46.92000 222 HIS B N 1
ATOM 5434 C CA . HIS B 1 221 ? -17.50100 54.64300 41.61900 1.000 46.79000 222 HIS B CA 1
ATOM 5435 C C . HIS B 1 221 ? -18.74000 54.70600 40.73300 1.000 45.98000 222 HIS B C 1
ATOM 5436 O O . HIS B 1 221 ? -19.52800 53.75400 40.69100 1.000 47.77000 222 HIS B O 1
ATOM 5443 N N . LEU B 1 222 ? -18.92100 55.83600 40.05300 1.000 45.70000 223 LEU B N 1
ATOM 5444 C CA . LEU B 1 222 ? -20.00100 55.99900 39.08700 1.000 48.61000 223 LEU B CA 1
ATOM 5445 C C . LEU B 1 222 ? -19.54900 55.38700 37.76700 1.000 52.60000 223 LEU B C 1
ATOM 5446 O O . LEU B 1 222 ? -18.66700 55.92800 37.09300 1.000 49.10000 223 LEU B O 1
ATOM 5451 N N . ASP B 1 223 ? -20.15000 54.25700 37.39900 1.000 57.77000 224 ASP B N 1
ATOM 5452 C CA . ASP B 1 223 ? -19.72500 53.50200 36.23100 1.000 62.56000 224 ASP B CA 1
ATOM 5453 C C . ASP B 1 223 ? -20.91800 52.73600 35.68700 1.000 58.40000 224 ASP B C 1
ATOM 5454 O O . ASP B 1 223 ? -21.71800 52.19900 36.45800 1.000 56.35000 224 ASP B O 1
ATOM 5459 N N . ALA B 1 224 ? -21.00800 52.66900 34.35700 1.000 54.62000 225 ALA B N 1
ATOM 5460 C CA . ALA B 1 224 ? -22.08200 51.95800 33.66700 1.000 55.93000 225 ALA B CA 1
ATOM 5461 C C . ALA B 1 224 ? -23.45700 52.42700 34.13300 1.000 58.52000 225 ALA B C 1
ATOM 5462 O O . ALA B 1 224 ? -24.39900 51.63300 34.21800 1.000 52.66000 225 ALA B O 1
ATOM 5464 N N . GLN B 1 225 ? -23.56800 53.72100 34.44600 1.000 55.60000 226 GLN B N 1
ATOM 5465 C CA . GLN B 1 225 ? -24.79900 54.35400 34.91500 1.000 53.91000 226 GLN B CA 1
ATOM 5466 C C . GLN B 1 225 ? -25.28500 53.77500 36.24000 1.000 56.14000 226 GLN B C 1
ATOM 5467 O O . GLN B 1 225 ? -26.46800 53.89200 36.57900 1.000 50.92000 226 GLN B O 1
ATOM 5473 N N . ARG B 1 226 ? -24.39000 53.14400 36.99300 1.000 48.92000 227 ARG B N 1
ATOM 5474 C CA . ARG B 1 226 ? -24.68900 52.62400 38.31700 1.000 49.21000 227 ARG B CA 1
ATOM 5475 C C . ARG B 1 226 ? -23.60000 53.07500 39.28000 1.000 49.80000 227 ARG B C 1
ATOM 5476 O O . ARG B 1 226 ? -22.59500 53.67600 38.88700 1.000 49.83000 227 ARG B O 1
ATOM 5484 N N . LEU B 1 227 ? -23.81600 52.78300 40.55700 1.000 47.14000 228 LEU B N 1
ATOM 5485 C CA . LEU B 1 227 ? -22.87500 53.11300 41.61600 1.000 45.40000 228 LEU B CA 1
ATOM 5486 C C . LEU B 1 227 ? -22.30000 51.82600 42.19000 1.000 50.94000 228 LEU B C 1
ATOM 5487 O O . LEU B 1 227 ? -23.05200 50.93300 42.59300 1.000 50.60000 228 LEU B O 1
ATOM 5492 N N . HIS B 1 228 ? -20.97400 51.73000 42.22000 1.000 47.83000 229 HIS B N 1
ATOM 5493 C CA . HIS B 1 228 ? -20.28300 50.56400 42.75000 1.000 51.95000 229 HIS B CA 1
ATOM 5494 C C . HIS B 1 228 ? -19.53700 50.95500 44.01700 1.000 49.72000 229 HIS B C 1
ATOM 5495 O O . HIS B 1 228 ? -18.92100 52.01900 44.07800 1.000 48.89000 229 HIS B O 1
ATOM 5502 N N . TYR B 1 229 ? -19.59300 50.10000 45.02900 1.000 49.48000 230 TYR B N 1
ATOM 5503 C CA . TYR B 1 229 ? -19.11800 50.45800 46.35700 1.000 50.90000 230 TYR B CA 1
ATOM 5504 C C . TYR B 1 229 ? -17.89300 49.63900 46.73600 1.000 54.66000 230 TYR B C 1
ATOM 5505 O O . TYR B 1 229 ? -17.85300 48.42400 46.52400 1.000 58.30000 230 TYR B O 1
ATOM 5514 N N . TYR B 1 230 ? -16.89400 50.32300 47.28900 1.000 54.61000 231 TYR B N 1
ATOM 5515 C CA . TYR B 1 230 ? -15.68600 49.69500 47.79300 1.000 55.59000 231 TYR B CA 1
ATOM 5516 C C . TYR B 1 230 ? -15.36300 50.30900 49.14600 1.000 56.49000 231 TYR B C 1
ATOM 5517 O O . TYR B 1 230 ? -15.62000 51.49200 49.37900 1.000 57.33000 231 TYR B O 1
ATOM 5526 N N . ARG B 1 231 ? -14.81000 49.50000 50.04400 1.000 60.00000 232 ARG B N 1
ATOM 5527 C CA . ARG B 1 231 ? -14.49000 49.95800 51.39000 1.000 62.03000 232 ARG B CA 1
ATOM 5528 C C . ARG B 1 231 ? -12.98600 49.92100 51.60000 1.000 63.19000 232 ARG B C 1
ATOM 5529 O O . ARG B 1 231 ? -12.37400 48.84600 51.57800 1.000 67.19000 232 ARG B O 1
ATOM 5537 N N . GLY B 1 232 ? -12.40700 51.09200 51.83200 1.000 62.65000 233 GLY B N 1
ATOM 5538 C CA . GLY B 1 232 ? -10.98200 51.21700 52.04500 1.000 63.99000 233 GLY B CA 1
ATOM 5539 C C . GLY B 1 232 ? -10.45000 52.47100 51.38100 1.000 61.21000 233 GLY B C 1
ATOM 5540 O O . GLY B 1 232 ? -11.22500 53.25300 50.82000 1.000 59.26000 233 GLY B O 1
ATOM 5541 N N . ASN B 1 233 ? -9.13400 52.66600 51.43600 1.000 60.39000 234 ASN B N 1
ATOM 5542 C CA . ASN B 1 233 ? -8.47100 53.80500 50.82000 1.000 62.57000 234 ASN B CA 1
ATOM 5543 C C . ASN B 1 233 ? -8.84900 53.92500 49.34800 1.000 60.68000 234 ASN B C 1
ATOM 5544 O O . ASN B 1 233 ? -9.33500 52.96200 48.74700 1.000 62.64000 234 ASN B O 1
ATOM 5549 N N . TYR B 1 234 ? -8.64500 55.09400 48.74000 1.000 56.52000 235 TYR B N 1
ATOM 5550 C CA . TYR B 1 234 ? -8.87600 55.18000 47.30300 1.000 51.05000 235 TYR B CA 1
ATOM 5551 C C . TYR B 1 234 ? -7.74700 54.52300 46.51700 1.000 55.42000 235 TYR B C 1
ATOM 5552 O O . TYR B 1 234 ? -7.97800 54.00400 45.41900 1.000 53.37000 235 TYR B O 1
ATOM 5577 N N . THR B 1 236 ? -6.07600 51.77700 46.88800 1.000 71.62000 237 THR B N 1
ATOM 5578 C CA . THR B 1 236 ? -6.20300 50.34300 46.64000 1.000 73.70000 237 THR B CA 1
ATOM 5579 C C . THR B 1 236 ? -7.40400 50.02100 45.75700 1.000 65.43000 237 THR B C 1
ATOM 5580 O O . THR B 1 236 ? -7.31000 49.13300 44.89300 1.000 70.75000 237 THR B O 1
ATOM 5584 N N . PHE B 1 237 ? -8.51800 50.74700 45.92500 1.000 56.87000 238 PHE B N 1
ATOM 5585 C CA . PHE B 1 237 ? -9.59600 50.65900 44.94600 1.000 56.40000 238 PHE B CA 1
ATOM 5586 C C . PHE B 1 237 ? -9.07500 50.93000 43.54600 1.000 57.25000 238 PHE B C 1
ATOM 5587 O O . PHE B 1 237 ? -9.48600 50.26900 42.58500 1.000 55.95000 238 PHE B O 1
ATOM 5595 N N . LYS B 1 238 ? -8.18100 51.91400 43.40800 1.000 60.16000 239 LYS B N 1
ATOM 5596 C CA . LYS B 1 238 ? -7.72700 52.28800 42.07600 1.000 62.83000 239 LYS B CA 1
ATOM 5597 C C . LYS B 1 238 ? -6.93700 51.16400 41.42800 1.000 63.57000 239 LYS B C 1
ATOM 5598 O O . LYS B 1 238 ? -7.08200 50.91600 40.22800 1.000 64.49000 239 LYS B O 1
ATOM 5604 N N . LYS B 1 239 ? -6.11200 50.45400 42.19900 1.000 67.27000 240 LYS B N 1
ATOM 5605 C CA . LYS B 1 239 ? -5.34300 49.37700 41.59000 1.000 73.61000 240 LYS B CA 1
ATOM 5606 C C . LYS B 1 239 ? -6.21900 48.16800 41.30100 1.000 73.03000 240 LYS B C 1
ATOM 5607 O O . LYS B 1 239 ? -6.05200 47.52600 40.26000 1.000 75.61000 240 LYS B O 1
ATOM 5621 N N . TYR B 1 241 ? -9.35900 48.33900 40.44400 1.000 70.05000 242 TYR B N 1
ATOM 5622 C CA . TYR B 1 241 ? -10.12300 48.76800 39.27600 1.000 69.16000 242 TYR B CA 1
ATOM 5623 C C . TYR B 1 241 ? -9.26500 48.77300 38.01200 1.000 67.42000 242 TYR B C 1
ATOM 5624 O O . TYR B 1 241 ? -9.69900 48.29400 36.95400 1.000 66.26000 242 TYR B O 1
ATOM 5633 N N . GLN B 1 242 ? -8.04000 49.29800 38.10200 1.000 65.62000 243 GLN B N 1
ATOM 5634 C CA . GLN B 1 242 ? -7.17300 49.38500 36.93300 1.000 64.50000 243 GLN B CA 1
ATOM 5635 C C . GLN B 1 242 ? -6.71200 48.00900 36.47600 1.000 70.71000 243 GLN B C 1
ATOM 5636 O O . GLN B 1 242 ? -6.65400 47.73900 35.27000 1.000 75.12000 243 GLN B O 1
ATOM 5642 N N . GLN B 1 243 ? -6.36500 47.12300 37.41500 1.000 76.82000 244 GLN B N 1
ATOM 5643 C CA . GLN B 1 243 ? -5.98300 45.77700 37.01000 1.000 87.27000 244 GLN B CA 1
ATOM 5644 C C . GLN B 1 243 ? -7.16100 45.04000 36.39000 1.000 87.20000 244 GLN B C 1
ATOM 5645 O O . GLN B 1 243 ? -6.98900 44.29300 35.41100 1.000 90.57000 244 GLN B O 1
ATOM 5651 N N . LYS B 1 244 ? -8.37300 45.24700 36.91400 1.000 85.79000 245 LYS B N 1
ATOM 5652 C CA . LYS B 1 244 ? -9.51000 44.67700 36.21200 1.000 88.11000 245 LYS B CA 1
ATOM 5653 C C . LYS B 1 244 ? -9.57000 45.20800 34.78500 1.000 94.01000 245 LYS B C 1
ATOM 5654 O O . LYS B 1 244 ? -9.56000 44.42800 33.83400 1.000 97.79000 245 LYS B O 1
ATOM 5660 N N . GLN B 1 245 ? -9.54700 46.53100 34.61100 1.000 96.50000 246 GLN B N 1
ATOM 5661 C CA . GLN B 1 245 ? -9.65500 47.07700 33.25800 1.000 100.05000 246 GLN B CA 1
ATOM 5662 C C . GLN B 1 245 ? -8.56000 46.55100 32.32900 1.000 97.29000 246 GLN B C 1
ATOM 5663 O O . GLN B 1 245 ? -8.79600 46.39500 31.12600 1.000 98.22000 246 GLN B O 1
ATOM 5669 N N . LYS B 1 246 ? -7.37100 46.25400 32.85900 1.000 92.75000 247 LYS B N 1
ATOM 5670 C CA . LYS B 1 246 ? -6.36700 45.55400 32.05800 1.000 91.62000 247 LYS B CA 1
ATOM 5671 C C . LYS B 1 246 ? -6.88900 44.19000 31.61500 1.000 95.89000 247 LYS B C 1
ATOM 5672 O O . LYS B 1 246 ? -6.81200 43.82100 30.42900 1.000 95.25000 247 LYS B O 1
ATOM 5678 N N . GLU B 1 247 ? -7.43100 43.42200 32.55900 1.000 99.63000 248 GLU B N 1
ATOM 5679 C CA . GLU B 1 247 ? -8.06000 42.15700 32.19100 1.000 105.41000 248 GLU B CA 1
ATOM 5680 C C . GLU B 1 247 ? -9.13000 42.34000 31.12700 1.000 102.96000 248 GLU B C 1
ATOM 5681 O O . GLU B 1 247 ? -9.25100 41.50000 30.22200 1.000 110.32000 248 GLU B O 1
ATOM 5687 N N . LEU B 1 248 ? -9.93300 43.40900 31.24200 1.000 95.69000 249 LEU B N 1
ATOM 5688 C CA . LEU B 1 248 ? -10.99200 43.62300 30.26300 1.000 89.42000 249 LEU B CA 1
ATOM 5689 C C . LEU B 1 248 ? -10.40200 43.96200 28.90200 1.000 87.94000 249 LEU B C 1
ATOM 5690 O O . LEU B 1 248 ? -10.95800 43.57100 27.87100 1.000 88.63000 249 LEU B O 1
ATOM 5695 N N . LEU B 1 249 ? -9.27100 44.67500 28.87400 1.000 89.37000 250 LEU B N 1
ATOM 5696 C CA . LEU B 1 249 ? -8.64800 45.03300 27.60100 1.000 93.07000 250 LEU B CA 1
ATOM 5697 C C . LEU B 1 249 ? -8.10300 43.80300 26.88100 1.000 100.63000 250 LEU B C 1
ATOM 5698 O O . LEU B 1 249 ? -8.17900 43.71000 25.64600 1.000 103.67000 250 LEU B O 1
ATOM 5703 N N . LYS B 1 250 ? -7.55200 42.84600 27.63300 1.000 103.58000 251 LYS B N 1
ATOM 5704 C CA . LYS B 1 250 ? -7.10600 41.61100 26.99300 1.000 109.53000 251 LYS B CA 1
ATOM 5705 C C . LYS B 1 250 ? -8.29000 40.78600 26.50500 1.000 111.87000 251 LYS B C 1
ATOM 5706 O O . LYS B 1 250 ? -8.30300 40.32000 25.36000 1.000 114.61000 251 LYS B O 1
ATOM 5712 N N . GLN B 1 251 ? -9.28900 40.59900 27.35400 1.000 105.36000 252 GLN B N 1
ATOM 5713 C CA . GLN B 1 251 ? -10.52400 39.91600 26.96800 1.000 112.88000 252 GLN B CA 1
ATOM 5714 C C . GLN B 1 251 ? -11.25200 40.64800 25.83100 1.000 115.64000 252 GLN B C 1
ATOM 5715 O O . GLN B 1 251 ? -10.90100 40.48000 24.64700 1.000 116.13000 252 GLN B O 1
ATOM 5721 N N . PRO B 1 306 ? -14.48200 49.13100 25.05500 1.000 99.26000 307 PRO B N 1
ATOM 5722 C CA . PRO B 1 306 ? -13.87700 49.42800 26.35900 1.000 96.68000 307 PRO B CA 1
ATOM 5723 C C . PRO B 1 306 ? -13.63200 50.92100 26.54200 1.000 96.50000 307 PRO B C 1
ATOM 5724 O O . PRO B 1 306 ? -14.41800 51.60600 27.19700 1.000 97.33000 307 PRO B O 1
ATOM 5728 N N . LYS B 1 307 ? -12.53700 51.41100 25.96500 1.000 96.13000 308 LYS B N 1
ATOM 5729 C CA . LYS B 1 307 ? -12.22500 52.83300 25.93400 1.000 94.53000 308 LYS B CA 1
ATOM 5730 C C . LYS B 1 307 ? -12.00600 53.23900 24.48500 1.000 97.08000 308 LYS B C 1
ATOM 5731 O O . LYS B 1 307 ? -11.19800 52.62200 23.78300 1.000 100.15000 308 LYS B O 1
ATOM 5733 N N . GLU B 1 308 ? -12.73000 54.26800 24.04100 1.000 95.92000 309 GLU B N 1
ATOM 5734 C CA . GLU B 1 308 ? -12.65200 54.68100 22.64300 1.000 94.12000 309 GLU B CA 1
ATOM 5735 C C . GLU B 1 308 ? -11.25100 55.16400 22.28900 1.000 83.45000 309 GLU B C 1
ATOM 5736 O O . GLU B 1 308 ? -10.65100 54.70500 21.31000 1.000 82.79000 309 GLU B O 1
ATOM 5742 N N . TYR B 1 309 ? -10.71600 56.09400 23.07300 1.000 74.60000 310 TYR B N 1
ATOM 5743 C CA . TYR B 1 309 ? -9.35000 56.56500 22.91900 1.000 67.04000 310 TYR B CA 1
ATOM 5744 C C . TYR B 1 309 ? -8.56000 56.26100 24.18300 1.000 62.62000 310 TYR B C 1
ATOM 5745 O O . TYR B 1 309 ? -9.10600 56.26200 25.29100 1.000 62.09000 310 TYR B O 1
ATOM 5754 N N . THR B 1 310 ? -7.27000 55.99300 24.00900 1.000 57.48000 311 THR B N 1
ATOM 5755 C CA . THR B 1 310 ? -6.36200 55.89100 25.14300 1.000 48.23000 311 THR B CA 1
ATOM 5756 C C . THR B 1 310 ? -5.91900 57.29500 25.53600 1.000 45.74000 311 THR B C 1
ATOM 5757 O O . THR B 1 310 ? -5.27700 57.99300 24.74400 1.000 47.75000 311 THR B O 1
ATOM 5761 N N . VAL B 1 311 ? -6.27800 57.71600 26.74700 1.000 42.14000 312 VAL B N 1
ATOM 5762 C CA . VAL B 1 311 ? -5.96400 59.06800 27.19200 1.000 39.43000 312 VAL B CA 1
ATOM 5763 C C . VAL B 1 311 ? -4.46200 59.17600 27.42400 1.000 38.16000 312 VAL B C 1
ATOM 5764 O O . VAL B 1 311 ? -3.89200 58.45500 28.25100 1.000 41.85000 312 VAL B O 1
ATOM 5768 N N . ARG B 1 312 ? -3.81700 60.07900 26.68800 1.000 37.85000 313 ARG B N 1
ATOM 5769 C CA . ARG B 1 312 ? -2.36600 60.24300 26.74900 1.000 39.15000 313 ARG B CA 1
ATOM 5770 C C . ARG B 1 312 ? -2.06200 61.70700 26.46200 1.000 37.55000 313 ARG B C 1
ATOM 5771 O O . ARG B 1 312 ? -2.28700 62.18000 25.34500 1.000 37.95000 313 ARG B O 1
ATOM 5779 N N . PHE B 1 313 ? -1.55600 62.42000 27.46800 1.000 35.68000 314 PHE B N 1
ATOM 5780 C CA . PHE B 1 313 ? -1.37800 63.86400 27.40100 1.000 31.18000 314 PHE B CA 1
ATOM 5781 C C . PHE B 1 313 ? -0.01000 64.27400 26.86700 1.000 31.15000 314 PHE B C 1
ATOM 5782 O O . PHE B 1 313 ? 0.40300 65.42000 27.07700 1.000 29.86000 314 PHE B O 1
ATOM 5790 N N . THR B 1 314 ? 0.69100 63.37100 26.18200 1.000 31.99000 315 THR B N 1
ATOM 5791 C CA . THR B 1 314 ? 2.06200 63.62000 25.74800 1.000 34.58000 315 THR B CA 1
ATOM 5792 C C . THR B 1 314 ? 2.18400 64.93000 24.98000 1.000 33.82000 315 THR B C 1
ATOM 5793 O O . THR B 1 314 ? 1.39600 65.21300 24.07400 1.000 40.68000 315 THR B O 1
ATOM 5797 N N . PHE B 1 315 ? 3.17800 65.73500 25.36200 1.000 28.95000 316 PHE B N 1
ATOM 5798 C CA . PHE B 1 315 ? 3.55200 66.94800 24.65800 1.000 33.12000 316 PHE B CA 1
ATOM 5799 C C . PHE B 1 315 ? 4.84100 66.71600 23.88000 1.000 38.10000 316 PHE B C 1
ATOM 5800 O O . PHE B 1 315 ? 5.76000 66.06800 24.39300 1.000 40.39000 316 PHE B O 1
ATOM 5808 N N . PRO B 1 316 ? 4.93500 67.21300 22.64600 1.000 36.80000 317 PRO B N 1
ATOM 5809 C CA . PRO B 1 316 ? 6.13300 66.95100 21.83900 1.000 38.34000 317 PRO B CA 1
ATOM 5810 C C . PRO B 1 316 ? 7.37800 67.55300 22.47200 1.000 37.06000 317 PRO B C 1
ATOM 5811 O O . PRO B 1 316 ? 7.33900 68.63000 23.07200 1.000 40.55000 317 PRO B O 1
ATOM 5815 N N . ASP B 1 317 ? 8.49000 66.84100 22.33600 1.000 39.95000 318 ASP B N 1
ATOM 5816 C CA . ASP B 1 317 ? 9.73900 67.27200 22.95200 1.000 41.79000 318 ASP B CA 1
ATOM 5817 C C . ASP B 1 317 ? 10.33800 68.43300 22.16500 1.000 42.63000 318 ASP B C 1
ATOM 5818 O O . ASP B 1 317 ? 10.49400 68.33200 20.94400 1.000 39.89000 318 ASP B O 1
ATOM 5823 N N . PRO B 1 318 ? 10.68100 69.54200 22.82300 1.000 41.58000 319 PRO B N 1
ATOM 5824 C CA . PRO B 1 318 ? 11.15600 70.71000 22.08600 1.000 37.67000 319 PRO B CA 1
ATOM 5825 C C . PRO B 1 318 ? 12.55000 70.48000 21.52600 1.000 46.33000 319 PRO B C 1
ATOM 5826 O O . PRO B 1 318 ? 13.34700 69.71600 22.09700 1.000 47.61000 319 PRO B O 1
ATOM 5830 N N . PRO B 1 319 ? 12.88700 71.12400 20.41300 1.000 43.77000 320 PRO B N 1
ATOM 5831 C CA . PRO B 1 319 ? 14.23700 71.00400 19.84900 1.000 36.81000 320 PRO B CA 1
ATOM 5832 C C . PRO B 1 319 ? 15.24400 71.77300 20.68600 1.000 37.12000 320 PRO B C 1
ATOM 5833 O O . PRO B 1 319 ? 14.86100 72.45300 21.65100 1.000 38.85000 320 PRO B O 1
ATOM 5837 N N . PRO B 1 320 ? 16.53800 71.67800 20.36900 1.000 49.21000 321 PRO B N 1
ATOM 5838 C CA . PRO B 1 320 ? 17.54300 72.42900 21.13300 1.000 48.46000 321 PRO B CA 1
ATOM 5839 C C . PRO B 1 320 ? 17.23300 73.91800 21.19400 1.000 47.26000 321 PRO B C 1
ATOM 5840 O O . PRO B 1 320 ? 16.90100 74.54700 20.18600 1.000 47.19000 321 PRO B O 1
ATOM 5844 N N . LEU B 1 321 ? 17.33600 74.48100 22.39700 1.000 48.33000 322 LEU B N 1
ATOM 5845 C CA . LEU B 1 321 ? 17.13700 75.90800 22.62300 1.000 52.89000 322 LEU B CA 1
ATOM 5846 C C . LEU B 1 321 ? 18.30600 76.43400 23.43800 1.000 61.87000 322 LEU B C 1
ATOM 5847 O O . LEU B 1 321 ? 18.57200 75.93800 24.53800 1.000 67.68000 322 LEU B O 1
ATOM 5852 N N . SER B 1 322 ? 18.99200 77.43500 22.90500 1.000 65.21000 323 SER B N 1
ATOM 5853 C CA . SER B 1 322 ? 20.19400 77.94200 23.55600 1.000 65.36000 323 SER B CA 1
ATOM 5854 C C . SER B 1 322 ? 19.82700 78.74700 24.79900 1.000 59.69000 323 SER B C 1
ATOM 5855 O O . SER B 1 322 ? 18.91700 79.58300 24.74500 1.000 55.99000 323 SER B O 1
ATOM 5858 N N . PRO B 1 323 ? 20.50300 78.53000 25.92200 1.000 60.57000 324 PRO B N 1
ATOM 5859 C CA . PRO B 1 323 ? 20.24000 79.32900 27.12300 1.000 59.82000 324 PRO B CA 1
ATOM 5860 C C . PRO B 1 323 ? 20.77600 80.74100 26.96000 1.000 59.45000 324 PRO B C 1
ATOM 5861 O O . PRO B 1 323 ? 21.64700 80.98500 26.11200 1.000 59.17000 324 PRO B O 1
ATOM 5865 N N . PRO B 1 324 ? 20.28600 81.71100 27.75600 1.000 60.89000 325 PRO B N 1
ATOM 5866 C CA . PRO B 1 324 ? 19.27200 81.56400 28.80400 1.000 57.43000 325 PRO B CA 1
ATOM 5867 C C . PRO B 1 324 ? 17.87300 81.38700 28.24400 1.000 52.16000 325 PRO B C 1
ATOM 5868 O O . PRO B 1 324 ? 17.53000 81.93500 27.19500 1.000 56.73000 325 PRO B O 1
ATOM 5872 N N . VAL B 1 325 ? 17.06800 80.61100 28.96200 1.000 46.39000 326 VAL B N 1
ATOM 5873 C CA . VAL B 1 325 ? 15.73000 80.24200 28.51900 1.000 43.02000 326 VAL B CA 1
ATOM 5874 C C . VAL B 1 325 ? 14.73700 81.35000 28.83400 1.000 40.23000 326 VAL B C 1
ATOM 5875 O O . VAL B 1 325 ? 14.17700 81.97800 27.93100 1.000 42.71000 326 VAL B O 1
ATOM 5879 N N . LEU B 1 326 ? 14.50300 81.58000 30.12400 1.000 36.65000 327 LEU B N 1
ATOM 5880 C CA . LEU B 1 326 ? 13.48100 82.50900 30.58400 1.000 38.50000 327 LEU B CA 1
ATOM 5881 C C . LEU B 1 326 ? 13.75300 82.87600 32.03600 1.000 36.81000 327 LEU B C 1
ATOM 5882 O O . LEU B 1 326 ? 14.06200 82.00400 32.85900 1.000 34.05000 327 LEU B O 1
ATOM 5887 N N . GLY B 1 327 ? 13.67500 84.16700 32.34500 1.000 37.48000 328 GLY B N 1
ATOM 5888 C CA . GLY B 1 327 ? 13.98000 84.62900 33.68300 1.000 43.92000 328 GLY B CA 1
ATOM 5889 C C . GLY B 1 327 ? 13.47400 86.02900 33.93600 1.000 45.37000 328 GLY B C 1
ATOM 5890 O O . GLY B 1 327 ? 13.24000 86.81500 33.01300 1.000 49.64000 328 GLY B O 1
ATOM 5891 N N . LEU B 1 328 ? 13.28500 86.31700 35.21800 1.000 42.81000 329 LEU B N 1
ATOM 5892 C CA . LEU B 1 328 ? 12.97100 87.64400 35.72400 1.000 43.55000 329 LEU B CA 1
ATOM 5893 C C . LEU B 1 328 ? 14.20000 88.18400 36.43500 1.000 44.06000 329 LEU B C 1
ATOM 5894 O O . LEU B 1 328 ? 14.81900 87.47000 37.23500 1.000 50.25000 329 LEU B O 1
ATOM 5899 N N . HIS B 1 329 ? 14.54200 89.44200 36.15800 1.000 46.98000 330 HIS B N 1
ATOM 5900 C CA . HIS B 1 329 ? 15.73500 90.07100 36.70600 1.000 50.77000 330 HIS B CA 1
ATOM 5901 C C . HIS B 1 329 ? 15.34100 91.39100 37.35000 1.000 51.63000 330 HIS B C 1
ATOM 5902 O O . HIS B 1 329 ? 14.77700 92.26700 36.68100 1.000 51.64000 330 HIS B O 1
ATOM 5909 N N . GLY B 1 330 ? 15.63800 91.52300 38.64400 1.000 56.79000 331 GLY B N 1
ATOM 5910 C CA . GLY B 1 330 ? 15.33900 92.72700 39.40100 1.000 56.10000 331 GLY B CA 1
ATOM 5911 C C . GLY B 1 330 ? 13.90800 93.19500 39.28600 1.000 50.26000 331 GLY B C 1
ATOM 5912 O O . GLY B 1 330 ? 13.65300 94.40400 39.30400 1.000 47.01000 331 GLY B O 1
ATOM 5913 N N . VAL B 1 331 ? 12.96200 92.26900 39.18500 1.000 47.89000 332 VAL B N 1
ATOM 5914 C CA . VAL B 1 331 ? 11.59500 92.60800 38.80700 1.000 46.46000 332 VAL B CA 1
ATOM 5915 C C . VAL B 1 331 ? 10.84300 93.16200 40.01000 1.000 48.29000 332 VAL B C 1
ATOM 5916 O O . VAL B 1 331 ? 10.83700 92.56300 41.09200 1.000 48.78000 332 VAL B O 1
ATOM 5920 N N . THR B 1 332 ? 10.21300 94.31700 39.81800 1.000 48.49000 333 THR B N 1
ATOM 5921 C CA . THR B 1 332 ? 9.25000 94.87800 40.75300 1.000 49.89000 333 THR B CA 1
ATOM 5922 C C . THR B 1 332 ? 7.92000 95.00600 40.02700 1.000 52.30000 333 THR B C 1
ATOM 5923 O O . THR B 1 332 ? 7.88200 95.47200 38.88300 1.000 55.22000 333 THR B O 1
ATOM 5927 N N . PHE B 1 333 ? 6.83700 94.57600 40.66900 1.000 52.17000 334 PHE B N 1
ATOM 5928 C CA . PHE B 1 333 ? 5.52900 94.70300 40.04400 1.000 51.46000 334 PHE B CA 1
ATOM 5929 C C . PHE B 1 333 ? 4.44500 94.87000 41.09600 1.000 55.24000 334 PHE B C 1
ATOM 5930 O O . PHE B 1 333 ? 4.50900 94.27200 42.17400 1.000 58.63000 334 PHE B O 1
ATOM 5938 N N . GLY B 1 334 ? 3.44800 95.68100 40.75700 1.000 54.62000 335 GLY B N 1
ATOM 5939 C CA . GLY B 1 334 ? 2.25900 95.82800 41.57200 1.000 55.11000 335 GLY B CA 1
ATOM 5940 C C . GLY B 1 334 ? 1.16300 96.46500 40.75400 1.000 56.80000 335 GLY B C 1
ATOM 5941 O O . GLY B 1 334 ? 1.42900 97.18200 39.78400 1.000 59.12000 335 GLY B O 1
ATOM 5942 N N . TYR B 1 335 ? -0.08000 96.19700 41.14100 1.000 55.45000 336 TYR B N 1
ATOM 5943 C CA . TYR B 1 335 ? -1.21400 96.75600 40.42400 1.000 55.73000 336 TYR B CA 1
ATOM 5944 C C . TYR B 1 335 ? -1.43000 98.21000 40.84000 1.000 64.69000 336 TYR B C 1
ATOM 5945 O O . TYR B 1 335 ? -0.74100 98.74600 41.71300 1.000 70.12000 336 TYR B O 1
ATOM 5954 N N . GLN B 1 336 ? -2.40200 98.85900 40.19900 1.000 70.87000 337 GLN B N 1
ATOM 5955 C CA . GLN B 1 336 ? -2.61000 100.28900 40.38700 1.000 77.54000 337 GLN B CA 1
ATOM 5956 C C . GLN B 1 336 ? -2.98500 100.60800 41.82900 1.000 82.21000 337 GLN B C 1
ATOM 5957 O O . GLN B 1 336 ? -3.90800 100.01200 42.39300 1.000 85.72000 337 GLN B O 1
ATOM 5963 N N . GLY B 1 337 ? -2.25900 101.55300 42.42300 1.000 84.67000 338 GLY B N 1
ATOM 5964 C CA . GLY B 1 337 ? -2.58200 102.03700 43.75300 1.000 87.11000 338 GLY B CA 1
ATOM 5965 C C . GLY B 1 337 ? -2.43900 101.02100 44.86100 1.000 85.66000 338 GLY B C 1
ATOM 5966 O O . GLY B 1 337 ? -2.99300 101.22000 45.94500 1.000 90.06000 338 GLY B O 1
ATOM 5967 N N . GLN B 1 338 ? -1.70500 99.93800 44.62800 1.000 80.45000 339 GLN B N 1
ATOM 5968 C CA . GLN B 1 338 ? -1.53400 98.88600 45.61500 1.000 78.92000 339 GLN B CA 1
ATOM 5969 C C . GLN B 1 338 ? -0.05300 98.65600 45.88600 1.000 78.10000 339 GLN B C 1
ATOM 5970 O O . GLN B 1 338 ? 0.81600 99.05400 45.10400 1.000 79.25000 339 GLN B O 1
ATOM 5976 N N . LYS B 1 339 ? 0.22100 98.01500 47.01800 1.000 74.12000 340 LYS B N 1
ATOM 5977 C CA . LYS B 1 339 ? 1.58700 97.65400 47.35900 1.000 70.74000 340 LYS B CA 1
ATOM 5978 C C . LYS B 1 339 ? 2.14400 96.69700 46.30700 1.000 64.01000 340 LYS B C 1
ATOM 5979 O O . LYS B 1 339 ? 1.41200 95.83600 45.80300 1.000 60.83000 340 LYS B O 1
ATOM 5985 N N . PRO B 1 340 ? 3.41700 96.82800 45.93500 1.000 61.33000 341 PRO B N 1
ATOM 5986 C CA . PRO B 1 340 ? 3.99600 95.89300 44.96300 1.000 55.29000 341 PRO B CA 1
ATOM 5987 C C . PRO B 1 340 ? 3.99400 94.46800 45.49500 1.000 53.99000 341 PRO B C 1
ATOM 5988 O O . PRO B 1 340 ? 4.42100 94.20300 46.62200 1.000 56.94000 341 PRO B O 1
ATOM 5992 N N . LEU B 1 341 ? 3.49800 93.54400 44.66900 1.000 45.63000 342 LEU B N 1
ATOM 5993 C CA . LEU B 1 341 ? 3.50000 92.13800 45.05500 1.000 51.39000 342 LEU B CA 1
ATOM 5994 C C . LEU B 1 341 ? 4.90200 91.54800 45.00100 1.000 53.73000 342 LEU B C 1
ATOM 5995 O O . LEU B 1 341 ? 5.19700 90.59100 45.72600 1.000 57.25000 342 LEU B O 1
ATOM 6000 N N . PHE B 1 342 ? 5.77500 92.09800 44.16000 1.000 51.06000 343 PHE B N 1
ATOM 6001 C CA . PHE B 1 342 ? 7.13600 91.60300 44.04400 1.000 46.09000 343 PHE B CA 1
ATOM 6002 C C . PHE B 1 342 ? 8.11100 92.76700 44.00100 1.000 51.39000 343 PHE B C 1
ATOM 6003 O O . PHE B 1 342 ? 7.83900 93.79900 43.38300 1.000 50.22000 343 PHE B O 1
ATOM 6011 N N . LYS B 1 343 ? 9.24400 92.58700 44.67300 1.000 54.97000 344 LYS B N 1
ATOM 6012 C CA . LYS B 1 343 ? 10.29700 93.58600 44.77900 1.000 57.77000 344 LYS B CA 1
ATOM 6013 C C . LYS B 1 343 ? 11.62900 92.88900 44.55300 1.000 56.48000 344 LYS B C 1
ATOM 6014 O O . LYS B 1 343 ? 11.91700 91.88400 45.21000 1.000 53.09000 344 LYS B O 1
ATOM 6020 N N . ASN B 1 344 ? 12.42400 93.40400 43.61800 1.000 59.79000 345 ASN B N 1
ATOM 6021 C CA . ASN B 1 344 ? 13.78000 92.90900 43.37900 1.000 63.22000 345 ASN B CA 1
ATOM 6022 C C . ASN B 1 344 ? 13.79800 91.39300 43.20200 1.000 58.31000 345 ASN B C 1
ATOM 6023 O O . ASN B 1 344 ? 14.57000 90.67500 43.83700 1.000 63.93000 345 ASN B O 1
ATOM 6028 N N . LEU B 1 345 ? 12.92400 90.90700 42.32600 1.000 51.59000 346 LEU B N 1
ATOM 6029 C CA . LEU B 1 345 ? 12.73300 89.47500 42.14200 1.000 48.14000 346 LEU B CA 1
ATOM 6030 C C . LEU B 1 345 ? 13.65100 88.94400 41.04800 1.000 45.83000 346 LEU B C 1
ATOM 6031 O O . LEU B 1 345 ? 13.67300 89.47400 39.93200 1.000 45.21000 346 LEU B O 1
ATOM 6036 N N . ASP B 1 346 ? 14.40300 87.89400 41.37400 1.000 48.59000 347 ASP B N 1
ATOM 6037 C CA . ASP B 1 346 ? 15.25400 87.18100 40.42400 1.000 52.41000 347 ASP B CA 1
ATOM 6038 C C . ASP B 1 346 ? 14.75800 85.74300 40.35500 1.000 55.99000 347 ASP B C 1
ATOM 6039 O O . ASP B 1 346 ? 14.87900 84.99700 41.33300 1.000 60.08000 347 ASP B O 1
ATOM 6044 N N . PHE B 1 347 ? 14.20700 85.34700 39.20700 1.000 52.25000 348 PHE B N 1
ATOM 6045 C CA . PHE B 1 347 ? 13.58900 84.02600 39.08300 1.000 53.00000 348 PHE B CA 1
ATOM 6046 C C . PHE B 1 347 ? 13.81000 83.49100 37.67600 1.000 54.48000 348 PHE B C 1
ATOM 6047 O O . PHE B 1 347 ? 13.15000 83.93700 36.73800 1.000 59.26000 348 PHE B O 1
ATOM 6055 N N . GLY B 1 348 ? 14.71800 82.53000 37.52800 1.000 55.39000 349 GLY B N 1
ATOM 6056 C CA . GLY B 1 348 ? 14.98900 81.95300 36.22400 1.000 51.95000 349 GLY B CA 1
ATOM 6057 C C . GLY B 1 348 ? 14.65500 80.47800 36.15400 1.000 48.28000 349 GLY B C 1
ATOM 6058 O O . GLY B 1 348 ? 14.58500 79.80800 37.18800 1.000 48.80000 349 GLY B O 1
ATOM 6059 N N . ILE B 1 349 ? 14.44100 79.95200 34.94600 1.000 47.43000 350 ILE B N 1
ATOM 6060 C CA . ILE B 1 349 ? 14.13400 78.53800 34.78700 1.000 47.04000 350 ILE B CA 1
ATOM 6061 C C . ILE B 1 349 ? 15.08000 77.89600 33.78100 1.000 47.74000 350 ILE B C 1
ATOM 6062 O O . ILE B 1 349 ? 15.63700 78.55000 32.89600 1.000 44.15000 350 ILE B O 1
ATOM 6067 N N . ASP B 1 350 ? 15.24900 76.58700 33.93900 1.000 51.15000 351 ASP B N 1
ATOM 6068 C CA . ASP B 1 350 ? 16.03600 75.74200 33.05600 1.000 52.83000 351 ASP B CA 1
ATOM 6069 C C . ASP B 1 350 ? 15.10500 74.99200 32.11300 1.000 44.06000 351 ASP B C 1
ATOM 6070 O O . ASP B 1 350 ? 13.88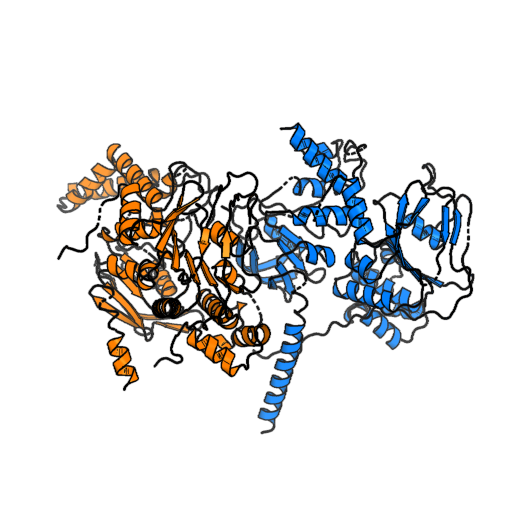200 75.02600 32.25200 1.000 43.20000 351 ASP B O 1
ATOM 6083 N N . ASP B 1 352 ? 15.01900 71.88200 32.07900 1.000 37.36000 353 ASP B N 1
ATOM 6084 C CA . ASP B 1 352 ? 14.59600 70.73600 32.87400 1.000 44.16000 353 ASP B CA 1
ATOM 6085 C C . ASP B 1 352 ? 13.91900 71.14600 34.17600 1.000 40.51000 353 ASP B C 1
ATOM 6086 O O . ASP B 1 352 ? 13.72300 70.30100 35.05600 1.000 36.31000 353 ASP B O 1
ATOM 6091 N N . SER B 1 353 ? 13.54900 72.41600 34.31500 1.000 39.30000 354 SER B N 1
ATOM 6092 C CA . SER B 1 353 ? 12.97500 72.90100 35.56200 1.000 38.95000 354 SER B CA 1
ATOM 6093 C C . SER B 1 353 ? 11.60700 72.28200 35.81900 1.000 35.56000 354 SER B C 1
ATOM 6094 O O . SER B 1 353 ? 10.80000 72.10300 34.90200 1.000 33.52000 354 SER B O 1
ATOM 6097 N N . ARG B 1 354 ? 11.35600 71.95000 37.08200 1.000 36.99000 355 ARG B N 1
ATOM 6098 C CA . ARG B 1 354 ? 10.04700 71.50600 37.55600 1.000 35.85000 355 ARG B CA 1
ATOM 6099 C C . ARG B 1 354 ? 9.72900 72.34900 38.78700 1.000 31.16000 355 ARG B C 1
ATOM 6100 O O . ARG B 1 354 ? 10.22400 72.07000 39.88200 1.000 32.00000 355 ARG B O 1
ATOM 6108 N N . ILE B 1 355 ? 8.91300 73.38500 38.60500 1.000 35.75000 356 ILE B N 1
ATOM 6109 C CA . ILE B 1 355 ? 8.64900 74.38000 39.63800 1.000 38.97000 356 ILE B CA 1
ATOM 6110 C C . ILE B 1 355 ? 7.16800 74.34800 39.98100 1.000 36.63000 356 ILE B C 1
ATOM 6111 O O . ILE B 1 355 ? 6.31800 74.40500 39.08500 1.000 30.54000 356 ILE B O 1
ATOM 6116 N N . CYS B 1 356 ? 6.85900 74.27000 41.27400 1.000 34.45000 357 CYS B N 1
ATOM 6117 C CA . CYS B 1 356 ? 5.49500 74.46200 41.74900 1.000 30.64000 357 CYS B CA 1
ATOM 6118 C C . CYS B 1 356 ? 5.46300 75.69700 42.63600 1.000 29.14000 357 CYS B C 1
ATOM 6119 O O . CYS B 1 356 ? 6.12300 75.73200 43.68000 1.000 31.16000 357 CYS B O 1
ATOM 6122 N N . ILE B 1 357 ? 4.70300 76.70300 42.21700 1.000 31.21000 358 ILE B N 1
ATOM 6123 C CA . ILE B 1 357 ? 4.55400 77.93900 42.97600 1.000 27.35000 358 ILE B CA 1
ATOM 6124 C C . ILE B 1 357 ? 3.46000 77.73200 44.01400 1.000 39.32000 358 ILE B C 1
ATOM 6125 O O . ILE B 1 357 ? 2.32500 77.38300 43.67300 1.000 35.83000 358 ILE B O 1
ATOM 6130 N N . VAL B 1 358 ? 3.80500 77.93800 45.28300 1.000 36.37000 359 VAL B N 1
ATOM 6131 C CA . VAL B 1 358 ? 2.87600 77.78000 46.39100 1.000 37.08000 359 VAL B CA 1
ATOM 6132 C C . VAL B 1 358 ? 2.83000 79.08300 47.18200 1.000 38.10000 359 VAL B C 1
ATOM 6133 O O . VAL B 1 358 ? 3.63300 79.99700 46.97800 1.000 38.27000 359 VAL B O 1
ATOM 6137 N N . GLY B 1 359 ? 1.86700 79.15300 48.09500 1.000 40.08000 360 GLY B N 1
ATOM 6138 C CA . GLY B 1 359 ? 1.64200 80.33600 48.88700 1.000 46.07000 360 GLY B CA 1
ATOM 6139 C C . GLY B 1 359 ? 0.16500 80.55600 49.13900 1.000 49.85000 360 GLY B C 1
ATOM 6140 O O . GLY B 1 359 ? -0.69600 80.00300 48.44600 1.000 49.10000 360 GLY B O 1
ATOM 6141 N N . PRO B 1 360 ? -0.15600 81.37400 50.14000 1.000 50.49000 361 PRO B N 1
ATOM 6142 C CA . PRO B 1 360 ? -1.56400 81.63200 50.46000 1.000 55.34000 361 PRO B CA 1
ATOM 6143 C C . PRO B 1 360 ? -2.27700 82.33100 49.31200 1.000 58.19000 361 PRO B C 1
ATOM 6144 O O . PRO B 1 360 ? -1.65800 82.91700 48.42200 1.000 58.37000 361 PRO B O 1
ATOM 6148 N N . ASN B 1 361 ? -3.60400 82.25800 49.34200 1.000 62.43000 362 ASN B N 1
ATOM 6149 C CA . ASN B 1 361 ? -4.40600 82.83100 48.27000 1.000 64.21000 362 ASN B CA 1
ATOM 6150 C C . ASN B 1 361 ? -4.27700 84.34900 48.25400 1.000 57.46000 362 ASN B C 1
ATOM 6151 O O . ASN B 1 361 ? -4.22600 84.99900 49.30100 1.000 52.38000 362 ASN B O 1
ATOM 6156 N N . GLY B 1 362 ? -4.22300 84.91200 47.04900 1.000 50.38000 363 GLY B N 1
ATOM 6157 C CA . GLY B 1 362 ? -4.05600 86.33900 46.88200 1.000 49.91000 363 GLY B CA 1
ATOM 6158 C C . GLY B 1 362 ? -2.64400 86.84400 47.06400 1.000 49.48000 363 GLY B C 1
ATOM 6159 O O . GLY B 1 362 ? -2.44100 88.06200 47.11300 1.000 49.87000 363 GLY B O 1
ATOM 6160 N N . VAL B 1 363 ? -1.65800 85.94900 47.16400 1.000 46.78000 364 VAL B N 1
ATOM 6161 C CA . VAL B 1 363 ? -0.28000 86.37600 47.37900 1.000 44.17000 364 VAL B CA 1
ATOM 6162 C C . VAL B 1 363 ? 0.40400 86.79900 46.08400 1.000 46.33000 364 VAL B C 1
ATOM 6163 O O . VAL B 1 363 ? 1.37000 87.57200 46.13000 1.000 47.65000 364 VAL B O 1
ATOM 6167 N N . GLY B 1 364 ? -0.06500 86.32100 44.93200 1.000 42.70000 365 GLY B N 1
ATOM 6168 C CA . GLY B 1 364 ? 0.49800 86.73200 43.66000 1.000 35.98000 365 GLY B CA 1
ATOM 6169 C C . GLY B 1 364 ? 1.06300 85.60700 42.81500 1.000 34.55000 365 GLY B C 1
ATOM 6170 O O . GLY B 1 364 ? 1.95500 85.83400 41.99200 1.000 38.46000 365 GLY B O 1
ATOM 6171 N N . LYS B 1 365 ? 0.55000 84.38900 43.00200 1.000 34.74000 366 LYS B N 1
ATOM 6172 C CA . LYS B 1 365 ? 1.03000 83.25100 42.22200 1.000 36.16000 366 LYS B CA 1
ATOM 6173 C C . LYS B 1 365 ? 0.68800 83.41900 40.74200 1.000 36.73000 366 LYS B C 1
ATOM 6174 O O . LYS B 1 365 ? 1.56600 83.33300 39.86600 1.000 38.76000 366 LYS B O 1
ATOM 6180 N N . SER B 1 366 ? -0.59200 83.67100 40.44700 1.000 35.16000 367 SER B N 1
ATOM 6181 C CA . SER B 1 366 ? -1.01300 83.91100 39.06900 1.000 36.32000 367 SER B CA 1
ATOM 6182 C C . SER B 1 366 ? -0.30300 85.12100 38.47700 1.000 37.63000 367 SER B C 1
ATOM 6183 O O . SER B 1 366 ? 0.06800 85.11600 37.29600 1.000 41.37000 367 SER B O 1
ATOM 6186 N N . THR B 1 367 ? -0.11500 86.17100 39.28100 1.000 39.43000 368 THR B N 1
ATOM 6187 C CA . THR B 1 367 ? 0.60900 87.35000 38.81400 1.000 43.52000 368 THR B CA 1
ATOM 6188 C C . THR B 1 367 ? 2.03400 86.99300 38.40900 1.000 40.02000 368 THR B C 1
ATOM 6189 O O . THR B 1 367 ? 2.54900 87.49700 37.40400 1.000 40.89000 368 THR B O 1
ATOM 6193 N N . LEU B 1 368 ? 2.68200 86.11600 39.17800 1.000 37.52000 369 LEU B N 1
ATOM 6194 C CA . LEU B 1 368 ? 4.02800 85.67200 38.83200 1.000 38.75000 369 LEU B CA 1
ATOM 6195 C C . LEU B 1 368 ? 4.03300 84.92600 37.50300 1.000 39.48000 369 LEU B C 1
ATOM 6196 O O . LEU B 1 368 ? 4.90000 85.15600 36.64600 1.000 38.21000 369 LEU B O 1
ATOM 6201 N N . LEU B 1 369 ? 3.06500 84.02400 37.31000 1.000 40.58000 370 LEU B N 1
ATOM 6202 C CA . LEU B 1 369 ? 2.98200 83.33200 36.02500 1.000 38.99000 370 LEU B CA 1
ATOM 6203 C C . LEU B 1 369 ? 2.79000 84.31900 34.87500 1.000 40.83000 370 LEU B C 1
ATOM 6204 O O . LEU B 1 369 ? 3.40400 84.17500 33.80800 1.000 43.70000 370 LEU B O 1
ATOM 6209 N N . LEU B 1 370 ? 1.94800 85.33600 35.07900 1.000 39.87000 371 LEU B N 1
ATOM 6210 C CA . LEU B 1 370 ? 1.71300 86.32300 34.02800 1.000 40.03000 371 LEU B CA 1
ATOM 6211 C C . LEU B 1 370 ? 2.95200 87.16500 33.75400 1.000 40.51000 371 LEU B C 1
ATOM 6212 O O . LEU B 1 370 ? 3.16200 87.60400 32.61800 1.000 43.47000 371 LEU B O 1
ATOM 6217 N N . LEU B 1 371 ? 3.76900 87.41700 34.77700 1.000 38.84000 372 LEU B N 1
ATOM 6218 C CA . LEU B 1 371 ? 5.05200 88.07000 34.54100 1.000 36.14000 372 LEU B CA 1
ATOM 6219 C C . LEU B 1 371 ? 5.96700 87.18100 33.71100 1.000 37.25000 372 LEU B C 1
ATOM 6220 O O . LEU B 1 371 ? 6.72500 87.67300 32.86700 1.000 38.84000 372 LEU B O 1
ATOM 6225 N N . LEU B 1 372 ? 5.90600 85.86700 33.93900 1.000 36.26000 373 LEU B N 1
ATOM 6226 C CA . LEU B 1 372 ? 6.75000 84.95400 33.17400 1.000 38.58000 373 LEU B CA 1
ATOM 6227 C C . LEU B 1 372 ? 6.31000 84.84600 31.71700 1.000 38.28000 373 LEU B C 1
ATOM 6228 O O . LEU B 1 372 ? 7.15500 84.66400 30.83300 1.000 42.23000 373 LEU B O 1
ATOM 6233 N N . THR B 1 373 ? 5.00700 84.95100 31.44000 1.000 37.89000 374 THR B N 1
ATOM 6234 C CA . THR B 1 373 ? 4.54400 84.85400 30.05800 1.000 38.64000 374 THR B CA 1
ATOM 6235 C C . THR B 1 373 ? 4.66100 86.16500 29.28700 1.000 39.91000 374 THR B C 1
ATOM 6236 O O . THR B 1 373 ? 4.52500 86.15400 28.05800 1.000 43.39000 374 THR B O 1
ATOM 6240 N N . GLY B 1 374 ? 4.90800 87.28300 29.96600 1.000 46.38000 375 GLY B N 1
ATOM 6241 C CA . GLY B 1 374 ? 4.93000 88.57800 29.32300 1.000 41.44000 375 GLY B CA 1
ATOM 6242 C C . GLY B 1 374 ? 3.59700 89.29100 29.28400 1.000 42.99000 375 GLY B C 1
ATOM 6243 O O . GLY B 1 374 ? 3.53400 90.42500 28.78900 1.000 44.94000 375 GLY B O 1
ATOM 6244 N N . LYS B 1 375 ? 2.52900 88.66300 29.78400 1.000 43.50000 376 LYS B N 1
ATOM 6245 C CA . LYS B 1 375 ? 1.22400 89.31500 29.81600 1.000 46.67000 376 LYS B CA 1
ATOM 6246 C C . LYS B 1 375 ? 1.26600 90.57600 30.67000 1.000 50.19000 376 LYS B C 1
ATOM 6247 O O . LYS B 1 375 ? 0.74300 91.62600 30.27800 1.000 58.20000 376 LYS B O 1
ATOM 6253 N N . LEU B 1 376 ? 1.88600 90.49100 31.84200 1.000 49.32000 377 LEU B N 1
ATOM 6254 C CA . LEU B 1 376 ? 2.08300 91.64200 32.70900 1.000 49.83000 377 LEU B CA 1
ATOM 6255 C C . LEU B 1 376 ? 3.50200 92.17400 32.55400 1.000 49.52000 377 LEU B C 1
ATOM 6256 O O . LEU B 1 376 ? 4.44700 91.41900 32.31200 1.000 51.23000 377 LEU B O 1
ATOM 6261 N N . THR B 1 377 ? 3.64100 93.49100 32.69000 1.000 49.53000 378 THR B N 1
ATOM 6262 C CA . THR B 1 377 ? 4.91600 94.16000 32.49400 1.000 49.93000 378 THR B CA 1
ATOM 6263 C C . THR B 1 377 ? 5.45500 94.66300 33.82300 1.000 52.86000 378 THR B C 1
ATOM 6264 O O . THR B 1 377 ? 4.72000 95.31700 34.57500 1.000 54.53000 378 THR B O 1
ATOM 6268 N N . PRO B 1 378 ? 6.71600 94.37600 34.14800 1.000 53.27000 379 PRO B N 1
ATOM 6269 C CA . PRO B 1 378 ? 7.27000 94.84300 35.42400 1.000 55.16000 379 PRO B CA 1
ATOM 6270 C C . PRO B 1 378 ? 7.33600 96.36100 35.48100 1.000 61.25000 379 PRO B C 1
ATOM 6271 O O . PRO B 1 378 ? 7.60200 97.02900 34.48000 1.000 65.06000 379 PRO B O 1
ATOM 6275 N N . THR B 1 379 ? 7.08000 96.90400 36.67200 1.000 61.65000 380 THR B N 1
ATOM 6276 C CA . THR B 1 379 ? 7.26200 98.33400 36.88600 1.000 63.90000 380 THR B CA 1
ATOM 6277 C C . THR B 1 379 ? 8.73400 98.69100 37.03900 1.000 66.18000 380 THR B C 1
ATOM 6278 O O . THR B 1 379 ? 9.13400 99.81700 36.72100 1.000 70.86000 380 THR B O 1
ATOM 6282 N N . HIS B 1 380 ? 9.54400 97.75200 37.52400 1.000 65.14000 381 HIS B N 1
ATOM 6283 C CA . HIS B 1 380 ? 10.99200 97.88000 37.55800 1.000 65.34000 381 HIS B CA 1
ATOM 6284 C C . HIS B 1 380 ? 11.59800 96.52600 37.22000 1.000 58.57000 381 HIS B C 1
ATOM 6285 O O . HIS B 1 380 ? 10.97000 95.48400 37.42200 1.000 59.27000 381 HIS B O 1
ATOM 6292 N N . GLY B 1 381 ? 12.82400 96.54600 36.70700 1.000 52.34000 382 GLY B N 1
ATOM 6293 C CA . GLY B 1 381 ? 13.45800 95.32500 36.25600 1.000 50.50000 382 GLY B CA 1
ATOM 6294 C C . GLY B 1 381 ? 12.87700 94.85600 34.93500 1.000 62.91000 382 GLY B C 1
ATOM 6295 O O . GLY B 1 381 ? 12.16400 95.58600 34.24000 1.000 62.61000 382 GLY B O 1
ATOM 6296 N N . GLU B 1 382 ? 13.17800 93.60600 34.58700 1.000 56.65000 383 GLU B N 1
ATOM 6297 C CA . GLU B 1 382 ? 12.76000 93.14200 33.27100 1.000 56.40000 383 GLU B CA 1
ATOM 6298 C C . GLU B 1 382 ? 12.63200 91.62600 33.23500 1.000 49.70000 383 GLU B C 1
ATOM 6299 O O . GLU B 1 382 ? 13.31100 90.90500 33.97100 1.000 49.42000 383 GLU B O 1
ATOM 6313 N N . ARG B 1 384 ? 13.40200 88.55400 30.70500 1.000 43.39000 385 ARG B N 1
ATOM 6314 C CA . ARG B 1 384 ? 14.21000 88.22800 29.54200 1.000 45.57000 385 ARG B CA 1
ATOM 6315 C C . ARG B 1 384 ? 13.99100 86.77100 29.16900 1.000 42.59000 385 ARG B C 1
ATOM 6316 O O . ARG B 1 384 ? 13.77500 85.91400 30.03000 1.000 43.77000 385 ARG B O 1
ATOM 6324 N N . LYS B 1 385 ? 14.02500 86.50100 27.86800 1.000 38.65000 386 LYS B N 1
ATOM 6325 C CA . LYS B 1 385 ? 13.86500 85.14100 27.38000 1.000 41.85000 386 LYS B CA 1
ATOM 6326 C C . LYS B 1 385 ? 14.56000 85.01500 26.03700 1.000 38.88000 386 LYS B C 1
ATOM 6327 O O . LYS B 1 385 ? 14.78400 86.00500 25.33500 1.000 37.65000 386 LYS B O 1
ATOM 6333 N N . ASN B 1 386 ? 14.92000 83.78000 25.69800 1.000 41.49000 387 ASN B N 1
ATOM 6334 C CA . ASN B 1 386 ? 15.33700 83.48000 24.33800 1.000 40.58000 387 ASN B CA 1
ATOM 6335 C C . ASN B 1 386 ? 14.22300 83.88600 23.38300 1.000 42.77000 387 ASN B C 1
ATOM 6336 O O . ASN B 1 386 ? 13.06100 83.52000 23.57600 1.000 39.62000 387 ASN B O 1
ATOM 6341 N N . HIS B 1 387 ? 14.57700 84.66400 22.36000 1.000 47.33000 388 HIS B N 1
ATOM 6342 C CA . HIS B 1 387 ? 13.55900 85.23100 21.48400 1.000 45.64000 388 HIS B CA 1
ATOM 6343 C C . HIS B 1 387 ? 12.78400 84.16600 20.72100 1.000 42.94000 388 HIS B C 1
ATOM 6344 O O . HIS B 1 387 ? 11.66400 84.43400 20.27300 1.000 50.83000 388 HIS B O 1
ATOM 6351 N N . ARG B 1 388 ? 13.34000 82.96700 20.57200 1.000 38.84000 389 ARG B N 1
ATOM 6352 C CA . ARG B 1 388 ? 12.65400 81.87200 19.90200 1.000 39.51000 389 ARG B CA 1
ATOM 6353 C C . ARG B 1 388 ? 11.87000 80.99000 20.86400 1.000 40.29000 389 ARG B C 1
ATOM 6354 O O . ARG B 1 388 ? 11.26700 80.00400 20.42800 1.000 44.12000 389 ARG B O 1
ATOM 6362 N N . LEU B 1 389 ? 11.86300 81.32500 22.15300 1.000 38.35000 390 LEU B N 1
ATOM 6363 C CA . LEU B 1 389 ? 11.13800 80.53500 23.13800 1.000 35.50000 390 LEU B CA 1
ATOM 6364 C C . LEU B 1 389 ? 9.64000 80.58800 22.87100 1.000 32.17000 390 LEU B C 1
ATOM 6365 O O . LEU B 1 389 ? 9.07900 81.65400 22.60300 1.000 40.12000 390 LEU B O 1
ATOM 6370 N N . LYS B 1 390 ? 8.99600 79.42800 22.94200 1.000 30.70000 391 LYS B N 1
ATOM 6371 C CA . LYS B 1 390 ? 7.55000 79.31500 22.82300 1.000 40.18000 391 LYS B CA 1
ATOM 6372 C C . LYS B 1 390 ? 6.97900 78.83900 24.15000 1.000 39.26000 391 LYS B C 1
ATOM 6373 O O . LYS B 1 390 ? 7.40900 77.81000 24.68400 1.000 37.04000 391 LYS B O 1
ATOM 6379 N N . ILE B 1 391 ? 6.01600 79.58800 24.67700 1.000 42.70000 392 ILE B N 1
ATOM 6380 C CA . ILE B 1 391 ? 5.41100 79.31100 25.97300 1.000 45.34000 392 ILE B CA 1
ATOM 6381 C C . ILE B 1 391 ? 3.99600 78.80000 25.73800 1.000 45.29000 392 ILE B C 1
ATOM 6382 O O . ILE B 1 391 ? 3.19000 79.46400 25.07500 1.000 44.76000 392 ILE B O 1
ATOM 6387 N N . GLY B 1 392 ? 3.69900 77.61400 26.26800 1.000 42.45000 393 GLY B N 1
ATOM 6388 C CA . GLY B 1 392 ? 2.34500 77.10600 26.30600 1.000 42.75000 393 GLY B CA 1
ATOM 6389 C C . GLY B 1 392 ? 1.72200 77.38700 27.65700 1.000 43.34000 393 GLY B C 1
ATOM 6390 O O . GLY B 1 392 ? 2.13000 76.81000 28.67100 1.000 44.33000 393 GLY B O 1
ATOM 6391 N N . PHE B 1 393 ? 0.73900 78.28000 27.68300 1.000 41.43000 394 PHE B N 1
ATOM 6392 C CA . PHE B 1 393 ? 0.16600 78.79200 28.92000 1.000 34.91000 394 PHE B CA 1
ATOM 6393 C C . PHE B 1 393 ? -1.26100 78.28400 29.08100 1.000 38.50000 394 PHE B C 1
ATOM 6394 O O . PHE B 1 393 ? -2.05100 78.31800 28.13100 1.000 40.10000 394 PHE B O 1
ATOM 6402 N N . PHE B 1 394 ? -1.58200 77.81300 30.28300 1.000 37.45000 395 PHE B N 1
ATOM 6403 C CA . PHE B 1 394 ? -2.90300 77.31100 30.62500 1.000 38.04000 395 PHE B CA 1
ATOM 6404 C C . PHE B 1 394 ? -3.40300 78.01400 31.87500 1.000 43.70000 395 PHE B C 1
ATOM 6405 O O . PHE B 1 394 ? -2.65600 78.17200 32.84500 1.000 43.72000 395 PHE B O 1
ATOM 6413 N N . ASN B 1 395 ? -4.67300 78.41600 31.85300 1.000 44.59000 396 ASN B N 1
ATOM 6414 C CA . ASN B 1 395 ? -5.37300 78.82300 33.06600 1.000 46.77000 396 ASN B CA 1
ATOM 6415 C C . ASN B 1 395 ? -6.87100 78.68500 32.83500 1.000 47.37000 396 ASN B C 1
ATOM 6416 O O . ASN B 1 395 ? -7.33700 78.57900 31.69700 1.000 44.40000 396 ASN B O 1
ATOM 6421 N N . GLN B 1 396 ? -7.61900 78.67000 33.94200 1.000 53.87000 397 GLN B N 1
ATOM 6422 C CA . GLN B 1 396 ? -9.06600 78.47300 33.87800 1.000 55.47000 397 GLN B CA 1
ATOM 6423 C C . GLN B 1 396 ? -9.74700 79.49900 32.98600 1.000 50.70000 397 GLN B C 1
ATOM 6424 O O . GLN B 1 396 ? -10.70300 79.16500 32.26400 1.000 55.57000 397 GLN B O 1
ATOM 6430 N N . GLN B 1 397 ? -9.26700 80.74300 33.02300 1.000 46.15000 398 GLN B N 1
ATOM 6431 C CA . GLN B 1 397 ? -9.93500 81.82500 32.31900 1.000 48.91000 398 GLN B CA 1
ATOM 6432 C C . GLN B 1 397 ? -9.84400 81.63500 30.81200 1.000 50.26000 398 GLN B C 1
ATOM 6433 O O . GLN B 1 397 ? -10.81500 81.88700 30.08900 1.000 45.78000 398 GLN B O 1
ATOM 6439 N N . TYR B 1 398 ? -8.68900 81.17700 30.32300 1.000 48.90000 399 TYR B N 1
ATOM 6440 C CA . TYR B 1 398 ? -8.54200 80.89600 28.90000 1.000 46.69000 399 TYR B CA 1
ATOM 6441 C C . TYR B 1 398 ? -9.46800 79.76700 28.46400 1.000 45.87000 399 TYR B C 1
ATOM 6442 O O . TYR B 1 398 ? -10.01900 79.79600 27.35700 1.000 43.64000 399 TYR B O 1
ATOM 6451 N N . ALA B 1 399 ? -9.65600 78.76600 29.32600 1.000 44.04000 400 ALA B N 1
ATOM 6452 C CA . ALA B 1 399 ? -10.52400 77.64500 28.98400 1.000 46.91000 400 ALA B CA 1
ATOM 6453 C C . ALA B 1 399 ? -11.98100 78.08300 28.89900 1.000 51.51000 400 ALA B C 1
ATOM 6454 O O . ALA B 1 399 ? -12.68400 77.74800 27.93800 1.000 52.28000 400 ALA B O 1
ATOM 6456 N N . GLU B 1 400 ? -12.45600 78.83900 29.89300 1.000 54.49000 401 GLU B N 1
ATOM 6457 C CA . GLU B 1 400 ? -13.84600 79.28000 29.84600 1.000 56.00000 401 GLU B CA 1
ATOM 6458 C C . GLU B 1 400 ? -14.07000 80.37400 28.80800 1.000 53.72000 401 GLU B C 1
ATOM 6459 O O . GLU B 1 400 ? -15.20600 80.56000 28.35900 1.000 57.65000 401 GLU B O 1
ATOM 6465 N N . GLN B 1 401 ? -13.01400 81.08600 28.40200 1.000 53.66000 402 GLN B N 1
ATOM 6466 C CA . GLN B 1 401 ? -13.12800 82.09200 27.35100 1.000 60.78000 402 GLN B CA 1
ATOM 6467 C C . GLN B 1 401 ? -13.42700 81.47100 25.99200 1.000 58.38000 402 GLN B C 1
ATOM 6468 O O . GLN B 1 401 ? -13.87400 82.17800 25.08200 1.000 56.80000 402 GLN B O 1
ATOM 6474 N N . LEU B 1 402 ? -13.19400 80.17000 25.83700 1.000 56.90000 403 LEU B N 1
ATOM 6475 C CA . LEU B 1 402 ? -13.47100 79.46300 24.58900 1.000 55.49000 403 LEU B CA 1
ATOM 6476 C C . LEU B 1 402 ? -14.97800 79.41100 24.37300 1.000 58.83000 403 LEU B C 1
ATOM 6477 O O . LEU B 1 402 ? -15.66800 78.55600 24.93100 1.000 53.60000 403 LEU B O 1
ATOM 6482 N N . ARG B 1 403 ? -15.49900 80.33100 23.56000 1.000 54.81000 404 ARG B N 1
ATOM 6483 C CA . ARG B 1 403 ? -16.92800 80.38500 23.26900 1.000 58.38000 404 ARG B CA 1
ATOM 6484 C C . ARG B 1 403 ? -17.18400 80.46800 21.76900 1.000 60.91000 404 ARG B C 1
ATOM 6485 O O . ARG B 1 403 ? -18.13800 81.11700 21.33200 1.000 62.94000 404 ARG B O 1
ATOM 6501 N N . GLU B 1 405 ? -18.16200 79.38100 17.82900 1.000 69.36000 406 GLU B N 1
ATOM 6502 C CA . GLU B 1 405 ? -19.19600 78.62300 17.14100 1.000 76.48000 406 GLU B CA 1
ATOM 6503 C C . GLU B 1 405 ? -18.60000 77.64400 16.13600 1.000 75.94000 406 GLU B C 1
ATOM 6504 O O . GLU B 1 405 ? -19.21300 77.35600 15.10300 1.000 86.62000 406 GLU B O 1
ATOM 6510 N N . GLU B 1 406 ? -17.39500 77.15300 16.41100 1.000 68.97000 407 GLU B N 1
ATOM 6511 C CA . GLU B 1 406 ? -16.74900 76.11000 15.63100 1.000 65.26000 407 GLU B CA 1
ATOM 6512 C C . GLU B 1 406 ? -16.48800 74.90700 16.52900 1.000 60.95000 407 GLU B C 1
ATOM 6513 O O . GLU B 1 406 ? -16.48300 75.01500 17.75700 1.000 61.90000 407 GLU B O 1
ATOM 6519 N N . THR B 1 407 ? -16.27300 73.75600 15.90400 1.000 59.05000 408 THR B N 1
ATOM 6520 C CA . THR B 1 407 ? -15.99900 72.53800 16.64800 1.000 55.82000 408 THR B CA 1
ATOM 6521 C C . THR B 1 407 ? -14.52800 72.48100 17.05200 1.000 59.14000 408 THR B C 1
ATOM 6522 O O . THR B 1 407 ? -13.68900 73.17700 16.47300 1.000 50.97000 408 THR B O 1
ATOM 6526 N N . PRO B 1 408 ? -14.19000 71.67500 18.06600 1.000 36.70000 409 PRO B N 1
ATOM 6527 C CA . PRO B 1 408 ? -12.76600 71.50100 18.40300 1.000 34.66000 409 PRO B CA 1
ATOM 6528 C C . PRO B 1 408 ? -11.93700 71.01200 17.22900 1.000 36.90000 409 PRO B C 1
ATOM 6529 O O . PRO B 1 408 ? -10.78100 71.43200 17.066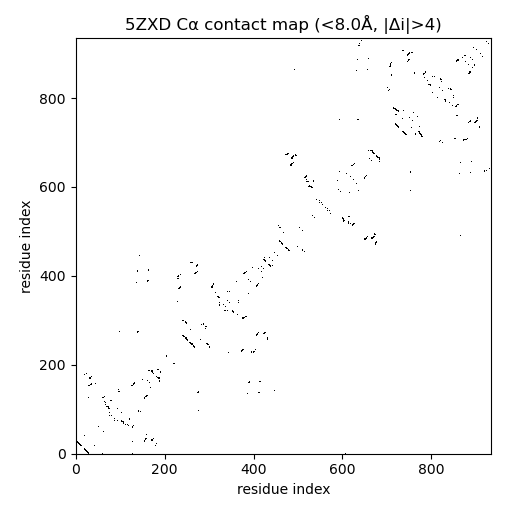00 1.000 41.50000 409 PRO B O 1
ATOM 6533 N N . THR B 1 409 ? -12.50800 70.13600 16.39700 1.000 35.12000 410 THR B N 1
ATOM 6534 C CA . THR B 1 409 ? -11.81300 69.67700 15.19900 1.000 36.48000 410 THR B CA 1
ATOM 6535 C C . THR B 1 409 ? -11.45100 70.84900 14.29600 1.000 37.26000 410 THR B C 1
ATOM 6536 O O . THR B 1 409 ? -10.30100 70.98500 13.86600 1.000 39.44000 410 THR B O 1
ATOM 6540 N N . GLU B 1 410 ? -12.42700 71.71200 14.00400 1.000 38.52000 411 GLU B N 1
ATOM 6541 C CA . GLU B 1 410 ? -12.15800 72.88300 13.17600 1.000 44.75000 411 GLU B CA 1
ATOM 6542 C C . GLU B 1 410 ? -11.22600 73.85600 13.88400 1.000 46.49000 411 GLU B C 1
ATOM 6543 O O . GLU B 1 410 ? -10.41300 74.52500 13.23800 1.000 52.38000 411 GLU B O 1
ATOM 6549 N N . TYR B 1 411 ? -11.33800 73.95600 15.21000 1.000 38.66000 412 TYR B N 1
ATOM 6550 C CA . TYR B 1 411 ? -10.42100 74.79800 15.97000 1.000 36.05000 412 TYR B CA 1
ATOM 6551 C C . TYR B 1 411 ? -8.97600 74.39800 15.70400 1.000 34.10000 412 TYR B C 1
ATOM 6552 O O . TYR B 1 411 ? -8.14700 75.23200 15.32000 1.000 38.17000 412 TYR B O 1
ATOM 6561 N N . LEU B 1 412 ? -8.66500 73.10900 15.86600 1.000 28.11000 413 LEU B N 1
ATOM 6562 C CA . LEU B 1 412 ? -7.29800 72.65400 15.62500 1.000 28.92000 413 LEU B CA 1
ATOM 6563 C C . LEU B 1 412 ? -6.93200 72.73200 14.14500 1.000 35.12000 413 LEU B C 1
ATOM 6564 O O . LEU B 1 412 ? -5.79400 73.07700 13.80300 1.000 40.24000 413 LEU B O 1
ATOM 6569 N N . GLN B 1 413 ? -7.88500 72.43200 13.25600 1.000 33.71000 414 GLN B N 1
ATOM 6570 C CA . GLN B 1 413 ? -7.62800 72.50600 11.82000 1.000 43.13000 414 GLN B CA 1
ATOM 6571 C C . GLN B 1 413 ? -7.18000 73.90200 11.41100 1.000 45.91000 414 GLN B C 1
ATOM 6572 O O . GLN B 1 413 ? -6.15900 74.06900 10.73600 1.000 50.10000 414 GLN B O 1
ATOM 6578 N N . ARG B 1 414 ? -7.94100 74.92200 11.81200 1.000 48.55000 415 ARG B N 1
ATOM 6579 C CA . ARG B 1 414 ? -7.62700 76.28500 11.40100 1.000 50.95000 415 ARG B CA 1
ATOM 6580 C C . ARG B 1 414 ? -6.43000 76.83500 12.16500 1.000 42.15000 415 ARG B C 1
ATOM 6581 O O . ARG B 1 414 ? -5.61600 77.57400 11.59800 1.000 46.41000 415 ARG B O 1
ATOM 6589 N N . GLY B 1 415 ? -6.28700 76.48000 13.44400 1.000 38.87000 416 GLY B N 1
ATOM 6590 C CA . GLY B 1 415 ? -5.18300 77.01300 14.21800 1.000 41.41000 416 GLY B CA 1
ATOM 6591 C C . GLY B 1 415 ? -3.83700 76.43400 13.83500 1.000 43.11000 416 GLY B C 1
ATOM 6592 O O . GLY B 1 415 ? -2.81500 77.11800 13.94500 1.000 40.53000 416 GLY B O 1
ATOM 6593 N N . PHE B 1 416 ? -3.80800 75.18000 13.37500 1.000 41.57000 417 PHE B N 1
ATOM 6594 C CA . PHE B 1 416 ? -2.54000 74.49900 13.16500 1.000 44.24000 417 PHE B CA 1
ATOM 6595 C C . PHE B 1 416 ? -2.43300 73.76100 11.83700 1.000 50.32000 417 PHE B C 1
ATOM 6596 O O . PHE B 1 416 ? -1.43100 73.07100 11.61600 1.000 52.20000 417 PHE B O 1
ATOM 6604 N N . ASN B 1 417 ? -3.42100 73.89300 10.94900 1.000 52.42000 418 ASN B N 1
ATOM 6605 C CA . ASN B 1 417 ? -3.35700 73.33800 9.59500 1.000 54.97000 418 ASN B CA 1
ATOM 6606 C C . ASN B 1 417 ? -3.09900 71.83100 9.61800 1.000 52.72000 418 ASN B C 1
ATOM 6607 O O . ASN B 1 417 ? -2.26600 71.30400 8.87900 1.000 54.10000 418 ASN B O 1
ATOM 6612 N N . LEU B 1 418 ? -3.82900 71.13900 10.48300 1.000 52.88000 419 LEU B N 1
ATOM 6613 C CA . LEU B 1 418 ? -3.77100 69.69100 10.59600 1.000 53.27000 419 LEU B CA 1
ATOM 6614 C C . LEU B 1 418 ? -4.88500 69.04700 9.77700 1.000 52.46000 419 LEU B C 1
ATOM 6615 O O . LEU B 1 418 ? -5.97500 69.61400 9.64600 1.000 51.09000 419 LEU B O 1
ATOM 6620 N N . PRO B 1 419 ? -4.63900 67.87000 9.20600 1.000 52.66000 420 PRO B N 1
ATOM 6621 C CA . PRO B 1 419 ? -5.75200 67.07100 8.68500 1.000 50.05000 420 PRO B CA 1
ATOM 6622 C C . PRO B 1 419 ? -6.68600 66.68400 9.82100 1.000 47.08000 420 PRO B C 1
ATOM 6623 O O . PRO B 1 419 ? -6.25400 66.45400 10.95300 1.000 40.89000 420 PRO B O 1
ATOM 6627 N N . TYR B 1 420 ? -7.98600 66.62500 9.51200 1.000 44.31000 421 TYR B N 1
ATOM 6628 C CA . TYR B 1 420 ? -8.97200 66.42800 10.57200 1.000 39.64000 421 TYR B CA 1
ATOM 6629 C C . TYR B 1 420 ? -8.79100 65.08800 11.27100 1.000 40.11000 421 TYR B C 1
ATOM 6630 O O . TYR B 1 420 ? -9.14600 64.95400 12.44600 1.000 42.85000 421 TYR B O 1
ATOM 6639 N N . GLN B 1 421 ? -8.23800 64.09000 10.57900 1.000 41.47000 422 GLN B N 1
ATOM 6640 C CA . GLN B 1 421 ? -7.92500 62.82400 11.23500 1.000 45.80000 422 GLN B CA 1
ATOM 6641 C C . GLN B 1 421 ? -6.94600 63.03900 12.38600 1.000 47.20000 422 GLN B C 1
ATOM 6642 O O . GLN B 1 421 ? -7.14900 62.53000 13.49600 1.000 48.05000 422 GLN B O 1
ATOM 6648 N N . ASP B 1 422 ? -5.88700 63.81600 12.14200 1.000 46.18000 423 ASP B N 1
ATOM 6649 C CA . ASP B 1 422 ? -4.91800 64.10400 13.19500 1.000 43.30000 423 ASP B CA 1
ATOM 6650 C C . ASP B 1 422 ? -5.52200 64.98200 14.28300 1.000 39.80000 423 ASP B C 1
ATOM 6651 O O . ASP B 1 422 ? -5.22000 64.80200 15.46900 1.000 39.45000 423 ASP B O 1
ATOM 6656 N N . ALA B 1 423 ? -6.37200 65.93900 13.90100 1.000 33.25000 424 ALA B N 1
ATOM 6657 C CA . ALA B 1 423 ? -7.03800 66.77600 14.89400 1.000 35.87000 424 ALA B CA 1
ATOM 6658 C C . ALA B 1 423 ? -7.89100 65.93600 15.83600 1.000 37.91000 424 ALA B C 1
ATOM 6659 O O . ALA B 1 423 ? -7.88100 66.14800 17.05600 1.000 39.64000 424 ALA B O 1
ATOM 6661 N N . ARG B 1 424 ? -8.62400 64.96500 15.28800 1.000 35.28000 425 ARG B N 1
ATOM 6662 C CA . ARG B 1 424 ? -9.47500 64.12400 16.12000 1.000 38.38000 425 ARG B CA 1
ATOM 6663 C C . ARG B 1 424 ? -8.65900 63.14200 16.94900 1.000 38.88000 425 ARG B C 1
ATOM 6664 O O . ARG B 1 424 ? -9.02800 62.85700 18.09100 1.000 36.99000 425 ARG B O 1
ATOM 6672 N N . LYS B 1 425 ? -7.54600 62.62900 16.41200 1.000 39.21000 426 LYS B N 1
ATOM 6673 C CA . LYS B 1 425 ? -6.64100 61.83200 17.24000 1.000 41.45000 426 LYS B CA 1
ATOM 6674 C C . LYS B 1 425 ? -6.12000 62.64400 18.42200 1.000 38.03000 426 LYS B C 1
ATOM 6675 O O . LYS B 1 425 ? -6.09500 62.15900 19.56300 1.000 41.49000 426 LYS B O 1
ATOM 6681 N N . CYS B 1 426 ? -5.70900 63.89000 18.16500 1.000 34.97000 427 CYS B N 1
ATOM 6682 C CA . CYS B 1 426 ? -5.20500 64.75700 19.22600 1.000 31.42000 427 CYS B CA 1
ATOM 6683 C C . CYS B 1 426 ? -6.27300 65.01000 20.28200 1.000 34.23000 427 CYS B C 1
ATOM 6684 O O . CYS B 1 426 ? -6.01400 64.88800 21.48500 1.000 33.93000 427 CYS B O 1
ATOM 6687 N N . LEU B 1 427 ? -7.48500 65.36800 19.84900 1.000 36.57000 428 LEU B N 1
ATOM 6688 C CA . LEU B 1 427 ? -8.56900 65.59800 20.80000 1.000 37.33000 428 LEU B CA 1
ATOM 6689 C C . LEU B 1 427 ? -8.89900 64.33300 21.58200 1.000 34.88000 428 LEU B C 1
ATOM 6690 O O . LEU B 1 427 ? -9.19900 64.39600 22.78000 1.000 34.48000 428 LEU B O 1
ATOM 6695 N N . GLY B 1 428 ? -8.83800 63.17300 20.92500 1.000 34.25000 429 GLY B N 1
ATOM 6696 C CA . GLY B 1 428 ? -9.19900 61.93600 21.59300 1.000 36.72000 429 GLY B CA 1
ATOM 6697 C C . GLY B 1 428 ? -8.20800 61.53100 22.66500 1.000 38.69000 429 GLY B C 1
ATOM 6698 O O . GLY B 1 428 ? -8.60400 61.10700 23.75500 1.000 40.48000 429 GLY B O 1
ATOM 6699 N N . ARG B 1 429 ? -6.90800 61.65200 22.38000 1.000 33.11000 430 ARG B N 1
ATOM 6700 C CA . ARG B 1 429 ? -5.93600 61.25100 23.39300 1.000 35.02000 430 ARG B CA 1
ATOM 6701 C C . ARG B 1 429 ? -5.89600 62.21500 24.57300 1.000 38.67000 430 ARG B C 1
ATOM 6702 O O . ARG B 1 429 ? -5.36200 61.85600 25.62800 1.000 35.61000 430 ARG B O 1
ATOM 6710 N N . PHE B 1 430 ? -6.45300 63.41500 24.43200 1.000 38.47000 431 PHE B N 1
ATOM 6711 C CA . PHE B 1 430 ? -6.56000 64.34600 25.54600 1.000 34.15000 431 PHE B CA 1
ATOM 6712 C C . PHE B 1 430 ? -7.88700 64.22500 26.28700 1.000 33.38000 431 PHE B C 1
ATOM 6713 O O . PHE B 1 430 ? -8.18900 65.06700 27.13900 1.000 28.55000 431 PHE B O 1
ATOM 6721 N N . GLY B 1 431 ? -8.68300 63.20000 25.98200 1.000 29.55000 432 GLY B N 1
ATOM 6722 C CA . GLY B 1 431 ? -9.85700 62.87400 26.76300 1.000 33.78000 432 GLY B CA 1
ATOM 6723 C C . GLY B 1 431 ? -11.18100 63.36000 26.21400 1.000 37.82000 432 GLY B C 1
ATOM 6724 O O . GLY B 1 431 ? -12.21800 63.09300 26.83300 1.000 41.42000 432 GLY B O 1
ATOM 6725 N N . LEU B 1 432 ? -11.19000 64.06200 25.08400 1.000 37.15000 433 LEU B N 1
ATOM 6726 C CA . LEU B 1 432 ? -12.44100 64.53500 24.50500 1.000 42.80000 433 LEU B CA 1
ATOM 6727 C C . LEU B 1 432 ? -13.13500 63.38400 23.78800 1.000 41.83000 433 LEU B C 1
ATOM 6728 O O . LEU B 1 432 ? -12.56100 62.77800 22.87800 1.000 44.37000 433 LEU B O 1
ATOM 6733 N N . GLU B 1 433 ? -14.36600 63.08200 24.20100 1.000 44.45000 434 GLU B N 1
ATOM 6734 C CA . GLU B 1 433 ? -15.13000 62.01500 23.56800 1.000 52.53000 434 GLU B CA 1
ATOM 6735 C C . GLU B 1 433 ? -15.35100 62.32500 22.09200 1.000 47.59000 434 GLU B C 1
ATOM 6736 O O . GLU B 1 433 ? -15.35500 63.48500 21.67200 1.000 48.13000 434 GLU B O 1
ATOM 6742 N N . SER B 1 434 ? -15.54000 61.26400 21.30100 1.000 49.20000 435 SER B N 1
ATOM 6743 C CA . SER B 1 434 ? -15.63600 61.42200 19.85100 1.000 52.21000 435 SER B CA 1
ATOM 6744 C C . SER B 1 434 ? -16.80500 62.31800 19.46200 1.000 53.60000 435 SER B C 1
ATOM 6745 O O . SER B 1 434 ? -16.66600 63.18800 18.59300 1.000 52.70000 435 SER B O 1
ATOM 6748 N N . HIS B 1 435 ? -17.96700 62.11200 20.08900 1.000 52.00000 436 HIS B N 1
ATOM 6749 C CA . HIS B 1 435 ? -19.12600 62.96800 19.85300 1.000 55.83000 436 HIS B CA 1
ATOM 6750 C C . HIS B 1 435 ? -18.74500 64.44300 19.94500 1.000 52.42000 436 HIS B C 1
ATOM 6751 O O . HIS B 1 435 ? -18.92700 65.21100 18.98900 1.000 53.99000 436 HIS B O 1
ATOM 6758 N N . ALA B 1 436 ? -18.16000 64.84200 21.07700 1.000 46.09000 437 ALA B N 1
ATOM 6759 C CA . ALA B 1 436 ? -17.80000 66.23500 21.31200 1.000 42.76000 437 ALA B CA 1
ATOM 6760 C C . ALA B 1 436 ? -16.81200 66.78300 20.29000 1.000 42.54000 437 ALA B C 1
ATOM 6761 O O . ALA B 1 436 ? -16.61000 68.00200 20.25000 1.000 45.85000 437 ALA B O 1
ATOM 6763 N N . HIS B 1 437 ? -16.19200 65.93000 19.46900 1.000 42.17000 438 HIS B N 1
ATOM 6764 C CA . HIS B 1 437 ? -15.31300 66.44400 18.42400 1.000 41.93000 438 HIS B CA 1
ATOM 6765 C C . HIS B 1 437 ? -16.07400 67.30700 17.42800 1.000 44.87000 438 HIS B C 1
ATOM 6766 O O . HIS B 1 437 ? -15.48500 68.19900 16.80600 1.000 47.83000 438 HIS B O 1
ATOM 6773 N N . THR B 1 438 ? -17.37400 67.06700 17.25900 1.000 42.10000 439 THR B N 1
ATOM 6774 C CA . THR B 1 438 ? -18.15400 67.80500 16.27300 1.000 45.88000 439 THR B CA 1
ATOM 6775 C C . THR B 1 438 ? -19.17600 68.74000 16.90500 1.000 49.34000 439 THR B C 1
ATOM 6776 O O . THR B 1 438 ? -20.06600 69.23400 16.20500 1.000 54.59000 439 THR B O 1
ATOM 6780 N N . ILE B 1 439 ? -19.06600 69.00000 18.19900 1.000 50.60000 440 ILE B N 1
ATOM 6781 C CA . ILE B 1 439 ? -19.97100 69.90000 18.90300 1.000 52.12000 440 ILE B CA 1
ATOM 6782 C C . ILE B 1 439 ? -19.36500 71.29500 18.91700 1.000 50.83000 440 ILE B C 1
ATOM 6783 O O . ILE B 1 439 ? -18.14300 71.45100 19.02600 1.000 51.28000 440 ILE B O 1
ATOM 6788 N N . GLN B 1 440 ? -20.21100 72.31500 18.78700 1.000 50.88000 441 GLN B N 1
ATOM 6789 C CA . GLN B 1 440 ? -19.72300 73.68300 18.88900 1.000 49.94000 441 GLN B CA 1
ATOM 6790 C C . GLN B 1 440 ? -19.14400 73.93600 20.27600 1.000 47.88000 441 GLN B C 1
ATOM 6791 O O . GLN B 1 440 ? -19.70200 73.50900 21.29200 1.000 47.06000 441 GLN B O 1
ATOM 6797 N N . ILE B 1 441 ? -18.00800 74.63700 20.30400 1.000 48.09000 442 ILE B N 1
ATOM 6798 C CA . ILE B 1 441 ? -17.25100 74.81200 21.53900 1.000 41.02000 442 ILE B CA 1
ATOM 6799 C C . ILE B 1 441 ? -18.06300 75.56600 22.58500 1.000 42.77000 442 ILE B C 1
ATOM 6800 O O . ILE B 1 441 ? -17.90500 75.33400 23.79100 1.000 40.28000 442 ILE B O 1
ATOM 6805 N N . CYS B 1 442 ? -18.96200 76.45400 22.15200 1.000 47.21000 443 CYS B N 1
ATOM 6806 C CA . CYS B 1 442 ? -19.78200 77.20100 23.10000 1.000 51.81000 443 CYS B CA 1
ATOM 6807 C C . CYS B 1 442 ? -20.72700 76.30200 23.88900 1.000 57.49000 443 CYS B C 1
ATOM 6808 O O . CYS B 1 442 ? -21.16800 76.69200 24.97600 1.000 63.96000 443 CYS B O 1
ATOM 6811 N N . LYS B 1 443 ? -21.04700 75.11500 23.37600 1.000 53.61000 444 LYS B N 1
ATOM 6812 C CA . LYS B 1 443 ? -21.93500 74.18900 24.06700 1.000 56.81000 444 LYS B CA 1
ATOM 6813 C C . LYS B 1 443 ? -21.18900 73.16600 24.91400 1.000 55.04000 444 LYS B C 1
ATOM 6814 O O . LYS B 1 443 ? -21.83300 72.35100 25.58300 1.000 54.66000 444 LYS B O 1
ATOM 6820 N N . LEU B 1 444 ? -19.85900 73.19300 24.91200 1.000 50.69000 445 LEU B N 1
ATOM 6821 C CA . LEU B 1 444 ? -19.08100 72.23900 25.68600 1.000 50.62000 445 LEU B CA 1
ATOM 6822 C C . LEU B 1 444 ? -19.03300 72.64100 27.15800 1.000 48.61000 445 LEU B C 1
ATOM 6823 O O . LEU B 1 444 ? -19.23200 73.80400 27.52200 1.000 47.74000 445 LEU B O 1
ATOM 6828 N N . SER B 1 445 ? -18.76000 71.65300 28.00700 1.000 46.49000 446 SER B N 1
ATOM 6829 C CA . SER B 1 445 ? -18.62300 71.87800 29.43700 1.000 46.58000 446 SER B CA 1
ATOM 6830 C C . SER B 1 445 ? -17.23600 72.43600 29.75000 1.000 45.28000 446 SER B C 1
ATOM 6831 O O . SER B 1 445 ? -16.38600 72.59200 28.87000 1.000 47.36000 446 SER B O 1
ATOM 6834 N N . GLY B 1 446 ? -17.00000 72.73400 31.03000 1.000 42.93000 447 GLY B N 1
ATOM 6835 C CA . GLY B 1 446 ? -15.71100 73.28100 31.42600 1.000 41.00000 447 GLY B CA 1
ATOM 6836 C C . GLY B 1 446 ? -14.56600 72.30300 31.23200 1.000 40.48000 447 GLY B C 1
ATOM 6837 O O . GLY B 1 446 ? -13.48500 72.68000 30.76700 1.000 41.93000 447 GLY B O 1
ATOM 6838 N N . GLY B 1 447 ? -14.78500 71.03400 31.58500 1.000 37.95000 448 GLY B N 1
ATOM 6839 C CA . GLY B 1 447 ? -13.73700 70.04000 31.41800 1.000 34.25000 448 GLY B CA 1
ATOM 6840 C C . GLY B 1 447 ? -13.39800 69.78400 29.96200 1.000 34.52000 448 GLY B C 1
ATOM 6841 O O . GLY B 1 447 ? -12.22300 69.64000 29.60300 1.000 35.32000 448 GLY B O 1
ATOM 6842 N N . GLN B 1 448 ? -14.41900 69.71800 29.10500 1.000 35.87000 449 GLN B N 1
ATOM 6843 C CA . GLN B 1 448 ? -14.17900 69.54800 27.67600 1.000 36.83000 449 GLN B CA 1
ATOM 6844 C C . GLN B 1 448 ? -13.37700 70.71700 27.11300 1.000 38.12000 449 GLN B C 1
ATOM 6845 O O . GLN B 1 448 ? -12.44800 70.52100 26.31700 1.000 38.69000 449 GLN B O 1
ATOM 6851 N N . LYS B 1 449 ? -13.70800 71.94200 27.53300 1.000 39.37000 450 LYS B N 1
ATOM 6852 C CA . LYS B 1 449 ? -12.94800 73.11000 27.09700 1.000 38.46000 450 LYS B CA 1
ATOM 6853 C C . LYS B 1 449 ? -11.50000 73.03600 27.57200 1.000 34.73000 450 LYS B C 1
ATOM 6854 O O . LYS B 1 449 ? -10.57300 73.37000 26.82100 1.000 36.28000 450 LYS B O 1
ATOM 6860 N N . ALA B 1 450 ? -11.28600 72.60700 28.81900 1.000 31.61000 451 ALA B N 1
ATOM 6861 C CA . ALA B 1 450 ? -9.92200 72.46700 29.32300 1.000 29.74000 451 ALA B CA 1
ATOM 6862 C C . ALA B 1 450 ? -9.13300 71.45100 28.50300 1.000 32.82000 451 ALA B C 1
ATOM 6863 O O . ALA B 1 450 ? -7.94600 71.65600 28.21100 1.000 35.75000 451 ALA B O 1
ATOM 6865 N N . ARG B 1 451 ? -9.77900 70.34800 28.11700 1.000 31.73000 452 ARG B N 1
ATOM 6866 C CA . ARG B 1 451 ? -9.09800 69.36400 27.28000 1.000 28.70000 452 ARG B CA 1
ATOM 6867 C C . ARG B 1 451 ? -8.76700 69.93800 25.90700 1.000 33.69000 452 ARG B C 1
ATOM 6868 O O . ARG B 1 451 ? -7.70300 69.64400 25.34500 1.000 36.93000 452 ARG B O 1
ATOM 6876 N N . VAL B 1 452 ? -9.66300 70.76000 25.35300 1.000 30.82000 453 VAL B N 1
ATOM 6877 C CA . VAL B 1 452 ? -9.35200 71.44000 24.09600 1.000 30.39000 453 VAL B CA 1
ATOM 6878 C C . VAL B 1 452 ? -8.11600 72.31800 24.25700 1.000 33.75000 453 VAL B C 1
ATOM 6879 O O . VAL B 1 452 ? -7.25400 72.37400 23.37000 1.000 30.43000 453 VAL B O 1
ATOM 6883 N N . VAL B 1 453 ? -8.00900 73.01200 25.39300 1.000 30.26000 454 VAL B N 1
ATOM 6884 C CA . VAL B 1 453 ? -6.85200 73.88100 25.61300 1.000 27.60000 454 VAL B CA 1
ATOM 6885 C C . VAL B 1 453 ? -5.57000 73.06100 25.69800 1.000 28.69000 454 VAL B C 1
ATOM 6886 O O . VAL B 1 453 ? -4.52700 73.45500 25.16100 1.000 25.84000 454 VAL B O 1
ATOM 6890 N N . PHE B 1 454 ? -5.61900 71.91500 26.38300 1.000 27.13000 455 PHE B N 1
ATOM 6891 C CA . PHE B 1 454 ? -4.42200 71.07900 26.47400 1.000 28.39000 455 PHE B CA 1
ATOM 6892 C C . PHE B 1 454 ? -4.01200 70.54500 25.10300 1.000 33.99000 455 PHE B C 1
ATOM 6893 O O . PHE B 1 454 ? -2.81700 70.49700 24.77300 1.000 33.34000 455 PHE B O 1
ATOM 6901 N N . ALA B 1 455 ? -4.99200 70.14700 24.28500 1.000 30.13000 456 ALA B N 1
ATOM 6902 C CA . ALA B 1 455 ? -4.68700 69.71100 22.92400 1.000 31.73000 456 ALA B CA 1
ATOM 6903 C C . ALA B 1 455 ? -4.05400 70.83700 22.11300 1.000 33.01000 456 ALA B C 1
ATOM 6904 O O . ALA B 1 455 ? -3.08900 70.61700 21.36700 1.000 35.40000 456 ALA B O 1
ATOM 6906 N N . GLU B 1 456 ? -4.59200 72.05200 22.24400 1.000 30.95000 457 GLU B N 1
ATOM 6907 C CA . GLU B 1 456 ? -4.00500 73.20600 21.57000 1.000 26.72000 457 GLU B CA 1
ATOM 6908 C C . GLU B 1 456 ? -2.56500 73.42800 22.01300 1.000 32.73000 457 GLU B C 1
ATOM 6909 O O . GLU B 1 456 ? -1.69000 73.71600 21.18800 1.000 38.54000 457 GLU B O 1
ATOM 6915 N N . LEU B 1 457 ? -2.30600 73.31100 23.31800 1.000 35.48000 458 LEU B N 1
ATOM 6916 C CA . LEU B 1 457 ? -0.94600 73.46400 23.82500 1.000 34.49000 458 LEU B CA 1
ATOM 6917 C C . LEU B 1 457 ? -0.01100 72.43900 23.20000 1.000 32.23000 458 LEU B C 1
ATOM 6918 O O . LEU B 1 457 ? 1.11600 72.77000 22.81600 1.000 36.10000 458 LEU B O 1
ATOM 6923 N N . ALA B 1 458 ? -0.46300 71.18800 23.09300 1.000 28.17000 459 ALA B N 1
ATOM 6924 C CA . ALA B 1 458 ? 0.35100 70.17200 22.43000 1.000 32.03000 459 ALA B CA 1
ATOM 6925 C C . ALA B 1 458 ? 0.63000 70.55100 20.98000 1.000 34.63000 459 ALA B C 1
ATOM 6926 O O . ALA B 1 458 ? 1.75300 70.37900 20.48900 1.000 33.97000 459 ALA B O 1
ATOM 6928 N N . CYS B 1 459 ? -0.38100 71.07100 20.28000 1.000 27.95000 460 CYS B N 1
ATOM 6929 C CA . CYS B 1 459 ? -0.19600 71.47100 18.88700 1.000 29.74000 460 CYS B CA 1
ATOM 6930 C C . CYS B 1 459 ? 0.71700 72.68400 18.73900 1.000 32.49000 460 CYS B C 1
ATOM 6931 O O . CYS B 1 459 ? 1.32100 72.86000 17.67500 1.000 37.75000 460 CYS B O 1
ATOM 6934 N N . ARG B 1 460 ? 0.82700 73.52600 19.77000 1.000 36.36000 461 ARG B N 1
ATOM 6935 C CA . ARG B 1 460 ? 1.72500 74.67500 19.70800 1.000 34.41000 461 ARG B CA 1
ATOM 6936 C C . ARG B 1 460 ? 3.19300 74.28400 19.80500 1.000 32.91000 461 ARG B C 1
ATOM 6937 O O . ARG B 1 460 ? 4.05500 75.11200 19.49100 1.000 36.85000 461 ARG B O 1
ATOM 6945 N N . GLU B 1 461 ? 3.49000 73.05600 20.22300 1.000 34.69000 462 GLU B N 1
ATOM 6946 C CA . GLU B 1 461 ? 4.85600 72.58000 20.41200 1.000 35.87000 462 GLU B CA 1
ATOM 6947 C C . GLU B 1 461 ? 5.66400 73.52600 21.30400 1.000 31.96000 462 GLU B C 1
ATOM 6948 O O . GLU B 1 461 ? 6.67300 74.08900 20.86900 1.000 35.86000 462 GLU B O 1
ATOM 6954 N N . PRO B 1 462 ? 5.25700 73.70800 22.55600 1.000 31.36000 463 PRO B N 1
ATOM 6955 C CA . PRO B 1 462 ? 5.90400 74.70700 23.40600 1.000 35.60000 463 PRO B CA 1
ATOM 6956 C C . PRO B 1 462 ? 7.24000 74.22000 23.94900 1.000 35.13000 463 PRO B C 1
ATOM 6957 O O . PRO B 1 462 ? 7.51900 73.02300 24.03100 1.000 31.93000 463 PRO B O 1
ATOM 6961 N N . ASP B 1 463 ? 8.07500 75.19100 24.31400 1.000 34.15000 464 ASP B N 1
ATOM 6962 C CA . ASP B 1 463 ? 9.32500 74.90200 25.00300 1.000 36.89000 464 ASP B CA 1
ATOM 6963 C C . ASP B 1 463 ? 9.15900 74.90300 26.51500 1.000 37.74000 464 ASP B C 1
ATOM 6964 O O . ASP B 1 463 ? 9.89600 74.20000 27.21500 1.000 37.35000 464 ASP B O 1
ATOM 6969 N N . VAL B 1 464 ? 8.20700 75.68000 27.02600 1.000 33.60000 465 VAL B N 1
ATOM 6970 C CA . VAL B 1 464 ? 7.91400 75.77100 28.45000 1.000 27.60000 465 VAL B CA 1
ATOM 6971 C C . VAL B 1 464 ? 6.40800 75.67500 28.63000 1.000 29.64000 465 VAL B C 1
ATOM 6972 O O . VAL B 1 464 ? 5.65700 76.34900 27.92000 1.000 31.21000 465 VAL B O 1
ATOM 6976 N N . LEU B 1 465 ? 5.97200 74.85900 29.58200 1.000 31.04000 466 LEU B N 1
ATOM 6977 C CA . LEU B 1 465 ? 4.56700 74.74600 29.94700 1.000 32.13000 466 LEU B CA 1
ATOM 6978 C C . LEU B 1 465 ? 4.34000 75.49000 31.25700 1.000 34.14000 466 LEU B C 1
ATOM 6979 O O . LEU B 1 465 ? 4.92500 75.13100 32.28200 1.000 39.07000 466 LEU B O 1
ATOM 6984 N N . ILE B 1 466 ? 3.49100 76.51300 31.22300 1.000 31.46000 467 ILE B N 1
ATOM 6985 C CA . ILE B 1 466 ? 3.10000 77.26600 32.41000 1.000 29.25000 467 ILE B CA 1
ATOM 6986 C C . ILE B 1 466 ? 1.62300 76.99300 32.65600 1.000 35.50000 467 ILE B C 1
ATOM 6987 O O . ILE B 1 466 ? 0.77700 77.36200 31.83600 1.000 33.84000 467 ILE B O 1
ATOM 6992 N N . LEU B 1 467 ? 1.31500 76.35200 33.78200 1.000 31.32000 468 LEU B N 1
ATOM 6993 C CA . LEU B 1 467 ? -0.02000 75.82900 34.05100 1.000 29.24000 468 LEU B CA 1
ATOM 6994 C C . LEU B 1 467 ? -0.52400 76.37100 35.38100 1.000 32.82000 468 LEU B C 1
ATOM 6995 O O . LEU B 1 467 ? 0.05300 76.07200 36.43000 1.000 32.03000 468 LEU B O 1
ATOM 7000 N N . ASP B 1 468 ? -1.60700 77.14700 35.33700 1.000 31.44000 469 ASP B N 1
ATOM 7001 C CA . ASP B 1 468 ? -2.25100 77.68300 36.53000 1.000 33.96000 469 ASP B CA 1
ATOM 7002 C C . ASP B 1 468 ? -3.48200 76.83500 36.83400 1.000 38.50000 469 ASP B C 1
ATOM 7003 O O . ASP B 1 468 ? -4.47600 76.89200 36.10200 1.000 37.15000 469 ASP B O 1
ATOM 7008 N N . GLU B 1 469 ? -3.40900 76.05400 37.90900 1.000 40.41000 470 GLU B N 1
ATOM 7009 C CA . GLU B 1 469 ? -4.49300 75.17600 38.33800 1.000 40.63000 470 GLU B CA 1
ATOM 7010 C C . GLU B 1 469 ? -4.97000 74.24800 37.21600 1.000 37.81000 470 GLU B C 1
ATOM 7011 O O . GLU B 1 469 ? -6.14000 74.29400 36.82200 1.000 37.37000 470 GLU B O 1
ATOM 7017 N N . PRO B 1 470 ? -4.09700 73.37800 36.69700 1.000 31.46000 471 PRO B N 1
ATOM 7018 C CA . PRO B 1 470 ? -4.46100 72.60200 35.50100 1.000 27.51000 471 PRO B CA 1
ATOM 7019 C C . PRO B 1 470 ? -5.42800 71.45300 35.76000 1.000 34.79000 471 PRO B C 1
ATOM 7020 O O . PRO B 1 470 ? -5.99400 70.92800 34.79200 1.000 31.88000 471 PRO B O 1
ATOM 7024 N N . THR B 1 471 ? -5.64500 71.04500 37.01000 1.000 32.56000 472 THR B N 1
ATOM 7025 C CA . THR B 1 471 ? -6.47000 69.88100 37.31400 1.000 33.38000 472 THR B CA 1
ATOM 7026 C C . THR B 1 471 ? -7.91200 70.23900 37.65200 1.000 40.21000 472 THR B C 1
ATOM 7027 O O . THR B 1 471 ? -8.68600 69.34800 38.01800 1.000 49.49000 472 THR B O 1
ATOM 7031 N N . ASN B 1 472 ? -8.29400 71.51300 37.52700 1.000 42.28000 473 ASN B N 1
ATOM 7032 C CA . ASN B 1 472 ? -9.57400 71.96400 38.06800 1.000 49.13000 473 ASN B CA 1
ATOM 7033 C C . ASN B 1 472 ? -10.76200 71.25300 37.43200 1.000 47.42000 473 ASN B C 1
ATOM 7034 O O . ASN B 1 472 ? -11.76300 71.00000 38.11100 1.000 48.27000 473 ASN B O 1
ATOM 7039 N N . ASN B 1 473 ? -10.68000 70.91700 36.14400 1.000 43.32000 474 ASN B N 1
ATOM 7040 C CA . ASN B 1 473 ? -11.80900 70.29900 35.45900 1.000 50.69000 474 ASN B CA 1
ATOM 7041 C C . ASN B 1 473 ? -11.39700 69.02300 34.73500 1.000 48.76000 474 ASN B C 1
ATOM 7042 O O . ASN B 1 473 ? -11.93900 68.69700 33.67600 1.000 55.59000 474 ASN B O 1
ATOM 7047 N N . LEU B 1 474 ? -10.44700 68.28800 35.29900 1.000 41.74000 475 LEU B N 1
ATOM 7048 C CA . LEU B 1 474 ? -10.02500 67.00400 34.76800 1.000 37.07000 475 LEU B CA 1
ATOM 7049 C C . LEU B 1 474 ? -10.53000 65.88500 35.66800 1.000 42.55000 475 LEU B C 1
ATOM 7050 O O . LEU B 1 474 ? -10.83900 66.09600 36.84400 1.000 48.34000 475 LEU B O 1
ATOM 7055 N N . ASP B 1 475 ? -10.62200 64.68700 35.10000 1.000 42.49000 476 ASP B N 1
ATOM 7056 C CA . ASP B 1 475 ? -10.89800 63.50900 35.90200 1.000 43.02000 476 ASP B CA 1
ATOM 7057 C C . ASP B 1 475 ? -9.57700 62.86900 36.32700 1.000 39.72000 476 ASP B C 1
ATOM 7058 O O . ASP B 1 475 ? -8.49100 63.31100 35.94400 1.000 41.05000 476 ASP B O 1
ATOM 7063 N N . ILE B 1 476 ? -9.67100 61.80800 37.13000 1.000 41.89000 477 ILE B N 1
ATOM 7064 C CA . ILE B 1 476 ? -8.47500 61.20300 37.71100 1.000 45.20000 477 ILE B CA 1
ATOM 7065 C C . ILE B 1 476 ? -7.58600 60.60500 36.62600 1.000 51.57000 477 ILE B C 1
ATOM 7066 O O . ILE B 1 476 ? -6.35400 60.74100 36.66300 1.000 50.75000 477 ILE B O 1
ATOM 7071 N N . GLU B 1 477 ? -8.19500 59.94000 35.63900 1.000 55.17000 478 GLU B N 1
ATOM 7072 C CA . GLU B 1 477 ? -7.42600 59.36600 34.53800 1.000 59.79000 478 GLU B CA 1
ATOM 7073 C C . GLU B 1 477 ? -6.61400 60.43500 33.81500 1.000 52.05000 478 GLU B C 1
ATOM 7074 O O . GLU B 1 477 ? -5.41900 60.24800 33.54800 1.000 56.02000 478 GLU B O 1
ATOM 7080 N N . SER B 1 478 ? -7.24000 61.57400 33.51000 1.000 45.20000 479 SER B N 1
ATOM 7081 C CA . SER B 1 478 ? -6.53400 62.63300 32.79800 1.000 38.91000 479 SER B CA 1
ATOM 7082 C C . SER B 1 478 ? -5.49300 63.31300 33.67600 1.000 33.14000 479 SER B C 1
ATOM 7083 O O . SER B 1 478 ? -4.48000 63.79300 33.16200 1.000 33.11000 479 SER B O 1
ATOM 7086 N N . ILE B 1 479 ? -5.70800 63.35800 34.99300 1.000 32.65000 480 ILE B N 1
ATOM 7087 C CA . ILE B 1 479 ? -4.68900 63.91600 35.87900 1.000 36.83000 480 ILE B CA 1
ATOM 7088 C C . ILE B 1 479 ? -3.45500 63.02200 35.90300 1.000 36.19000 480 ILE B C 1
ATOM 7089 O O . ILE B 1 479 ? -2.31500 63.50700 35.84700 1.000 32.55000 480 ILE B O 1
ATOM 7094 N N . ASP B 1 480 ? -3.65700 61.70400 35.98200 1.000 34.11000 481 ASP B N 1
ATOM 7095 C CA . ASP B 1 480 ? -2.52800 60.78600 35.86900 1.000 35.36000 481 ASP B CA 1
ATOM 7096 C C . ASP B 1 480 ? -1.81800 60.95300 34.52900 1.000 38.79000 481 ASP B C 1
ATOM 7097 O O . ASP B 1 480 ? -0.57900 60.98500 34.46900 1.000 37.17000 481 ASP B O 1
ATOM 7102 N N . ALA B 1 481 ? -2.59100 61.06600 33.44300 1.000 34.46000 482 ALA B N 1
ATOM 7103 C CA . ALA B 1 481 ? -1.99400 61.25400 32.12400 1.000 33.29000 482 ALA B CA 1
ATOM 7104 C C . ALA B 1 481 ? -1.16700 62.53300 32.06900 1.000 32.69000 482 ALA B C 1
ATOM 7105 O O . ALA B 1 481 ? -0.06600 62.54500 31.50700 1.000 36.16000 482 ALA B O 1
ATOM 7107 N N . LEU B 1 482 ? -1.68000 63.61800 32.65500 1.000 29.14000 483 LEU B N 1
ATOM 7108 C CA . LEU B 1 482 ? -0.94000 64.87500 32.68900 1.000 26.37000 483 LEU B CA 1
ATOM 7109 C C . LEU B 1 482 ? 0.35500 64.73100 33.47600 1.000 32.38000 483 LEU B C 1
ATOM 7110 O O . LEU B 1 482 ? 1.39500 65.26900 33.07900 1.000 36.88000 483 LEU B O 1
ATOM 7115 N N . GLY B 1 483 ? 0.31000 64.01600 34.60100 1.000 27.42000 484 GLY B N 1
ATOM 7116 C CA . GLY B 1 483 ? 1.51900 63.81600 35.38600 1.000 30.00000 484 GLY B CA 1
ATOM 7117 C C . GLY B 1 483 ? 2.60000 63.08000 34.61400 1.000 36.58000 484 GLY B C 1
ATOM 7118 O O . GLY B 1 483 ? 3.76000 63.50900 34.57200 1.000 42.08000 484 GLY B O 1
ATOM 7119 N N . GLU B 1 484 ? 2.22600 61.96400 33.97300 1.000 35.40000 485 GLU B N 1
ATOM 7120 C CA . GLU B 1 484 ? 3.21500 61.22000 33.18800 1.000 40.06000 485 GLU B CA 1
ATOM 7121 C C . GLU B 1 484 ? 3.67600 61.99400 31.95300 1.000 33.76000 485 GLU B C 1
ATOM 7122 O O . GLU B 1 484 ? 4.83200 61.86100 31.54000 1.000 42.56000 485 GLU B O 1
ATOM 7128 N N . ALA B 1 485 ? 2.81500 62.82300 31.36700 1.000 28.15000 486 ALA B N 1
ATOM 7129 C CA . ALA B 1 485 ? 3.24900 63.67400 30.26200 1.000 28.07000 486 ALA B CA 1
ATOM 7130 C C . ALA B 1 485 ? 4.27400 64.70000 30.72600 1.000 33.32000 486 ALA B C 1
ATOM 7131 O O . ALA B 1 485 ? 5.25200 64.97400 30.02100 1.000 33.26000 486 ALA B O 1
ATOM 7133 N N . ILE B 1 486 ? 4.05900 65.28600 31.90600 1.000 29.51000 487 ILE B N 1
ATOM 7134 C CA . ILE B 1 486 ? 5.04200 66.20500 32.47200 1.000 31.15000 487 ILE B CA 1
ATOM 7135 C C . ILE B 1 486 ? 6.35500 65.48000 32.72900 1.000 32.92000 487 ILE B C 1
ATOM 7136 O O . ILE B 1 486 ? 7.44100 66.03000 32.50900 1.000 34.92000 487 ILE B O 1
ATOM 7141 N N . ASN B 1 487 ? 6.27900 64.22500 33.18000 1.000 31.19000 488 ASN B N 1
ATOM 7142 C CA . ASN B 1 487 ? 7.50600 63.46900 33.42400 1.000 35.79000 488 ASN B CA 1
ATOM 7143 C C . ASN B 1 487 ? 8.23500 63.12000 32.12900 1.000 37.80000 488 ASN B C 1
ATOM 7144 O O . ASN B 1 487 ? 9.46700 63.01400 32.12500 1.000 37.69000 488 ASN B O 1
ATOM 7149 N N . GLU B 1 488 ? 7.50200 62.93300 31.02900 1.000 37.48000 489 GLU B N 1
ATOM 7150 C CA . GLU B 1 488 ? 8.14400 62.65800 29.74600 1.000 45.37000 489 GLU B CA 1
ATOM 7151 C C . GLU B 1 488 ? 8.66300 63.92600 29.07700 1.000 45.85000 489 GLU B C 1
ATOM 7152 O O . GLU B 1 488 ? 9.64500 63.87100 28.32900 1.000 45.47000 489 GLU B O 1
ATOM 7158 N N . TYR B 1 489 ? 8.01700 65.06000 29.33800 1.000 42.55000 490 TYR B N 1
ATOM 7159 C CA . TYR B 1 489 ? 8.30900 66.30600 28.63900 1.000 32.09000 490 TYR B CA 1
ATOM 7160 C C . TYR B 1 489 ? 9.74900 66.75100 28.87300 1.000 33.68000 490 TYR B C 1
ATOM 7161 O O . TYR B 1 489 ? 10.20200 66.86700 30.01500 1.000 37.56000 490 TYR B O 1
ATOM 7170 N N . LYS B 1 490 ? 10.47200 67.00100 27.78000 1.000 35.68000 491 LYS B N 1
ATOM 7171 C CA . LYS B 1 490 ? 11.86000 67.44000 27.84200 1.000 41.48000 491 LYS B CA 1
ATOM 7172 C C . LYS B 1 490 ? 11.99700 68.95800 27.85600 1.000 38.74000 491 LYS B C 1
ATOM 7173 O O . LYS B 1 490 ? 13.09300 69.47700 27.61500 1.000 36.97000 491 LYS B O 1
ATOM 7179 N N . GLY B 1 491 ? 10.91000 69.67800 28.13100 1.000 40.25000 492 GLY B N 1
ATOM 7180 C CA . GLY B 1 491 ? 10.95400 71.09900 28.36900 1.000 37.81000 492 GLY B CA 1
ATOM 7181 C C . GLY B 1 491 ? 10.69200 71.43700 29.82600 1.000 33.61000 492 GLY B C 1
ATOM 7182 O O . GLY B 1 491 ? 10.56100 70.56600 30.68700 1.000 30.37000 492 GLY B O 1
ATOM 7183 N N . ALA B 1 492 ? 10.62100 72.73700 30.09300 1.000 34.39000 493 ALA B N 1
ATOM 7184 C CA . ALA B 1 492 ? 10.37500 73.21600 31.44400 1.000 29.40000 493 ALA B CA 1
ATOM 7185 C C . ALA B 1 492 ? 8.88500 73.20100 31.75500 1.000 33.21000 493 ALA B C 1
ATOM 7186 O O . ALA B 1 492 ? 8.04500 73.35900 30.86700 1.000 34.04000 493 ALA B O 1
ATOM 7188 N N . VAL B 1 493 ? 8.56000 73.00700 33.03200 1.000 32.71000 494 VAL B N 1
ATOM 7189 C CA . VAL B 1 493 ? 7.17800 73.04100 33.50100 1.000 31.94000 494 VAL B CA 1
ATOM 7190 C C . VAL B 1 493 ? 7.12000 73.86400 34.78200 1.000 29.39000 494 VAL B C 1
ATOM 7191 O O . VAL B 1 493 ? 7.77000 73.52100 35.77600 1.000 30.52000 494 VAL B O 1
ATOM 7195 N N . ILE B 1 494 ? 6.34500 74.94400 34.75100 1.000 29.31000 495 ILE B N 1
ATOM 7196 C CA . ILE B 1 494 ? 6.05000 75.77500 35.91200 1.000 31.91000 495 ILE B CA 1
ATOM 7197 C C . ILE B 1 494 ? 4.55600 75.66700 36.17100 1.000 36.69000 495 ILE B C 1
ATOM 7198 O O . ILE B 1 494 ? 3.74900 75.94800 35.27700 1.000 34.22000 495 ILE B O 1
ATOM 7203 N N . VAL B 1 495 ? 4.18400 75.26900 37.38400 1.000 35.58000 496 VAL B N 1
ATOM 7204 C CA . VAL B 1 495 ? 2.78700 75.01400 37.70700 1.000 36.43000 496 VAL B CA 1
ATOM 7205 C C . VAL B 1 495 ? 2.41800 75.69900 39.01600 1.000 36.99000 496 VAL B C 1
ATOM 7206 O O . VAL B 1 495 ? 3.25000 75.87500 39.91200 1.000 38.77000 496 VAL B O 1
ATOM 7210 N N . VAL B 1 496 ? 1.16200 76.12400 39.09600 1.000 36.19000 497 VAL B N 1
ATOM 7211 C CA . VAL B 1 496 ? 0.50200 76.46700 40.35000 1.000 36.18000 497 VAL B CA 1
ATOM 7212 C C . VAL B 1 496 ? -0.60700 75.44300 40.53700 1.000 37.15000 497 VAL B C 1
ATOM 7213 O O . VAL B 1 496 ? -1.63500 75.49700 39.85100 1.000 38.82000 497 VAL B O 1
ATOM 7217 N N . SER B 1 497 ? -0.40000 74.49400 41.44400 1.000 33.70000 498 SER B N 1
ATOM 7218 C CA . SER B 1 497 ? -1.31900 73.37800 41.60100 1.000 34.34000 498 SER B CA 1
ATOM 7219 C C . SER B 1 497 ? -1.73000 73.22400 43.05600 1.000 31.03000 498 SER B C 1
ATOM 7220 O O . SER B 1 497 ? -0.98000 73.56500 43.97500 1.000 29.37000 498 SER B O 1
ATOM 7223 N N . HIS B 1 498 ? -2.94200 72.70200 43.25000 1.000 33.12000 499 HIS B N 1
ATOM 7224 C CA . HIS B 1 498 ? -3.44100 72.30900 44.56000 1.000 33.82000 499 HIS B CA 1
ATOM 7225 C C . HIS B 1 498 ? -3.63500 70.80000 44.66000 1.000 39.39000 499 HIS B C 1
ATOM 7226 O O . HIS B 1 498 ? -4.32500 70.32200 45.56600 1.000 43.63000 499 HIS B O 1
ATOM 7233 N N . ASP B 1 499 ? -3.03800 70.04400 43.73900 1.000 38.76000 500 ASP B N 1
ATOM 7234 C CA . ASP B 1 499 ? -3.12400 68.58600 43.71800 1.000 36.22000 500 ASP B CA 1
ATOM 7235 C C . ASP B 1 499 ? -1.80500 68.03800 44.25100 1.000 37.97000 500 ASP B C 1
ATOM 7236 O O . ASP B 1 499 ? -0.78600 68.05500 43.55600 1.000 36.70000 500 ASP B O 1
ATOM 7241 N N . ALA B 1 500 ? -1.83500 67.54100 45.48900 1.000 37.39000 501 ALA B N 1
ATOM 7242 C CA . ALA B 1 500 ? -0.60900 67.11600 46.15900 1.000 37.43000 501 ALA B CA 1
ATOM 7243 C C . ALA B 1 500 ? 0.07400 65.97900 45.41100 1.000 34.79000 501 ALA B C 1
ATOM 7244 O O . ALA B 1 500 ? 1.29700 65.99200 45.21700 1.000 31.79000 501 ALA B O 1
ATOM 7246 N N A ARG B 1 501 ? -0.70400 64.98000 44.98200 0.500 36.99000 502 ARG B N 1
ATOM 7247 N N B ARG B 1 501 ? -0.69900 64.97700 44.98400 0.500 36.98000 502 ARG B N 1
ATOM 7248 C CA A ARG B 1 501 ? -0.12500 63.83000 44.29500 0.500 38.82000 502 ARG B CA 1
ATOM 7249 C CA B ARG B 1 501 ? -0.09400 63.83500 44.30800 0.500 38.79000 502 ARG B CA 1
ATOM 7250 C C A ARG B 1 501 ? 0.50000 64.23500 42.96600 0.500 37.66000 502 ARG B C 1
ATOM 7251 C C B ARG B 1 501 ? 0.49500 64.22300 42.95800 0.500 37.67000 502 ARG B C 1
ATOM 7252 O O A ARG B 1 501 ? 1.54400 63.70200 42.57900 0.500 37.30000 502 ARG B O 1
ATOM 7253 O O B ARG B 1 501 ? 1.51700 63.66200 42.55000 0.500 37.38000 502 ARG B O 1
ATOM 7268 N N . LEU B 1 502 ? -0.12300 65.17300 42.25200 1.000 33.36000 503 LEU B N 1
ATOM 7269 C CA . LEU B 1 502 ? 0.45900 65.63900 40.99700 1.000 34.42000 503 LEU B CA 1
ATOM 7270 C C . LEU B 1 502 ? 1.76600 66.38100 41.24500 1.000 35.03000 503 LEU B C 1
ATOM 7271 O O . LEU B 1 502 ? 2.75300 66.17200 40.52900 1.000 32.29000 503 LEU B O 1
ATOM 7276 N N . ILE B 1 503 ? 1.78800 67.24800 42.26100 1.000 33.46000 504 ILE B N 1
ATOM 7277 C CA . ILE B 1 503 ? 3.01000 67.95900 42.62600 1.000 35.88000 504 ILE B CA 1
ATOM 7278 C C . ILE B 1 503 ? 4.12000 66.97500 42.97000 1.000 36.08000 504 ILE B C 1
ATOM 7279 O O . ILE B 1 503 ? 5.28700 67.17800 42.61200 1.000 33.92000 504 ILE B O 1
ATOM 7284 N N . THR B 1 504 ? 3.77200 65.88300 43.65500 1.000 35.70000 505 THR B N 1
ATOM 7285 C CA . THR B 1 504 ? 4.78700 64.95300 44.14000 1.000 35.18000 505 THR B CA 1
ATOM 7286 C C . THR B 1 504 ? 5.28300 64.01600 43.04100 1.000 33.35000 505 THR B C 1
ATOM 7287 O O . THR B 1 504 ? 6.49300 63.79600 42.91500 1.000 36.25000 505 THR B O 1
ATOM 7291 N N . GLU B 1 505 ? 4.37200 63.46000 42.23800 1.000 32.25000 506 GLU B N 1
ATOM 7292 C CA . GLU B 1 505 ? 4.74900 62.49700 41.20800 1.000 34.08000 506 GLU B CA 1
ATOM 7293 C C . GLU B 1 505 ? 5.56500 63.12800 40.08800 1.000 35.98000 506 GLU B C 1
ATOM 7294 O O . GLU B 1 505 ? 6.28900 62.41000 39.38800 1.000 38.87000 506 GLU B O 1
ATOM 7300 N N . THR B 1 506 ? 5.47000 64.44200 39.89900 1.000 28.75000 507 THR B N 1
ATOM 7301 C CA . THR B 1 506 ? 6.28200 65.13500 38.90800 1.000 34.69000 507 THR B CA 1
ATOM 7302 C C . THR B 1 506 ? 7.57500 65.69100 39.48800 1.000 29.92000 507 THR B C 1
ATOM 7303 O O . THR B 1 506 ? 8.32600 66.35200 38.76300 1.000 34.57000 507 THR B O 1
ATOM 7307 N N . ASN B 1 507 ? 7.84600 65.44100 40.77200 1.000 30.43000 508 ASN B N 1
ATOM 7308 C CA . ASN B 1 507 ? 9.11500 65.80600 41.40400 1.000 33.95000 508 ASN B CA 1
ATOM 7309 C C . ASN B 1 507 ? 9.36800 67.31100 41.32400 1.000 33.22000 508 ASN B C 1
ATOM 7310 O O . ASN B 1 507 ? 10.49900 67.76300 41.13500 1.000 39.97000 508 ASN B O 1
ATOM 7315 N N . CYS B 1 508 ? 8.30400 68.09300 41.46200 1.000 31.41000 509 CYS B N 1
ATOM 7316 C CA . CYS B 1 508 ? 8.44200 69.54000 41.46700 1.000 30.13000 509 CYS B CA 1
ATOM 7317 C C . CYS B 1 508 ? 9.17200 69.99800 42.72200 1.000 36.02000 509 CYS B C 1
ATOM 7318 O O . CYS B 1 508 ? 9.02500 69.41800 43.80100 1.000 33.52000 509 CYS B O 1
ATOM 7321 N N . GLN B 1 509 ? 9.97700 71.04500 42.57200 1.000 35.79000 510 GLN B N 1
ATOM 7322 C CA . GLN B 1 509 ? 10.49200 71.76000 43.72600 1.000 40.84000 510 GLN B CA 1
ATOM 7323 C C . GLN B 1 509 ? 9.54200 72.90400 44.04900 1.000 40.51000 510 GLN B C 1
ATOM 7324 O O . GLN B 1 509 ? 9.02700 73.58100 43.15100 1.000 43.74000 510 GLN B O 1
ATOM 7330 N N . LEU B 1 510 ? 9.28600 73.08700 45.33900 1.000 38.16000 511 LEU B N 1
ATOM 7331 C CA . LEU B 1 510 ? 8.27700 74.02400 45.80300 1.000 36.44000 511 LEU B CA 1
ATOM 7332 C C . LEU B 1 510 ? 8.91100 75.38600 46.04300 1.000 35.77000 511 LEU B C 1
ATOM 7333 O O . LEU B 1 510 ? 9.92400 75.49400 46.74300 1.000 39.24000 511 LEU B O 1
ATOM 7338 N N . TRP B 1 511 ? 8.32000 76.41800 45.45000 1.000 34.72000 512 TRP B N 1
ATOM 7339 C CA . TRP B 1 511 ? 8.76000 77.79300 45.62800 1.000 36.42000 512 TRP B CA 1
ATOM 7340 C C . TRP B 1 511 ? 7.59000 78.59500 46.17300 1.000 35.82000 512 TRP B C 1
ATOM 7341 O O . TRP B 1 511 ? 6.56100 78.73000 45.50400 1.000 38.88000 512 TRP B O 1
ATOM 7352 N N . VAL B 1 512 ? 7.73800 79.09600 47.38200 1.000 31.13000 513 VAL B N 1
ATOM 7353 C CA . VAL B 1 512 ? 6.69100 79.84400 48.06000 1.000 31.59000 513 VAL B CA 1
ATOM 7354 C C . VAL B 1 512 ? 6.85400 81.32500 47.75300 1.000 33.40000 513 VAL B C 1
ATOM 7355 O O . VAL B 1 512 ? 7.97100 81.86100 47.73300 1.000 34.72000 513 VAL B O 1
ATOM 7359 N N . VAL B 1 513 ? 5.73100 81.98300 47.48600 1.000 37.39000 514 VAL B N 1
ATOM 7360 C CA . VAL B 1 513 ? 5.71100 83.43300 47.33700 1.000 38.29000 514 VAL B CA 1
ATOM 7361 C C . VAL B 1 513 ? 5.57600 84.04800 48.72400 1.000 43.69000 514 VAL B C 1
ATOM 7362 O O . VAL B 1 513 ? 4.55700 83.86400 49.39900 1.000 44.91000 514 VAL B O 1
ATOM 7366 N N . GLU B 1 514 ? 6.60700 84.76800 49.15700 1.000 46.74000 515 GLU B N 1
ATOM 7367 C CA . GLU B 1 514 ? 6.58600 85.39700 50.46900 1.000 52.60000 515 GLU B CA 1
ATOM 7368 C C . GLU B 1 514 ? 7.61500 86.51600 50.49800 1.000 57.40000 515 GLU B C 1
ATOM 7369 O O . GLU B 1 514 ? 8.57800 86.52000 49.72700 1.000 56.47000 515 GLU B O 1
ATOM 7375 N N . GLU B 1 515 ? 7.38900 87.46900 51.40500 1.000 62.05000 516 GLU B N 1
ATOM 7376 C CA . GLU B 1 515 ? 8.26400 88.63100 51.57700 1.000 67.81000 516 GLU B CA 1
ATOM 7377 C C . GLU B 1 515 ? 8.46300 89.37100 50.25700 1.000 62.77000 516 GLU B C 1
ATOM 7378 O O . GLU B 1 515 ? 9.55300 89.86200 49.95200 1.000 61.84000 516 GLU B O 1
ATOM 7384 N N . GLN B 1 516 ? 7.38800 89.45300 49.47000 1.000 61.42000 517 GLN B N 1
ATOM 7385 C CA . GLN B 1 516 ? 7.39800 90.10700 48.16100 1.000 63.67000 517 GLN B CA 1
ATOM 7386 C C . GLN B 1 516 ? 8.48300 89.53600 47.25300 1.000 62.62000 517 GLN B C 1
ATOM 7387 O O . GLN B 1 516 ? 9.07500 90.25200 46.44200 1.000 65.41000 517 GLN B O 1
ATOM 7393 N N . SER B 1 517 ? 8.74600 88.24000 47.39000 1.000 58.05000 518 SER B N 1
ATOM 7394 C CA . SER B 1 517 ? 9.73600 87.54000 46.58400 1.000 54.04000 518 SER B CA 1
ATOM 7395 C C . SER B 1 517 ? 9.32100 86.07500 46.50200 1.000 42.37000 518 SER B C 1
ATOM 7396 O O . SER B 1 517 ? 8.23000 85.69700 46.93900 1.000 43.24000 518 SER B O 1
ATOM 7399 N N . VAL B 1 518 ? 10.19800 85.24600 45.94200 1.000 43.02000 519 VAL B N 1
ATOM 7400 C CA . VAL B 1 518 ? 9.96100 83.81300 45.80900 1.000 48.47000 519 VAL B CA 1
ATOM 7401 C C . VAL B 1 518 ? 11.14600 83.07700 46.41700 1.000 50.99000 519 VAL B C 1
ATOM 7402 O O . VAL B 1 518 ? 12.30000 83.38100 46.09700 1.000 53.18000 519 VAL B O 1
ATOM 7406 N N . SER B 1 519 ? 10.86300 82.11400 47.29400 1.000 50.20000 520 SER B N 1
ATOM 7407 C CA . SER B 1 519 ? 11.90000 81.37700 48.00400 1.000 50.39000 520 SER B CA 1
ATOM 7408 C C . SER B 1 519 ? 11.64800 79.88100 47.88600 1.000 49.05000 520 SER B C 1
ATOM 7409 O O . SER B 1 519 ? 10.50400 79.42800 47.90300 1.000 49.79000 520 SER B O 1
ATOM 7412 N N . GLN B 1 520 ? 12.72700 79.11000 47.79200 1.000 48.19000 521 GLN B N 1
ATOM 7413 C CA . GLN B 1 520 ? 12.60300 77.66700 47.63400 1.000 45.49000 521 GLN B CA 1
ATOM 7414 C C . GLN B 1 520 ? 12.36500 76.99700 48.98300 1.000 46.09000 521 GLN B C 1
ATOM 7415 O O . GLN B 1 520 ? 13.10400 77.23300 49.94400 1.000 48.01000 521 GLN B O 1
ATOM 7421 N N . ILE B 1 521 ? 11.32600 76.16100 49.05100 1.000 45.27000 522 ILE B N 1
ATOM 7422 C CA . ILE B 1 521 ? 11.06500 75.37700 50.25100 1.000 44.78000 522 ILE B CA 1
ATOM 7423 C C . ILE B 1 521 ? 12.15200 74.32400 50.41500 1.000 48.38000 522 ILE B C 1
ATOM 7424 O O . ILE B 1 521 ? 12.54800 73.65600 49.45000 1.000 44.35000 522 ILE B O 1
ATOM 7429 N N . ASP B 1 522 ? 12.65000 74.17400 51.64200 1.000 52.49000 523 ASP B N 1
ATOM 7430 C CA . ASP B 1 522 ? 13.66000 73.16100 51.94700 1.000 55.10000 523 ASP B CA 1
ATOM 7431 C C . ASP B 1 522 ? 12.93900 71.86600 52.29700 1.000 56.40000 523 ASP B C 1
ATOM 7432 O O . ASP B 1 522 ? 12.65900 71.57800 53.46100 1.000 63.91000 523 ASP B O 1
ATOM 7437 N N . GLY B 1 523 ? 12.63400 71.07700 51.27500 1.000 51.88000 524 GLY B N 1
ATOM 7438 C CA . GLY B 1 523 ? 11.97000 69.80600 51.44400 1.000 49.72000 524 GLY B CA 1
ATOM 7439 C C . GLY B 1 523 ? 10.99400 69.56000 50.31500 1.000 47.11000 524 GLY B C 1
ATOM 7440 O O . GLY B 1 523 ? 11.10700 70.14400 49.23900 1.000 38.14000 524 GLY B O 1
ATOM 7441 N N . ASP B 1 524 ? 10.02400 68.68400 50.57500 1.000 44.13000 525 ASP B N 1
ATOM 7442 C CA . ASP B 1 524 ? 9.02200 68.29300 49.59800 1.000 41.21000 525 ASP B CA 1
ATOM 7443 C C . ASP B 1 524 ? 7.64000 68.78500 50.03900 1.000 37.63000 525 ASP B C 1
ATOM 7444 O O . ASP B 1 524 ? 7.52800 69.69300 50.87700 1.000 33.41000 525 ASP B O 1
ATOM 7449 N N . PHE B 1 525 ? 6.58700 68.17900 49.48200 1.000 38.13000 526 PHE B N 1
ATOM 7450 C CA . PHE B 1 525 ? 5.23700 68.63300 49.80000 1.000 36.66000 526 PHE B CA 1
ATOM 7451 C C . PHE B 1 525 ? 4.88600 68.37600 51.25800 1.000 38.00000 526 PHE B C 1
ATOM 7452 O O . PHE B 1 525 ? 4.14700 69.15600 51.86300 1.000 40.79000 526 PHE B O 1
ATOM 7460 N N . GLU B 1 526 ? 5.36700 67.27100 51.83000 1.000 37.71000 527 GLU B N 1
ATOM 7461 C CA . GLU B 1 526 ? 5.02300 66.96500 53.21500 1.000 40.29000 527 GLU B CA 1
ATOM 7462 C C . GLU B 1 526 ? 5.59000 68.01500 54.16400 1.000 40.89000 527 GLU B C 1
ATOM 7463 O O . GLU B 1 526 ? 4.93500 68.40200 55.14000 1.000 40.58000 527 GLU B O 1
ATOM 7469 N N . ASP B 1 527 ? 6.79900 68.50400 53.87700 1.000 37.81000 528 ASP B N 1
ATOM 7470 C CA . ASP B 1 527 ? 7.37400 69.57700 54.68200 1.000 35.84000 528 ASP B CA 1
ATOM 7471 C C . ASP B 1 527 ? 6.53800 70.84900 54.58600 1.000 32.67000 528 ASP B C 1
ATOM 7472 O O . ASP B 1 527 ? 6.27700 71.50700 55.60000 1.000 37.00000 528 ASP B O 1
ATOM 7477 N N . TYR B 1 528 ? 6.09500 71.20300 53.37700 1.000 31.58000 529 TYR B N 1
ATOM 7478 C CA . TYR B 1 528 ? 5.27200 72.39900 53.21800 1.000 29.43000 529 TYR B CA 1
ATOM 7479 C C . TYR B 1 528 ? 3.91400 72.23200 53.88700 1.000 31.09000 529 TYR B C 1
ATOM 7480 O O . TYR B 1 528 ? 3.36900 73.19000 54.44200 1.000 32.22000 529 TYR B O 1
ATOM 7489 N N . LYS B 1 529 ? 3.34800 71.02600 53.83400 1.000 32.54000 530 LYS B N 1
ATOM 7490 C CA . LYS B 1 529 ? 2.08200 70.75200 54.50600 1.000 35.88000 530 LYS B CA 1
ATOM 7491 C C . LYS B 1 529 ? 2.22700 70.91100 56.01200 1.000 35.67000 530 LYS B C 1
ATOM 7492 O O . LYS B 1 529 ? 1.36900 71.50800 56.67800 1.000 34.67000 530 LYS B O 1
ATOM 7498 N N . ARG B 1 530 ? 3.31300 70.36800 56.56700 1.000 35.86000 531 ARG B N 1
ATOM 7499 C CA . ARG B 1 530 ? 3.60900 70.56600 57.97900 1.000 37.73000 531 ARG B CA 1
ATOM 7500 C C . ARG B 1 530 ? 3.75400 72.04500 58.30900 1.000 37.48000 531 ARG B C 1
ATOM 7501 O O . ARG B 1 530 ? 3.24800 72.50900 59.33400 1.000 35.54000 531 ARG B O 1
ATOM 7509 N N . GLU B 1 531 ? 4.43800 72.80100 57.44700 1.000 36.04000 532 GLU B N 1
ATOM 7510 C CA . GLU B 1 531 ? 4.59600 74.23600 57.67500 1.000 38.20000 532 GLU B CA 1
ATOM 7511 C C . GLU B 1 531 ? 3.24900 74.95000 57.67700 1.000 37.17000 532 GLU B C 1
ATOM 7512 O O . GLU B 1 531 ? 2.98600 75.80200 58.53700 1.000 30.80000 532 GLU B O 1
ATOM 7518 N N . VAL B 1 532 ? 2.38200 74.61100 56.72100 1.000 28.67000 533 VAL B N 1
ATOM 7519 C CA . VAL B 1 532 ? 1.07600 75.25700 56.61900 1.000 32.22000 533 VAL B CA 1
ATOM 7520 C C . VAL B 1 532 ? 0.24200 74.96800 57.86000 1.000 32.39000 533 VAL B C 1
ATOM 7521 O O . VAL B 1 532 ? -0.34600 75.87500 58.46000 1.000 32.61000 533 VAL B O 1
ATOM 7525 N N . LEU B 1 533 ? 0.18100 73.69700 58.26600 1.000 32.83000 534 LEU B N 1
ATOM 7526 C CA . LEU B 1 533 ? -0.63200 73.34700 59.42700 1.000 32.94000 534 LEU B CA 1
ATOM 7527 C C . LEU B 1 533 ? -0.04600 73.92100 60.71200 1.000 36.46000 534 LEU B C 1
ATOM 7528 O O . LEU B 1 533 ? -0.79100 74.33400 61.60800 1.000 38.01000 534 LEU B O 1
ATOM 7533 N N . GLU B 1 534 ? 1.28600 73.97300 60.81300 1.000 36.18000 535 GLU B N 1
ATOM 7534 C CA . GLU B 1 534 ? 1.92600 74.54700 61.99100 1.000 36.74000 535 GLU B CA 1
ATOM 7535 C C . GLU B 1 534 ? 1.62900 76.03500 62.10800 1.000 37.88000 535 GLU B C 1
ATOM 7536 O O . GLU B 1 534 ? 1.33100 76.53200 63.20100 1.000 33.87000 535 GLU B O 1
ATOM 7542 N N . ALA B 1 535 ? 1.71000 76.76300 60.99000 1.000 37.63000 536 ALA B N 1
ATOM 7543 C CA . ALA B 1 535 ? 1.41600 78.19200 61.01600 1.000 40.50000 536 ALA B CA 1
ATOM 7544 C C . ALA B 1 535 ? -0.01600 78.46200 61.45600 1.000 39.93000 536 ALA B C 1
ATOM 7545 O O . ALA B 1 535 ? -0.28800 79.48800 62.08900 1.000 42.15000 536 ALA B O 1
ATOM 7547 N N . LEU B 1 536 ? -0.94000 77.55700 61.13600 1.000 37.41000 537 LEU B N 1
ATOM 7548 C CA . LEU B 1 536 ? -2.32900 77.69100 61.55200 1.000 33.07000 537 LEU B CA 1
ATOM 7549 C C . LEU B 1 536 ? -2.57700 77.18400 62.96600 1.000 37.03000 537 LEU B C 1
ATOM 7550 O O . LEU B 1 536 ? -3.69700 77.32900 63.46700 1.000 39.17000 537 LEU B O 1
ATOM 7555 N N . GLY B 1 537 ? -1.57200 76.60400 63.61900 1.000 33.29000 538 GLY B N 1
ATOM 7556 C CA . GLY B 1 537 ? -1.78000 76.02400 64.93100 1.000 34.94000 538 GLY B CA 1
ATOM 7557 C C . GLY B 1 537 ? -2.64100 74.78300 64.93800 1.000 42.57000 538 GLY B C 1
ATOM 7558 O O . GLY B 1 537 ? -3.23200 74.45500 65.97000 1.000 43.85000 538 GLY B O 1
ATOM 7559 N N . GLU B 1 538 ? -2.72500 74.07800 63.81300 1.000 34.98000 539 GLU B N 1
ATOM 7560 C CA . GLU B 1 538 ? -3.60400 72.92600 63.68100 1.000 34.34000 539 GLU B CA 1
ATOM 7561 C C . GLU B 1 538 ? -2.84900 71.63600 63.97200 1.000 38.77000 539 GLU B C 1
ATOM 7562 O O . GLU B 1 538 ? -1.69300 71.47300 63.57000 1.000 37.29000 539 GLU B O 1
ATOM 7568 N N . VAL B 1 539 ? -3.51500 70.71700 64.66900 1.000 38.61000 540 VAL B N 1
ATOM 7569 C CA . VAL B 1 539 ? -2.95000 69.39400 64.90200 1.000 38.20000 540 VAL B CA 1
ATOM 7570 C C . VAL B 1 539 ? -3.04400 68.57700 63.62200 1.000 40.58000 540 VAL B C 1
ATOM 7571 O O . VAL B 1 539 ? -4.10900 68.49400 62.99700 1.000 36.73000 540 VAL B O 1
ATOM 7583 N N . VAL B 1 541 ? -3.43100 65.30100 61.59400 1.000 43.10000 542 VAL B N 1
ATOM 7584 C CA . VAL B 1 541 ? -4.02500 63.98400 61.79500 1.000 47.24000 542 VAL B CA 1
ATOM 7585 C C . VAL B 1 541 ? -3.13700 62.93100 61.14500 1.000 51.85000 542 VAL B C 1
ATOM 7586 O O . VAL B 1 541 ? -2.67900 63.10000 60.00900 1.000 52.40000 542 VAL B O 1
ATOM 7590 N N . SER B 1 542 ? -2.89200 61.84100 61.86500 1.000 59.63000 543 SER B N 1
ATOM 7591 C CA . SER B 1 542 ? -2.08300 60.73800 61.37200 1.000 65.18000 543 SER B CA 1
ATOM 7592 C C . SER B 1 542 ? -2.97100 59.63100 60.81300 1.000 65.11000 543 SER B C 1
ATOM 7593 O O . SER B 1 542 ? -4.14300 59.49800 61.17400 1.000 61.91000 543 SER B O 1
ATOM 7596 N N . HIS B 1 543 ? -2.39000 58.83400 59.91900 1.000 65.62000 544 HIS B N 1
ATOM 7597 C CA . HIS B 1 543 ? -3.06000 57.67500 59.33200 1.000 67.13000 544 HIS B CA 1
ATOM 7598 C C . HIS B 1 543 ? -2.57200 56.37300 59.95200 1.000 68.16000 544 HIS B C 1
ATOM 7599 O O . HIS B 1 543 ? -2.41700 55.36200 59.26100 1.000 75.65000 544 HIS B O 1
ATOM 7601 N N . HIS B 1 544 ? -2.32500 56.37200 61.26100 1.000 64.77000 545 HIS B N 1
ATOM 7602 C CA . HIS B 1 544 ? -1.75000 55.22400 61.94400 1.000 67.80000 545 HIS B CA 1
ATOM 7603 C C . HIS B 1 544 ? -2.74700 54.47600 62.81700 1.000 75.69000 545 HIS B C 1
ATOM 7604 O O . HIS B 1 544 ? -2.36900 53.48400 63.44700 1.000 77.28000 545 HIS B O 1
ATOM 7611 N N . HIS B 1 545 ? -3.99900 54.91800 62.87500 1.000 77.13000 546 HIS B N 1
ATOM 7612 C CA . HIS B 1 545 ? -4.99600 54.25400 63.70200 1.000 79.48000 546 HIS B CA 1
ATOM 7613 C C . HIS B 1 545 ? -5.61200 53.07700 62.95700 1.000 75.14000 546 HIS B C 1
ATOM 7614 O O . HIS B 1 545 ? -5.84800 53.14200 61.74700 1.000 75.10000 546 HIS B O 1
ATOM 7621 N N . HIS B 1 546 ? -5.87200 51.99800 63.69000 1.000 72.91000 547 HIS B N 1
ATOM 7622 C CA . HIS B 1 546 ? -6.43500 50.78800 63.10100 1.000 72.94000 547 HIS B CA 1
ATOM 7623 C C . HIS B 1 546 ? -7.59200 50.25000 63.93700 1.000 71.41000 547 HIS B C 1
ATOM 7624 O O . HIS B 1 546 ? -7.40800 49.84600 65.08500 1.000 73.25000 547 HIS B O 1
#

CATH classification: 3.40.50.300

Organism: Homo sapiens (NCBI:txid9606)

Nearest PDB structures (foldseek):
  5zxd-assembly1_A  TM=1.002E+00  e=7.998E-93  Homo sapiens
  5zxd-assembly2_B  TM=9.103E-01  e=1.797E-77  Homo sapiens
  8buu-assembly1_9  TM=7.112E-01  e=2.331E-32  Neobacillus vireti
  7p48-assembly1_6  TM=6.674E-01  e=4.833E-30  Mammaliicoccus lentus
  6ha8-assembly1_V  TM=7.163E-01  e=1.045E-26  Bacillus subtilis subsp. subtilis str. 168

B-factor: mean 47.98, std 17.53, range [8.09, 129.05]

Solvent-accessible surface area: 46063 Å² total

InterPro domains:
  IPR003439 ABC transporter-like, ATP-binding domain [PF00005] (321-480)
  IPR003439 ABC transporter-like, ATP-binding domain [PF00005] (641-771)
  IPR003439 ABC transporter-like, ATP-binding domain [PS50893] (304-548)
  IPR003439 ABC transporter-like, ATP-binding domain [PS50893] (625-840)
  IPR003593 AAA+ ATPase domain [SM00382] (328-532)
  IPR003593 AAA+ ATPase domain [SM00382] (650-815)
  IPR017871 ABC transporter-like, conserved site [PS00211] (452-466)
  IPR017871 ABC transporter-like, conserved site [PS00211] (743-757)
  IPR027417 P-loop containing nucleoside triphosphate hydrolase [G3DSA:3.40.50.300] (265-562)
  IPR027417 P-loop containing nucleoside triphosphate hydrolase [G3DSA:3.40.50.300] (568-841)
  IPR027417 P-loop containing nucleoside triphosphate hydrolase [SSF52540] (302-555)
  IPR027417 P-loop containing nucleoside triphosphate hydrolase [SSF52540] (604-822)
  IPR050611 ABCF protein [PTHR19211] (249-834)